Protein AF-A0A8T6L3B8-F1 (afdb_monomer_lite)

Foldseek 3Di:
DAALQDAFDLVLCPQWWAPDDPPDPPCVVLRSVLSLVLRLLSNLVSVDQEFEEQAAFFSPVLLSVLSNVLLRLLVVLLAFEEEEAADDLVLVVSLVVNQVRQVPTTSNVLPADDLRQAHRFPSGGQADEDEDAAPLRCLLCQLPLRNHHYYHYLVNLQFPPDDDPVCQVPVPVSVVVLCQSCLLSLLNPQDDDPDQHSVCPRQVSSLSSLQSLLVSLCVSDDPQAASHAEYEYEQLLVLLCCPHSSNSSVLSNRASRYRHYYYYHNFCQWFALQSNQSSVQSPPVPHGQDDNVCSVVLQVRLVSSLSRYDYDFDWFAAQVSPDTDGPVQFADEDAPVQADEPVNDDPLLNVLVVQLFVLLVVLVPPDDPPDQLPLSPSLVLLLVLLPPDDDDDDPDDPDPPDHRSSNVVSNCVQVVCCVVVVDGRDRRQLVSNLVVQQCQQQNDQPGLHLAFEEEADADLSSLVSSQLSNLVSNVVRLQVLCCVQQVDPDDDLQDDPPPPPPVPPPPDDPLQADPDDPVRRSVNQLCHRPHVLVVVLCPCVWADDNVCQLPQLLLLLLLLQLVHDLLQLLVPDDLQLQQQLQQQLCVVCVVTHNSLVSSLLLCNQVCLVPPSVSSNDDPQLSVLSNLLSCLLVVSNPDTGGGDPDRPRDSCSNVQDYLNLVQLVPQPPHLLQAQCSRSNPQGDPCSNLSSLSSLLLSLVLVVLCSADSVSVVLVSLDVVVPSPSSCSSVSSVCSLPVPRSNSVSSSVLSSQCRVCVQVLCCQQQVCNPHGSSVVSNPASHHRSLPRPFRCEDREEDACVVCSSQLSQLLGSHPNRYYYYYLNQLDSGANFQRHLHYEPQPPDSTLSSVSSRLSSRPYPNGPLSVCCHHVNSDVPRHRYYYYNDHPPDSVSVVVVVRVVSNVSSCCSRPWADPDPPPVVVPDDDDDPPPPPPPPPPDTGSHDPSDGDPDRDNSDDDSVVSVLQNVQVLVLVVVLQVVCVVQQKAWPDDGRDDDQWIWIDRPPDQDIKIWHWDADSLLSFIKIKIWGDDDDDPDDDDDLFFWDADPNDIDGTDIAMATQDTVVRHSFCQLSVVVVCVVVVHDFAADQQCCVQQVLLQCVQAPVAWDDPDSFKIWGWGDDDPDIWIKMWGDTRQKIKIKIFLFPALQLLDDRPQQHVSRDPVSVVVVQSVVQSPDPFWGWDQDPRRTIMTMGIHGYGDQDSVSSNSRNNVRNSVSPSSSSSRNVPVPD

Radius of gyration: 35.38 Å; chains: 1; bounding box: 104×87×95 Å

Structure (mmCIF, N/CA/C/O backbone):
data_AF-A0A8T6L3B8-F1
#
_entry.id   AF-A0A8T6L3B8-F1
#
loop_
_atom_site.group_PDB
_atom_site.id
_atom_site.type_symbol
_atom_site.label_atom_id
_atom_site.label_alt_id
_atom_site.label_comp_id
_atom_site.label_asym_id
_atom_site.label_entity_id
_atom_site.label_seq_id
_atom_site.pdbx_PDB_ins_code
_atom_site.Cartn_x
_atom_site.Cartn_y
_atom_site.Cartn_z
_atom_site.occupancy
_atom_site.B_iso_or_equiv
_atom_site.auth_seq_id
_atom_site.auth_comp_id
_atom_site.auth_asym_id
_atom_site.auth_atom_id
_atom_site.pdbx_PDB_model_num
ATOM 1 N N . MET A 1 1 ? -29.150 -11.661 16.845 1.00 52.75 1 MET A N 1
ATOM 2 C CA . MET A 1 1 ? -28.066 -12.660 16.735 1.00 52.75 1 MET A CA 1
ATOM 3 C C . MET A 1 1 ? -26.846 -12.114 17.454 1.00 52.75 1 MET A C 1
ATOM 5 O O . MET A 1 1 ? -26.593 -10.917 17.351 1.00 52.75 1 MET A O 1
ATOM 9 N N . THR A 1 2 ? -26.148 -12.955 18.209 1.00 70.06 2 THR A N 1
ATOM 10 C CA . THR A 1 2 ? -24.919 -12.622 18.942 1.00 70.06 2 THR A CA 1
ATOM 11 C C . THR A 1 2 ? -23.726 -13.276 18.235 1.00 70.06 2 THR A C 1
ATOM 13 O O . THR A 1 2 ? -23.803 -14.472 17.948 1.00 70.06 2 THR A O 1
ATOM 16 N N . PRO A 1 3 ? -22.659 -12.525 17.898 1.00 82.19 3 PRO A N 1
ATOM 17 C CA . PRO A 1 3 ? -21.443 -13.114 17.345 1.00 82.19 3 PRO A CA 1
ATOM 18 C C . PRO A 1 3 ? -20.674 -13.883 18.431 1.00 82.19 3 PRO A C 1
ATOM 20 O O . PRO A 1 3 ? -20.941 -13.698 19.620 1.00 82.19 3 PRO A O 1
ATOM 23 N N . PHE A 1 4 ? -19.709 -14.715 18.026 1.00 85.81 4 PHE A N 1
ATOM 24 C CA . PHE A 1 4 ? -18.836 -15.493 18.927 1.00 85.81 4 PHE A CA 1
ATOM 25 C C . PHE A 1 4 ? -19.590 -16.495 19.816 1.00 85.81 4 PHE A C 1
ATOM 27 O O . PHE A 1 4 ? -19.295 -16.650 21.000 1.00 85.81 4 PHE A O 1
ATOM 34 N N . THR A 1 5 ? -20.609 -17.153 19.259 1.00 82.12 5 THR A N 1
ATOM 35 C CA . THR A 1 5 ? -21.477 -18.080 20.008 1.00 82.12 5 THR A CA 1
ATOM 36 C C . THR A 1 5 ? -21.036 -19.534 19.934 1.00 82.12 5 THR A C 1
ATOM 38 O O . THR A 1 5 ? -21.371 -20.317 20.822 1.00 82.12 5 THR A O 1
ATOM 41 N N . SER A 1 6 ? -20.331 -19.942 18.879 1.00 84.00 6 SER A N 1
ATOM 42 C CA . SER A 1 6 ? -19.900 -21.333 18.702 1.00 84.00 6 SER A CA 1
ATOM 43 C C . SER A 1 6 ? -18.634 -21.401 17.857 1.00 84.00 6 SER A C 1
ATOM 45 O O . SER A 1 6 ? -18.584 -20.706 16.846 1.00 84.00 6 SER A O 1
ATOM 47 N N . PRO A 1 7 ? -17.650 -22.240 18.221 1.00 86.81 7 PRO A N 1
ATOM 48 C CA . PRO A 1 7 ? -16.400 -22.357 17.479 1.00 86.81 7 PRO A CA 1
ATOM 49 C C . PRO A 1 7 ? -16.621 -22.883 16.054 1.00 86.81 7 PRO A C 1
ATOM 51 O O . PRO A 1 7 ? -17.618 -23.547 15.764 1.00 86.81 7 PRO A O 1
ATOM 54 N N . ILE A 1 8 ? -15.663 -22.597 15.173 1.00 88.44 8 ILE A N 1
ATOM 55 C CA . ILE A 1 8 ? -15.706 -22.896 13.738 1.00 88.44 8 ILE A CA 1
ATOM 56 C C . ILE A 1 8 ? -14.447 -23.633 13.272 1.00 88.44 8 ILE A C 1
ATOM 58 O O . ILE A 1 8 ? -13.398 -23.586 13.929 1.00 88.44 8 ILE A O 1
ATOM 62 N N . ARG A 1 9 ? -14.539 -24.286 12.110 1.00 87.94 9 ARG A N 1
ATOM 63 C CA . ARG A 1 9 ? -13.398 -24.887 11.409 1.00 87.94 9 ARG A CA 1
ATOM 64 C C . ARG A 1 9 ? -12.907 -23.986 10.269 1.00 87.94 9 ARG A C 1
ATOM 66 O O . ARG A 1 9 ? -13.686 -23.193 9.740 1.00 87.94 9 ARG A O 1
ATOM 73 N N . PRO A 1 10 ? -11.642 -24.117 9.835 1.00 86.12 10 PRO A N 1
ATOM 74 C CA . PRO A 1 10 ? -11.130 -23.393 8.672 1.00 86.12 10 PRO A CA 1
ATOM 75 C C . PRO A 1 10 ? -11.955 -23.633 7.401 1.00 86.12 10 PRO A C 1
ATOM 77 O O . PRO A 1 10 ? -12.175 -22.697 6.642 1.00 86.12 10 PRO A O 1
ATOM 80 N N . GLU A 1 11 ? -12.444 -24.855 7.188 1.00 85.81 11 GLU A N 1
ATOM 81 C CA . GLU A 1 11 ? -13.230 -25.252 6.011 1.00 85.81 11 GLU A CA 1
ATOM 82 C C . GLU A 1 11 ? -14.611 -24.589 5.983 1.00 85.81 11 GLU A C 1
ATOM 84 O O . GLU A 1 11 ? -15.165 -24.347 4.913 1.00 85.81 11 GLU A O 1
ATOM 89 N N . ASP A 1 12 ? -15.147 -24.217 7.149 1.00 84.19 12 ASP A N 1
ATOM 90 C CA . ASP A 1 12 ? -16.439 -23.535 7.244 1.00 84.19 12 ASP A CA 1
ATOM 91 C C . ASP A 1 12 ? -16.378 -22.111 6.633 1.00 84.19 12 ASP A C 1
ATOM 93 O O . ASP A 1 12 ? -17.414 -21.504 6.358 1.00 84.19 12 ASP A O 1
ATOM 97 N N . LEU A 1 13 ? -15.169 -21.583 6.385 1.00 85.75 13 LEU A N 1
ATOM 98 C CA . LEU A 1 13 ? -14.928 -20.282 5.755 1.00 85.75 13 LEU A CA 1
ATOM 99 C C . LEU A 1 13 ? -14.888 -20.339 4.219 1.00 85.75 13 LEU A C 1
ATOM 101 O O . LEU A 1 13 ? -14.951 -19.279 3.600 1.00 85.75 13 LEU A O 1
ATOM 105 N N . ASP A 1 14 ? -14.798 -21.520 3.594 1.00 79.06 14 ASP A N 1
ATOM 106 C CA . ASP A 1 14 ? -14.551 -21.652 2.143 1.00 79.06 14 ASP A CA 1
ATOM 107 C C . ASP A 1 14 ? -15.688 -21.091 1.286 1.00 79.06 14 ASP A C 1
ATOM 109 O O . ASP A 1 14 ? -15.454 -20.522 0.221 1.00 79.06 14 ASP A O 1
ATOM 113 N N . GLU A 1 15 ? -16.927 -21.177 1.777 1.00 75.31 15 GLU A N 1
ATOM 114 C CA . GLU A 1 15 ? -18.083 -20.575 1.106 1.00 75.31 15 GLU A CA 1
ATOM 115 C C . GLU A 1 15 ? -18.062 -19.031 1.180 1.00 75.31 15 GLU A C 1
ATOM 117 O O . GLU A 1 15 ? -18.782 -18.368 0.435 1.00 75.31 15 GLU A O 1
ATOM 122 N N . VAL A 1 16 ? -17.267 -18.432 2.073 1.00 79.56 16 VAL A N 1
ATOM 123 C CA . VAL A 1 16 ? -17.382 -17.009 2.437 1.00 79.56 16 VAL A CA 1
ATOM 124 C C . VAL A 1 16 ? -16.118 -16.206 2.131 1.00 79.56 16 VAL A C 1
ATOM 126 O O . VAL A 1 16 ? -16.225 -15.050 1.726 1.00 79.56 16 VAL A O 1
ATOM 129 N N . ILE A 1 17 ? -14.924 -16.774 2.303 1.00 87.06 17 ILE A N 1
ATOM 130 C CA . ILE A 1 17 ? -13.650 -16.060 2.173 1.00 87.06 17 ILE A CA 1
ATOM 131 C C . ILE A 1 17 ? -12.685 -16.872 1.307 1.00 87.06 17 ILE A C 1
ATOM 133 O O . ILE A 1 17 ? -12.186 -17.914 1.722 1.00 87.06 17 ILE A O 1
ATOM 137 N N . ASN A 1 18 ? -12.330 -16.326 0.144 1.00 85.31 18 ASN A N 1
ATOM 138 C CA . ASN A 1 18 ? -11.286 -16.860 -0.719 1.00 85.31 18 ASN A CA 1
ATOM 139 C C . ASN A 1 18 ? -10.061 -15.928 -0.710 1.00 85.31 18 ASN A C 1
ATOM 141 O O . ASN A 1 18 ? -10.073 -14.841 -1.289 1.00 85.31 18 ASN A O 1
ATOM 145 N N . LEU A 1 19 ? -8.982 -16.361 -0.054 1.00 83.00 19 LEU A N 1
ATOM 146 C CA . LEU A 1 19 ? -7.717 -15.616 0.053 1.00 83.00 19 LEU A CA 1
ATOM 147 C C . LEU A 1 19 ? -6.705 -15.963 -1.054 1.00 83.00 19 LEU A C 1
ATOM 149 O O . LEU A 1 19 ? -5.571 -15.489 -1.020 1.00 83.00 19 LEU A O 1
ATOM 153 N N . THR A 1 20 ? -7.088 -16.790 -2.030 1.00 75.56 20 THR A N 1
ATOM 154 C CA . THR A 1 20 ? -6.204 -17.178 -3.138 1.00 75.56 20 THR A CA 1
ATOM 155 C C . THR A 1 20 ? -6.117 -16.085 -4.203 1.00 75.56 20 THR A C 1
ATOM 157 O O . THR A 1 20 ? -7.082 -15.372 -4.499 1.00 75.56 20 THR A O 1
ATOM 160 N N . VAL A 1 21 ? -4.940 -15.958 -4.816 1.00 63.62 21 VAL A N 1
ATOM 161 C CA . VAL A 1 21 ? -4.710 -15.039 -5.937 1.00 63.62 21 VAL A CA 1
ATOM 162 C C . VAL A 1 21 ? -4.936 -15.816 -7.241 1.00 63.62 21 VAL A C 1
ATOM 164 O O . VAL A 1 21 ? -4.345 -16.887 -7.411 1.00 63.62 21 VAL A O 1
ATOM 167 N N . PRO A 1 22 ? -5.783 -15.326 -8.170 1.00 47.72 22 PRO A N 1
ATOM 168 C CA . PRO A 1 22 ? -6.072 -16.051 -9.409 1.00 47.72 22 PRO A CA 1
ATOM 169 C C . PRO A 1 22 ? -4.791 -16.248 -10.228 1.00 47.72 22 PRO A C 1
ATOM 171 O O . PRO A 1 22 ? -3.932 -15.370 -10.267 1.00 47.72 22 PRO A O 1
ATOM 174 N N . GLY A 1 23 ? -4.653 -17.411 -10.866 1.00 47.00 23 GLY A N 1
ATOM 175 C CA . GLY A 1 23 ? -3.497 -17.729 -11.711 1.00 47.00 23 GLY A CA 1
ATOM 176 C C . GLY A 1 23 ? -2.201 -18.063 -10.960 1.00 47.00 23 GLY A C 1
ATOM 177 O O . GLY A 1 23 ? -1.227 -18.441 -11.600 1.00 47.00 23 GLY A O 1
ATOM 178 N N . LYS A 1 24 ? -2.171 -17.993 -9.619 1.00 53.97 24 LYS A N 1
ATOM 179 C CA . LYS A 1 24 ? -0.987 -18.330 -8.812 1.00 53.97 24 LYS A CA 1
ATOM 180 C C . LYS A 1 24 ? -1.256 -19.516 -7.884 1.00 53.97 24 LYS A C 1
ATOM 182 O O . LYS A 1 24 ? -1.679 -19.337 -6.736 1.00 53.97 24 LYS A O 1
ATOM 187 N N . LYS A 1 25 ? -0.968 -20.730 -8.374 1.00 47.72 25 LYS A N 1
ATOM 188 C CA . LYS A 1 25 ? -1.095 -21.989 -7.607 1.00 47.72 25 LYS A CA 1
ATOM 189 C C . LYS A 1 25 ? -0.296 -21.968 -6.294 1.00 47.72 25 LYS A C 1
ATOM 191 O O . LYS A 1 25 ? -0.714 -22.602 -5.331 1.00 47.72 25 LYS A O 1
ATOM 196 N N . ASP A 1 26 ? 0.780 -21.188 -6.219 1.00 51.78 26 ASP A N 1
ATOM 197 C CA . ASP A 1 26 ? 1.643 -21.095 -5.031 1.00 51.78 26 ASP A CA 1
ATOM 198 C C . ASP A 1 26 ? 1.016 -20.307 -3.869 1.00 51.78 26 ASP A C 1
ATOM 200 O O . ASP A 1 26 ? 1.425 -20.448 -2.720 1.00 51.78 26 ASP A O 1
ATOM 204 N N . THR A 1 27 ? -0.055 -19.539 -4.115 1.00 61.28 27 THR A N 1
ATOM 205 C CA . THR A 1 27 ? -0.725 -18.762 -3.050 1.00 61.28 27 THR A CA 1
ATOM 206 C C . THR A 1 27 ? -1.638 -19.586 -2.151 1.00 61.28 27 THR A C 1
ATOM 208 O O . THR A 1 27 ? -2.053 -19.108 -1.094 1.00 61.28 27 THR A O 1
ATOM 211 N N . VAL A 1 28 ? -1.928 -20.833 -2.531 1.00 65.50 28 VAL A N 1
ATOM 212 C CA . VAL A 1 28 ? -2.849 -21.716 -1.803 1.00 65.50 28 VAL A CA 1
ATOM 213 C C . VAL A 1 28 ? -2.335 -22.018 -0.392 1.00 65.50 28 VAL A C 1
ATOM 215 O O . VAL A 1 28 ? -3.120 -22.025 0.554 1.00 65.50 28 VAL A O 1
ATOM 218 N N . SER A 1 29 ? -1.021 -22.197 -0.215 1.00 67.00 29 SER A N 1
ATOM 219 C CA . SER A 1 29 ? -0.427 -22.463 1.105 1.00 67.00 29 SER A CA 1
ATOM 220 C C . SER A 1 29 ? -0.605 -21.277 2.067 1.00 67.00 29 SER A C 1
ATOM 222 O O . SER A 1 29 ? -1.089 -21.436 3.196 1.00 67.00 29 SER A O 1
ATOM 224 N N . MET A 1 30 ? -0.316 -20.058 1.596 1.00 75.19 30 MET A N 1
ATOM 225 C CA . MET A 1 30 ? -0.503 -18.832 2.377 1.00 75.19 30 MET A CA 1
ATOM 226 C C . MET A 1 30 ? -1.985 -18.591 2.694 1.00 75.19 30 MET A C 1
ATOM 228 O O . MET A 1 30 ? -2.324 -18.305 3.842 1.00 75.19 30 MET A O 1
ATOM 232 N N . ALA A 1 31 ? -2.874 -18.759 1.712 1.00 78.38 31 ALA A N 1
ATOM 233 C CA . ALA A 1 31 ? -4.317 -18.614 1.894 1.00 78.38 31 ALA A CA 1
ATOM 234 C C . ALA A 1 31 ? -4.864 -19.605 2.937 1.00 78.38 31 ALA A C 1
ATOM 236 O O . ALA A 1 31 ? -5.611 -19.215 3.835 1.00 78.38 31 ALA A O 1
ATOM 237 N N . ASN A 1 32 ? -4.431 -20.869 2.883 1.00 79.00 32 ASN A N 1
ATOM 238 C CA . ASN A 1 32 ? -4.783 -21.889 3.872 1.00 79.00 32 ASN A CA 1
ATOM 239 C C . ASN A 1 32 ? -4.299 -21.520 5.274 1.00 79.00 32 ASN A C 1
ATOM 241 O O . ASN A 1 32 ? -5.039 -21.672 6.247 1.00 79.00 32 ASN A O 1
ATOM 245 N N . THR A 1 33 ? -3.076 -21.001 5.377 1.00 79.94 33 THR A N 1
ATOM 246 C CA . THR A 1 33 ? -2.526 -20.516 6.642 1.00 79.94 33 THR A CA 1
ATOM 247 C C . THR A 1 33 ? -3.381 -19.373 7.182 1.00 79.94 33 THR A C 1
ATOM 249 O O . THR A 1 33 ? -3.900 -19.461 8.291 1.00 79.94 33 THR A O 1
ATOM 252 N N . GLN A 1 34 ? -3.634 -18.334 6.391 1.00 86.62 34 GLN A N 1
ATOM 253 C CA . GLN A 1 34 ? -4.461 -17.202 6.810 1.00 86.62 34 GLN A CA 1
ATOM 254 C C . GLN A 1 34 ? -5.869 -17.636 7.243 1.00 86.62 34 GLN A C 1
ATOM 256 O O . GLN A 1 34 ? -6.341 -17.200 8.290 1.00 86.62 34 GLN A O 1
ATOM 261 N N . ARG A 1 35 ? -6.495 -18.569 6.518 1.00 87.50 35 ARG A N 1
ATOM 262 C CA . ARG A 1 35 ? -7.808 -19.146 6.847 1.00 87.50 35 ARG A CA 1
ATOM 263 C C . ARG A 1 35 ? -7.821 -19.859 8.201 1.00 87.50 35 ARG A C 1
ATOM 265 O O . ARG A 1 35 ? -8.682 -19.573 9.030 1.00 87.50 35 ARG A O 1
ATOM 272 N N . LYS A 1 36 ? -6.821 -20.707 8.479 1.00 86.75 36 LYS A N 1
ATOM 273 C CA . LYS A 1 36 ? -6.634 -21.316 9.812 1.00 86.75 36 LYS A CA 1
ATOM 274 C C . LYS A 1 36 ? -6.481 -20.260 10.909 1.00 86.75 36 LYS A C 1
ATOM 276 O O . LYS A 1 36 ? -6.972 -20.453 12.015 1.00 86.75 36 LYS A O 1
ATOM 281 N N . GLY A 1 37 ? -5.825 -19.144 10.591 1.00 89.31 37 GLY A N 1
ATOM 282 C CA . GLY A 1 37 ? -5.649 -18.023 11.514 1.00 89.31 37 GLY A CA 1
ATOM 283 C C . GLY A 1 37 ? -6.966 -17.331 11.848 1.00 89.31 37 GLY A C 1
ATOM 284 O O . GLY A 1 37 ? -7.251 -17.116 13.019 1.00 89.31 37 GLY A O 1
ATOM 285 N N . ILE A 1 38 ? -7.807 -17.062 10.845 1.00 92.44 38 ILE A N 1
ATOM 286 C CA . ILE A 1 38 ? -9.144 -16.476 11.043 1.00 92.44 38 ILE A CA 1
ATOM 287 C C . ILE A 1 38 ? -9.996 -17.368 11.955 1.00 92.44 38 ILE A C 1
ATOM 289 O O . ILE A 1 38 ? -10.551 -16.875 12.937 1.00 92.44 38 ILE A O 1
ATOM 293 N N . ALA A 1 39 ? -10.060 -18.673 11.667 1.00 90.12 39 ALA A N 1
ATOM 294 C CA . ALA A 1 39 ? -10.824 -19.625 12.474 1.00 90.12 39 ALA A CA 1
ATOM 295 C C . ALA A 1 39 ? -10.310 -19.696 13.922 1.00 90.12 39 ALA A C 1
ATOM 297 O O . ALA A 1 39 ? -11.098 -19.662 14.864 1.00 90.12 39 ALA A O 1
ATOM 298 N N . ALA A 1 40 ? -8.989 -19.718 14.116 1.00 89.94 40 ALA A N 1
ATOM 299 C CA . ALA A 1 40 ? -8.387 -19.715 15.445 1.00 89.94 40 ALA A CA 1
ATOM 300 C C . ALA A 1 40 ? -8.703 -18.444 16.239 1.00 89.94 40 ALA A C 1
ATOM 302 O O . ALA A 1 40 ? -9.113 -18.537 17.392 1.00 89.94 40 ALA A O 1
ATOM 303 N N . LEU A 1 41 ? -8.560 -17.265 15.626 1.00 93.12 41 LEU A N 1
ATOM 304 C CA . LEU A 1 41 ? -8.890 -15.994 16.276 1.00 93.12 41 LEU A CA 1
ATOM 305 C C . LEU A 1 41 ? -10.362 -15.945 16.686 1.00 93.12 41 LEU A C 1
ATOM 307 O O . LEU A 1 41 ? -10.671 -15.520 17.795 1.00 93.12 41 LEU A O 1
ATOM 311 N N . TYR A 1 42 ? -11.264 -16.408 15.818 1.00 92.12 42 TYR A N 1
ATOM 312 C CA . TYR A 1 42 ? -12.685 -16.472 16.140 1.00 92.12 42 TYR A CA 1
ATOM 313 C C . TYR A 1 42 ? -12.954 -17.409 17.329 1.00 92.12 42 TYR A C 1
ATOM 315 O O . TYR A 1 42 ? -13.681 -17.032 18.246 1.00 92.12 42 TYR A O 1
ATOM 323 N N . ASN A 1 43 ? -12.326 -18.589 17.361 1.00 90.56 43 ASN A N 1
ATOM 324 C CA . ASN A 1 43 ? -12.491 -19.559 18.449 1.00 90.56 43 ASN A CA 1
ATOM 325 C C . ASN A 1 43 ? -11.935 -19.034 19.782 1.00 90.56 43 ASN A C 1
ATOM 327 O O . ASN A 1 43 ? -12.617 -19.121 20.799 1.00 90.56 43 ASN A O 1
ATOM 331 N N . ILE A 1 44 ? -10.761 -18.395 19.771 1.00 91.19 44 ILE A N 1
ATOM 332 C CA . ILE A 1 44 ? -10.190 -17.730 20.956 1.00 91.19 44 ILE A CA 1
ATOM 333 C C . ILE A 1 44 ? -11.158 -16.666 21.492 1.00 91.19 44 ILE A C 1
ATOM 335 O O . ILE A 1 44 ? -11.392 -16.576 22.696 1.00 91.19 44 ILE A O 1
ATOM 339 N N . LEU A 1 45 ? -11.770 -15.876 20.603 1.00 92.44 45 LEU A N 1
ATOM 340 C CA . LEU A 1 45 ? -12.747 -14.858 20.993 1.00 92.44 45 LEU A CA 1
ATOM 341 C C . LEU A 1 45 ? -14.099 -15.438 21.438 1.00 92.44 45 LEU A C 1
ATOM 343 O O . LEU A 1 45 ? -14.852 -14.729 22.108 1.00 92.44 45 LEU A O 1
ATOM 347 N N . CYS A 1 46 ? -14.414 -16.699 21.130 1.00 90.00 46 CYS A N 1
ATOM 348 C CA . CYS A 1 46 ? -15.557 -17.394 21.734 1.00 90.00 46 CYS A CA 1
ATOM 349 C C . CYS A 1 46 ? -15.295 -17.694 23.218 1.00 90.00 46 CYS A C 1
ATOM 351 O O . CYS A 1 46 ? -16.190 -17.528 24.043 1.00 90.00 46 CYS A O 1
ATOM 353 N N . GLU A 1 47 ? -14.066 -18.081 23.567 1.00 87.94 47 GLU A N 1
ATOM 354 C CA . GLU A 1 47 ? -13.684 -18.465 24.934 1.00 87.94 47 GLU A CA 1
ATOM 355 C C . GLU A 1 47 ? -13.319 -17.269 25.822 1.00 87.94 47 GLU A C 1
ATOM 357 O O . GLU A 1 47 ? -13.547 -17.292 27.032 1.00 87.94 47 GLU A O 1
ATOM 362 N N . GLY A 1 48 ? -12.762 -16.208 25.233 1.00 87.88 48 GLY A N 1
ATOM 363 C CA . GLY A 1 48 ? -12.214 -15.077 25.972 1.00 87.88 48 GLY A CA 1
ATOM 364 C C . GLY A 1 48 ? -12.476 -13.715 25.325 1.00 87.88 48 GLY A C 1
ATOM 365 O O . GLY A 1 48 ? -13.008 -13.615 24.219 1.00 87.88 48 GLY A O 1
ATOM 366 N N . PRO A 1 49 ? -12.143 -12.621 26.025 1.00 89.75 49 PRO A N 1
ATOM 367 C CA . PRO A 1 49 ? -12.323 -11.257 25.529 1.00 89.75 49 PRO A CA 1
ATOM 368 C C . PRO A 1 49 ? -11.158 -10.749 24.674 1.00 89.75 49 PRO A C 1
ATOM 370 O O . PRO A 1 49 ? -11.269 -9.672 24.094 1.00 89.75 49 PRO A O 1
ATOM 373 N N . VAL A 1 50 ? -10.043 -11.481 24.607 1.00 92.06 50 VAL A N 1
ATOM 374 C CA . VAL A 1 50 ? -8.816 -11.051 23.930 1.00 92.06 50 VAL A CA 1
ATOM 375 C C . VAL A 1 50 ? -8.308 -12.152 23.013 1.00 92.06 50 VAL A C 1
ATOM 377 O O . VAL A 1 50 ? -8.178 -13.296 23.437 1.00 92.06 50 VAL A O 1
ATOM 380 N N . ALA A 1 51 ? -7.955 -11.772 21.789 1.00 93.56 51 ALA A N 1
ATOM 381 C CA . ALA A 1 51 ? -7.120 -12.555 20.894 1.00 93.56 51 ALA A CA 1
ATOM 382 C C . ALA A 1 51 ? -5.941 -11.704 20.410 1.00 93.56 51 ALA A C 1
ATOM 384 O O . ALA A 1 51 ? -6.065 -10.492 20.217 1.00 93.56 51 ALA A O 1
ATOM 385 N N . TYR A 1 52 ? -4.794 -12.343 20.197 1.00 93.25 52 TYR A N 1
ATOM 386 C CA . TYR A 1 52 ? -3.579 -11.699 19.718 1.00 93.25 52 TYR A CA 1
ATOM 387 C C . TYR A 1 52 ? -3.088 -12.379 18.441 1.00 93.25 52 TYR A C 1
ATOM 389 O O . TYR A 1 52 ? -2.634 -13.519 18.471 1.00 93.25 52 TYR A O 1
ATOM 397 N N . LEU A 1 53 ? -3.126 -11.677 17.312 1.00 93.44 53 LEU A N 1
ATOM 398 C CA . LEU A 1 53 ? -2.525 -12.134 16.064 1.00 93.44 53 LEU A CA 1
ATOM 399 C C . LEU A 1 53 ? -1.074 -11.652 15.982 1.00 93.44 53 LEU A C 1
ATOM 401 O O . LEU A 1 53 ? -0.792 -10.507 15.614 1.00 93.44 53 LEU A O 1
ATOM 405 N N . ALA A 1 54 ? -0.160 -12.551 16.324 1.00 90.88 54 ALA A N 1
ATOM 406 C CA . ALA A 1 54 ? 1.267 -12.299 16.410 1.00 90.88 54 ALA A CA 1
ATOM 407 C C . ALA A 1 54 ? 2.070 -12.825 15.211 1.00 90.88 54 ALA A C 1
ATOM 409 O O . ALA A 1 54 ? 3.289 -12.833 15.289 1.00 90.88 54 ALA A O 1
ATOM 410 N N . ASP A 1 55 ? 1.443 -13.262 14.114 1.00 87.50 55 ASP A N 1
ATOM 411 C CA . ASP A 1 55 ? 2.144 -13.737 12.906 1.00 87.50 55 ASP A CA 1
ATOM 412 C C . ASP A 1 55 ? 3.296 -12.820 12.458 1.00 87.50 55 ASP A C 1
ATOM 414 O O . ASP A 1 55 ? 3.220 -11.589 12.583 1.00 87.50 55 ASP A O 1
ATOM 418 N N . GLU A 1 56 ? 4.314 -13.403 11.827 1.00 83.94 56 GLU A N 1
ATOM 419 C CA . GLU A 1 56 ? 5.442 -12.664 11.260 1.00 83.94 56 GLU A CA 1
ATOM 420 C C . GLU A 1 56 ? 5.042 -11.532 10.287 1.00 83.94 56 GLU A C 1
ATOM 422 O O . GLU A 1 56 ? 3.923 -11.429 9.752 1.00 83.94 56 GLU A O 1
ATOM 427 N N . VAL A 1 57 ? 5.982 -10.607 10.059 1.00 82.50 57 VAL A N 1
ATOM 428 C CA . VAL A 1 57 ? 5.794 -9.488 9.129 1.00 82.50 57 VAL A CA 1
ATOM 429 C C . VAL A 1 57 ? 5.529 -10.023 7.714 1.00 82.50 57 VAL A C 1
ATOM 431 O O . VAL A 1 57 ? 6.252 -10.866 7.195 1.00 82.50 57 VAL A O 1
ATOM 434 N N . GLY A 1 58 ? 4.475 -9.524 7.063 1.00 77.31 58 GLY A N 1
ATOM 435 C CA . GLY A 1 58 ? 4.138 -9.905 5.685 1.00 77.31 58 GLY A CA 1
ATOM 436 C C . GLY A 1 58 ? 3.231 -11.132 5.523 1.00 77.31 58 GLY A C 1
ATOM 437 O O . GLY A 1 58 ? 2.875 -11.438 4.396 1.00 77.31 58 GLY A O 1
ATOM 438 N N . MET A 1 59 ? 2.771 -11.788 6.597 1.00 80.81 59 MET A N 1
ATOM 439 C CA . MET A 1 59 ? 1.845 -12.941 6.505 1.00 80.81 59 MET A CA 1
ATOM 440 C C . MET A 1 59 ? 0.365 -12.580 6.237 1.00 80.81 59 MET A C 1
ATOM 442 O O . MET A 1 59 ? -0.524 -13.424 6.339 1.00 80.81 59 MET A O 1
ATOM 446 N N . GLY A 1 60 ? 0.058 -11.321 5.907 1.00 85.50 60 GLY A N 1
ATOM 447 C CA . GLY A 1 60 ? -1.310 -10.880 5.588 1.00 85.50 60 GLY A CA 1
ATOM 448 C C . GLY A 1 60 ? -2.250 -10.741 6.791 1.00 85.50 60 GLY A C 1
ATOM 449 O O . GLY A 1 60 ? -3.449 -10.984 6.675 1.00 85.50 60 GLY A O 1
ATOM 450 N N . LYS A 1 61 ? -1.726 -10.311 7.947 1.00 91.25 61 LYS A N 1
ATOM 451 C CA . LYS A 1 61 ? -2.509 -10.048 9.170 1.00 91.25 61 LYS A CA 1
ATOM 452 C C . LYS A 1 61 ? -3.743 -9.160 8.932 1.00 91.25 61 LYS A C 1
ATOM 454 O O . LYS A 1 61 ? -4.813 -9.459 9.447 1.00 91.25 61 LYS A O 1
ATOM 459 N N . THR A 1 62 ? -3.617 -8.117 8.107 1.00 92.69 62 THR A N 1
ATOM 460 C CA . THR A 1 62 ? -4.725 -7.221 7.727 1.00 92.69 62 THR A CA 1
ATOM 461 C C . THR A 1 62 ? -5.897 -7.984 7.100 1.00 92.69 62 THR A C 1
ATOM 463 O O . THR A 1 62 ? -7.036 -7.793 7.509 1.00 92.69 62 THR A O 1
ATOM 466 N N . TYR A 1 63 ? -5.631 -8.904 6.165 1.00 92.25 63 TYR A N 1
ATOM 467 C CA . TYR A 1 63 ? -6.676 -9.698 5.504 1.00 92.25 63 TYR A CA 1
ATOM 468 C C . TYR A 1 63 ? -7.312 -10.708 6.464 1.00 92.25 63 TYR A C 1
ATOM 470 O O . TYR A 1 63 ? -8.512 -10.949 6.384 1.00 92.25 63 TYR A O 1
ATOM 478 N N . GLN A 1 64 ? -6.545 -11.250 7.415 1.00 93.94 64 GLN A N 1
ATOM 479 C CA . GLN A 1 64 ? -7.099 -12.104 8.470 1.00 93.94 64 GLN A CA 1
ATOM 480 C C . GLN A 1 64 ? -8.054 -11.323 9.388 1.00 93.94 64 GLN A C 1
ATOM 482 O O . GLN A 1 64 ? -9.143 -11.798 9.696 1.00 93.94 64 GLN A O 1
ATOM 487 N N . ALA A 1 65 ? -7.697 -10.097 9.774 1.00 96.56 65 ALA A N 1
ATOM 488 C CA . ALA A 1 65 ? -8.568 -9.242 10.577 1.00 96.56 65 ALA A CA 1
ATOM 489 C C . ALA A 1 65 ? -9.835 -8.806 9.824 1.00 96.56 65 ALA A C 1
ATOM 491 O O . ALA A 1 65 ? -10.921 -8.804 10.402 1.00 96.56 65 ALA A O 1
ATOM 492 N N . LEU A 1 66 ? -9.722 -8.484 8.530 1.00 96.44 66 LEU A N 1
ATOM 493 C CA . LEU A 1 66 ? -10.879 -8.194 7.675 1.00 96.44 66 LEU A CA 1
ATOM 494 C C . LEU A 1 66 ? -11.764 -9.429 7.473 1.00 96.44 66 LEU A C 1
ATOM 496 O O . LEU A 1 66 ? -12.985 -9.306 7.502 1.00 96.44 66 LEU A O 1
ATOM 500 N N . GLY A 1 67 ? -11.169 -10.617 7.348 1.00 93.88 67 GLY A N 1
ATOM 501 C CA . GLY A 1 67 ? -11.895 -11.883 7.308 1.00 93.88 67 GLY A CA 1
ATOM 502 C C . GLY A 1 67 ? -12.664 -12.166 8.596 1.00 93.88 67 GLY A C 1
ATOM 503 O O . GLY A 1 67 ? -13.837 -12.528 8.543 1.00 93.88 67 GLY A O 1
ATOM 504 N N . LEU A 1 68 ? -12.052 -11.909 9.756 1.00 95.00 68 LEU A N 1
ATOM 505 C CA . LEU A 1 68 ? -12.740 -11.979 11.044 1.00 95.00 68 LEU A CA 1
ATOM 506 C C . LEU A 1 68 ? -13.884 -10.954 11.134 1.00 95.00 68 LEU A C 1
ATOM 508 O O . LEU A 1 68 ? -14.978 -11.298 11.569 1.00 95.00 68 LEU A O 1
ATOM 512 N N . ALA A 1 69 ? -13.666 -9.710 10.698 1.00 95.69 69 ALA A N 1
ATOM 513 C CA . ALA A 1 69 ? -14.707 -8.682 10.690 1.00 95.69 69 ALA A CA 1
ATOM 514 C C . ALA A 1 69 ? -15.881 -9.053 9.768 1.00 95.69 69 ALA A C 1
ATOM 516 O O . ALA A 1 69 ? -17.040 -8.912 10.156 1.00 95.69 69 ALA A O 1
ATOM 517 N N . ALA A 1 70 ? -15.590 -9.591 8.580 1.00 92.94 70 ALA A N 1
ATOM 518 C CA . ALA A 1 70 ? -16.593 -10.096 7.649 1.00 92.94 70 ALA A CA 1
ATOM 519 C C . ALA A 1 70 ? -17.417 -11.234 8.267 1.00 92.94 70 ALA A C 1
ATOM 521 O O . ALA A 1 70 ? -18.638 -11.247 8.128 1.00 92.94 70 ALA A O 1
ATOM 522 N N . LEU A 1 71 ? -16.772 -12.140 9.007 1.00 91.06 71 LEU A N 1
ATOM 523 C CA . LEU A 1 71 ? -17.447 -13.199 9.751 1.00 91.06 71 LEU A CA 1
ATOM 524 C C . LEU A 1 71 ? -18.370 -12.629 10.840 1.00 91.06 71 LEU A C 1
ATOM 526 O O . LEU A 1 71 ? -19.539 -13.003 10.912 1.00 91.06 71 LEU A O 1
ATOM 530 N N . VAL A 1 72 ? -17.895 -11.664 11.630 1.00 92.44 72 VAL A N 1
ATOM 531 C CA . VAL A 1 72 ? -18.709 -11.003 12.663 1.00 92.44 72 VAL A CA 1
ATOM 532 C C . VAL A 1 72 ? -19.928 -10.303 12.052 1.00 92.44 72 VAL A C 1
ATOM 534 O O . VAL A 1 72 ? -21.039 -10.478 12.552 1.00 92.44 72 VAL A O 1
ATOM 537 N N . TRP A 1 73 ? -19.766 -9.572 10.945 1.00 91.19 73 TRP A N 1
ATOM 538 C CA . TRP A 1 73 ? -20.890 -8.948 10.233 1.00 91.19 73 TRP A CA 1
ATOM 539 C C . TRP A 1 73 ? -21.830 -9.969 9.592 1.00 91.19 73 TRP A C 1
ATOM 541 O O . TRP A 1 73 ? -23.045 -9.763 9.576 1.00 91.19 73 TRP A O 1
ATOM 551 N N . SER A 1 74 ? -21.300 -11.104 9.135 1.00 86.94 74 SER A N 1
ATOM 552 C CA . SER A 1 74 ? -22.123 -12.202 8.632 1.00 86.94 74 SER A CA 1
ATOM 553 C C . SER A 1 74 ? -22.990 -12.830 9.720 1.00 86.94 74 SER A C 1
ATOM 555 O O . SER A 1 74 ? -24.003 -13.416 9.389 1.00 86.94 74 SER A O 1
ATOM 557 N N . GLU A 1 75 ? -22.672 -12.693 11.010 1.00 85.81 75 GLU A N 1
ATOM 558 C CA . GLU A 1 75 ? -23.529 -13.175 12.103 1.00 85.81 75 GLU A CA 1
ATOM 559 C C . GLU A 1 75 ? -24.411 -12.066 12.680 1.00 85.81 75 GLU A C 1
ATOM 561 O O . GLU A 1 75 ? -25.614 -12.254 12.880 1.00 85.81 75 GLU A O 1
ATOM 566 N N . LYS A 1 76 ? -23.827 -10.888 12.901 1.00 87.25 76 LYS A N 1
ATOM 567 C CA . LYS A 1 76 ? -24.488 -9.685 13.403 1.00 87.25 76 LYS A CA 1
ATOM 568 C C . LYS A 1 76 ? -24.272 -8.545 12.393 1.00 87.25 76 LYS A C 1
ATOM 570 O O . LYS A 1 76 ? -23.305 -7.794 12.518 1.00 87.25 76 LYS A O 1
ATOM 575 N N . PRO A 1 77 ? -25.189 -8.356 11.421 1.00 86.12 77 PRO A N 1
ATOM 576 C CA . PRO A 1 77 ? -25.031 -7.356 10.355 1.00 86.12 77 PRO A CA 1
ATOM 577 C C . PRO A 1 77 ? -24.971 -5.899 10.826 1.00 86.12 77 PRO A C 1
ATOM 579 O O . PRO A 1 77 ? -24.669 -5.015 10.041 1.00 86.12 77 PRO A O 1
ATOM 582 N N . ASN A 1 78 ? -25.296 -5.616 12.086 1.00 83.56 78 ASN A N 1
ATOM 583 C CA . ASN A 1 78 ? -25.167 -4.298 12.704 1.00 83.56 78 ASN A CA 1
ATOM 584 C C . ASN A 1 78 ? -24.032 -4.240 13.745 1.00 83.56 78 ASN A C 1
ATOM 586 O O . ASN A 1 78 ? -24.043 -3.355 14.600 1.00 83.56 78 ASN A O 1
ATOM 590 N N . ALA A 1 79 ? -23.083 -5.183 13.714 1.00 90.50 79 ALA A N 1
ATOM 591 C CA . ALA A 1 79 ? -21.966 -5.200 14.651 1.00 90.50 79 ALA A CA 1
ATOM 592 C C . ALA A 1 79 ? -21.086 -3.954 14.499 1.00 90.50 79 ALA A C 1
ATOM 594 O O . ALA A 1 79 ? -20.722 -3.552 13.387 1.00 90.50 79 ALA A O 1
ATOM 595 N N . ARG A 1 80 ? -20.727 -3.357 15.636 1.00 91.94 80 ARG A N 1
ATOM 596 C CA . ARG A 1 80 ? -19.895 -2.152 15.714 1.00 91.94 80 ARG A CA 1
ATOM 597 C C . ARG A 1 80 ? -18.436 -2.571 15.866 1.00 91.94 80 ARG A C 1
ATOM 599 O O . ARG A 1 80 ? -18.022 -2.984 16.949 1.00 91.94 80 ARG A O 1
ATOM 606 N N . ILE A 1 81 ? -17.679 -2.470 14.773 1.00 96.12 81 ILE A N 1
ATOM 607 C CA . ILE A 1 81 ? -16.261 -2.846 14.712 1.00 96.12 81 ILE A CA 1
ATOM 608 C C . ILE A 1 81 ? -15.412 -1.595 14.496 1.00 96.12 81 ILE A C 1
ATOM 610 O O . ILE A 1 81 ? -15.642 -0.869 13.533 1.00 96.12 81 ILE A O 1
ATOM 614 N N . LEU A 1 82 ? -14.435 -1.352 15.370 1.00 96.69 82 LEU A N 1
ATOM 615 C CA . LEU A 1 82 ? -13.490 -0.238 15.247 1.00 96.69 82 LEU A CA 1
ATOM 616 C C . LEU A 1 82 ? -12.101 -0.741 14.854 1.00 96.69 82 LEU A C 1
ATOM 618 O O . LEU A 1 82 ? -11.577 -1.656 15.483 1.00 96.69 82 LEU A O 1
ATOM 622 N N . PHE A 1 83 ? -11.483 -0.084 13.872 1.00 97.75 83 PHE A N 1
ATOM 623 C CA . PHE A 1 83 ? -10.102 -0.337 13.466 1.00 97.75 83 PHE A CA 1
ATOM 624 C C . PHE A 1 83 ? -9.197 0.810 13.920 1.00 97.75 83 PHE A C 1
ATOM 626 O O . PHE A 1 83 ? -9.436 1.975 13.593 1.00 97.75 83 PHE A O 1
ATOM 633 N N . ILE A 1 84 ? -8.135 0.486 14.655 1.00 96.56 84 ILE A N 1
ATOM 634 C CA . ILE A 1 84 ? -7.119 1.435 15.113 1.00 96.56 84 ILE A CA 1
ATOM 635 C C . ILE A 1 84 ? -5.795 1.066 14.453 1.00 96.56 84 ILE A C 1
ATOM 637 O O . ILE A 1 84 ? -5.233 0.008 14.708 1.00 96.56 84 ILE A O 1
ATOM 641 N N . SER A 1 85 ? -5.295 1.963 13.613 1.00 94.31 85 SER A N 1
ATOM 642 C CA . SER A 1 85 ? -3.973 1.871 12.977 1.00 94.31 85 SER A CA 1
ATOM 643 C C . SER A 1 85 ? -2.975 2.783 13.700 1.00 94.31 85 SER A C 1
ATOM 645 O O . SER A 1 85 ? -3.399 3.734 14.350 1.00 94.31 85 SER A O 1
ATOM 647 N N . PRO A 1 86 ? -1.651 2.596 13.618 1.00 88.12 86 PRO A N 1
ATOM 648 C CA . PRO A 1 86 ? -0.722 3.453 14.362 1.00 88.12 86 PRO A CA 1
ATOM 649 C C . PRO A 1 86 ? -0.607 4.872 13.773 1.00 88.12 86 PRO A C 1
ATOM 651 O O . PRO A 1 86 ? -0.461 5.843 14.516 1.00 88.12 86 PRO A O 1
ATOM 654 N N . ARG A 1 87 ? -0.662 5.012 12.439 1.00 85.56 87 ARG A N 1
ATOM 655 C CA . ARG A 1 87 ? -0.333 6.242 11.691 1.00 85.56 87 ARG A CA 1
ATOM 656 C C . ARG A 1 87 ? -1.162 6.386 10.4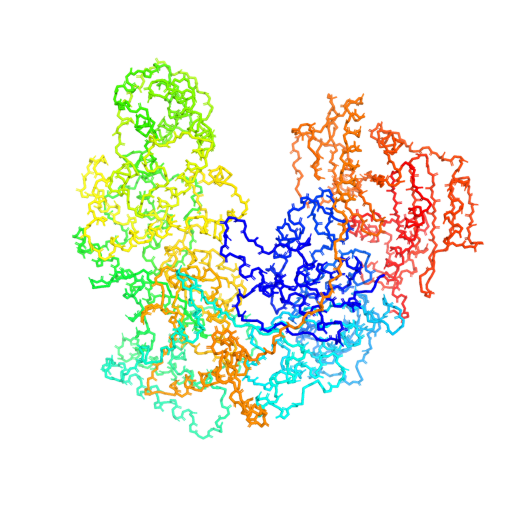11 1.00 85.56 87 ARG A C 1
ATOM 658 O O . ARG A 1 87 ? -1.836 5.453 9.988 1.00 85.56 87 ARG A O 1
ATOM 665 N N . GLN A 1 88 ? -1.089 7.563 9.784 1.00 84.06 88 GLN A N 1
ATOM 666 C CA . GLN A 1 88 ? -1.884 7.922 8.601 1.00 84.06 88 GLN A CA 1
ATOM 667 C C . GLN A 1 88 ? -1.672 7.003 7.401 1.00 84.06 88 GLN A C 1
ATOM 669 O O . GLN A 1 88 ? -2.641 6.554 6.803 1.00 84.06 88 GLN A O 1
ATOM 674 N N . ASN A 1 89 ? -0.416 6.717 7.069 1.00 78.75 89 ASN A N 1
ATOM 675 C CA . ASN A 1 89 ? -0.047 5.853 5.950 1.00 78.75 89 ASN A CA 1
ATOM 676 C C . ASN A 1 89 ? -0.674 4.456 6.078 1.00 78.75 89 ASN A C 1
ATOM 678 O O . ASN A 1 89 ? -1.214 3.926 5.111 1.00 78.75 89 ASN A O 1
ATOM 682 N N . LEU A 1 90 ? -0.641 3.869 7.280 1.00 85.31 90 LEU A N 1
ATOM 683 C CA . LEU A 1 90 ? -1.284 2.584 7.537 1.00 85.31 90 LEU A CA 1
ATOM 684 C C . LEU A 1 90 ? -2.809 2.712 7.537 1.00 85.31 90 LEU A C 1
ATOM 686 O O . LEU A 1 90 ? -3.464 1.855 6.960 1.00 85.31 90 LEU A O 1
ATOM 690 N N . GLN A 1 91 ? -3.380 3.783 8.088 1.00 89.62 91 GLN A N 1
ATOM 691 C CA . GLN A 1 91 ? -4.826 4.022 8.027 1.00 89.62 91 GLN A CA 1
ATOM 692 C C . GLN A 1 91 ? -5.352 4.068 6.583 1.00 89.62 91 GLN A C 1
ATOM 694 O O . GLN A 1 91 ? -6.367 3.449 6.279 1.00 89.62 91 GLN A O 1
ATOM 699 N N . GLU A 1 92 ? -4.664 4.789 5.695 1.00 86.06 92 GLU A N 1
ATOM 700 C CA . GLU A 1 92 ? -5.001 4.866 4.268 1.00 86.06 92 GLU A CA 1
ATOM 701 C C . GLU A 1 92 ? -4.901 3.487 3.614 1.00 86.06 92 GLU A C 1
ATOM 703 O O . GLU A 1 92 ? -5.845 3.044 2.960 1.00 86.06 92 GLU A O 1
ATOM 708 N N . LYS A 1 93 ? -3.813 2.759 3.894 1.00 85.00 93 LYS A N 1
ATOM 709 C CA . LYS A 1 93 ? -3.637 1.387 3.417 1.00 85.00 93 LYS A CA 1
ATOM 710 C C . LYS A 1 93 ? -4.766 0.459 3.880 1.00 85.00 93 LYS A C 1
ATOM 712 O O . LYS A 1 93 ? -5.272 -0.313 3.078 1.00 85.00 93 LYS A O 1
ATOM 717 N N . TRP A 1 94 ? -5.184 0.540 5.142 1.00 92.44 94 TRP A N 1
ATOM 718 C CA . TRP A 1 94 ? -6.279 -0.269 5.685 1.00 92.44 94 TRP A CA 1
ATOM 719 C C . TRP A 1 94 ? -7.604 -0.015 4.959 1.00 92.44 94 TRP A C 1
ATOM 721 O O . TRP A 1 94 ? -8.338 -0.964 4.697 1.00 92.44 94 TRP A O 1
ATOM 731 N N . VAL A 1 95 ? -7.903 1.235 4.594 1.00 89.50 95 VAL A N 1
ATOM 732 C CA . VAL A 1 95 ? -9.110 1.579 3.822 1.00 89.50 95 VAL A CA 1
ATOM 733 C C . VAL A 1 95 ? -9.032 1.031 2.392 1.00 89.50 95 VAL A C 1
ATOM 735 O O . VAL A 1 95 ? -10.030 0.528 1.871 1.00 89.50 95 VAL A O 1
ATOM 738 N N . ASP A 1 96 ? -7.863 1.090 1.758 1.00 84.19 96 ASP A N 1
ATOM 739 C CA . ASP A 1 96 ? -7.656 0.511 0.426 1.00 84.19 96 ASP A CA 1
ATOM 740 C C . ASP A 1 96 ? -7.745 -1.023 0.456 1.00 84.19 96 ASP A C 1
ATOM 742 O O . ASP A 1 96 ? -8.435 -1.623 -0.372 1.00 84.19 96 ASP A O 1
ATOM 746 N N . ASP A 1 97 ? -7.110 -1.660 1.442 1.00 88.94 97 ASP A N 1
ATOM 747 C CA . ASP A 1 97 ? -7.162 -3.107 1.658 1.00 88.94 97 ASP A CA 1
ATOM 748 C C . ASP A 1 97 ? -8.586 -3.567 2.001 1.00 88.94 97 ASP A C 1
ATOM 750 O O . ASP A 1 97 ? -9.015 -4.602 1.501 1.00 88.94 97 ASP A O 1
ATOM 754 N N . TYR A 1 98 ? -9.357 -2.775 2.755 1.00 92.94 98 TYR A N 1
ATOM 755 C CA . TYR A 1 98 ? -10.782 -3.015 3.006 1.00 92.94 98 TYR A CA 1
ATOM 756 C C . TYR A 1 98 ? -11.566 -3.104 1.694 1.00 92.94 98 TYR A C 1
ATOM 758 O O . TYR A 1 98 ? -12.252 -4.094 1.436 1.00 92.94 98 TYR A O 1
ATOM 766 N N . LYS A 1 99 ? -11.435 -2.093 0.825 1.00 86.31 99 LYS A N 1
ATOM 767 C CA . LYS A 1 99 ? -12.136 -2.062 -0.469 1.00 86.31 99 LYS A CA 1
ATOM 768 C C . LYS A 1 99 ? -11.742 -3.251 -1.347 1.00 86.31 99 LYS A C 1
ATOM 770 O O . LYS A 1 99 ? -12.613 -3.891 -1.930 1.00 86.31 99 LYS A O 1
ATOM 775 N N . ARG A 1 100 ? -10.444 -3.566 -1.415 1.00 83.38 100 ARG A N 1
ATOM 776 C CA . ARG A 1 100 ? -9.916 -4.693 -2.203 1.00 83.38 100 ARG A CA 1
ATOM 777 C C . ARG A 1 100 ? -10.403 -6.041 -1.681 1.00 83.38 100 ARG A C 1
ATOM 779 O O . ARG A 1 100 ? -10.856 -6.859 -2.477 1.00 83.38 100 ARG A O 1
ATOM 786 N N . PHE A 1 101 ? -10.368 -6.241 -0.365 1.00 88.62 101 PHE A N 1
ATOM 787 C CA . PHE A 1 101 ? -10.802 -7.475 0.282 1.00 88.62 101 PHE A CA 1
ATOM 788 C C . PHE A 1 101 ? -12.265 -7.796 -0.044 1.00 88.62 101 PHE A C 1
ATOM 790 O O . PHE A 1 101 ? -12.575 -8.902 -0.484 1.00 88.62 101 PHE A O 1
ATOM 797 N N . PHE A 1 102 ? -13.172 -6.828 0.104 1.00 87.56 102 PHE A N 1
ATOM 798 C CA . PHE A 1 102 ? -14.587 -7.065 -0.202 1.00 87.56 102 PHE A CA 1
ATOM 799 C C . PHE A 1 102 ? -14.873 -7.176 -1.703 1.00 87.56 102 PHE A C 1
ATOM 801 O O . PHE A 1 102 ? -15.804 -7.878 -2.077 1.00 87.56 102 PHE A O 1
ATOM 808 N N . ALA A 1 103 ? -14.056 -6.561 -2.563 1.00 79.75 103 ALA A N 1
ATOM 809 C CA . ALA A 1 103 ? -14.192 -6.702 -4.011 1.00 79.75 103 ALA A CA 1
ATOM 810 C C . ALA A 1 103 ? -13.696 -8.061 -4.541 1.00 79.75 103 ALA A C 1
ATOM 812 O O . ALA A 1 103 ? -14.225 -8.559 -5.532 1.00 79.75 103 ALA A O 1
ATOM 813 N N . SER A 1 104 ? -12.656 -8.640 -3.924 1.00 78.50 104 SER A N 1
ATOM 814 C CA . SER A 1 104 ? -11.910 -9.769 -4.508 1.00 78.50 104 SER A CA 1
ATOM 815 C C . SER A 1 104 ? -11.833 -11.028 -3.647 1.00 78.50 104 SER A C 1
ATOM 817 O O . SER A 1 104 ? -11.498 -12.078 -4.185 1.00 78.50 104 SER A O 1
ATOM 819 N N . ASN A 1 105 ? -12.107 -10.966 -2.343 1.00 85.06 105 ASN A N 1
ATOM 820 C CA . ASN A 1 105 ? -11.897 -12.094 -1.426 1.00 85.06 105 ASN A CA 1
ATOM 821 C C . ASN A 1 105 ? -13.184 -12.577 -0.757 1.00 85.06 105 ASN A C 1
ATOM 823 O O . ASN A 1 105 ? -13.350 -13.778 -0.555 1.00 85.06 105 ASN A O 1
ATOM 827 N N . TYR A 1 106 ? -14.108 -11.676 -0.433 1.00 87.06 106 TYR A N 1
ATOM 828 C CA . TYR A 1 106 ? -15.390 -12.057 0.156 1.00 87.06 106 TYR A CA 1
ATOM 829 C C . TYR A 1 106 ? -16.349 -12.621 -0.908 1.00 87.06 106 TYR A C 1
ATOM 831 O O . TYR A 1 106 ? -16.642 -11.946 -1.891 1.00 87.06 106 TYR A O 1
ATOM 839 N N . ARG A 1 107 ? -16.812 -13.868 -0.726 1.00 79.25 107 ARG A N 1
ATOM 840 C CA . ARG A 1 107 ? -17.717 -14.630 -1.621 1.00 79.25 107 ARG A CA 1
ATOM 841 C C . ARG A 1 107 ? -17.353 -14.557 -3.110 1.00 79.25 107 ARG A C 1
ATOM 843 O O . ARG A 1 107 ? -18.214 -14.613 -3.988 1.00 79.25 107 ARG A O 1
ATOM 850 N N . ARG A 1 108 ? -16.054 -14.471 -3.403 1.00 69.62 108 ARG A N 1
ATOM 851 C CA . ARG A 1 108 ? -15.517 -14.256 -4.750 1.00 69.62 108 ARG A CA 1
ATOM 852 C C . ARG A 1 108 ? -16.061 -15.244 -5.785 1.00 69.62 108 ARG A C 1
ATOM 854 O O . ARG A 1 108 ? -16.523 -14.827 -6.847 1.00 69.62 108 ARG A O 1
ATOM 861 N N . ASP A 1 109 ? -16.019 -16.534 -5.464 1.00 69.12 109 ASP A N 1
ATOM 862 C CA . ASP A 1 109 ? -16.348 -17.614 -6.404 1.00 69.12 109 ASP A CA 1
ATOM 863 C C . ASP A 1 109 ? -17.845 -17.684 -6.721 1.00 69.12 109 ASP A C 1
ATOM 865 O O . ASP A 1 109 ? -18.246 -18.233 -7.744 1.00 69.12 109 ASP A O 1
ATOM 869 N N . GLN A 1 110 ? -18.675 -17.077 -5.873 1.00 70.94 110 GLN A N 1
ATOM 870 C CA . GLN A 1 110 ? -20.128 -17.132 -5.987 1.00 70.94 110 GLN A CA 1
ATOM 871 C C . GLN A 1 110 ? -20.704 -16.014 -6.858 1.00 70.94 110 GLN A C 1
ATOM 873 O O . GLN A 1 110 ? -21.855 -16.099 -7.265 1.00 70.94 110 GLN A O 1
ATOM 878 N N . LYS A 1 111 ? -19.920 -14.969 -7.156 1.00 70.19 111 LYS A N 1
ATOM 879 C CA . LYS A 1 111 ? -20.306 -13.827 -8.007 1.00 70.19 111 LYS A CA 1
ATOM 880 C C . LYS A 1 111 ? -21.572 -13.055 -7.576 1.00 70.19 111 LYS A C 1
ATOM 882 O O . LYS A 1 111 ? -21.988 -12.168 -8.314 1.00 70.19 111 LYS A O 1
ATOM 887 N N . VAL A 1 112 ? -22.106 -13.288 -6.374 1.00 71.62 112 VAL A N 1
ATOM 888 C CA . VAL A 1 112 ? -23.256 -12.570 -5.785 1.00 71.62 112 VAL A CA 1
ATOM 889 C C . VAL A 1 112 ? -22.970 -12.139 -4.341 1.00 71.62 112 VAL A C 1
ATOM 891 O O . VAL A 1 112 ? -22.197 -12.793 -3.639 1.00 71.62 112 VAL A O 1
ATOM 894 N N . GLY A 1 113 ? -23.567 -11.019 -3.915 1.00 82.94 113 GLY A N 1
ATOM 895 C CA . GLY A 1 113 ? -23.511 -10.532 -2.527 1.00 82.94 113 GLY A CA 1
ATOM 896 C C . GLY A 1 113 ? -24.541 -11.200 -1.607 1.00 82.94 113 GLY A C 1
ATOM 897 O O . GLY A 1 113 ? -25.113 -12.230 -1.954 1.00 82.94 113 GLY A O 1
ATOM 898 N N . ASP A 1 114 ? -24.772 -10.635 -0.419 1.00 83.75 114 ASP A N 1
ATOM 899 C CA . ASP A 1 114 ? -25.616 -11.256 0.616 1.00 83.75 114 ASP A CA 1
ATOM 900 C C . ASP A 1 114 ? -26.479 -10.300 1.455 1.00 83.75 114 ASP A C 1
ATOM 902 O O . ASP A 1 114 ? -27.152 -10.750 2.379 1.00 83.75 114 ASP A O 1
ATOM 906 N N . ASP A 1 115 ? -26.429 -8.995 1.177 1.00 83.75 115 ASP A N 1
ATOM 907 C CA . ASP A 1 115 ? -27.121 -7.909 1.887 1.00 83.75 115 ASP A CA 1
ATOM 908 C C . ASP A 1 115 ? -26.887 -7.883 3.422 1.00 83.75 115 ASP A C 1
ATOM 910 O O . ASP A 1 115 ? -27.535 -7.144 4.175 1.00 83.75 115 ASP A O 1
ATOM 914 N N . ARG A 1 116 ? -25.872 -8.617 3.903 1.00 83.12 116 ARG A N 1
ATOM 915 C CA . ARG A 1 116 ? -25.398 -8.614 5.299 1.00 83.12 116 ARG A CA 1
ATOM 916 C C . ARG A 1 116 ? -24.033 -7.956 5.409 1.00 83.12 116 ARG A C 1
ATOM 918 O O . ARG A 1 116 ? -23.852 -7.063 6.236 1.00 83.12 116 ARG A O 1
ATOM 925 N N . VAL A 1 117 ? -23.117 -8.374 4.542 1.00 87.75 117 VAL A N 1
ATOM 926 C CA . VAL A 1 117 ? -21.735 -7.905 4.450 1.00 87.75 117 VAL A CA 1
ATOM 927 C C . VAL A 1 117 ? -21.514 -7.156 3.139 1.00 87.75 117 VAL A C 1
ATOM 929 O O . VAL A 1 117 ? -20.941 -6.065 3.155 1.00 87.75 117 VAL A O 1
ATOM 932 N N . THR A 1 118 ? -22.009 -7.699 2.020 1.00 88.00 118 THR A N 1
ATOM 933 C CA . THR A 1 118 ? -21.902 -7.079 0.687 1.00 88.00 118 THR A CA 1
ATOM 934 C C . THR A 1 118 ? -23.252 -7.010 -0.012 1.00 88.00 118 THR A C 1
ATOM 936 O O . THR A 1 118 ? -24.071 -7.909 0.140 1.00 88.00 118 THR A O 1
ATOM 939 N N . SER A 1 119 ? -23.489 -5.961 -0.796 1.00 85.75 119 SER A N 1
ATOM 940 C CA . SER A 1 119 ? -24.739 -5.794 -1.537 1.00 85.75 119 SER A CA 1
ATOM 941 C C . SER A 1 119 ? -24.910 -6.877 -2.608 1.00 85.75 119 SER A C 1
ATOM 943 O O . SER A 1 119 ? -23.982 -7.154 -3.367 1.00 85.75 119 SER A O 1
ATOM 945 N N . VAL A 1 120 ? -26.091 -7.484 -2.699 1.00 86.56 120 VAL A N 1
ATOM 946 C CA . VAL A 1 120 ? -26.441 -8.491 -3.716 1.00 86.56 120 VAL A CA 1
ATOM 947 C C . VAL A 1 120 ? -26.198 -7.984 -5.144 1.00 86.56 120 VAL A C 1
ATOM 949 O O . VAL A 1 120 ? -25.570 -8.692 -5.930 1.00 86.56 120 VAL A O 1
ATOM 952 N N . LEU A 1 121 ? -26.626 -6.760 -5.476 1.00 82.38 121 LEU A N 1
ATOM 953 C CA . LEU A 1 121 ? -26.553 -6.223 -6.844 1.00 82.38 121 LEU A CA 1
ATOM 954 C C . LEU A 1 121 ? -25.141 -5.831 -7.285 1.00 82.38 121 LEU A C 1
ATOM 956 O O . LEU A 1 121 ? -24.737 -6.127 -8.407 1.00 82.38 121 LEU A O 1
ATOM 960 N N . PHE A 1 122 ? -24.391 -5.152 -6.413 1.00 81.00 122 PHE A N 1
ATOM 961 C CA . PHE A 1 122 ? -23.122 -4.511 -6.787 1.00 81.00 122 PHE A CA 1
ATOM 962 C C . PHE A 1 122 ? -21.902 -5.099 -6.075 1.00 81.00 122 PHE A C 1
ATOM 964 O O . PHE A 1 122 ? -20.785 -4.654 -6.337 1.00 81.00 122 PHE A O 1
ATOM 971 N N . ARG A 1 123 ? -22.094 -6.071 -5.171 1.00 80.19 123 ARG A N 1
ATOM 972 C CA . ARG A 1 123 ? -21.039 -6.727 -4.373 1.00 80.19 123 ARG A CA 1
ATOM 973 C C . ARG A 1 123 ? -20.162 -5.746 -3.599 1.00 80.19 123 ARG A C 1
ATOM 975 O O . ARG A 1 123 ? -18.981 -5.982 -3.367 1.00 80.19 123 ARG A O 1
ATOM 982 N N . GLN A 1 124 ? -20.744 -4.620 -3.198 1.00 81.12 124 GLN A N 1
ATOM 983 C CA . GLN A 1 124 ? -20.033 -3.595 -2.446 1.00 81.12 124 GLN A CA 1
ATOM 984 C C . GLN A 1 124 ? -20.241 -3.779 -0.947 1.00 81.12 124 GLN A C 1
ATOM 986 O O . GLN A 1 124 ? -21.332 -4.179 -0.542 1.00 81.12 124 GLN A O 1
ATOM 991 N N . PRO A 1 125 ? -19.242 -3.461 -0.111 1.00 87.19 125 PRO A N 1
ATOM 992 C CA . PRO A 1 125 ? -19.383 -3.570 1.333 1.00 87.19 125 PRO A CA 1
ATOM 993 C C . PRO A 1 125 ? -20.511 -2.668 1.846 1.00 87.19 125 PRO A C 1
ATOM 995 O O . PRO A 1 125 ? -20.582 -1.484 1.516 1.00 87.19 125 PRO A O 1
ATOM 998 N N . ILE A 1 126 ? -21.382 -3.236 2.679 1.00 86.38 126 ILE A N 1
ATOM 999 C CA . ILE A 1 126 ? -22.507 -2.518 3.295 1.00 86.38 126 ILE A CA 1
ATOM 1000 C C . ILE A 1 126 ? -22.007 -1.607 4.415 1.00 86.38 126 ILE A C 1
ATOM 1002 O O . ILE A 1 126 ? -22.503 -0.493 4.587 1.00 86.38 126 ILE A O 1
ATOM 1006 N N . HIS A 1 127 ? -21.006 -2.070 5.166 1.00 89.19 127 HIS A N 1
ATOM 1007 C CA . HIS A 1 127 ? -20.302 -1.235 6.127 1.00 89.19 127 HIS A CA 1
ATOM 1008 C C . HIS A 1 127 ? -19.360 -0.300 5.370 1.00 89.19 127 HIS A C 1
ATOM 1010 O O . HIS A 1 127 ? -18.360 -0.717 4.797 1.00 89.19 127 HIS A O 1
ATOM 1016 N N . ARG A 1 128 ? -19.674 0.991 5.331 1.00 86.19 128 ARG A N 1
ATOM 1017 C CA . ARG A 1 128 ? -18.845 1.952 4.602 1.00 86.19 128 ARG A CA 1
ATOM 1018 C C . ARG A 1 128 ? -17.580 2.233 5.400 1.00 86.19 128 ARG A C 1
ATOM 1020 O O . ARG A 1 128 ? -17.659 2.665 6.549 1.00 86.19 128 ARG A O 1
ATOM 1027 N N . ALA A 1 129 ? -16.422 1.985 4.797 1.00 90.25 129 ALA A N 1
ATOM 1028 C CA . ALA A 1 129 ? -15.142 2.353 5.388 1.00 90.25 129 ALA A CA 1
ATOM 1029 C C . ALA A 1 129 ? -15.024 3.879 5.456 1.00 90.25 129 ALA A C 1
ATOM 1031 O O . ALA A 1 129 ? -14.950 4.541 4.419 1.00 90.25 129 ALA A O 1
ATOM 1032 N N . GLU A 1 130 ? -14.986 4.427 6.670 1.00 88.50 130 GLU A N 1
ATOM 1033 C CA . GLU A 1 130 ? -14.820 5.863 6.895 1.00 88.50 130 GLU A CA 1
ATOM 1034 C C . GLU A 1 130 ? -13.539 6.142 7.675 1.00 88.50 130 GLU A C 1
ATOM 1036 O O . GLU A 1 130 ? -13.256 5.550 8.721 1.00 88.50 130 GLU A O 1
ATOM 1041 N N . ARG A 1 131 ? -12.745 7.062 7.129 1.00 92.12 131 ARG A N 1
ATOM 1042 C CA . ARG A 1 131 ? -11.468 7.480 7.693 1.00 92.12 131 ARG A CA 1
ATOM 1043 C C . ARG A 1 131 ? -11.675 8.719 8.551 1.00 92.12 131 ARG A C 1
ATOM 1045 O O . ARG A 1 131 ? -12.093 9.751 8.034 1.00 92.12 131 ARG A O 1
ATOM 1052 N N . PHE A 1 132 ? -11.271 8.652 9.814 1.00 90.75 132 PHE A N 1
ATOM 1053 C CA . PHE A 1 132 ? -11.305 9.800 10.715 1.00 90.75 132 PHE A CA 1
ATOM 1054 C C . PHE A 1 132 ? -9.888 10.246 11.065 1.00 90.75 132 PHE A C 1
ATOM 1056 O O . PHE A 1 132 ? -9.048 9.446 11.483 1.00 90.75 132 PHE A O 1
ATOM 1063 N N . ASP A 1 133 ? -9.605 11.536 10.899 1.00 82.94 133 ASP A N 1
ATOM 1064 C CA . ASP A 1 133 ? -8.275 12.089 11.175 1.00 82.94 133 ASP A CA 1
ATOM 1065 C C . ASP A 1 133 ? -8.020 12.237 12.683 1.00 82.94 133 ASP A C 1
ATOM 1067 O O . ASP A 1 133 ? -6.893 12.103 13.165 1.00 82.94 133 ASP A O 1
ATOM 1071 N N . ASN A 1 134 ? -9.073 12.490 13.460 1.00 85.06 134 ASN A N 1
ATOM 1072 C CA . ASN A 1 134 ? -9.003 12.675 14.906 1.00 85.06 134 ASN A CA 1
ATOM 1073 C C . ASN A 1 134 ? -10.317 12.272 15.595 1.00 85.06 134 ASN A C 1
ATOM 1075 O O . ASN A 1 134 ? -11.352 12.144 14.940 1.00 85.06 134 ASN A O 1
ATOM 1079 N N . LEU A 1 135 ? -10.293 12.124 16.929 1.00 89.12 135 LEU A N 1
ATOM 1080 C CA . LEU A 1 135 ? -11.491 11.742 17.689 1.00 89.12 135 LEU A CA 1
ATOM 1081 C C . LEU A 1 135 ? -12.657 12.705 17.464 1.00 89.12 135 LEU A C 1
ATOM 1083 O O . LEU A 1 135 ? -13.777 12.252 17.281 1.00 89.12 135 LEU A O 1
ATOM 1087 N N . ARG A 1 136 ? -12.399 14.016 17.392 1.00 84.00 136 ARG A N 1
ATOM 1088 C CA . ARG A 1 136 ? -13.450 15.036 17.231 1.00 84.00 136 ARG A CA 1
ATOM 1089 C C . ARG A 1 136 ? -14.253 14.848 15.945 1.00 84.00 136 ARG A C 1
ATOM 1091 O O . ARG A 1 136 ? -15.470 14.956 15.985 1.00 84.00 136 ARG A O 1
ATOM 1098 N N . SER A 1 137 ? -13.585 14.508 14.841 1.00 82.62 137 SER A N 1
ATOM 1099 C CA . SER A 1 137 ? -14.253 14.214 13.564 1.00 82.62 137 SER A CA 1
ATOM 1100 C C . SER A 1 137 ? -15.108 12.945 13.590 1.00 82.62 137 SER A C 1
ATOM 1102 O O . SER A 1 137 ? -16.051 12.837 12.819 1.00 82.62 137 SER A O 1
ATOM 1104 N N . TRP A 1 138 ? -14.794 11.996 14.476 1.00 87.50 138 TRP A N 1
ATOM 1105 C CA . TRP A 1 138 ? -15.531 10.741 14.609 1.00 87.50 138 TRP A CA 1
ATOM 1106 C C . TRP A 1 138 ? -16.771 10.871 15.507 1.00 87.50 138 TRP A C 1
ATOM 1108 O O . TRP A 1 138 ? -17.769 10.191 15.272 1.00 87.50 138 TRP A O 1
ATOM 1118 N N . LEU A 1 139 ? -16.749 11.773 16.498 1.00 81.88 139 LEU A N 1
ATOM 1119 C CA . LEU A 1 139 ? -17.804 11.906 17.514 1.00 81.88 139 LEU A CA 1
ATOM 1120 C C . LEU A 1 139 ? -19.218 12.114 16.955 1.00 81.88 139 LEU A C 1
ATOM 1122 O O . LEU A 1 139 ? -20.172 11.620 17.553 1.00 81.88 139 LEU A O 1
ATOM 1126 N N . SER A 1 140 ? -19.361 12.810 15.826 1.00 67.69 140 SER A N 1
ATOM 1127 C CA . SER A 1 140 ? -20.658 13.050 15.174 1.00 67.69 140 SER A CA 1
ATOM 1128 C C . SER A 1 140 ? -21.279 11.793 14.559 1.00 67.69 140 SER A C 1
ATOM 1130 O O . SER A 1 140 ? -22.464 11.785 14.247 1.00 67.69 140 SER A O 1
ATOM 1132 N N . THR A 1 141 ? -20.492 10.730 14.379 1.00 74.12 141 THR A N 1
ATOM 1133 C CA . THR A 1 141 ? -20.959 9.455 13.812 1.00 74.12 141 THR A CA 1
ATOM 1134 C C . THR A 1 141 ? -21.390 8.452 14.880 1.00 74.12 141 THR A C 1
ATOM 1136 O O . THR A 1 141 ? -22.049 7.462 14.565 1.00 74.12 141 THR A O 1
ATOM 1139 N N . ILE A 1 142 ? -21.051 8.699 16.150 1.00 77.50 142 ILE A N 1
ATOM 1140 C CA . ILE A 1 142 ? -21.477 7.865 17.277 1.00 77.50 142 ILE A CA 1
ATOM 1141 C C . ILE A 1 142 ? -22.995 7.991 17.420 1.00 77.50 142 ILE A C 1
ATOM 1143 O O . ILE A 1 142 ? -23.512 9.099 17.531 1.00 77.50 142 ILE A O 1
ATOM 1147 N N . GLY A 1 143 ? -23.693 6.855 17.384 1.00 63.41 143 GLY A N 1
ATOM 1148 C CA . GLY A 1 143 ? -25.157 6.812 17.400 1.00 63.41 143 GLY A CA 1
ATOM 1149 C C . GLY A 1 143 ? -25.829 6.978 16.029 1.00 63.41 143 GLY A C 1
ATOM 1150 O O . GLY A 1 143 ? -27.046 6.885 15.969 1.00 63.41 143 GLY A O 1
ATOM 1151 N N . SER A 1 144 ? -25.077 7.172 14.933 1.00 63.59 144 SER A N 1
ATOM 1152 C CA . SER A 1 144 ? -25.588 7.251 13.545 1.00 63.59 144 SER A CA 1
ATOM 1153 C C . SER A 1 144 ? -26.155 5.904 13.041 1.00 63.59 144 SER A C 1
ATOM 1155 O O . SER A 1 144 ? -25.648 4.856 13.452 1.00 63.59 144 SER A O 1
ATOM 1157 N N . PRO A 1 145 ? -27.171 5.877 12.139 1.00 53.44 145 PRO A N 1
ATOM 1158 C CA . PRO A 1 145 ? -27.788 4.619 11.682 1.00 53.44 145 PRO A CA 1
ATOM 1159 C C . PRO A 1 145 ? -26.930 3.956 10.621 1.00 53.44 145 PRO A C 1
ATOM 1161 O O . PRO A 1 145 ? -27.102 2.779 10.300 1.00 53.44 145 PRO A O 1
ATOM 1164 N N . GLY A 1 146 ? -26.042 4.750 10.017 1.00 64.56 146 GLY A N 1
ATOM 1165 C CA . GLY A 1 146 ? -25.154 4.303 8.975 1.00 64.56 146 GLY A CA 1
ATOM 1166 C C . GLY A 1 146 ? -24.320 3.144 9.491 1.00 64.56 146 GLY A C 1
ATOM 1167 O O . GLY A 1 146 ? -23.660 3.238 10.526 1.00 64.56 146 GLY A O 1
ATOM 1168 N N . ARG A 1 147 ? -24.308 2.049 8.731 1.00 79.19 147 ARG A N 1
ATOM 1169 C CA . ARG A 1 147 ? -23.337 0.980 8.937 1.00 79.19 147 ARG A CA 1
ATOM 1170 C C . ARG A 1 147 ? -21.978 1.507 8.493 1.00 79.19 147 ARG A C 1
ATOM 1172 O O . ARG A 1 147 ? -21.662 1.525 7.307 1.00 79.19 147 ARG A O 1
ATOM 1179 N N . ILE A 1 148 ? -21.213 2.009 9.453 1.00 85.06 148 ILE A N 1
ATOM 1180 C CA . ILE A 1 148 ? -19.879 2.571 9.244 1.00 85.06 148 ILE A CA 1
ATOM 1181 C C . ILE A 1 148 ? -18.854 1.590 9.816 1.00 85.06 148 ILE A C 1
ATOM 1183 O O . ILE A 1 148 ? -19.051 1.029 10.894 1.00 85.06 148 ILE A O 1
ATOM 1187 N N . ALA A 1 149 ? -17.760 1.386 9.088 1.00 92.81 149 ALA A N 1
ATOM 1188 C CA . ALA A 1 149 ? -16.537 0.776 9.592 1.00 92.81 149 ALA A CA 1
ATOM 1189 C C . ALA A 1 149 ? -15.529 1.907 9.876 1.00 92.81 149 ALA A C 1
ATOM 1191 O O . ALA A 1 149 ? -14.867 2.373 8.944 1.00 92.81 149 ALA A O 1
ATOM 1192 N N . PRO A 1 150 ? -15.453 2.419 11.121 1.00 94.50 150 PRO A N 1
ATOM 1193 C CA . PRO A 1 150 ? -14.571 3.527 11.457 1.00 94.50 150 PRO A CA 1
ATOM 1194 C C . PRO A 1 150 ? -13.104 3.089 11.503 1.00 94.50 150 PRO A C 1
ATOM 1196 O O . PRO A 1 150 ? -12.742 2.123 12.180 1.00 94.50 150 PRO A O 1
ATOM 1199 N N . PHE A 1 151 ? -12.252 3.865 10.836 1.00 96.25 151 PHE A N 1
ATOM 1200 C CA . PHE A 1 151 ? -10.798 3.755 10.908 1.00 96.25 151 PHE A CA 1
ATOM 1201 C C . PHE A 1 151 ? -10.237 4.957 11.661 1.00 96.25 151 PHE A C 1
ATOM 1203 O O . PHE A 1 151 ? -10.313 6.088 11.177 1.00 96.25 151 PHE A O 1
ATOM 1210 N N . LEU A 1 152 ? -9.622 4.715 12.817 1.00 95.06 152 LEU A N 1
ATOM 1211 C CA . LEU A 1 152 ? -8.898 5.703 13.620 1.00 95.06 152 LEU A CA 1
ATOM 1212 C C . LEU A 1 152 ? -7.387 5.448 13.586 1.00 95.06 152 LEU A C 1
ATOM 1214 O O . LEU A 1 152 ? -6.910 4.389 13.162 1.00 95.06 152 LEU A O 1
ATOM 1218 N N . ARG A 1 153 ? -6.625 6.440 14.054 1.00 92.81 153 ARG A N 1
ATOM 1219 C CA . ARG A 1 153 ? -5.188 6.303 14.304 1.00 92.81 153 ARG A CA 1
ATOM 1220 C C . ARG A 1 153 ? -4.924 6.288 15.805 1.00 92.81 153 ARG A C 1
ATOM 1222 O O . ARG A 1 153 ? -5.593 6.997 16.550 1.00 92.81 153 ARG A O 1
ATOM 1229 N N . HIS A 1 154 ? -3.883 5.599 16.255 1.00 92.62 154 HIS A N 1
ATOM 1230 C CA . HIS A 1 154 ? -3.362 5.710 17.620 1.00 92.62 154 HIS A CA 1
ATOM 1231 C C . HIS A 1 154 ? -3.040 7.172 17.963 1.00 92.62 154 HIS A C 1
ATOM 1233 O O . HIS A 1 154 ? -3.405 7.676 19.024 1.00 92.62 154 HIS A O 1
ATOM 1239 N N . THR A 1 155 ? -2.488 7.918 17.001 1.00 89.62 155 THR A N 1
ATOM 1240 C CA . THR A 1 155 ? -2.227 9.357 17.147 1.00 89.62 155 THR A CA 1
ATOM 1241 C C . THR A 1 155 ? -3.491 10.204 17.324 1.00 89.62 155 THR A C 1
ATOM 1243 O O . THR A 1 155 ? -3.394 11.318 17.838 1.00 89.62 155 THR A O 1
ATOM 1246 N N . SER A 1 156 ? -4.682 9.706 16.966 1.00 90.88 156 SER A N 1
ATOM 1247 C CA . SER A 1 156 ? -5.953 10.406 17.206 1.00 90.88 156 SER A CA 1
ATOM 1248 C C . SER A 1 156 ? -6.246 10.591 18.703 1.00 90.88 156 SER A C 1
ATOM 1250 O O . SER A 1 156 ? -6.969 11.520 19.060 1.00 90.88 156 SER A O 1
ATOM 1252 N N . PHE A 1 157 ? -5.648 9.765 19.571 1.00 92.56 157 PHE A N 1
ATOM 1253 C CA . PHE A 1 157 ? -5.797 9.817 21.031 1.00 92.56 157 PHE A CA 1
ATOM 1254 C C . PHE A 1 157 ? -4.739 10.695 21.721 1.00 92.56 157 PHE A C 1
ATOM 1256 O O . PHE A 1 157 ? -4.801 10.892 22.930 1.00 92.56 157 PHE A O 1
ATOM 1263 N N . MET A 1 158 ? -3.764 11.248 20.988 1.00 87.62 158 MET A N 1
ATOM 1264 C CA . MET A 1 158 ? -2.617 11.932 21.599 1.00 87.62 158 MET A CA 1
ATOM 1265 C C . MET A 1 158 ? -3.012 13.237 22.307 1.00 87.62 158 MET A C 1
ATOM 1267 O O . MET A 1 158 ? -2.698 13.435 23.481 1.00 87.62 158 MET A O 1
ATOM 1271 N N . ARG A 1 159 ? -3.696 14.143 21.596 1.00 83.69 159 ARG A N 1
ATOM 1272 C CA . ARG A 1 159 ? -4.173 15.432 22.132 1.00 83.69 159 ARG A CA 1
ATOM 1273 C C . ARG A 1 159 ? -5.521 15.838 21.517 1.00 83.69 159 ARG A C 1
ATOM 1275 O O . ARG A 1 159 ? -5.557 16.756 20.696 1.00 83.69 159 ARG A O 1
ATOM 1282 N N . PRO A 1 160 ? -6.637 15.179 21.885 1.00 84.62 160 PRO A N 1
ATOM 1283 C CA . PRO A 1 160 ? -7.981 15.630 21.503 1.00 84.62 160 PRO A CA 1
ATOM 1284 C C . PRO A 1 160 ? -8.254 17.105 21.846 1.00 84.62 160 PRO A C 1
ATOM 1286 O O . PRO A 1 160 ? -8.936 17.809 21.099 1.00 84.62 160 PRO A O 1
ATOM 1289 N N . VAL A 1 161 ? -7.668 17.579 22.948 1.00 87.69 161 VAL A N 1
ATOM 1290 C CA . VAL A 1 161 ? -7.652 18.968 23.401 1.00 87.69 161 VAL A CA 1
ATOM 1291 C C . VAL A 1 161 ? -6.245 19.542 23.230 1.00 87.69 161 VAL A C 1
ATOM 1293 O O . VAL A 1 161 ? -5.298 19.111 23.893 1.00 87.69 161 VAL A O 1
ATOM 1296 N N . PHE A 1 162 ? -6.121 20.542 22.354 1.00 86.19 162 PHE A N 1
ATOM 1297 C CA . PHE A 1 162 ? -4.880 21.285 22.133 1.00 86.19 162 PHE A CA 1
ATOM 1298 C C . PHE A 1 162 ? -4.831 22.566 22.979 1.00 86.19 162 PHE A C 1
ATOM 1300 O O . PHE A 1 162 ? -5.827 23.295 23.082 1.00 86.19 162 PHE A O 1
ATOM 1307 N N . ILE A 1 163 ? -3.655 22.831 23.551 1.00 84.62 163 ILE A N 1
ATOM 1308 C CA . ILE A 1 163 ? -3.354 23.991 24.396 1.00 84.62 163 ILE A CA 1
ATOM 1309 C C . ILE A 1 163 ? -2.196 24.748 23.744 1.00 84.62 163 ILE A C 1
ATOM 1311 O O . ILE A 1 163 ? -1.121 24.183 23.543 1.00 84.62 163 ILE A O 1
ATOM 1315 N N . GLY A 1 164 ? -2.438 26.000 23.367 1.00 81.12 164 GLY A N 1
ATOM 1316 C CA . GLY A 1 164 ? -1.432 26.922 22.850 1.00 81.12 164 GLY A CA 1
ATOM 1317 C C . GLY A 1 164 ? -0.778 27.745 23.959 1.00 81.12 164 GLY A C 1
ATOM 1318 O O . GLY A 1 164 ? -1.245 27.762 25.092 1.00 81.12 164 GLY A O 1
ATOM 1319 N N . SER A 1 165 ? 0.284 28.482 23.626 1.00 78.56 165 SER A N 1
ATOM 1320 C CA . SER A 1 165 ? 1.014 29.320 24.592 1.00 78.56 165 SER A CA 1
ATOM 1321 C C . SER A 1 165 ? 0.129 30.376 25.266 1.00 78.56 165 SER A C 1
ATOM 1323 O O . SER A 1 165 ? 0.220 30.555 26.472 1.00 78.56 165 SER A O 1
ATOM 1325 N N . ARG A 1 166 ? -0.785 31.005 24.514 1.00 75.31 166 ARG A N 1
ATOM 1326 C CA . ARG A 1 166 ? -1.738 32.002 25.043 1.00 75.31 166 ARG A CA 1
ATOM 1327 C C . ARG A 1 166 ? -2.788 31.409 25.983 1.00 75.31 166 ARG A C 1
ATOM 1329 O O . ARG A 1 166 ? -3.336 32.124 26.808 1.00 75.31 166 ARG A O 1
ATOM 1336 N N . ASP A 1 167 ? -3.087 30.113 25.864 1.00 79.38 167 ASP A N 1
ATOM 1337 C CA . ASP A 1 167 ? -4.067 29.468 26.742 1.00 79.38 167 ASP A CA 1
ATOM 1338 C C . ASP A 1 167 ? -3.538 29.329 28.174 1.00 79.38 167 ASP A C 1
ATOM 1340 O O . ASP A 1 167 ? -4.328 29.189 29.096 1.00 79.38 167 ASP A O 1
ATOM 1344 N N . VAL A 1 168 ? -2.214 29.347 28.358 1.00 79.38 168 VAL A N 1
ATOM 1345 C CA . VAL A 1 168 ? -1.549 29.132 29.650 1.00 79.38 168 VAL A CA 1
ATOM 1346 C C . VAL A 1 168 ? -1.739 30.326 30.598 1.00 79.38 168 VAL A C 1
ATOM 1348 O O . VAL A 1 168 ? -1.675 30.162 31.814 1.00 79.38 168 VAL A O 1
ATOM 1351 N N . GLU A 1 169 ? -2.033 31.505 30.051 1.00 81.06 169 GLU A N 1
ATOM 1352 C CA . GLU A 1 169 ? -2.222 32.754 30.798 1.00 81.06 169 GLU A CA 1
ATOM 1353 C C . GLU A 1 169 ? -3.613 32.851 31.455 1.00 81.06 169 GLU A C 1
ATOM 1355 O O . GLU A 1 169 ? -3.754 33.491 32.494 1.00 81.06 169 GLU A O 1
ATOM 1360 N N . ASP A 1 170 ? -4.632 32.178 30.899 1.00 87.25 170 ASP A N 1
ATOM 1361 C CA . ASP A 1 170 ? -6.012 32.210 31.400 1.00 87.25 170 ASP A CA 1
ATOM 1362 C C . ASP A 1 170 ? -6.691 30.827 31.331 1.00 87.25 170 ASP A C 1
ATOM 1364 O O . ASP A 1 170 ? -7.300 30.421 30.333 1.00 87.25 170 ASP A O 1
ATOM 1368 N N . MET A 1 171 ? -6.632 30.107 32.456 1.00 86.81 171 MET A N 1
ATOM 1369 C CA . MET A 1 171 ? -7.254 28.786 32.620 1.00 86.81 171 MET A CA 1
ATOM 1370 C C . MET A 1 171 ? -8.784 28.805 32.564 1.00 86.81 171 MET A C 1
ATOM 1372 O O . MET A 1 171 ? -9.388 27.782 32.228 1.00 86.81 171 MET A O 1
ATOM 1376 N N . GLU A 1 172 ? -9.428 29.927 32.891 1.00 86.69 172 GLU A N 1
ATOM 1377 C CA . GLU A 1 172 ? -10.887 30.028 32.856 1.00 86.69 172 GLU A CA 1
ATOM 1378 C C . GLU A 1 172 ? -11.372 30.150 31.412 1.00 86.69 172 GLU A C 1
ATOM 1380 O O . GLU A 1 172 ? -12.285 29.430 30.993 1.00 86.69 172 GLU A O 1
ATOM 1385 N N . SER A 1 173 ? -10.708 30.994 30.622 1.00 86.31 173 SER A N 1
ATOM 1386 C CA . SER A 1 173 ? -10.964 31.110 29.185 1.00 86.31 173 SER A CA 1
ATOM 1387 C C . SER A 1 173 ? -10.640 29.812 28.444 1.00 86.31 173 SER A C 1
ATOM 1389 O O . SER A 1 173 ? -11.443 29.370 27.615 1.00 86.31 173 SER A O 1
ATOM 1391 N N . LEU A 1 174 ? -9.537 29.134 28.792 1.00 87.00 174 LEU A N 1
ATOM 1392 C CA . LEU A 1 174 ? -9.223 27.800 28.272 1.00 87.00 174 LEU A CA 1
ATOM 1393 C C . LEU A 1 174 ? -10.352 26.804 28.574 1.00 87.00 174 LEU A C 1
ATOM 1395 O O . LEU A 1 174 ? -10.825 26.120 27.666 1.00 87.00 174 LEU A O 1
ATOM 1399 N N . TRP A 1 175 ? -10.824 26.728 29.823 1.00 89.56 175 TRP A N 1
ATOM 1400 C CA . TRP A 1 175 ? -11.913 25.821 30.193 1.00 89.56 175 TRP A CA 1
ATOM 1401 C C . TRP A 1 175 ? -13.201 26.115 29.415 1.00 89.56 175 TRP A C 1
ATOM 1403 O O . TRP A 1 175 ? -13.794 25.192 28.851 1.00 89.56 175 TRP A O 1
ATOM 1413 N N . LYS A 1 176 ? -13.607 27.388 29.309 1.00 85.31 176 LYS A N 1
ATOM 1414 C CA . LYS A 1 176 ? -14.777 27.797 28.512 1.00 85.31 176 LYS A CA 1
ATOM 1415 C C . LYS A 1 176 ? -14.640 27.368 27.051 1.00 85.31 176 LYS A C 1
ATOM 1417 O O . LYS A 1 176 ? -15.574 26.790 26.495 1.00 85.31 176 LYS A O 1
ATOM 1422 N N . ARG A 1 177 ? -13.466 27.578 26.447 1.00 86.94 177 ARG A N 1
ATOM 1423 C CA . ARG A 1 177 ? -13.162 27.172 25.066 1.00 86.94 177 ARG A CA 1
ATOM 1424 C C . ARG A 1 177 ? -13.241 25.656 24.883 1.00 86.94 177 ARG A C 1
ATOM 1426 O O . ARG A 1 177 ? -13.805 25.192 23.892 1.00 86.94 177 ARG A O 1
ATOM 1433 N N . VAL A 1 178 ? -12.681 24.885 25.815 1.00 86.00 178 VAL A N 1
ATOM 1434 C CA . VAL A 1 178 ? -12.676 23.414 25.762 1.00 86.00 178 VAL A CA 1
ATOM 1435 C C . VAL A 1 178 ? -14.076 22.850 25.959 1.00 86.00 178 VAL A C 1
ATOM 1437 O O . VAL A 1 178 ? -14.471 21.979 25.190 1.00 86.00 178 VAL A O 1
ATOM 1440 N N . ARG A 1 179 ? -14.851 23.380 26.910 1.00 84.88 179 ARG A N 1
ATOM 1441 C CA . ARG A 1 179 ? -16.254 22.995 27.103 1.00 84.88 179 ARG A CA 1
ATOM 1442 C C . ARG A 1 179 ? -17.089 23.310 25.863 1.00 84.88 179 ARG A C 1
ATOM 1444 O O . ARG A 1 179 ? -17.779 22.433 25.366 1.00 84.88 179 ARG A O 1
ATOM 1451 N N . ALA A 1 180 ? -16.961 24.513 25.301 1.00 74.31 180 ALA A N 1
ATOM 1452 C CA . ALA A 1 180 ? -17.660 24.877 24.068 1.00 74.31 180 ALA A CA 1
ATOM 1453 C C . ALA A 1 180 ? -17.280 23.957 22.894 1.00 74.31 180 ALA A C 1
ATOM 1455 O O . ALA A 1 180 ? -18.139 23.538 22.124 1.00 74.31 180 ALA A O 1
ATOM 1456 N N . MET A 1 181 ? -15.997 23.604 22.768 1.00 82.69 181 MET A N 1
ATOM 1457 C CA . MET A 1 181 ? -15.521 22.655 21.760 1.00 82.69 181 MET A CA 1
ATOM 1458 C C . MET A 1 181 ? -16.089 21.247 21.969 1.00 82.69 181 MET A C 1
ATOM 1460 O O . MET A 1 181 ? -16.546 20.643 21.001 1.00 82.69 181 MET A O 1
ATOM 1464 N N . ALA A 1 182 ? -16.090 20.741 23.203 1.00 75.25 182 ALA A N 1
ATOM 1465 C CA . ALA A 1 182 ? -16.649 19.435 23.538 1.00 75.25 182 ALA A CA 1
ATOM 1466 C C . ALA A 1 182 ? -18.154 19.386 23.232 1.00 75.25 182 ALA A C 1
ATOM 1468 O O . ALA A 1 182 ? -18.600 18.468 22.544 1.00 75.25 182 ALA A O 1
ATOM 1469 N N . ASN A 1 183 ? -18.900 20.427 23.611 1.00 70.50 183 ASN A N 1
ATOM 1470 C CA . ASN A 1 183 ? -20.325 20.558 23.309 1.00 70.50 183 ASN A CA 1
ATOM 1471 C C . ASN A 1 183 ? -20.592 20.581 21.796 1.00 70.50 183 ASN A C 1
ATOM 1473 O O . ASN A 1 183 ? -21.462 19.851 21.329 1.00 70.50 183 ASN A O 1
ATOM 1477 N N . ARG A 1 184 ? -19.804 21.324 20.999 1.00 65.88 184 ARG A N 1
ATOM 1478 C CA . ARG A 1 184 ? -19.919 21.298 19.523 1.00 65.88 184 ARG A CA 1
ATOM 1479 C C . ARG A 1 184 ? -19.688 19.910 18.924 1.00 65.88 184 ARG A C 1
ATOM 1481 O O . ARG A 1 184 ? -20.231 19.607 17.870 1.00 65.88 184 ARG A O 1
ATOM 1488 N N . CYS A 1 185 ? -18.894 19.071 19.586 1.00 64.12 185 CYS A N 1
ATOM 1489 C CA . CYS A 1 185 ? -18.653 17.694 19.162 1.00 64.12 185 CYS A CA 1
ATOM 1490 C C . CYS A 1 185 ? -19.637 16.685 19.791 1.00 64.12 185 CYS A C 1
ATOM 1492 O O . CYS A 1 185 ? -19.440 15.481 19.650 1.00 64.12 185 CYS A O 1
ATOM 1494 N N . GLY A 1 186 ? -20.668 17.141 20.511 1.00 67.00 186 GLY A N 1
ATOM 1495 C CA . GLY A 1 186 ? -21.669 16.277 21.138 1.00 67.00 186 GLY A CA 1
ATOM 1496 C C . GLY A 1 186 ? -21.221 15.598 22.438 1.00 67.00 186 GLY A C 1
ATOM 1497 O O . GLY A 1 186 ? -21.715 14.510 22.739 1.00 67.00 186 GLY A O 1
ATOM 1498 N N . LEU A 1 187 ? -20.274 16.198 23.175 1.00 73.44 187 LEU A N 1
ATOM 1499 C CA . LEU A 1 187 ? -19.800 15.774 24.502 1.00 73.44 187 LEU A CA 1
ATOM 1500 C C . LEU A 1 187 ? -20.247 16.761 25.593 1.00 73.44 187 LEU A C 1
ATOM 1502 O O . LEU A 1 187 ? -19.455 17.567 26.080 1.00 73.44 187 LEU A O 1
ATOM 1506 N N . PHE A 1 188 ? -21.515 16.676 25.983 1.00 68.00 188 PHE A N 1
ATOM 1507 C CA . PHE A 1 188 ? -22.165 17.614 26.912 1.00 68.00 188 PHE A CA 1
ATOM 1508 C C . PHE A 1 188 ? -21.766 17.401 28.385 1.00 68.00 188 PHE A C 1
ATOM 1510 O O . PHE A 1 188 ? -21.620 18.345 29.159 1.00 68.00 188 PHE A O 1
ATOM 1517 N N . ASN A 1 189 ? -21.436 16.160 28.754 1.00 69.94 189 ASN A N 1
ATOM 1518 C CA . ASN A 1 189 ? -21.100 15.760 30.125 1.00 69.94 189 ASN A CA 1
ATOM 1519 C C . ASN A 1 189 ? -19.625 15.985 30.523 1.00 69.94 189 ASN A C 1
ATOM 1521 O O . ASN A 1 189 ? -19.105 15.334 31.435 1.00 69.94 189 ASN A O 1
ATOM 1525 N N . LEU A 1 190 ? -18.920 16.907 29.855 1.00 82.00 190 LEU A N 1
ATOM 1526 C CA . LEU A 1 190 ? -17.528 17.220 30.178 1.00 82.00 190 LEU A CA 1
ATOM 1527 C C . LEU A 1 190 ? -17.425 17.933 31.540 1.00 82.00 190 LEU A C 1
ATOM 1529 O O . LEU A 1 190 ? -17.778 19.105 31.685 1.00 82.00 190 LEU A O 1
ATOM 1533 N N . LYS A 1 191 ? -16.868 17.248 32.544 1.00 86.94 191 LYS A N 1
ATOM 1534 C CA . LYS A 1 191 ? -16.663 17.801 33.893 1.00 86.94 191 LYS A CA 1
ATOM 1535 C C . LYS A 1 191 ? -15.335 18.550 34.004 1.00 86.94 191 LYS A C 1
ATOM 1537 O O . LYS A 1 191 ? -14.297 18.064 33.554 1.00 86.94 191 LYS A O 1
ATOM 1542 N N . ARG A 1 192 ? -15.350 19.715 34.667 1.00 90.06 192 ARG A N 1
ATOM 1543 C CA . ARG A 1 192 ? -14.128 20.488 34.948 1.00 90.06 192 ARG A CA 1
ATOM 1544 C C . ARG A 1 192 ? -13.223 19.721 35.923 1.00 90.06 192 ARG A C 1
ATOM 1546 O O . ARG A 1 192 ? -13.689 19.357 37.005 1.00 90.06 192 ARG A O 1
ATOM 1553 N N . PRO A 1 193 ? -11.930 19.523 35.612 1.00 90.94 193 PRO A N 1
ATOM 1554 C CA . PRO A 1 193 ? -10.989 18.925 36.557 1.00 90.94 193 PRO A CA 1
ATOM 1555 C C . PRO A 1 193 ? -10.805 19.788 37.821 1.00 90.94 193 PRO A C 1
ATOM 1557 O O . PRO A 1 193 ? -10.608 20.997 37.718 1.00 90.94 193 PRO A O 1
ATOM 1560 N N . ARG A 1 194 ? -10.802 19.169 39.014 1.00 82.06 194 ARG A N 1
ATOM 1561 C CA . ARG A 1 194 ? -10.762 19.857 40.330 1.00 82.06 194 ARG A CA 1
ATOM 1562 C C . ARG A 1 194 ? -9.478 20.659 40.629 1.00 82.06 194 ARG A C 1
ATOM 1564 O O . ARG A 1 194 ? -9.471 21.438 41.569 1.00 82.06 194 ARG A O 1
ATOM 1571 N N . SER A 1 195 ? -8.398 20.478 39.867 1.00 84.50 195 SER A N 1
ATOM 1572 C CA . SER A 1 195 ? -7.092 21.131 40.102 1.00 84.50 195 SER A CA 1
ATOM 1573 C C . SER A 1 195 ? -6.368 21.469 38.794 1.00 84.50 195 SER A C 1
ATOM 1575 O O . SER A 1 195 ? -5.222 21.074 38.574 1.00 84.50 195 SER A O 1
ATOM 1577 N N . LEU A 1 196 ? -7.083 22.125 37.881 1.00 87.19 196 LEU A N 1
ATOM 1578 C CA . LEU A 1 196 ? -6.554 22.554 36.587 1.00 87.19 196 LEU A CA 1
ATOM 1579 C C . LEU A 1 196 ? -5.520 23.680 36.770 1.00 87.19 196 LEU A C 1
ATOM 1581 O O . LEU A 1 196 ? -5.850 24.720 37.333 1.00 87.19 196 LEU A O 1
ATOM 1585 N N . SER A 1 197 ? -4.293 23.474 36.292 1.00 88.12 197 SER A N 1
ATOM 1586 C CA . SER A 1 197 ? -3.214 24.472 36.297 1.00 88.12 197 SER A CA 1
ATOM 1587 C C . SER A 1 197 ? -2.445 24.452 34.969 1.00 88.12 197 SER A C 1
ATOM 1589 O O . SER A 1 197 ? -2.497 23.431 34.276 1.00 88.12 197 SER A O 1
ATOM 1591 N N . PRO A 1 198 ? -1.698 25.521 34.629 1.00 85.56 198 PRO A N 1
ATOM 1592 C CA . PRO A 1 198 ? -0.783 25.574 33.484 1.00 85.56 198 PRO A CA 1
ATOM 1593 C C . PRO A 1 198 ? 0.006 24.282 33.230 1.00 85.56 198 PRO A C 1
ATOM 1595 O O . PRO A 1 198 ? -0.031 23.733 32.130 1.00 85.56 198 PRO A O 1
ATOM 1598 N N . ASP A 1 199 ? 0.627 23.740 34.279 1.00 85.94 199 ASP A N 1
ATOM 1599 C CA . ASP A 1 199 ? 1.547 22.601 34.176 1.00 85.94 199 ASP A CA 1
ATOM 1600 C C . ASP A 1 199 ? 0.849 21.258 33.918 1.00 85.94 199 ASP A C 1
ATOM 1602 O O . ASP A 1 199 ? 1.462 20.315 33.421 1.00 85.94 199 ASP A O 1
ATOM 1606 N N . ASN A 1 200 ? -0.441 21.138 34.255 1.00 89.25 200 ASN A N 1
ATOM 1607 C CA . ASN A 1 200 ? -1.183 19.875 34.158 1.00 89.25 200 ASN A CA 1
ATOM 1608 C C . ASN A 1 200 ? -2.395 19.928 33.218 1.00 89.25 200 ASN A C 1
ATOM 1610 O O . ASN A 1 200 ? -3.057 18.902 33.021 1.00 89.25 200 ASN A O 1
ATOM 1614 N N . ALA A 1 201 ? -2.684 21.093 32.630 1.00 88.81 201 ALA A N 1
ATOM 1615 C CA . ALA A 1 201 ? -3.883 21.315 31.836 1.00 88.81 201 ALA A CA 1
ATOM 1616 C C . ALA A 1 201 ? -3.980 20.347 30.654 1.00 88.81 201 ALA A C 1
ATOM 1618 O O . ALA A 1 201 ? -5.044 19.768 30.433 1.00 88.81 201 ALA A O 1
ATOM 1619 N N . SER A 1 202 ? -2.866 20.101 29.949 1.00 88.81 202 SER A N 1
ATOM 1620 C CA . SER A 1 202 ? -2.831 19.163 28.815 1.00 88.81 202 SER A CA 1
ATOM 1621 C C . SER A 1 202 ? -3.294 17.780 29.250 1.00 88.81 202 SER A C 1
ATOM 1623 O O . SER A 1 202 ? -4.231 17.229 28.679 1.00 88.81 202 SER A O 1
ATOM 1625 N N . TRP A 1 203 ? -2.690 17.239 30.302 1.00 89.62 203 TRP A N 1
ATOM 1626 C CA . TRP A 1 203 ? -3.021 15.912 30.799 1.00 89.62 203 TRP A CA 1
ATOM 1627 C C . TRP A 1 203 ? -4.481 15.819 31.269 1.00 89.62 203 TRP A C 1
ATOM 1629 O O . TRP A 1 203 ? -5.243 14.974 30.797 1.00 89.62 203 TRP A O 1
ATOM 1639 N N . LYS A 1 204 ? -4.907 16.726 32.159 1.00 92.12 204 LYS A N 1
ATOM 1640 C CA . LYS A 1 204 ? -6.228 16.651 32.804 1.00 92.12 204 LYS A CA 1
ATOM 1641 C C . LYS A 1 204 ? -7.390 16.900 31.850 1.00 92.12 204 LYS A C 1
ATOM 1643 O O . LYS A 1 204 ? -8.412 16.230 31.971 1.00 92.12 204 LYS A O 1
ATOM 1648 N N . LEU A 1 205 ? -7.259 17.841 30.915 1.00 92.81 205 LEU A N 1
ATOM 1649 C CA . LEU A 1 205 ? -8.330 18.136 29.958 1.00 92.81 205 LEU A CA 1
ATOM 1650 C C . LEU A 1 205 ? -8.504 17.005 28.943 1.00 92.81 205 LEU A C 1
ATOM 1652 O O . LEU A 1 205 ? -9.634 16.675 28.595 1.00 92.81 205 LEU A O 1
ATOM 1656 N N . ASN A 1 206 ? -7.409 16.378 28.507 1.00 93.50 206 ASN A N 1
ATOM 1657 C CA . ASN A 1 206 ? -7.481 15.234 27.600 1.00 93.50 206 ASN A CA 1
ATOM 1658 C C . ASN A 1 206 ? -8.090 13.994 28.280 1.00 93.50 206 ASN A C 1
ATOM 1660 O O . ASN A 1 206 ? -8.891 13.302 27.658 1.00 93.50 206 ASN A O 1
ATOM 1664 N N . LEU A 1 207 ? -7.803 13.754 29.565 1.00 92.69 207 LEU A N 1
ATOM 1665 C CA . LEU A 1 207 ? -8.490 12.711 30.336 1.00 92.69 207 LEU A CA 1
ATOM 1666 C C . LEU A 1 207 ? -9.973 13.017 30.561 1.00 92.69 207 LEU A C 1
ATOM 1668 O O . LEU A 1 207 ? -10.806 12.136 30.380 1.00 92.69 207 LEU A O 1
ATOM 1672 N N . ALA A 1 208 ? -10.323 14.263 30.897 1.00 92.81 208 ALA A N 1
ATOM 1673 C CA . ALA A 1 208 ? -11.724 14.660 31.029 1.00 92.81 208 ALA A CA 1
ATOM 1674 C C . ALA A 1 208 ? -12.494 14.450 29.713 1.00 92.81 208 ALA A C 1
ATOM 1676 O O . ALA A 1 208 ? -13.623 13.962 29.734 1.00 92.81 208 ALA A O 1
ATOM 1677 N N . PHE A 1 209 ? -11.865 14.759 28.572 1.00 93.62 209 PHE A N 1
ATOM 1678 C CA . PHE A 1 209 ? -12.417 14.482 27.246 1.00 93.62 209 PHE A CA 1
ATOM 1679 C C . PHE A 1 209 ? -12.641 12.981 27.025 1.00 93.62 209 PHE A C 1
ATOM 1681 O O . PHE A 1 209 ? -13.706 12.594 26.552 1.00 93.62 209 PHE A O 1
ATOM 1688 N N . ALA A 1 210 ? -11.672 12.136 27.395 1.00 93.81 210 ALA A N 1
ATOM 1689 C CA . ALA A 1 210 ? -11.794 10.682 27.297 1.00 93.81 210 ALA A CA 1
ATOM 1690 C C . ALA A 1 210 ? -12.971 10.150 28.130 1.00 93.81 210 ALA A C 1
ATOM 1692 O O . ALA A 1 210 ? -13.795 9.403 27.610 1.00 93.81 210 ALA A O 1
ATOM 1693 N N . SER A 1 211 ? -13.115 10.606 29.379 1.00 93.25 211 SER A N 1
ATOM 1694 C CA . SER A 1 211 ? -14.243 10.226 30.238 1.00 93.25 211 SER A CA 1
ATOM 1695 C C . SER A 1 211 ? -15.593 10.687 29.681 1.00 93.25 211 SER A C 1
ATOM 1697 O O . SER A 1 211 ? -16.574 9.953 29.763 1.00 93.25 211 SER A O 1
ATOM 1699 N N . ALA A 1 212 ? -15.664 11.884 29.090 1.00 89.81 212 ALA A N 1
ATOM 1700 C CA . ALA A 1 212 ? -16.888 12.360 28.446 1.00 89.81 212 ALA A CA 1
ATOM 1701 C C . ALA A 1 212 ? -17.239 11.530 27.199 1.00 89.81 212 ALA A C 1
ATOM 1703 O O . ALA A 1 212 ? -18.409 11.224 26.976 1.00 89.81 212 ALA A O 1
ATOM 1704 N N . LEU A 1 213 ? -16.236 11.138 26.405 1.00 92.31 213 LEU A N 1
ATOM 1705 C CA . LEU A 1 213 ? -16.415 10.236 25.265 1.00 92.31 213 LEU A CA 1
ATOM 1706 C C . LEU A 1 213 ? -16.914 8.860 25.711 1.00 92.31 213 LEU A C 1
ATOM 1708 O O . LEU A 1 213 ? -17.866 8.346 25.135 1.00 92.31 213 LEU A O 1
ATOM 1712 N N . ASN A 1 214 ? -16.327 8.295 26.763 1.00 93.12 214 ASN A N 1
ATOM 1713 C CA . ASN A 1 214 ? -16.776 7.030 27.331 1.00 93.12 214 ASN A CA 1
ATOM 1714 C C . ASN A 1 214 ? -18.252 7.084 27.757 1.00 93.12 214 ASN A C 1
ATOM 1716 O O . ASN A 1 214 ? -19.034 6.218 27.372 1.00 93.12 214 ASN A O 1
ATOM 1720 N N . ALA A 1 215 ? -18.652 8.153 28.453 1.00 88.50 215 ALA A N 1
ATOM 1721 C CA . ALA A 1 215 ? -20.043 8.367 28.844 1.00 88.50 215 ALA A CA 1
ATOM 1722 C C . ALA A 1 215 ? -20.987 8.470 27.632 1.00 88.50 215 ALA A C 1
ATOM 1724 O O . ALA A 1 215 ? -22.080 7.910 27.666 1.00 88.50 215 ALA A O 1
ATOM 1725 N N . LYS A 1 216 ? -20.556 9.128 26.544 1.00 84.94 216 LYS A N 1
ATOM 1726 C CA . LYS A 1 216 ? -21.314 9.179 25.282 1.00 84.94 216 LYS A CA 1
ATOM 1727 C C . LYS A 1 216 ? -21.468 7.793 24.648 1.00 84.94 216 LYS A C 1
ATOM 1729 O O . LYS A 1 216 ? -22.527 7.482 24.125 1.00 84.94 216 LYS A O 1
ATOM 1734 N N . LEU A 1 217 ? -20.430 6.957 24.665 1.00 88.88 217 LEU A N 1
ATOM 1735 C CA . LEU A 1 217 ? -20.526 5.588 24.139 1.00 88.88 217 LEU A CA 1
ATOM 1736 C C . LEU A 1 217 ? -21.510 4.749 24.963 1.00 88.88 217 LEU A C 1
ATOM 1738 O O . LEU A 1 217 ? -22.344 4.054 24.386 1.00 88.88 217 LEU A O 1
ATOM 1742 N N . ALA A 1 218 ? -21.457 4.880 26.290 1.00 86.94 218 ALA A N 1
ATOM 1743 C CA . ALA A 1 218 ? -22.348 4.178 27.208 1.00 86.94 218 ALA A CA 1
ATOM 1744 C C . ALA A 1 218 ? -23.826 4.576 27.037 1.00 86.94 218 ALA A C 1
ATOM 1746 O O . ALA A 1 218 ? -24.705 3.740 27.216 1.00 86.94 218 ALA A O 1
ATOM 1747 N N . SER A 1 219 ? -24.124 5.831 26.671 1.00 80.56 219 SER A N 1
ATOM 1748 C CA . SER A 1 219 ? -25.509 6.280 26.451 1.00 80.56 219 SER A CA 1
ATOM 1749 C C . SER A 1 219 ? -26.149 5.723 25.172 1.00 80.56 219 SER A C 1
ATOM 1751 O O . SER A 1 219 ? -27.363 5.796 25.014 1.00 80.56 219 SER A O 1
ATOM 1753 N N . GLU A 1 220 ? -25.359 5.163 24.250 1.00 78.62 220 GLU A N 1
ATOM 1754 C CA . GLU A 1 220 ? -25.841 4.613 22.970 1.00 78.62 220 GLU A CA 1
ATOM 1755 C C . GLU A 1 220 ? -26.189 3.115 23.027 1.00 78.62 220 GLU A C 1
ATOM 1757 O O . GLU A 1 220 ? -26.522 2.496 22.001 1.00 78.62 220 GLU A O 1
ATOM 1762 N N . THR A 1 221 ? -26.066 2.500 24.201 1.00 77.19 221 THR A N 1
ATOM 1763 C CA . THR A 1 221 ? -26.364 1.087 24.446 1.00 77.19 221 THR A CA 1
ATOM 1764 C C . THR A 1 221 ? -27.311 0.909 25.625 1.00 77.19 221 THR A C 1
ATOM 1766 O O . THR A 1 221 ? -27.628 1.840 26.362 1.00 77.19 221 THR A O 1
ATOM 1769 N N . LEU A 1 222 ? -27.838 -0.310 25.766 1.00 73.69 222 LEU A N 1
ATOM 1770 C CA . LEU A 1 222 ? -28.551 -0.694 26.980 1.00 73.69 222 LEU A CA 1
ATOM 1771 C C . LEU A 1 222 ? -27.580 -0.696 28.174 1.00 73.69 222 LEU A C 1
ATOM 1773 O O . LEU A 1 222 ? -26.384 -0.931 27.967 1.00 73.69 222 LEU A O 1
ATOM 1777 N N . PRO A 1 223 ? -28.081 -0.493 29.409 1.00 72.38 223 PRO A N 1
ATOM 1778 C CA . PRO A 1 223 ? -27.269 -0.636 30.614 1.00 72.38 223 PRO A CA 1
ATOM 1779 C C . PRO A 1 223 ? -26.476 -1.951 30.596 1.00 72.38 223 PRO A C 1
ATOM 1781 O O . PRO A 1 223 ? -27.001 -2.987 30.185 1.00 72.38 223 PRO A O 1
ATOM 1784 N N . ASP A 1 224 ? -25.207 -1.882 31.000 1.00 74.25 224 ASP A N 1
ATOM 1785 C CA . ASP A 1 224 ? -24.260 -3.006 31.065 1.00 74.25 224 ASP A CA 1
ATOM 1786 C C . ASP A 1 224 ? -23.884 -3.662 29.719 1.00 74.25 224 ASP A C 1
ATOM 1788 O O . ASP A 1 224 ? -23.259 -4.725 29.700 1.00 74.25 224 ASP A O 1
ATOM 1792 N N . GLN A 1 225 ? -24.202 -3.033 28.578 1.00 84.00 225 GLN A N 1
ATOM 1793 C CA . GLN A 1 225 ? -23.732 -3.483 27.264 1.00 84.00 225 GLN A CA 1
ATOM 1794 C C . GLN A 1 225 ? -22.633 -2.574 26.696 1.00 84.00 225 GLN A C 1
ATOM 1796 O O . GLN A 1 225 ? -22.846 -1.365 26.572 1.00 84.00 225 GLN A O 1
ATOM 1801 N N . PRO A 1 226 ? -21.482 -3.138 26.277 1.00 89.81 226 PRO A N 1
ATOM 1802 C CA . PRO A 1 226 ? -20.423 -2.362 25.644 1.00 89.81 226 PRO A CA 1
ATOM 1803 C C . PRO A 1 226 ? -20.874 -1.812 24.287 1.00 89.81 226 PRO A C 1
ATOM 1805 O O . PRO A 1 226 ? -21.603 -2.472 23.542 1.00 89.81 226 PRO A O 1
ATOM 1808 N N . TYR A 1 227 ? -20.390 -0.620 23.931 1.00 91.69 227 TYR A N 1
ATOM 1809 C CA . TYR A 1 227 ? -20.671 -0.020 22.628 1.00 91.69 227 TYR A CA 1
ATOM 1810 C C . TYR A 1 227 ? -20.107 -0.825 21.450 1.00 91.69 227 TYR A C 1
ATOM 1812 O O . TYR A 1 227 ? -20.790 -0.959 20.435 1.00 91.69 227 TYR A O 1
ATOM 1820 N N . PHE A 1 228 ? -18.878 -1.338 21.560 1.00 94.00 228 PHE A N 1
ATOM 1821 C CA . PHE A 1 228 ? -18.192 -2.069 20.494 1.00 94.00 228 PHE A CA 1
ATOM 1822 C C . PHE A 1 228 ? -18.286 -3.581 20.667 1.00 94.00 228 PHE A C 1
ATOM 1824 O O . PHE A 1 228 ? -17.961 -4.125 21.725 1.00 94.00 228 PHE A O 1
ATOM 1831 N N . ASP A 1 229 ? -18.627 -4.265 19.576 1.00 94.38 229 ASP A N 1
ATOM 1832 C CA . ASP A 1 229 ? -18.577 -5.726 19.494 1.00 94.38 229 ASP A CA 1
ATOM 1833 C C . ASP A 1 229 ? -17.135 -6.225 19.336 1.00 94.38 229 ASP A C 1
ATOM 1835 O O . ASP A 1 229 ? -16.762 -7.242 19.916 1.00 94.38 229 ASP A O 1
ATOM 1839 N N . LEU A 1 230 ? -16.316 -5.495 18.572 1.00 96.50 230 LEU A N 1
ATOM 1840 C CA . LEU A 1 230 ? -14.914 -5.823 18.323 1.00 96.50 230 LEU A CA 1
ATOM 1841 C C . LEU A 1 230 ? -14.089 -4.545 18.130 1.00 96.50 230 LEU A C 1
ATOM 1843 O O . LEU A 1 230 ? -14.454 -3.676 17.338 1.00 96.50 230 LEU A O 1
ATOM 1847 N N . VAL A 1 231 ? -12.942 -4.452 18.801 1.00 97.50 231 VAL A N 1
ATOM 1848 C CA . VAL A 1 231 ? -11.908 -3.455 18.490 1.00 97.50 231 VAL A CA 1
ATOM 1849 C C . VAL A 1 231 ? -10.668 -4.168 17.975 1.00 97.50 231 VAL A C 1
ATOM 1851 O O . VAL A 1 231 ? -10.123 -5.048 18.639 1.00 97.50 231 VAL A O 1
ATOM 1854 N N . VAL A 1 232 ? -10.226 -3.774 16.784 1.00 98.00 232 VAL A N 1
ATOM 1855 C CA . VAL A 1 232 ? -9.014 -4.266 16.132 1.00 98.00 232 VAL A CA 1
ATOM 1856 C C . VAL A 1 232 ? -7.925 -3.212 16.279 1.00 98.00 232 VAL A C 1
ATOM 1858 O O . VAL A 1 232 ? -8.087 -2.085 15.809 1.00 98.00 232 VAL A O 1
ATOM 1861 N N . VAL A 1 233 ? -6.813 -3.572 16.915 1.00 96.62 233 VAL A N 1
ATOM 1862 C CA . VAL A 1 233 ? -5.651 -2.692 17.084 1.00 96.62 233 VAL A CA 1
ATOM 1863 C C . VAL A 1 233 ? -4.472 -3.252 16.303 1.00 96.62 233 VAL A C 1
ATOM 1865 O O . VAL A 1 233 ? -3.902 -4.278 16.678 1.00 96.62 233 VAL A O 1
ATOM 1868 N N . ASP A 1 234 ? -4.099 -2.555 15.235 1.00 95.19 234 ASP A N 1
ATOM 1869 C CA . ASP A 1 234 ? -2.902 -2.841 14.451 1.00 95.19 234 ASP A CA 1
ATOM 1870 C C . ASP A 1 234 ? -1.660 -2.188 15.066 1.00 95.19 234 ASP A C 1
ATOM 1872 O O . ASP A 1 234 ? -1.732 -1.107 15.655 1.00 95.19 234 ASP A O 1
ATOM 1876 N N . GLU A 1 235 ? -0.516 -2.852 14.916 1.00 91.81 235 GLU A N 1
ATOM 1877 C CA . GLU A 1 235 ? 0.748 -2.513 15.579 1.00 91.81 235 GLU A CA 1
ATOM 1878 C C . GLU A 1 235 ? 0.553 -2.253 17.091 1.00 91.81 235 GLU A C 1
ATOM 1880 O O . GLU A 1 235 ? 0.974 -1.233 17.652 1.00 91.81 235 GLU A O 1
ATOM 1885 N N . ALA A 1 236 ? -0.101 -3.206 17.768 1.00 93.50 236 ALA A N 1
ATOM 1886 C CA . ALA A 1 236 ? -0.491 -3.133 19.178 1.00 93.50 236 ALA A CA 1
ATOM 1887 C C . ALA A 1 236 ? 0.677 -2.871 20.150 1.00 93.50 236 ALA A C 1
ATOM 1889 O O . ALA A 1 236 ? 0.454 -2.405 21.266 1.00 93.50 236 ALA A O 1
ATOM 1890 N N . GLN A 1 237 ? 1.932 -3.058 19.730 1.00 90.19 237 GLN A N 1
ATOM 1891 C CA . GLN A 1 237 ? 3.109 -2.641 20.496 1.00 90.19 237 GLN A CA 1
ATOM 1892 C C . GLN A 1 237 ? 3.185 -1.122 20.740 1.00 90.19 237 GLN A C 1
ATOM 1894 O O . GLN A 1 237 ? 3.971 -0.670 21.577 1.00 90.19 237 GLN A O 1
ATOM 1899 N N . CYS A 1 238 ? 2.386 -0.299 20.049 1.00 90.19 238 CYS A N 1
ATOM 1900 C CA . CYS A 1 238 ? 2.213 1.117 20.397 1.00 90.19 238 CYS A CA 1
ATOM 1901 C C . CYS A 1 238 ? 1.597 1.318 21.801 1.00 90.19 238 CYS A C 1
ATOM 1903 O O . CYS A 1 238 ? 1.801 2.364 22.428 1.00 90.19 238 CYS A O 1
ATOM 1905 N N . LEU A 1 239 ? 0.918 0.297 22.335 1.00 91.38 239 LEU A N 1
ATOM 1906 C CA . LEU A 1 239 ? 0.257 0.314 23.640 1.00 91.38 239 LEU A CA 1
ATOM 1907 C C . LEU A 1 239 ? 1.177 -0.058 24.819 1.00 91.38 239 LEU A C 1
ATOM 1909 O O . LEU A 1 239 ? 0.786 0.148 25.965 1.00 91.38 239 LEU A O 1
ATOM 1913 N N . ARG A 1 240 ? 2.415 -0.511 24.557 1.00 88.31 240 ARG A N 1
ATOM 1914 C CA . ARG A 1 240 ? 3.371 -1.037 25.563 1.00 88.31 240 ARG A CA 1
ATOM 1915 C C . ARG A 1 240 ? 3.704 -0.102 26.729 1.00 88.31 240 ARG A C 1
ATOM 1917 O O . ARG A 1 240 ? 4.140 -0.560 27.778 1.00 88.31 240 ARG A O 1
ATOM 1924 N N . ASN A 1 241 ? 3.530 1.205 26.529 1.00 89.06 241 ASN A N 1
ATOM 1925 C CA . ASN A 1 241 ? 3.782 2.239 27.531 1.00 89.06 241 ASN A CA 1
ATOM 1926 C C . ASN A 1 241 ? 2.440 2.753 28.083 1.00 89.06 241 ASN A C 1
ATOM 1928 O O . ASN A 1 241 ? 1.944 3.767 27.576 1.00 89.06 241 ASN A O 1
ATOM 1932 N N . PRO A 1 242 ? 1.819 2.081 29.068 1.00 86.00 242 PRO A N 1
ATOM 1933 C CA . PRO A 1 242 ? 0.476 2.421 29.539 1.00 86.00 242 PRO A CA 1
ATOM 1934 C C . PRO A 1 242 ? 0.403 3.816 30.173 1.00 86.00 242 PRO A C 1
ATOM 1936 O O . PRO A 1 242 ? -0.642 4.454 30.096 1.00 86.00 242 PRO A O 1
ATOM 1939 N N . ASP A 1 243 ? 1.511 4.324 30.720 1.00 86.00 243 ASP A N 1
ATOM 1940 C CA . ASP A 1 243 ? 1.559 5.594 31.459 1.00 86.00 243 ASP A CA 1
ATOM 1941 C C . ASP A 1 243 ? 1.650 6.839 30.570 1.00 86.00 243 ASP A C 1
ATOM 1943 O O . ASP A 1 243 ? 1.568 7.966 31.057 1.00 86.00 243 ASP A O 1
ATOM 1947 N N . ASN A 1 244 ? 1.813 6.682 29.253 1.00 90.38 244 ASN A N 1
ATOM 1948 C CA . ASN A 1 244 ? 1.826 7.842 28.367 1.00 90.38 244 ASN A CA 1
ATOM 1949 C C . ASN A 1 244 ? 0.409 8.426 28.187 1.00 90.38 244 ASN A C 1
ATOM 1951 O O . ASN A 1 244 ? -0.606 7.751 28.379 1.00 90.38 244 ASN A O 1
ATOM 1955 N N . GLN A 1 245 ? 0.332 9.705 27.807 1.00 89.06 245 GLN A N 1
ATOM 1956 C CA . GLN A 1 245 ? -0.947 10.411 27.687 1.00 89.06 245 GLN A CA 1
ATOM 1957 C C . GLN A 1 245 ? -1.871 9.760 26.647 1.00 89.06 245 GLN A C 1
ATOM 1959 O O . GLN A 1 245 ? -3.049 9.560 26.922 1.00 89.06 245 GLN A O 1
ATOM 1964 N N . THR A 1 246 ? -1.338 9.393 25.479 1.00 92.62 246 THR A N 1
ATOM 1965 C CA . THR A 1 246 ? -2.108 8.795 24.377 1.00 92.62 246 THR A CA 1
ATOM 1966 C C . THR A 1 246 ? -2.815 7.504 24.798 1.00 92.62 246 THR A C 1
ATOM 1968 O O . THR A 1 246 ? -4.009 7.348 24.557 1.00 92.62 246 THR A O 1
ATOM 1971 N N . ASN A 1 247 ? -2.098 6.596 25.464 1.00 93.19 247 ASN A N 1
ATOM 1972 C CA . ASN A 1 247 ? -2.617 5.305 25.911 1.00 93.19 247 ASN A CA 1
ATOM 1973 C C . ASN A 1 247 ? -3.587 5.467 27.082 1.00 93.19 247 ASN A C 1
ATOM 1975 O O . ASN A 1 247 ? -4.570 4.737 27.153 1.00 93.19 247 ASN A O 1
ATOM 1979 N N . ASN A 1 248 ? -3.381 6.457 27.954 1.00 93.00 248 ASN A N 1
ATOM 1980 C CA . ASN A 1 248 ? -4.353 6.781 28.996 1.00 93.00 248 ASN A CA 1
ATOM 1981 C C . ASN A 1 248 ? -5.656 7.362 28.436 1.00 93.00 248 ASN A C 1
ATOM 1983 O O . ASN A 1 248 ? -6.730 7.013 28.916 1.00 93.00 248 ASN A O 1
ATOM 1987 N N . VAL A 1 249 ? -5.580 8.213 27.410 1.00 94.44 249 VAL A N 1
ATOM 1988 C CA . VAL A 1 249 ? -6.766 8.736 26.715 1.00 94.44 249 VAL A CA 1
ATOM 1989 C C . VAL A 1 249 ? -7.506 7.613 25.988 1.00 94.44 249 VAL A C 1
ATOM 1991 O O . VAL A 1 249 ? -8.728 7.549 26.080 1.00 94.44 249 VAL A O 1
ATOM 1994 N N . LEU A 1 250 ? -6.794 6.712 25.301 1.00 94.81 250 LEU A N 1
ATOM 1995 C CA . LEU A 1 250 ? -7.397 5.548 24.638 1.00 94.81 250 LEU A CA 1
ATOM 1996 C C . LEU A 1 250 ? -8.092 4.636 25.651 1.00 94.81 250 LEU A C 1
ATOM 1998 O O . LEU A 1 250 ? -9.267 4.317 25.477 1.00 94.81 250 LEU A O 1
ATOM 2002 N N . TYR A 1 251 ? -7.391 4.271 26.726 1.00 93.75 251 TYR A N 1
ATOM 2003 C CA . TYR A 1 251 ? -7.951 3.472 27.811 1.00 93.75 251 TYR A CA 1
ATOM 2004 C C . TYR A 1 251 ? -9.198 4.135 28.402 1.00 93.75 251 TYR A C 1
ATOM 2006 O O . TYR A 1 251 ? -10.267 3.537 28.387 1.00 93.75 251 TYR A O 1
ATOM 2014 N N . GLY A 1 252 ? -9.098 5.395 28.837 1.00 93.06 252 GLY A N 1
ATOM 2015 C CA . GLY A 1 252 ? -10.215 6.109 29.455 1.00 93.06 252 GLY A CA 1
ATOM 2016 C C . GLY A 1 252 ? -11.403 6.331 28.516 1.00 93.06 252 GLY A C 1
ATOM 2017 O O . GLY A 1 252 ? -12.527 6.448 28.988 1.00 93.06 252 GLY A O 1
ATOM 2018 N N . ALA A 1 253 ? -11.185 6.369 27.197 1.00 93.81 253 ALA A N 1
ATOM 2019 C CA . ALA A 1 253 ? -12.263 6.471 26.218 1.00 93.81 253 ALA A CA 1
ATOM 2020 C C . ALA A 1 253 ? -13.035 5.152 26.060 1.00 93.81 253 ALA A C 1
ATOM 2022 O O . ALA A 1 253 ? -14.246 5.182 25.853 1.00 93.81 253 ALA A O 1
ATOM 2023 N N . PHE A 1 254 ? -12.363 4.001 26.169 1.00 94.00 254 PHE A N 1
ATOM 2024 C CA . PHE A 1 254 ? -12.931 2.690 25.822 1.00 94.00 254 PHE A CA 1
ATOM 2025 C C . PHE A 1 254 ? -13.086 1.713 26.993 1.00 94.00 254 PHE A C 1
ATOM 2027 O O . PHE A 1 254 ? -13.592 0.609 26.794 1.00 94.00 254 PHE A O 1
ATOM 2034 N N . GLU A 1 255 ? -12.696 2.101 28.205 1.00 92.00 255 GLU A N 1
ATOM 2035 C CA . GLU A 1 255 ? -12.889 1.318 29.428 1.00 92.00 255 GLU A CA 1
ATOM 2036 C C . GLU A 1 255 ? -14.358 0.880 29.573 1.00 92.00 255 GLU A C 1
ATOM 2038 O O . GLU A 1 255 ? -15.272 1.703 29.536 1.00 92.00 255 GLU A O 1
ATOM 2043 N N . GLY A 1 256 ? -14.597 -0.433 29.656 1.00 90.00 256 GLY A N 1
ATOM 2044 C CA . GLY A 1 256 ? -15.943 -1.018 29.738 1.00 90.00 256 GLY A CA 1
ATOM 2045 C C . GLY A 1 256 ? -16.792 -0.949 28.457 1.00 90.00 256 GLY A C 1
ATOM 2046 O O . GLY A 1 256 ? -17.888 -1.496 28.434 1.00 90.00 256 GLY A O 1
ATOM 2047 N N . GLN A 1 257 ? -16.307 -0.328 27.375 1.00 93.19 257 GLN A N 1
ATOM 2048 C CA . GLN A 1 257 ? -17.076 -0.107 26.137 1.00 93.19 257 GLN A CA 1
ATOM 2049 C C . GLN A 1 257 ? -16.751 -1.093 25.012 1.00 93.19 257 GLN A C 1
ATOM 2051 O O . GLN A 1 257 ? -17.257 -0.942 23.900 1.00 93.19 257 GLN A O 1
ATOM 2056 N N . VAL A 1 258 ? -15.916 -2.101 25.271 1.00 94.25 258 VAL A N 1
ATOM 2057 C CA . VAL A 1 258 ? -15.454 -3.061 24.261 1.00 94.25 258 VAL A CA 1
ATOM 2058 C C . VAL A 1 258 ? -15.704 -4.486 24.729 1.00 94.25 258 VAL A C 1
ATOM 2060 O O . VAL A 1 258 ? -15.196 -4.890 25.771 1.00 94.25 258 VAL A O 1
ATOM 2063 N N . SER A 1 259 ? -16.455 -5.255 23.936 1.00 93.12 259 SER A N 1
ATOM 2064 C CA . SER A 1 259 ? -16.730 -6.667 24.220 1.00 93.12 259 SER A CA 1
ATOM 2065 C C . SER A 1 259 ? -15.514 -7.556 23.955 1.00 93.12 259 SER A C 1
ATOM 2067 O O . SER A 1 259 ? -15.117 -8.336 24.821 1.00 93.12 259 SER A O 1
ATOM 2069 N N . LYS A 1 260 ? -14.914 -7.431 22.763 1.00 94.88 260 LYS A N 1
ATOM 2070 C CA . LYS A 1 260 ? -13.794 -8.257 22.300 1.00 94.88 260 LYS A CA 1
ATOM 2071 C C . LYS A 1 260 ? -12.667 -7.392 21.731 1.00 94.88 260 LYS A C 1
ATOM 2073 O O . LYS A 1 260 ? -12.921 -6.440 20.992 1.00 94.88 260 LYS A O 1
ATOM 2078 N N . TRP A 1 261 ? -11.424 -7.754 22.035 1.00 95.81 261 TRP A N 1
ATOM 2079 C CA . TRP A 1 261 ? -10.214 -7.110 21.523 1.00 95.81 261 TRP A CA 1
ATOM 2080 C C . TRP A 1 261 ? -9.428 -8.065 20.632 1.00 95.81 261 TRP A C 1
ATOM 2082 O O . TRP A 1 261 ? -9.083 -9.171 21.047 1.00 95.81 261 TRP A O 1
ATOM 2092 N N . LEU A 1 262 ? -9.090 -7.602 19.431 1.00 97.12 262 LEU A N 1
ATOM 2093 C CA . LEU A 1 262 ? -8.087 -8.224 18.579 1.00 97.12 262 LEU A CA 1
ATOM 2094 C C . LEU A 1 262 ? -6.846 -7.329 18.550 1.00 97.12 262 LEU A C 1
ATOM 2096 O O . LEU A 1 262 ? -6.852 -6.265 17.929 1.00 97.12 262 LEU A O 1
ATOM 2100 N N . PHE A 1 263 ? -5.772 -7.779 19.190 1.00 96.19 263 PHE A N 1
ATOM 2101 C CA . PHE A 1 263 ? -4.461 -7.146 19.079 1.00 96.19 263 PHE A CA 1
ATOM 2102 C C . PHE A 1 263 ? -3.676 -7.774 17.939 1.00 96.19 263 PHE A C 1
ATOM 2104 O O . PHE A 1 263 ? -3.665 -8.992 17.778 1.00 96.19 263 PHE A O 1
ATOM 2111 N N . MET A 1 264 ? -3.001 -6.952 17.147 1.00 95.38 264 MET A N 1
ATOM 2112 C CA . MET A 1 264 ? -2.181 -7.416 16.038 1.00 95.38 264 MET A CA 1
ATOM 2113 C C . MET A 1 264 ? -0.813 -6.755 16.115 1.00 95.38 264 MET A C 1
ATOM 2115 O O . MET A 1 264 ? -0.702 -5.533 16.149 1.00 95.38 264 MET A O 1
ATOM 2119 N N . SER A 1 265 ? 0.243 -7.560 16.135 1.00 91.62 265 SER A N 1
ATOM 2120 C CA . SER A 1 265 ? 1.617 -7.067 16.039 1.00 91.62 265 SER A CA 1
ATOM 2121 C C . SER A 1 265 ? 2.534 -8.191 15.600 1.00 91.62 265 SER A C 1
ATOM 2123 O O . SER A 1 265 ? 2.485 -9.276 16.161 1.00 91.62 265 SER A O 1
ATOM 2125 N N . ALA A 1 266 ? 3.418 -7.931 14.639 1.00 86.25 266 ALA A N 1
ATOM 2126 C CA . ALA A 1 266 ? 4.470 -8.896 14.320 1.00 86.25 266 ALA A CA 1
ATOM 2127 C C . ALA A 1 266 ? 5.538 -9.004 15.423 1.00 86.25 266 ALA A C 1
ATOM 2129 O O . ALA A 1 266 ? 6.281 -9.983 15.465 1.00 86.25 266 ALA A O 1
ATOM 2130 N N . THR A 1 267 ? 5.637 -7.975 16.269 1.00 87.81 267 THR A N 1
ATOM 2131 C CA . THR A 1 267 ? 6.697 -7.788 17.264 1.00 87.81 267 THR A CA 1
ATOM 2132 C C . THR A 1 267 ? 6.071 -7.424 18.618 1.00 87.81 267 THR A C 1
ATOM 2134 O O . THR A 1 267 ? 6.221 -6.284 19.068 1.00 87.81 267 THR A O 1
ATOM 2137 N N . PRO A 1 268 ? 5.329 -8.345 19.264 1.00 87.62 268 PRO A N 1
ATOM 2138 C CA . PRO A 1 268 ? 4.669 -8.072 20.543 1.00 87.62 268 PRO A CA 1
ATOM 2139 C C . PRO A 1 268 ? 5.676 -7.750 21.660 1.00 87.62 268 PRO A C 1
ATOM 2141 O O . PRO A 1 268 ? 5.448 -6.834 22.444 1.00 87.62 268 PRO A O 1
ATOM 2144 N N . ALA A 1 269 ? 6.827 -8.431 21.677 1.00 87.50 269 ALA A N 1
ATOM 2145 C CA . ALA A 1 269 ? 7.973 -8.148 22.545 1.00 87.50 269 ALA A CA 1
ATOM 2146 C C . ALA A 1 269 ? 8.901 -7.082 21.922 1.00 87.50 269 ALA A C 1
ATOM 2148 O O . ALA A 1 269 ? 10.077 -7.333 21.664 1.00 87.50 269 ALA A O 1
ATOM 2149 N N . HIS A 1 270 ? 8.356 -5.908 21.591 1.00 84.50 270 HIS A N 1
ATOM 2150 C CA . HIS A 1 270 ? 9.032 -4.905 20.758 1.00 84.50 270 HIS A CA 1
ATOM 2151 C C . HIS A 1 270 ? 10.365 -4.414 21.347 1.00 84.50 270 HIS A C 1
ATOM 2153 O O . HIS A 1 270 ? 11.368 -4.373 20.636 1.00 84.50 270 HIS A O 1
ATOM 2159 N N . GLY A 1 271 ? 10.374 -4.015 22.619 1.00 79.81 271 GLY A N 1
ATOM 2160 C CA . GLY A 1 271 ? 11.566 -3.682 23.401 1.00 79.81 271 GLY A CA 1
ATOM 2161 C C . GLY A 1 271 ? 12.087 -4.845 24.249 1.00 79.81 271 GLY A C 1
ATOM 2162 O O . GLY A 1 271 ? 13.247 -4.813 24.659 1.00 79.81 271 GLY A O 1
ATOM 2163 N N . GLY A 1 272 ? 11.245 -5.852 24.489 1.00 84.62 272 GLY A N 1
ATOM 2164 C CA . GLY A 1 272 ? 11.549 -7.080 25.219 1.00 84.62 272 GLY A CA 1
ATOM 2165 C C . GLY A 1 272 ? 10.272 -7.782 25.711 1.00 84.62 272 GLY A C 1
ATOM 2166 O O . GLY A 1 272 ? 9.171 -7.262 25.506 1.00 84.62 272 GLY A O 1
ATOM 2167 N N . PRO A 1 273 ? 10.391 -8.945 26.377 1.00 86.75 273 PRO A N 1
ATOM 2168 C CA . PRO A 1 273 ? 9.248 -9.736 26.853 1.00 86.75 273 PRO A CA 1
ATOM 2169 C C . PRO A 1 273 ? 8.277 -8.967 27.767 1.00 86.75 273 PRO A C 1
ATOM 2171 O O . PRO A 1 273 ? 7.065 -9.154 27.684 1.00 86.75 273 PRO A O 1
ATOM 2174 N N . ALA A 1 274 ? 8.780 -8.034 28.582 1.00 88.31 274 ALA A N 1
ATOM 2175 C CA . ALA A 1 274 ? 7.976 -7.251 29.526 1.00 88.31 274 ALA A CA 1
ATOM 2176 C C . ALA A 1 274 ? 6.895 -6.353 28.876 1.00 88.31 274 ALA A C 1
ATOM 2178 O O . ALA A 1 274 ? 5.950 -5.961 29.557 1.00 88.31 274 ALA A O 1
ATOM 2179 N N . ASP A 1 275 ? 6.976 -6.062 27.572 1.00 89.06 275 ASP A N 1
ATOM 2180 C CA . ASP A 1 275 ? 5.977 -5.251 26.849 1.00 89.06 275 ASP A CA 1
ATOM 2181 C C . ASP A 1 275 ? 4.602 -5.940 26.720 1.00 89.06 275 ASP A C 1
ATOM 2183 O O . ASP A 1 275 ? 3.560 -5.297 26.545 1.00 89.06 275 ASP A O 1
ATOM 2187 N N . ILE A 1 276 ? 4.589 -7.272 26.764 1.00 89.50 276 ILE A N 1
ATOM 2188 C CA . ILE A 1 276 ? 3.379 -8.076 26.581 1.00 89.50 276 ILE A CA 1
ATOM 2189 C C . ILE A 1 276 ? 2.439 -7.955 27.794 1.00 89.50 276 ILE A C 1
ATOM 2191 O O . ILE A 1 276 ? 1.279 -7.572 27.594 1.00 89.50 276 ILE A O 1
ATOM 2195 N N . PRO A 1 277 ? 2.881 -8.217 29.045 1.00 89.75 277 PRO A N 1
ATOM 2196 C CA . PRO A 1 277 ? 2.016 -8.066 30.213 1.00 89.75 277 PRO A CA 1
ATOM 2197 C C . PRO A 1 277 ? 1.562 -6.616 30.429 1.00 89.75 277 PRO A C 1
ATOM 2199 O O . PRO A 1 277 ? 0.420 -6.411 30.835 1.00 89.75 277 PRO A O 1
ATOM 2202 N N . THR A 1 278 ? 2.375 -5.597 30.108 1.00 88.00 278 THR A N 1
ATOM 2203 C CA . THR A 1 278 ? 1.950 -4.186 30.248 1.00 88.00 278 THR A CA 1
ATOM 2204 C C . THR A 1 278 ? 0.757 -3.849 29.358 1.00 88.00 278 THR A C 1
ATOM 2206 O O . THR A 1 278 ? -0.140 -3.114 29.773 1.00 88.00 278 THR A O 1
ATOM 2209 N N . THR A 1 279 ? 0.713 -4.419 28.152 1.00 86.62 279 THR A N 1
ATOM 2210 C CA . THR A 1 279 ? -0.397 -4.228 27.215 1.00 86.62 279 THR A CA 1
ATOM 2211 C C . THR A 1 279 ? -1.623 -5.044 27.637 1.00 86.62 279 THR A C 1
ATOM 2213 O O . THR A 1 279 ? -2.718 -4.495 27.767 1.00 86.62 279 THR A O 1
ATOM 2216 N N . LEU A 1 280 ? -1.449 -6.344 27.891 1.00 88.31 280 LEU A N 1
ATOM 2217 C CA . LEU A 1 280 ? -2.564 -7.272 28.127 1.00 88.31 280 LEU A CA 1
ATOM 2218 C C . LEU A 1 280 ? -3.207 -7.138 29.507 1.00 88.31 280 LEU A C 1
ATOM 2220 O O . LEU A 1 280 ? -4.394 -7.400 29.651 1.00 88.31 280 LEU A O 1
ATOM 2224 N N . ASN A 1 281 ? -2.474 -6.695 30.527 1.00 89.19 281 ASN A N 1
ATOM 2225 C CA . ASN A 1 281 ? -3.082 -6.459 31.840 1.00 89.19 281 ASN A CA 1
ATOM 2226 C C . ASN A 1 281 ? -3.844 -5.127 31.888 1.00 89.19 281 ASN A C 1
ATOM 2228 O O . ASN A 1 281 ? -4.688 -4.924 32.759 1.00 89.19 281 ASN A O 1
ATOM 2232 N N . ARG A 1 282 ? -3.572 -4.206 30.949 1.00 87.69 282 ARG A N 1
ATOM 2233 C CA . ARG A 1 282 ? -4.300 -2.935 30.831 1.00 87.69 282 ARG A CA 1
ATOM 2234 C C . ARG A 1 282 ? -5.590 -3.103 30.031 1.00 87.69 282 ARG A C 1
ATOM 2236 O O . ARG A 1 282 ? -6.631 -2.624 30.464 1.00 87.69 282 ARG A O 1
ATOM 2243 N N . TYR A 1 283 ? -5.546 -3.800 28.898 1.00 86.69 283 TYR A N 1
ATOM 2244 C CA . TYR A 1 283 ? -6.714 -4.062 28.051 1.00 86.69 283 TYR A CA 1
ATOM 2245 C C . TYR A 1 283 ? -7.064 -5.552 28.125 1.00 86.69 283 TYR A C 1
ATOM 2247 O O . TYR A 1 283 ? -6.224 -6.358 27.733 1.00 86.69 283 TYR A O 1
ATOM 2255 N N . PRO A 1 284 ? -8.256 -5.950 28.614 1.00 78.50 284 PRO A N 1
ATOM 2256 C CA . PRO A 1 284 ? -9.549 -5.260 28.540 1.00 78.50 284 PRO A CA 1
ATOM 2257 C C . PRO A 1 284 ? -10.072 -4.719 29.890 1.00 78.50 284 PRO A C 1
ATOM 2259 O O . PRO A 1 284 ? -11.282 -4.646 30.078 1.00 78.50 284 PRO A O 1
ATOM 2262 N N . ALA A 1 285 ? -9.188 -4.364 30.831 1.00 77.94 285 ALA A N 1
ATOM 2263 C CA . ALA A 1 285 ? -9.533 -3.977 32.209 1.00 77.94 285 ALA A CA 1
ATOM 2264 C C . ALA A 1 285 ? -10.160 -5.106 33.064 1.00 77.94 285 ALA A C 1
ATOM 2266 O O . ALA A 1 285 ? -11.017 -4.860 33.907 1.00 77.94 285 ALA A O 1
ATOM 2267 N N . GLN A 1 286 ? -9.715 -6.353 32.867 1.00 74.44 286 GLN A N 1
ATOM 2268 C CA . GLN A 1 286 ? -10.199 -7.532 33.610 1.00 74.44 286 GLN A CA 1
ATOM 2269 C C . GLN A 1 286 ? -9.199 -8.086 34.642 1.00 74.44 286 GLN A C 1
ATOM 2271 O O . GLN A 1 286 ? -9.368 -9.195 35.142 1.00 74.44 286 GLN A O 1
ATOM 2276 N N . GLY A 1 287 ? -8.161 -7.320 34.978 1.00 76.50 287 GLY A N 1
ATOM 2277 C CA . GLY A 1 287 ? -7.113 -7.739 35.909 1.00 76.50 287 GLY A CA 1
ATOM 2278 C C . GLY A 1 287 ? -5.911 -8.385 35.216 1.00 76.50 287 GLY A C 1
ATOM 2279 O O . GLY A 1 287 ? -5.593 -8.071 34.070 1.00 76.50 287 GLY A O 1
ATOM 2280 N N . GLU A 1 288 ? -5.203 -9.250 35.942 1.00 84.19 288 GLU A N 1
ATOM 2281 C CA . GLU A 1 288 ? -3.948 -9.854 35.487 1.00 84.19 288 GLU A CA 1
ATOM 2282 C C . GLU A 1 288 ? -4.203 -11.016 34.511 1.00 84.19 288 GLU A C 1
ATOM 2284 O O . GLU A 1 288 ? -4.582 -12.118 34.908 1.00 84.19 288 GLU A O 1
ATOM 2289 N N . ILE A 1 289 ? -3.975 -10.773 33.216 1.00 86.38 289 ILE A N 1
ATOM 2290 C CA . ILE A 1 289 ? -4.014 -11.807 32.174 1.00 86.38 289 ILE A CA 1
ATOM 2291 C C . ILE A 1 289 ? -2.692 -12.575 32.148 1.00 86.38 289 ILE A C 1
ATOM 2293 O O . ILE A 1 289 ? -2.700 -13.805 32.096 1.00 86.38 289 ILE A O 1
ATOM 2297 N N . VAL A 1 290 ? -1.562 -11.862 32.192 1.00 88.12 290 VAL A N 1
ATOM 2298 C CA . VAL A 1 290 ? -0.200 -12.421 32.188 1.00 88.12 290 VAL A CA 1
ATOM 2299 C C . VAL A 1 290 ? 0.572 -11.832 33.359 1.00 88.12 290 VAL A C 1
ATOM 2301 O O . VAL A 1 290 ? 0.731 -10.616 33.442 1.00 88.12 290 VAL A O 1
ATOM 2304 N N . ALA A 1 291 ? 1.077 -12.676 34.256 1.00 90.06 291 ALA A N 1
ATOM 2305 C CA . ALA A 1 291 ? 1.797 -12.193 35.424 1.00 90.06 291 ALA A CA 1
ATOM 2306 C C . ALA A 1 291 ? 3.130 -11.523 35.016 1.00 90.06 291 ALA A C 1
ATOM 2308 O O . ALA A 1 291 ? 3.888 -12.121 34.248 1.00 90.06 291 ALA A O 1
ATOM 2309 N N . PRO A 1 292 ? 3.452 -10.304 35.502 1.00 89.56 292 PRO A N 1
ATOM 2310 C CA . PRO A 1 292 ? 4.632 -9.557 35.048 1.00 89.56 292 PRO A CA 1
ATOM 2311 C C . PRO A 1 292 ? 5.974 -10.275 35.246 1.00 89.56 292 PRO A C 1
ATOM 2313 O O . PRO A 1 292 ? 6.872 -10.109 34.428 1.00 89.56 292 PRO A O 1
ATOM 2316 N N . HIS A 1 293 ? 6.099 -11.094 36.296 1.00 89.81 293 HIS A N 1
ATOM 2317 C CA . HIS A 1 293 ? 7.320 -11.854 36.598 1.00 89.81 293 HIS A CA 1
ATOM 2318 C C . HIS A 1 293 ? 7.632 -12.943 35.557 1.00 89.81 293 HIS A C 1
ATOM 2320 O O . HIS A 1 293 ? 8.771 -13.386 35.465 1.00 89.81 293 HIS A O 1
ATOM 2326 N N . LEU A 1 294 ? 6.655 -13.349 34.735 1.00 88.38 294 LEU A N 1
ATOM 2327 C CA . LEU A 1 294 ? 6.883 -14.303 33.646 1.00 88.38 294 LEU A CA 1
ATOM 2328 C C . LEU A 1 294 ? 7.791 -13.735 32.547 1.00 88.38 294 LEU A C 1
ATOM 2330 O O . LEU A 1 294 ? 8.298 -14.492 31.732 1.00 88.38 294 LEU A O 1
ATOM 2334 N N . ALA A 1 295 ? 8.043 -12.422 32.519 1.00 85.75 295 ALA A N 1
ATOM 2335 C CA . ALA A 1 295 ? 9.024 -11.843 31.602 1.00 85.75 295 ALA A CA 1
ATOM 2336 C C . ALA A 1 295 ? 10.449 -12.395 31.819 1.00 85.75 295 ALA A C 1
ATOM 2338 O O . ALA A 1 295 ? 11.240 -12.382 30.876 1.00 85.75 295 ALA A O 1
ATOM 2339 N N . ASP A 1 296 ? 10.746 -12.901 33.022 1.00 86.44 296 ASP A N 1
ATOM 2340 C CA . ASP A 1 296 ? 12.019 -13.541 33.370 1.00 86.44 296 ASP A CA 1
ATOM 2341 C C . ASP A 1 296 ? 11.999 -15.074 33.142 1.00 86.44 296 ASP A C 1
ATOM 2343 O O . ASP A 1 296 ? 13.053 -15.708 33.119 1.00 86.44 296 ASP A O 1
ATOM 2347 N N . ASP A 1 297 ? 10.815 -15.668 32.925 1.00 86.94 297 ASP A N 1
ATOM 2348 C CA . ASP A 1 297 ? 10.581 -17.098 32.658 1.00 86.94 297 ASP A CA 1
ATOM 2349 C C . ASP A 1 297 ? 9.862 -17.273 31.307 1.00 86.94 297 ASP A C 1
ATOM 2351 O O . ASP A 1 297 ? 8.641 -17.452 31.217 1.00 86.94 297 ASP A O 1
ATOM 2355 N N . LEU A 1 298 ? 10.644 -17.183 30.223 1.00 83.50 298 LEU A N 1
ATOM 2356 C CA . LEU A 1 298 ? 10.133 -17.301 28.853 1.00 83.50 298 LEU A CA 1
ATOM 2357 C C . LEU A 1 298 ? 9.348 -18.606 28.614 1.00 83.50 298 LEU A C 1
ATOM 2359 O O . LEU A 1 298 ? 8.321 -18.533 27.929 1.00 83.50 298 LEU A O 1
ATOM 2363 N N . PRO A 1 299 ? 9.762 -19.771 29.162 1.00 83.62 299 PRO A N 1
ATOM 2364 C CA . PRO A 1 299 ? 8.980 -20.992 29.060 1.00 83.62 299 PRO A CA 1
ATOM 2365 C C . PRO A 1 299 ? 7.535 -20.898 29.542 1.00 83.62 299 PRO A C 1
ATOM 2367 O O . PRO A 1 299 ? 6.596 -21.178 28.788 1.00 83.62 299 PRO A O 1
ATOM 2370 N N . GLU A 1 300 ? 7.345 -20.480 30.790 1.00 84.56 300 GLU A N 1
ATOM 2371 C CA . GLU A 1 300 ? 6.008 -20.393 31.375 1.00 84.56 300 GLU A CA 1
ATOM 2372 C C . GLU A 1 300 ? 5.200 -19.254 30.734 1.00 84.56 300 GLU A C 1
ATOM 2374 O O . GLU A 1 300 ? 3.990 -19.376 30.507 1.00 84.56 300 GLU A O 1
ATOM 2379 N N . MET A 1 301 ? 5.875 -18.172 30.331 1.00 86.50 301 MET A N 1
ATOM 2380 C CA . MET A 1 301 ? 5.260 -17.106 29.547 1.00 86.50 301 MET A CA 1
ATOM 2381 C C . MET A 1 301 ? 4.683 -17.631 28.228 1.00 86.50 301 MET A C 1
ATOM 2383 O O . MET A 1 301 ? 3.518 -17.367 27.926 1.00 86.50 301 MET A O 1
ATOM 2387 N N . GLN A 1 302 ? 5.450 -18.406 27.456 1.00 84.31 302 GLN A N 1
ATOM 2388 C CA . GLN A 1 302 ? 4.999 -18.960 26.177 1.00 84.31 302 GLN A CA 1
ATOM 2389 C C . GLN A 1 302 ? 3.762 -19.850 26.368 1.00 84.31 302 GLN A C 1
ATOM 2391 O O . GLN A 1 302 ? 2.757 -19.666 25.675 1.00 84.31 302 GLN A O 1
ATOM 2396 N N . LYS A 1 303 ? 3.772 -20.730 27.378 1.00 83.56 303 LYS A N 1
ATOM 2397 C CA . LYS A 1 303 ? 2.625 -21.580 27.749 1.00 83.56 303 LYS A CA 1
ATOM 2398 C C . LYS A 1 303 ? 1.373 -20.767 28.086 1.00 83.56 303 LYS A C 1
ATOM 2400 O O . LYS A 1 303 ? 0.258 -21.147 27.722 1.00 83.56 303 LYS A O 1
ATOM 2405 N N . LYS A 1 304 ? 1.532 -19.627 28.764 1.00 86.81 304 LYS A N 1
ATOM 2406 C CA . LYS A 1 304 ? 0.418 -18.722 29.072 1.00 86.81 304 LYS A CA 1
ATOM 2407 C C . LYS A 1 304 ? -0.124 -18.032 27.817 1.00 86.81 304 LYS A C 1
ATOM 2409 O O . LYS A 1 304 ? -1.344 -17.945 27.666 1.00 86.81 304 LYS A O 1
ATOM 2414 N N . LEU A 1 305 ? 0.758 -17.575 26.925 1.00 87.88 305 LEU A N 1
ATOM 2415 C CA . LEU A 1 305 ? 0.394 -16.870 25.690 1.00 87.88 305 LEU A CA 1
ATOM 2416 C C . LEU A 1 305 ? -0.336 -17.768 24.683 1.00 87.88 305 LEU A C 1
ATOM 2418 O O . LEU A 1 305 ? -1.246 -17.292 24.006 1.00 87.88 305 LEU A O 1
ATOM 2422 N N . GLN A 1 306 ? -0.019 -19.067 24.633 1.00 82.94 306 GLN A N 1
ATOM 2423 C CA . GLN A 1 306 ? -0.665 -20.046 23.741 1.00 82.94 306 GLN A CA 1
ATOM 2424 C C . GLN A 1 306 ? -2.202 -20.070 23.825 1.00 82.94 306 GLN A C 1
ATOM 2426 O O . GLN A 1 306 ? -2.858 -20.469 22.868 1.00 82.94 306 GLN A O 1
ATOM 2431 N N . LYS A 1 307 ? -2.797 -19.631 24.941 1.00 83.25 307 LYS A N 1
ATOM 2432 C CA . LYS A 1 307 ? -4.256 -19.640 25.142 1.00 83.25 307 LYS A CA 1
ATOM 2433 C C . LYS A 1 307 ? -5.006 -18.574 24.342 1.00 83.25 307 LYS A C 1
ATOM 2435 O O . LYS A 1 307 ? -6.201 -18.715 24.126 1.00 83.25 307 LYS A O 1
ATOM 2440 N N . PHE A 1 308 ? -4.336 -17.493 23.952 1.00 87.56 308 PHE A N 1
ATOM 2441 C CA . PHE A 1 308 ? -4.986 -16.364 23.277 1.00 87.56 308 PHE A CA 1
ATOM 2442 C C . PHE A 1 308 ? -4.144 -15.742 22.158 1.00 87.56 308 PHE A C 1
ATOM 2444 O O . PHE A 1 308 ? -4.590 -14.787 21.523 1.00 87.56 308 PHE A O 1
ATOM 2451 N N . MET A 1 309 ? -2.939 -16.255 21.896 1.00 89.06 309 MET A N 1
ATOM 2452 C CA . MET A 1 309 ? -2.040 -15.766 20.854 1.00 89.06 309 MET A CA 1
ATOM 2453 C C . MET A 1 309 ? -1.912 -16.764 19.701 1.00 89.06 309 MET A C 1
ATOM 2455 O O . MET A 1 309 ? -1.624 -17.938 19.906 1.00 89.06 309 MET A O 1
ATOM 2459 N N . VAL A 1 310 ? -2.052 -16.260 18.476 1.00 88.19 310 VAL A N 1
ATOM 2460 C CA . VAL A 1 310 ? -1.744 -16.970 17.231 1.00 88.19 310 VAL A CA 1
ATOM 2461 C C . VAL A 1 310 ? -0.427 -16.420 16.689 1.00 88.19 310 VAL A C 1
ATOM 2463 O O . VAL A 1 310 ? -0.391 -15.295 16.189 1.00 88.19 310 VAL A O 1
ATOM 2466 N N . ARG A 1 311 ? 0.654 -17.198 16.786 1.00 85.94 311 ARG A N 1
ATOM 2467 C CA . ARG A 1 311 ? 1.967 -16.897 16.195 1.00 85.94 311 ARG A CA 1
ATOM 2468 C C . ARG A 1 311 ? 2.354 -18.030 15.261 1.00 85.94 311 ARG A C 1
ATOM 2470 O O . ARG A 1 311 ? 2.391 -19.184 15.672 1.00 85.94 311 ARG A O 1
ATOM 2477 N N . ARG A 1 312 ? 2.650 -17.686 14.013 1.00 81.69 312 ARG A N 1
ATOM 2478 C CA . ARG A 1 312 ? 3.213 -18.605 13.026 1.00 81.69 312 ARG A CA 1
ATOM 2479 C C . ARG A 1 312 ? 4.431 -17.972 12.391 1.00 81.69 312 ARG A C 1
ATOM 2481 O O . ARG A 1 312 ? 4.427 -16.766 12.119 1.00 81.69 312 ARG A O 1
ATOM 2488 N N . SER A 1 313 ? 5.422 -18.813 12.151 1.00 76.44 313 SER A N 1
ATOM 2489 C CA . SER A 1 313 ? 6.644 -18.441 11.458 1.00 76.44 313 SER A CA 1
ATOM 2490 C C . SER A 1 313 ? 6.495 -18.687 9.965 1.00 76.44 313 SER A C 1
ATOM 2492 O O . SER A 1 313 ? 5.720 -19.545 9.524 1.00 76.44 313 SER A O 1
ATOM 2494 N N . ARG A 1 314 ? 7.207 -17.898 9.169 1.00 78.00 314 ARG A N 1
ATOM 2495 C CA . ARG A 1 314 ? 7.220 -18.073 7.721 1.00 78.00 314 ARG A CA 1
ATOM 2496 C C . ARG A 1 314 ? 8.144 -19.232 7.366 1.00 78.00 314 ARG A C 1
ATOM 2498 O O . ARG A 1 314 ? 9.251 -19.323 7.887 1.00 78.00 314 ARG A O 1
ATOM 2505 N N . ARG A 1 315 ? 7.698 -20.080 6.444 1.00 76.75 315 ARG A N 1
ATOM 2506 C CA . ARG A 1 315 ? 8.514 -21.147 5.867 1.00 76.75 315 ARG A CA 1
ATOM 2507 C C . ARG A 1 315 ? 8.417 -21.073 4.356 1.00 76.75 315 ARG A C 1
ATOM 2509 O O . ARG A 1 315 ? 7.315 -20.933 3.821 1.00 76.75 315 ARG A O 1
ATOM 2516 N N . TYR A 1 316 ? 9.561 -21.135 3.691 1.00 75.62 316 TYR A N 1
ATOM 2517 C CA . TYR A 1 316 ? 9.624 -21.221 2.237 1.00 75.62 316 TYR A CA 1
ATOM 2518 C C . TYR A 1 316 ? 9.778 -22.678 1.818 1.00 75.62 316 TYR A C 1
ATOM 2520 O O . TYR A 1 316 ? 10.391 -23.470 2.528 1.00 75.62 316 TYR A O 1
ATOM 2528 N N . LEU A 1 317 ? 9.198 -23.040 0.679 1.00 71.19 317 LEU A N 1
ATOM 2529 C CA . LEU A 1 317 ? 9.349 -24.372 0.102 1.00 71.19 317 LEU A CA 1
ATOM 2530 C C . LEU A 1 317 ? 10.402 -24.310 -1.000 1.00 71.19 317 LEU A C 1
ATOM 2532 O O . LEU A 1 317 ? 10.367 -23.407 -1.830 1.00 71.19 317 LEU A O 1
ATOM 2536 N N . THR A 1 318 ? 11.310 -25.282 -1.028 1.00 73.19 318 THR A N 1
ATOM 2537 C CA . THR A 1 318 ? 12.278 -25.428 -2.126 1.00 73.19 318 THR A CA 1
ATOM 2538 C C . THR A 1 318 ? 11.598 -25.931 -3.408 1.00 73.19 318 THR A C 1
ATOM 2540 O O . THR A 1 318 ? 10.457 -26.398 -3.364 1.00 73.19 318 THR A O 1
ATOM 2543 N N . ASN A 1 319 ? 12.296 -25.882 -4.551 1.00 60.81 319 ASN A N 1
ATOM 2544 C CA . ASN A 1 319 ? 11.783 -26.228 -5.893 1.00 60.81 319 ASN A CA 1
ATOM 2545 C C . ASN A 1 319 ? 11.034 -27.575 -5.973 1.00 60.81 319 ASN A C 1
ATOM 2547 O O . ASN A 1 319 ? 10.030 -27.716 -6.669 1.00 60.81 319 ASN A O 1
ATOM 2551 N N . ASN A 1 320 ? 11.442 -28.560 -5.167 1.00 60.12 320 ASN A N 1
ATOM 2552 C CA . ASN A 1 320 ? 10.802 -29.879 -5.131 1.00 60.12 320 ASN A CA 1
ATOM 2553 C C . ASN A 1 320 ? 9.632 -29.983 -4.135 1.00 60.12 320 ASN A C 1
ATOM 2555 O O . ASN A 1 320 ? 9.030 -31.050 -4.012 1.00 60.12 320 ASN A O 1
ATOM 2559 N N . ARG A 1 321 ? 9.321 -28.913 -3.389 1.00 59.53 321 ARG A N 1
ATOM 2560 C CA . ARG A 1 321 ? 8.397 -28.885 -2.237 1.00 59.53 321 ARG A CA 1
ATOM 2561 C C . ARG A 1 321 ? 8.673 -29.986 -1.203 1.00 59.53 321 ARG A C 1
ATOM 2563 O O . ARG A 1 321 ? 7.759 -30.424 -0.508 1.00 59.53 321 ARG A O 1
ATOM 2570 N N . GLN A 1 322 ? 9.918 -30.459 -1.136 1.00 60.06 322 GLN A N 1
ATOM 2571 C CA . GLN A 1 322 ? 10.339 -31.538 -0.239 1.00 60.06 322 GLN A CA 1
ATOM 2572 C C . GLN A 1 322 ? 10.962 -31.016 1.056 1.00 60.06 322 GLN A C 1
ATOM 2574 O O . GLN A 1 322 ? 10.868 -31.696 2.074 1.00 60.06 322 GLN A O 1
ATOM 2579 N N . GLU A 1 323 ? 11.554 -29.819 1.030 1.00 71.50 323 GLU A N 1
ATOM 2580 C CA . GLU A 1 323 ? 12.223 -29.214 2.183 1.00 71.50 323 GLU A CA 1
ATOM 2581 C C . GLU A 1 323 ? 11.624 -27.837 2.491 1.00 71.50 323 GLU A C 1
ATOM 2583 O O . GLU A 1 323 ? 11.390 -27.027 1.589 1.00 71.50 323 GLU A O 1
ATOM 2588 N N . GLU A 1 324 ? 11.357 -27.598 3.776 1.00 73.88 324 GLU A N 1
ATOM 2589 C CA . GLU A 1 324 ? 10.969 -26.294 4.313 1.00 73.88 324 GLU A CA 1
ATOM 2590 C C . GLU A 1 324 ? 12.233 -25.554 4.763 1.00 73.88 324 GLU A C 1
ATOM 2592 O O . GLU A 1 324 ? 13.043 -26.108 5.506 1.00 73.88 324 GLU A O 1
ATOM 2597 N N . VAL A 1 325 ? 12.391 -24.309 4.317 1.00 77.25 325 VAL A N 1
ATOM 2598 C CA . VAL A 1 325 ? 13.469 -23.410 4.736 1.00 77.25 325 VAL A CA 1
ATOM 2599 C C . VAL A 1 325 ? 12.908 -22.408 5.740 1.00 77.25 325 VAL A C 1
ATOM 2601 O O . VAL A 1 325 ? 11.964 -21.665 5.445 1.00 77.25 325 VAL A O 1
ATOM 2604 N N . GLU A 1 326 ? 13.493 -22.392 6.932 1.00 78.81 326 GLU A N 1
ATOM 2605 C CA . GLU A 1 326 ? 13.148 -21.489 8.024 1.00 78.81 326 GLU A CA 1
ATOM 2606 C C . GLU A 1 326 ? 13.938 -20.178 7.962 1.00 78.81 326 GLU A C 1
ATOM 2608 O O . GLU A 1 326 ? 15.006 -20.077 7.353 1.00 78.81 326 GLU A O 1
ATOM 2613 N N . LYS A 1 327 ? 13.417 -19.164 8.659 1.00 81.25 327 LYS A N 1
ATOM 2614 C CA . LYS A 1 327 ? 13.988 -17.814 8.757 1.00 81.25 327 LYS A CA 1
ATOM 2615 C C . LYS A 1 327 ? 15.483 -17.800 9.089 1.00 81.25 327 LYS A C 1
ATOM 2617 O O . LYS A 1 327 ? 16.230 -17.033 8.488 1.00 81.25 327 LYS A O 1
ATOM 2622 N N . GLU A 1 328 ? 15.928 -18.646 10.014 1.00 78.31 328 GLU A N 1
ATOM 2623 C CA . GLU A 1 328 ? 17.333 -18.706 10.445 1.00 78.31 328 GLU A CA 1
ATOM 2624 C C . GLU A 1 328 ? 18.279 -19.266 9.373 1.00 78.31 328 GLU A C 1
ATOM 2626 O O . GLU A 1 328 ? 19.482 -19.020 9.435 1.00 78.31 328 GLU A O 1
ATOM 2631 N N . GLN A 1 329 ? 17.753 -20.002 8.390 1.00 80.12 329 GLN A N 1
ATOM 2632 C CA . GLN A 1 329 ? 18.557 -20.657 7.358 1.00 80.12 329 GLN A CA 1
ATOM 2633 C C . GLN A 1 329 ? 18.867 -19.734 6.175 1.00 80.12 329 GLN A C 1
ATOM 2635 O O . GLN A 1 329 ? 19.936 -19.866 5.590 1.00 80.12 329 GLN A O 1
ATOM 2640 N N . TYR A 1 330 ? 17.959 -18.809 5.833 1.00 86.25 330 TYR A N 1
ATOM 2641 C CA . TYR A 1 330 ? 18.145 -17.880 4.707 1.00 86.25 330 TYR A CA 1
ATOM 2642 C C . TYR A 1 330 ? 18.470 -16.442 5.132 1.00 86.25 330 TYR A C 1
ATOM 2644 O O . TYR A 1 330 ? 18.858 -15.630 4.295 1.00 86.25 330 TYR A O 1
ATOM 2652 N N . ARG A 1 331 ? 18.251 -16.054 6.397 1.00 87.81 331 ARG A N 1
ATOM 2653 C CA . ARG A 1 331 ? 18.516 -14.682 6.855 1.00 87.81 331 ARG A CA 1
ATOM 2654 C C . ARG A 1 331 ? 19.906 -14.582 7.475 1.00 87.81 331 ARG A C 1
ATOM 2656 O O . ARG A 1 331 ? 20.126 -14.979 8.619 1.00 87.81 331 ARG A O 1
ATOM 2663 N N . GLN A 1 332 ? 20.824 -13.952 6.752 1.00 88.19 332 GLN A N 1
ATOM 2664 C CA . GLN A 1 332 ? 22.204 -13.783 7.185 1.00 88.19 332 GLN A CA 1
ATOM 2665 C C . GLN A 1 332 ? 22.416 -12.420 7.856 1.00 88.19 332 GLN A C 1
ATOM 2667 O O . GLN A 1 332 ? 22.267 -11.363 7.243 1.00 88.19 332 GLN A O 1
ATOM 2672 N N . HIS A 1 333 ? 22.792 -12.443 9.135 1.00 86.81 333 HIS A N 1
ATOM 2673 C CA . HIS A 1 333 ? 23.128 -11.244 9.904 1.00 86.81 333 HIS A CA 1
ATOM 2674 C C . HIS A 1 333 ? 24.640 -10.970 9.871 1.00 86.81 333 HIS A C 1
ATOM 2676 O O . HIS A 1 333 ? 25.400 -11.498 10.687 1.00 86.81 333 HIS A O 1
ATOM 2682 N N . ASP A 1 334 ? 25.068 -10.088 8.968 1.00 84.81 334 ASP A N 1
ATOM 2683 C CA . ASP A 1 334 ? 26.477 -9.789 8.705 1.00 84.81 334 ASP A CA 1
ATOM 2684 C C . ASP A 1 334 ? 26.979 -8.606 9.535 1.00 84.81 334 ASP A C 1
ATOM 2686 O O . ASP A 1 334 ? 26.846 -7.433 9.171 1.00 84.81 334 ASP A O 1
ATOM 2690 N N . LYS A 1 335 ? 27.601 -8.921 10.675 1.00 82.12 335 LYS A N 1
ATOM 2691 C CA . LYS A 1 335 ? 28.269 -7.917 11.519 1.00 82.12 335 LYS A CA 1
ATOM 2692 C C . LYS A 1 335 ? 29.676 -7.604 11.022 1.00 82.12 335 LYS A C 1
ATOM 2694 O O . LYS A 1 335 ? 30.080 -6.454 11.047 1.00 82.12 335 LYS A O 1
ATOM 2699 N N . GLU A 1 336 ? 30.411 -8.616 10.568 1.00 84.50 336 GLU A N 1
ATOM 2700 C CA . GLU A 1 336 ? 31.847 -8.501 10.283 1.00 84.50 336 GLU A CA 1
ATOM 2701 C C . GLU A 1 336 ? 32.157 -7.924 8.900 1.00 84.50 336 GLU A C 1
ATOM 2703 O O . GLU A 1 336 ? 33.114 -7.165 8.762 1.00 84.50 336 GLU A O 1
ATOM 2708 N N . ALA A 1 337 ? 31.363 -8.269 7.880 1.00 85.50 337 ALA A N 1
ATOM 2709 C CA . ALA A 1 337 ? 31.609 -7.848 6.498 1.00 85.50 337 ALA A CA 1
ATOM 2710 C C . ALA A 1 337 ? 31.448 -6.330 6.308 1.00 85.50 337 ALA A C 1
ATOM 2712 O O . ALA A 1 337 ? 32.211 -5.711 5.576 1.00 85.50 337 ALA A O 1
ATOM 2713 N N . TRP A 1 338 ? 30.494 -5.733 7.027 1.00 89.00 338 TRP A N 1
ATOM 2714 C CA . TRP A 1 338 ? 30.187 -4.300 6.980 1.00 89.00 338 TRP A CA 1
ATOM 2715 C C . TRP A 1 338 ? 30.954 -3.481 8.032 1.00 89.00 338 TRP A C 1
ATOM 2717 O O . TRP A 1 338 ? 30.752 -2.271 8.158 1.00 89.00 338 TRP A O 1
ATOM 2727 N N . ALA A 1 339 ? 31.809 -4.127 8.829 1.00 87.81 339 ALA A N 1
ATOM 2728 C CA . ALA A 1 339 ? 32.563 -3.465 9.880 1.00 87.81 339 ALA A CA 1
ATOM 2729 C C . ALA A 1 339 ? 33.792 -2.744 9.312 1.00 87.81 339 ALA A C 1
ATOM 2731 O O . ALA A 1 339 ? 34.593 -3.328 8.582 1.00 87.81 339 ALA A O 1
ATOM 2732 N N . VAL A 1 340 ? 33.992 -1.489 9.708 1.00 87.06 340 VAL A N 1
ATOM 2733 C CA . VAL A 1 340 ? 35.185 -0.719 9.348 1.00 87.06 340 VAL A CA 1
ATOM 2734 C C . VAL A 1 340 ? 36.284 -1.008 10.364 1.00 87.06 340 VAL A C 1
ATOM 2736 O O . VAL A 1 340 ? 36.168 -0.642 11.540 1.00 87.06 340 VAL A O 1
ATOM 2739 N N . LYS A 1 341 ? 37.341 -1.688 9.910 1.00 85.75 341 LYS A N 1
ATOM 2740 C CA . LYS A 1 341 ? 38.506 -2.061 10.724 1.00 85.75 341 LYS A CA 1
ATOM 2741 C C . LYS A 1 341 ? 39.620 -1.036 10.542 1.00 85.75 341 LYS A C 1
ATOM 2743 O O . LYS A 1 341 ? 39.796 -0.486 9.460 1.00 85.75 341 LYS A O 1
ATOM 2748 N N . ASP A 1 342 ? 40.425 -0.836 11.581 1.00 78.81 342 ASP A N 1
ATOM 2749 C CA . ASP A 1 342 ? 41.500 0.169 11.588 1.00 78.81 342 ASP A CA 1
ATOM 2750 C C . ASP A 1 342 ? 42.518 -0.019 10.460 1.00 78.81 342 ASP A C 1
ATOM 2752 O O . ASP A 1 342 ? 42.987 0.955 9.878 1.00 78.81 342 ASP A O 1
ATOM 2756 N N . LYS A 1 343 ? 42.810 -1.275 10.108 1.00 78.00 343 LYS A N 1
ATOM 2757 C CA . LYS A 1 343 ? 43.719 -1.629 9.009 1.00 78.00 343 LYS A CA 1
ATOM 2758 C C . LYS A 1 343 ? 43.226 -1.190 7.623 1.00 78.00 343 LYS A C 1
ATOM 2760 O O . LYS A 1 343 ? 44.041 -1.052 6.720 1.00 78.00 343 LYS A O 1
ATOM 2765 N N . ASP A 1 344 ? 41.919 -0.984 7.470 1.00 76.56 344 ASP A N 1
ATOM 2766 C CA . ASP A 1 344 ? 41.276 -0.651 6.197 1.00 76.56 344 ASP A CA 1
ATOM 2767 C C . ASP A 1 344 ? 41.055 0.875 6.071 1.00 76.56 344 ASP A C 1
ATOM 2769 O O . ASP A 1 344 ? 40.594 1.368 5.042 1.00 76.56 344 ASP A O 1
ATOM 2773 N N . MET A 1 345 ? 41.401 1.653 7.110 1.00 80.38 345 MET A N 1
ATOM 2774 C CA . MET A 1 345 ? 41.264 3.110 7.128 1.00 80.38 345 MET A CA 1
ATOM 2775 C C . MET A 1 345 ? 42.495 3.816 6.548 1.00 80.38 345 MET A C 1
ATOM 2777 O O . MET A 1 345 ? 43.641 3.487 6.850 1.00 80.38 345 MET A O 1
ATOM 2781 N N . LYS A 1 346 ? 42.262 4.880 5.769 1.00 82.81 346 LYS A N 1
ATOM 2782 C CA . LYS A 1 346 ? 43.331 5.795 5.339 1.00 82.81 346 LYS A CA 1
ATOM 2783 C C . LYS A 1 346 ? 43.936 6.511 6.561 1.00 82.81 346 LYS A C 1
ATOM 2785 O O . LYS A 1 346 ? 43.194 6.820 7.492 1.00 82.81 346 LYS A O 1
ATOM 2790 N N . PRO A 1 347 ? 45.227 6.899 6.548 1.00 83.62 347 PRO A N 1
ATOM 2791 C CA . PRO A 1 347 ? 45.868 7.553 7.697 1.00 83.62 347 PRO A CA 1
ATOM 2792 C C . PRO A 1 347 ? 45.110 8.777 8.238 1.00 83.62 347 PRO A C 1
ATOM 2794 O O . PRO A 1 347 ? 44.994 8.961 9.449 1.00 83.62 347 PRO A O 1
ATOM 2797 N N . LEU A 1 348 ? 44.540 9.592 7.343 1.00 81.69 348 LEU A N 1
ATOM 2798 C CA . LEU A 1 348 ? 43.750 10.765 7.723 1.00 81.69 348 LEU A CA 1
ATOM 2799 C C . LEU A 1 348 ? 42.412 10.390 8.380 1.00 81.69 348 LEU A C 1
ATOM 2801 O O . LEU A 1 348 ? 41.994 11.036 9.337 1.00 81.69 348 LEU A O 1
ATOM 2805 N N . SER A 1 349 ? 41.771 9.321 7.902 1.00 79.44 349 SER A N 1
ATOM 2806 C CA . SER A 1 349 ? 40.556 8.745 8.487 1.00 79.44 349 SER A CA 1
ATOM 2807 C C . SER A 1 349 ? 40.825 8.216 9.896 1.00 79.44 349 SER A C 1
ATOM 2809 O O . SER A 1 349 ? 40.044 8.480 10.806 1.00 79.44 349 SER A O 1
ATOM 2811 N N . THR A 1 350 ? 41.965 7.554 10.106 1.00 82.00 350 THR A N 1
ATOM 2812 C CA . THR A 1 350 ? 42.403 7.078 11.426 1.00 82.00 350 THR A CA 1
ATOM 2813 C C . THR A 1 350 ? 42.666 8.237 12.390 1.00 82.00 350 THR A C 1
ATOM 2815 O O . THR A 1 350 ? 42.274 8.177 13.555 1.00 82.00 350 THR A O 1
ATOM 2818 N N . LEU A 1 351 ? 43.275 9.330 11.918 1.00 81.25 351 LEU A N 1
ATOM 2819 C CA . LEU A 1 351 ? 43.469 10.533 12.730 1.00 81.25 351 LEU A CA 1
ATOM 2820 C C . LEU A 1 351 ? 42.132 11.192 13.102 1.00 81.25 351 LEU A C 1
ATOM 2822 O O . LEU A 1 351 ? 41.913 11.515 14.269 1.00 81.25 351 LEU A O 1
ATOM 2826 N N . ALA A 1 352 ? 41.231 11.362 12.131 1.00 77.62 352 ALA A N 1
ATOM 2827 C CA . ALA A 1 352 ? 39.894 11.905 12.363 1.00 77.62 352 ALA A CA 1
ATOM 2828 C C . ALA A 1 352 ? 39.121 11.055 13.385 1.00 77.62 352 ALA A C 1
ATOM 2830 O O . ALA A 1 352 ? 38.554 11.590 14.336 1.00 77.62 352 ALA A O 1
ATOM 2831 N N . MET A 1 353 ? 39.186 9.727 13.243 1.00 79.25 353 MET A N 1
ATOM 2832 C CA . MET A 1 353 ? 38.627 8.759 14.187 1.00 79.25 353 MET A CA 1
ATOM 2833 C C . MET A 1 353 ? 39.161 8.976 15.605 1.00 79.25 353 MET A C 1
ATOM 2835 O O . MET A 1 353 ? 38.380 9.135 16.542 1.00 79.25 353 MET A O 1
ATOM 2839 N N . ALA A 1 354 ? 40.485 9.030 15.763 1.00 79.50 354 ALA A N 1
ATOM 2840 C CA . ALA A 1 354 ? 41.128 9.199 17.061 1.00 79.50 354 ALA A CA 1
ATOM 2841 C C . ALA A 1 354 ? 40.743 10.526 17.739 1.00 79.50 354 ALA A C 1
ATOM 2843 O O . ALA A 1 354 ? 40.491 10.552 18.944 1.00 79.50 354 ALA A O 1
ATOM 2844 N N . LEU A 1 355 ? 40.651 11.619 16.974 1.00 79.06 355 LEU A N 1
ATOM 2845 C CA . LEU A 1 355 ? 40.247 12.933 17.485 1.00 79.06 355 LEU A CA 1
ATOM 2846 C C . LEU A 1 355 ? 38.783 12.949 17.940 1.00 79.06 355 LEU A C 1
ATOM 2848 O O . LEU A 1 355 ? 38.486 13.454 19.025 1.00 79.06 355 LEU A O 1
ATOM 2852 N N . VAL A 1 356 ? 37.885 12.357 17.147 1.00 76.94 356 VAL A N 1
ATOM 2853 C CA . VAL A 1 356 ? 36.460 12.228 17.482 1.00 76.94 356 VAL A CA 1
ATOM 2854 C C . VAL A 1 356 ? 36.270 11.377 18.741 1.00 76.94 356 VAL A C 1
ATOM 2856 O O . VAL A 1 356 ? 35.569 11.802 19.657 1.00 76.94 356 VAL A O 1
ATOM 2859 N N . GLN A 1 357 ? 36.931 10.217 18.829 1.00 74.94 357 GLN A N 1
ATOM 2860 C CA . GLN A 1 357 ? 36.845 9.326 19.994 1.00 74.94 357 GLN A CA 1
ATOM 2861 C C . GLN A 1 357 ? 37.415 9.972 21.262 1.00 74.94 357 GLN A C 1
ATOM 2863 O O . GLN A 1 357 ? 36.800 9.881 22.324 1.00 74.94 357 GLN A O 1
ATOM 2868 N N . LYS A 1 358 ? 38.560 10.663 21.163 1.00 78.81 358 LYS A N 1
ATOM 2869 C CA . LYS A 1 358 ? 39.161 11.368 22.303 1.00 78.81 358 LYS A CA 1
ATOM 2870 C C . LYS A 1 358 ? 38.224 12.446 22.845 1.00 78.81 358 LYS A C 1
ATOM 2872 O O . LYS A 1 358 ? 37.948 12.467 24.039 1.00 78.81 358 LYS A O 1
ATOM 2877 N N . GLY A 1 359 ? 37.687 13.298 21.973 1.00 73.00 359 GLY A N 1
ATOM 2878 C CA . GLY A 1 359 ? 36.762 14.340 22.412 1.00 73.00 359 GLY A CA 1
ATOM 2879 C C . GLY A 1 359 ? 35.434 13.793 22.933 1.00 73.00 359 GLY A C 1
ATOM 2880 O O . GLY A 1 359 ? 34.871 14.358 23.865 1.00 73.00 359 GLY A O 1
ATOM 2881 N N . LEU A 1 360 ? 34.952 12.662 22.403 1.00 71.25 360 LEU A N 1
ATOM 2882 C CA . LEU A 1 360 ? 33.791 11.970 22.962 1.00 71.25 360 LEU A CA 1
ATOM 2883 C C . LEU A 1 360 ? 34.060 11.475 24.389 1.00 71.25 360 LEU A C 1
ATOM 2885 O O . LEU A 1 360 ? 33.215 11.655 25.263 1.00 71.25 360 LEU A O 1
ATOM 2889 N N . ALA A 1 361 ? 35.230 10.880 24.636 1.00 72.25 361 ALA A N 1
ATOM 2890 C CA . ALA A 1 361 ? 35.625 10.439 25.971 1.00 72.25 361 ALA A CA 1
ATOM 2891 C C . ALA A 1 361 ? 35.675 11.612 26.968 1.00 72.25 361 ALA A C 1
ATOM 2893 O O . ALA A 1 361 ? 35.181 11.476 28.088 1.00 72.25 361 ALA A O 1
ATOM 2894 N N . ASP A 1 362 ? 36.173 12.776 26.540 1.00 71.25 362 ASP A N 1
ATOM 2895 C CA . ASP A 1 362 ? 36.210 13.998 27.354 1.00 71.25 362 ASP A CA 1
ATOM 2896 C C . ASP A 1 362 ? 34.795 14.544 27.646 1.00 71.25 362 ASP A C 1
ATOM 2898 O O . ASP A 1 362 ? 34.500 14.936 28.774 1.00 71.25 362 ASP A O 1
ATOM 2902 N N . VAL A 1 363 ? 33.876 14.512 26.668 1.00 68.62 363 VAL A N 1
ATOM 2903 C CA . VAL A 1 363 ? 32.456 14.899 26.850 1.00 68.62 363 VAL A CA 1
ATOM 2904 C C . VAL A 1 363 ? 31.725 13.966 27.827 1.00 68.62 363 VAL A C 1
ATOM 2906 O O . VAL A 1 363 ? 30.771 14.380 28.495 1.00 68.62 363 VAL A O 1
ATOM 2909 N N . LEU A 1 364 ? 32.161 12.708 27.910 1.00 67.25 364 LEU A N 1
ATOM 2910 C CA . LEU A 1 364 ? 31.578 11.681 28.771 1.00 67.25 364 LEU A CA 1
ATOM 2911 C C . LEU A 1 364 ? 32.170 11.655 30.190 1.00 67.25 364 LEU A C 1
ATOM 2913 O O . LEU A 1 364 ? 31.519 11.139 31.103 1.00 67.25 364 LEU A O 1
ATOM 2917 N N . GLN A 1 365 ? 33.359 12.224 30.417 1.00 63.03 365 GLN A N 1
ATOM 2918 C CA . GLN A 1 365 ? 33.969 12.282 31.748 1.00 63.03 365 GLN A CA 1
ATOM 2919 C C . GLN A 1 365 ? 33.126 13.125 32.726 1.00 63.03 365 GLN A C 1
ATOM 2921 O O . GLN A 1 365 ? 32.875 14.309 32.517 1.00 63.03 365 GLN A O 1
ATOM 2926 N N . GLY A 1 366 ? 32.699 12.508 33.836 1.00 54.28 366 GLY A N 1
ATOM 2927 C CA . GLY A 1 366 ? 32.031 13.190 34.956 1.00 54.28 366 GLY A CA 1
ATOM 2928 C C . GLY A 1 366 ? 30.499 13.236 34.907 1.00 54.28 366 GLY A C 1
ATOM 2929 O O . GLY A 1 366 ? 29.886 13.830 35.794 1.00 54.28 366 GLY A O 1
ATOM 2930 N N . ARG A 1 367 ? 29.849 12.598 33.924 1.00 53.94 367 ARG A N 1
ATOM 2931 C CA . ARG A 1 367 ? 28.380 12.526 33.835 1.00 53.94 367 ARG A CA 1
ATOM 2932 C C . ARG A 1 367 ? 27.900 11.079 33.986 1.00 53.94 367 ARG A C 1
ATOM 2934 O O . ARG A 1 367 ? 28.400 10.182 33.320 1.00 53.94 367 ARG A O 1
ATOM 2941 N N . ASN A 1 368 ? 26.937 10.838 34.884 1.00 46.72 368 ASN A N 1
ATOM 2942 C CA . ASN A 1 368 ? 26.371 9.502 35.111 1.00 46.72 368 ASN A CA 1
ATOM 2943 C C . ASN A 1 368 ? 25.837 8.932 33.784 1.00 46.72 368 ASN A C 1
ATOM 2945 O O . ASN A 1 368 ? 25.041 9.600 33.128 1.00 46.72 368 ASN A O 1
ATOM 2949 N N . ASN A 1 369 ? 26.239 7.705 33.432 1.00 47.25 369 ASN A N 1
ATOM 2950 C CA . ASN A 1 369 ? 26.034 6.990 32.154 1.00 47.25 369 ASN A CA 1
ATOM 2951 C C . ASN A 1 369 ? 24.565 6.784 31.680 1.00 47.25 369 ASN A C 1
ATOM 2953 O O . ASN A 1 369 ? 24.292 5.903 30.868 1.00 47.25 369 ASN A O 1
ATOM 2957 N N . ARG A 1 370 ? 23.587 7.576 32.134 1.00 43.22 370 ARG A N 1
ATOM 2958 C CA . ARG A 1 370 ? 22.185 7.570 31.673 1.00 43.22 370 ARG A CA 1
ATOM 2959 C C . ARG A 1 370 ? 21.984 8.326 30.355 1.00 43.22 370 ARG A C 1
ATOM 2961 O O . ARG A 1 370 ? 20.967 8.992 30.170 1.00 43.22 370 ARG A O 1
ATOM 2968 N N . TYR A 1 371 ? 22.921 8.229 29.420 1.00 51.25 371 TYR A N 1
ATOM 2969 C CA . TYR A 1 371 ? 22.649 8.672 28.058 1.00 51.25 371 TYR A CA 1
ATOM 2970 C C . TYR A 1 371 ? 21.844 7.598 27.339 1.00 51.25 371 TYR A C 1
ATOM 2972 O O . TYR A 1 371 ? 22.172 6.412 27.386 1.00 51.25 371 TYR A O 1
ATOM 2980 N N . ARG A 1 372 ? 20.765 8.008 26.668 1.00 47.94 372 ARG A N 1
ATOM 2981 C CA . ARG A 1 372 ? 20.040 7.111 25.766 1.00 47.94 372 ARG A CA 1
ATOM 2982 C C . ARG A 1 372 ? 21.034 6.644 24.703 1.00 47.94 372 ARG A C 1
ATOM 2984 O O . ARG A 1 372 ? 21.696 7.465 24.083 1.00 47.94 372 ARG A O 1
ATOM 2991 N N . ILE A 1 373 ? 21.136 5.332 24.509 1.00 46.59 373 ILE A N 1
ATOM 2992 C CA . ILE A 1 373 ? 22.218 4.629 23.791 1.00 46.59 373 ILE A CA 1
ATOM 2993 C C . ILE A 1 373 ? 22.547 5.190 22.385 1.00 46.59 373 ILE A C 1
ATOM 2995 O O . ILE A 1 373 ? 23.654 4.994 21.909 1.00 46.59 373 ILE A O 1
ATOM 2999 N N . GLY A 1 374 ? 21.654 5.935 21.731 1.00 47.09 374 GLY A N 1
ATOM 3000 C CA . GLY A 1 374 ? 21.871 6.546 20.411 1.00 47.09 374 GLY A CA 1
ATOM 3001 C C . GLY A 1 374 ? 22.084 8.064 20.399 1.00 47.09 374 GLY A C 1
ATOM 3002 O O . GLY A 1 374 ? 22.187 8.629 19.316 1.00 47.09 374 GLY A O 1
ATOM 3003 N N . PHE A 1 375 ? 22.201 8.719 21.560 1.00 49.75 375 PHE A N 1
ATOM 3004 C CA . PHE A 1 375 ? 22.655 10.117 21.663 1.00 49.75 375 PHE A CA 1
ATOM 3005 C C . PHE A 1 375 ? 24.185 10.266 21.526 1.00 49.75 375 PHE A C 1
ATOM 3007 O O . PHE A 1 375 ? 24.671 11.386 21.455 1.00 49.75 375 PHE A O 1
ATOM 3014 N N . LEU A 1 376 ? 24.945 9.162 21.484 1.00 51.94 376 LEU A N 1
ATOM 3015 C CA . LEU A 1 376 ? 26.416 9.136 21.396 1.00 51.94 376 LEU A CA 1
ATOM 3016 C C . LEU A 1 376 ? 26.892 8.545 20.061 1.00 51.94 376 LEU A C 1
ATOM 3018 O O . LEU A 1 376 ? 27.672 7.595 20.023 1.00 51.94 376 LEU A O 1
ATOM 3022 N N . SER A 1 377 ? 26.357 9.058 18.956 1.00 57.28 377 SER A N 1
ATOM 3023 C CA . SER A 1 377 ? 26.711 8.631 17.598 1.00 57.28 377 SER A CA 1
ATOM 3024 C C . SER A 1 377 ? 27.665 9.639 16.967 1.00 57.28 377 SER A C 1
ATOM 3026 O O . SER A 1 377 ? 27.292 10.342 16.037 1.00 57.28 377 SER A O 1
ATOM 3028 N N . SER A 1 378 ? 28.895 9.738 17.471 1.00 61.66 378 SER A N 1
ATOM 3029 C CA . SER A 1 378 ? 29.805 10.839 17.120 1.00 61.66 378 SER A CA 1
ATOM 3030 C C . SER A 1 378 ? 30.097 10.994 15.632 1.00 61.66 378 SER A C 1
ATOM 3032 O O . SER A 1 378 ? 30.350 12.111 15.196 1.00 61.66 378 SER A O 1
ATOM 3034 N N . PHE A 1 379 ? 29.966 9.930 14.835 1.00 64.06 379 PHE A N 1
ATOM 3035 C CA . PHE A 1 379 ? 30.043 10.017 13.374 1.00 64.06 379 PHE A CA 1
ATOM 3036 C C . PHE A 1 379 ? 28.756 10.541 12.728 1.00 64.06 379 PHE A C 1
ATOM 3038 O O . PHE A 1 379 ? 28.819 11.429 11.886 1.00 64.06 379 PHE A O 1
ATOM 3045 N N . GLU A 1 380 ? 27.574 10.112 13.177 1.00 64.75 380 GLU A N 1
ATOM 3046 C CA . GLU A 1 380 ? 26.331 10.749 12.719 1.00 64.75 380 GLU A CA 1
ATOM 3047 C C . GLU A 1 380 ? 26.231 12.215 13.205 1.00 64.75 380 GLU A C 1
ATOM 3049 O O . GLU A 1 380 ? 25.722 13.071 12.483 1.00 64.75 380 GLU A O 1
ATOM 3054 N N . SER A 1 381 ? 26.751 12.534 14.403 1.00 64.19 381 SER A N 1
ATOM 3055 C CA . SER A 1 381 ? 26.917 13.906 14.924 1.00 64.19 381 SER A CA 1
ATOM 3056 C C . SER A 1 381 ? 27.901 14.720 14.102 1.00 64.19 381 SER A C 1
ATOM 3058 O O . SER A 1 381 ? 27.621 15.885 13.829 1.00 64.19 381 SER A O 1
ATOM 3060 N N . LEU A 1 382 ? 28.999 14.112 13.652 1.00 63.84 382 LEU A N 1
ATOM 3061 C CA . LEU A 1 382 ? 29.953 14.739 12.743 1.00 63.84 382 LEU A CA 1
ATOM 3062 C C . LEU A 1 382 ? 29.305 15.214 11.467 1.00 63.84 382 LEU A C 1
ATOM 3064 O O . LEU A 1 382 ? 29.465 16.372 11.092 1.00 63.84 382 LEU A O 1
ATOM 3068 N N . GLN A 1 383 ? 28.494 14.366 10.867 1.00 60.09 383 GLN A N 1
ATOM 3069 C C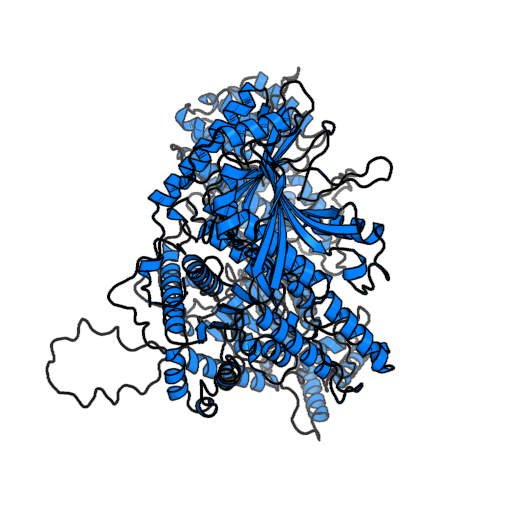A . GLN A 1 383 ? 27.786 14.726 9.662 1.00 60.09 383 GLN A CA 1
ATOM 3070 C C . GLN A 1 383 ? 26.820 15.902 9.851 1.00 60.09 383 GLN A C 1
ATOM 3072 O O . GLN A 1 383 ? 26.844 16.847 9.065 1.00 60.09 383 GLN A O 1
ATOM 3077 N N . THR A 1 384 ? 25.998 15.868 10.906 1.00 60.31 384 THR A N 1
ATOM 3078 C CA . THR A 1 384 ? 25.073 16.970 11.225 1.00 60.31 384 THR A CA 1
ATOM 3079 C C . THR A 1 384 ? 25.817 18.287 11.457 1.00 60.31 384 THR A C 1
ATOM 3081 O O . THR A 1 384 ? 25.301 19.356 11.146 1.00 60.31 384 THR A O 1
ATOM 3084 N N . SER A 1 385 ? 27.024 18.217 12.012 1.00 59.12 385 SER A N 1
ATOM 3085 C CA . SER A 1 385 ? 27.828 19.387 12.334 1.00 59.12 385 SER A CA 1
ATOM 3086 C C . SER A 1 385 ? 28.612 19.955 11.147 1.00 59.12 385 SER A C 1
ATOM 3088 O O . SER A 1 385 ? 28.822 21.164 11.123 1.00 59.12 385 SER A O 1
ATOM 3090 N N . ILE A 1 386 ? 29.023 19.128 10.177 1.00 57.47 386 ILE A N 1
ATOM 3091 C CA . ILE A 1 386 ? 29.705 19.573 8.946 1.00 57.47 386 ILE A CA 1
ATOM 3092 C C . ILE A 1 386 ? 28.742 20.331 8.018 1.00 57.47 386 ILE A C 1
ATOM 3094 O O . ILE A 1 386 ? 29.132 21.313 7.408 1.00 57.47 386 ILE A O 1
ATOM 3098 N N . GLN A 1 387 ? 27.473 19.923 7.930 1.00 55.06 387 GLN A N 1
ATOM 3099 C CA . GLN A 1 387 ? 26.497 20.535 7.012 1.00 55.06 387 GLN A CA 1
ATOM 3100 C C . GLN A 1 387 ? 25.876 21.862 7.505 1.00 55.06 387 GLN A C 1
ATOM 3102 O O . GLN A 1 387 ? 24.964 22.378 6.867 1.00 55.06 387 GLN A O 1
ATOM 3107 N N . ARG A 1 388 ? 26.317 22.435 8.637 1.00 49.88 388 ARG A N 1
ATOM 3108 C CA . ARG A 1 388 ? 25.785 23.713 9.153 1.00 49.88 388 ARG A CA 1
ATOM 3109 C C . ARG A 1 388 ? 26.410 24.930 8.448 1.00 49.88 388 ARG A C 1
ATOM 3111 O O . ARG A 1 388 ? 27.116 25.698 9.088 1.00 49.88 388 ARG A O 1
ATOM 3118 N N . GLU A 1 389 ? 26.078 25.131 7.177 1.00 40.09 389 GLU A N 1
ATOM 3119 C CA . GLU A 1 389 ? 26.176 26.419 6.470 1.00 40.09 389 GLU A CA 1
ATOM 3120 C C . GLU A 1 389 ? 24.913 26.589 5.606 1.00 40.09 389 GLU A C 1
ATOM 3122 O O . GLU A 1 389 ? 24.864 26.126 4.475 1.00 40.09 389 GLU A O 1
ATOM 3127 N N . ASP A 1 390 ? 23.883 27.216 6.193 1.00 42.94 390 ASP A N 1
ATOM 3128 C CA . ASP A 1 390 ? 22.577 27.559 5.602 1.00 42.94 390 ASP A CA 1
ATOM 3129 C C . ASP A 1 390 ? 21.710 26.409 5.027 1.00 42.94 390 ASP A C 1
ATOM 3131 O O . ASP A 1 390 ? 22.190 25.383 4.575 1.00 42.94 390 ASP A O 1
ATOM 3135 N N . TRP A 1 391 ? 20.385 26.619 5.053 1.00 28.31 391 TRP A N 1
ATOM 3136 C CA . TRP A 1 391 ? 19.272 25.755 4.592 1.00 28.31 391 TRP A CA 1
ATOM 3137 C C . TRP A 1 391 ? 18.453 24.999 5.671 1.00 28.31 391 TRP A C 1
ATOM 3139 O O . TRP A 1 391 ? 18.866 24.034 6.303 1.00 28.31 391 TRP A O 1
ATOM 3149 N N . HIS A 1 392 ? 17.235 25.529 5.852 1.00 30.39 392 HIS A N 1
ATOM 3150 C CA . HIS A 1 392 ? 16.015 25.059 6.527 1.00 30.39 392 HIS A CA 1
ATOM 3151 C C . HIS A 1 392 ? 16.085 24.317 7.877 1.00 30.39 392 HIS A C 1
ATOM 3153 O O . HIS A 1 392 ? 16.252 23.106 7.985 1.00 30.39 392 HIS A O 1
ATOM 3159 N N . ARG A 1 393 ? 15.713 25.072 8.923 1.00 29.06 393 ARG A N 1
ATOM 3160 C CA . ARG A 1 393 ? 15.041 24.557 10.125 1.00 29.06 393 ARG A CA 1
ATOM 3161 C C . ARG A 1 393 ? 13.776 23.795 9.718 1.00 29.06 393 ARG A C 1
ATOM 3163 O O . ARG A 1 393 ? 12.781 24.425 9.365 1.00 29.06 393 ARG A O 1
ATOM 3170 N N . ASP A 1 394 ? 13.795 22.472 9.824 1.00 27.73 394 ASP A N 1
ATOM 3171 C CA . ASP A 1 394 ? 12.572 21.680 9.732 1.00 27.73 394 ASP A CA 1
ATOM 3172 C C . ASP A 1 394 ? 11.758 21.849 11.030 1.00 27.73 394 ASP A C 1
ATOM 3174 O O . ASP A 1 394 ? 12.221 21.588 12.146 1.00 27.73 394 ASP A O 1
ATOM 3178 N N . HIS A 1 395 ? 10.551 22.393 10.895 1.00 29.98 395 HIS A N 1
ATOM 3179 C CA . HIS A 1 395 ? 9.659 22.740 11.997 1.00 29.98 395 HIS A CA 1
ATOM 3180 C C . HIS A 1 395 ? 8.848 21.520 12.461 1.00 29.98 395 HIS A C 1
ATOM 3182 O O . HIS A 1 395 ? 7.626 21.507 12.317 1.00 29.98 395 HIS A O 1
ATOM 3188 N N . THR A 1 396 ? 9.485 20.521 13.079 1.00 31.23 396 THR A N 1
ATOM 3189 C CA . THR A 1 396 ? 8.735 19.456 13.785 1.00 31.23 396 THR A CA 1
ATOM 3190 C C . THR A 1 396 ? 9.148 19.165 15.221 1.00 31.23 396 THR A C 1
ATOM 3192 O O . THR A 1 396 ? 8.393 18.474 15.892 1.00 31.23 396 THR A O 1
ATOM 3195 N N . ASP A 1 397 ? 10.203 19.777 15.765 1.00 29.56 397 ASP A N 1
ATOM 3196 C CA . ASP A 1 397 ? 10.474 19.713 17.207 1.00 29.56 397 ASP A CA 1
ATOM 3197 C C . ASP A 1 397 ? 10.652 21.111 17.805 1.00 29.56 397 ASP A C 1
ATOM 3199 O O . ASP A 1 397 ? 11.696 21.756 17.717 1.00 29.56 397 ASP A O 1
ATOM 3203 N N . ARG A 1 398 ? 9.589 21.603 18.452 1.00 28.84 398 ARG A N 1
ATOM 3204 C CA . ARG A 1 398 ? 9.700 22.687 19.433 1.00 28.84 398 ARG A CA 1
ATOM 3205 C C . ARG A 1 398 ? 10.186 22.085 20.748 1.00 28.84 398 ARG A C 1
ATOM 3207 O O . ARG A 1 398 ? 9.384 21.891 21.651 1.00 28.84 398 ARG A O 1
ATOM 3214 N N . ASN A 1 399 ? 11.479 21.796 20.823 1.00 29.67 399 ASN A N 1
ATOM 3215 C CA . ASN A 1 399 ? 12.263 21.824 22.054 1.00 29.67 399 ASN A CA 1
ATOM 3216 C C . ASN A 1 399 ? 13.727 22.062 21.674 1.00 29.67 399 ASN A C 1
ATOM 3218 O O . ASN A 1 399 ? 14.328 21.306 20.922 1.00 29.67 399 ASN A O 1
ATOM 3222 N N . VAL A 1 400 ? 14.289 23.157 22.178 1.00 32.28 400 VAL A N 1
ATOM 3223 C CA . VAL A 1 400 ? 15.646 23.641 21.871 1.00 32.28 400 VAL A CA 1
ATOM 3224 C C . VAL A 1 400 ? 16.730 22.857 22.650 1.00 32.28 400 VAL A C 1
ATOM 3226 O O . VAL A 1 400 ? 17.909 23.176 22.548 1.00 32.28 400 VAL A O 1
ATOM 3229 N N . ASP A 1 401 ? 16.363 21.778 23.354 1.00 33.69 401 ASP A N 1
ATOM 3230 C CA . ASP A 1 401 ? 17.243 21.048 24.288 1.00 33.69 401 ASP A CA 1
ATOM 3231 C C . ASP A 1 401 ? 17.780 19.680 23.798 1.00 33.69 401 ASP A C 1
ATOM 3233 O O . ASP A 1 401 ? 18.508 19.019 24.535 1.00 33.69 401 ASP A O 1
ATOM 3237 N N . ASP A 1 402 ? 17.516 19.250 22.557 1.00 43.28 402 ASP A N 1
ATOM 3238 C CA . ASP A 1 402 ? 17.842 17.887 22.073 1.00 43.28 402 ASP A CA 1
ATOM 3239 C C . ASP A 1 402 ? 19.081 17.782 21.147 1.00 43.28 402 ASP A C 1
ATOM 3241 O O . ASP A 1 402 ? 19.151 16.921 20.269 1.00 43.28 402 ASP A O 1
ATOM 3245 N N . ASN A 1 403 ? 20.112 18.620 21.314 1.00 53.91 403 ASN A N 1
ATOM 3246 C CA . ASN A 1 403 ? 21.385 18.365 20.617 1.00 53.91 403 ASN A CA 1
ATOM 3247 C C . ASN A 1 403 ? 22.171 17.246 21.321 1.00 53.91 403 ASN A C 1
ATOM 3249 O O . ASN A 1 403 ? 22.311 17.245 22.546 1.00 53.91 403 ASN A O 1
ATOM 3253 N N . ALA A 1 404 ? 22.733 16.313 20.542 1.00 58.88 404 ALA A N 1
ATOM 3254 C CA . ALA A 1 404 ? 23.637 15.293 21.067 1.00 58.88 404 ALA A CA 1
ATOM 3255 C C . ALA A 1 404 ? 24.782 15.952 21.868 1.00 58.88 404 ALA A C 1
ATOM 3257 O O . ALA A 1 404 ? 25.301 16.983 21.426 1.00 58.88 404 ALA A O 1
ATOM 3258 N N . PRO A 1 405 ? 25.198 15.397 23.027 1.00 59.31 405 PRO A N 1
ATOM 3259 C CA . PRO A 1 405 ? 26.196 16.028 23.895 1.00 59.31 405 PRO A CA 1
ATOM 3260 C C . PRO A 1 405 ? 27.521 16.329 23.183 1.00 59.31 405 PRO A C 1
ATOM 3262 O O . PRO A 1 405 ? 28.240 17.247 23.571 1.00 59.31 405 PRO A O 1
ATOM 3265 N N . ASP A 1 406 ? 27.834 15.555 22.142 1.00 63.03 406 ASP A N 1
ATOM 3266 C CA . ASP A 1 406 ? 29.042 15.652 21.331 1.00 63.03 406 ASP A CA 1
ATOM 3267 C C . ASP A 1 406 ? 28.923 16.631 20.147 1.00 63.03 406 ASP A C 1
ATOM 3269 O O . ASP A 1 406 ? 29.944 17.116 19.663 1.00 63.03 406 ASP A O 1
ATOM 3273 N N . ALA A 1 407 ? 27.712 17.005 19.714 1.00 67.44 407 ALA A N 1
ATOM 3274 C CA . ALA A 1 407 ? 27.485 17.779 18.488 1.00 67.44 407 ALA A CA 1
ATOM 3275 C C . ALA A 1 407 ? 28.268 19.104 18.449 1.00 67.44 407 ALA A C 1
ATOM 3277 O O . ALA A 1 407 ? 28.861 19.452 17.426 1.00 67.44 407 ALA A O 1
ATOM 3278 N N . GLY A 1 408 ? 28.318 19.826 19.575 1.00 68.44 408 GLY A N 1
ATOM 3279 C CA . GLY A 1 408 ? 29.033 21.102 19.680 1.00 68.44 408 GLY A CA 1
ATOM 3280 C C . GLY A 1 408 ? 30.559 20.970 19.631 1.00 68.44 408 GLY A C 1
ATOM 3281 O O . GLY A 1 408 ? 31.222 21.821 19.042 1.00 68.44 408 GLY A O 1
ATOM 3282 N N . PHE A 1 409 ? 31.127 19.911 20.221 1.00 76.00 409 PHE A N 1
ATOM 3283 C CA . PHE A 1 409 ? 32.561 19.614 20.098 1.00 76.00 409 PHE A CA 1
ATOM 3284 C C . PHE A 1 409 ? 32.904 19.258 18.654 1.00 76.00 409 PHE A C 1
ATOM 3286 O O . PHE A 1 409 ? 33.841 19.809 18.082 1.00 76.00 409 PHE A O 1
ATOM 3293 N N . ILE A 1 410 ? 32.103 18.376 18.066 1.00 74.81 410 ILE A N 1
ATOM 3294 C CA . ILE A 1 410 ? 32.346 17.855 16.734 1.00 74.81 410 ILE A CA 1
ATOM 3295 C C . ILE A 1 410 ? 32.246 18.956 15.665 1.00 74.81 410 ILE A C 1
ATOM 3297 O O . ILE A 1 410 ? 33.047 18.972 14.736 1.00 74.81 410 ILE A O 1
ATOM 3301 N N . HIS A 1 411 ? 31.320 19.907 15.821 1.00 74.94 411 HIS A N 1
ATOM 3302 C CA . HIS A 1 411 ? 31.233 21.077 14.943 1.00 74.94 411 HIS A CA 1
ATOM 3303 C C . HIS A 1 411 ? 32.507 21.915 14.974 1.00 74.94 411 HIS A C 1
ATOM 3305 O O . HIS A 1 411 ? 33.088 22.160 13.925 1.00 74.94 411 HIS A O 1
ATOM 3311 N N . ARG A 1 412 ? 33.007 22.255 16.168 1.00 78.69 412 ARG A N 1
ATOM 3312 C CA . ARG A 1 412 ? 34.280 22.979 16.292 1.00 78.69 412 ARG A CA 1
ATOM 3313 C C . ARG A 1 412 ? 35.438 22.204 15.668 1.00 78.69 412 ARG A C 1
ATOM 3315 O O . ARG A 1 412 ? 36.207 22.786 14.920 1.00 78.69 412 ARG A O 1
ATOM 3322 N N . LEU A 1 413 ? 35.526 20.896 15.920 1.00 81.50 413 LEU A N 1
ATOM 3323 C CA . LEU A 1 413 ? 36.574 20.047 15.348 1.00 81.50 413 LEU A CA 1
ATOM 3324 C C . LEU A 1 413 ? 36.554 20.064 13.813 1.00 81.50 413 LEU A C 1
ATOM 3326 O O . LEU A 1 413 ? 37.610 20.188 13.196 1.00 81.50 413 LEU A O 1
ATOM 3330 N N . ALA A 1 414 ? 35.373 19.934 13.206 1.00 77.62 414 ALA A N 1
ATOM 3331 C CA . ALA A 1 414 ? 35.214 19.967 11.758 1.00 77.62 414 ALA A CA 1
ATOM 3332 C C . ALA A 1 414 ? 35.610 21.332 11.175 1.00 77.62 414 ALA A C 1
ATOM 3334 O O . ALA A 1 414 ? 36.442 21.380 10.270 1.00 77.62 414 ALA A O 1
ATOM 3335 N N . THR A 1 415 ? 35.091 22.427 11.743 1.00 78.88 415 THR A N 1
ATOM 3336 C CA . THR A 1 415 ? 35.404 23.796 11.307 1.00 78.88 415 THR A CA 1
ATOM 3337 C C . THR A 1 415 ? 36.890 24.121 11.464 1.00 78.88 415 THR A C 1
ATOM 3339 O O . THR A 1 415 ? 37.496 24.672 10.546 1.00 78.88 415 THR A O 1
ATOM 3342 N N . ASP A 1 416 ? 37.509 23.754 12.589 1.00 82.69 416 ASP A N 1
ATOM 3343 C CA . ASP A 1 416 ? 38.939 23.974 12.837 1.00 82.69 416 ASP A CA 1
ATOM 3344 C C . ASP A 1 416 ? 39.799 23.191 11.839 1.00 82.69 416 ASP A C 1
ATOM 3346 O O . ASP A 1 416 ? 40.788 23.708 11.309 1.00 82.69 416 ASP A O 1
ATOM 3350 N N . PHE A 1 417 ? 39.418 21.940 11.562 1.00 81.50 417 PHE A N 1
ATOM 3351 C CA . PHE A 1 417 ? 40.112 21.087 10.607 1.00 81.50 417 PHE A CA 1
ATOM 3352 C C . PHE A 1 417 ? 40.026 21.657 9.188 1.00 81.50 417 PHE A C 1
ATOM 3354 O O . PHE A 1 417 ? 41.055 21.839 8.540 1.00 81.50 417 PHE A O 1
ATOM 3361 N N . GLU A 1 418 ? 38.830 22.014 8.727 1.00 80.31 418 GLU A N 1
ATOM 3362 C CA . GLU A 1 418 ? 38.619 22.586 7.397 1.00 80.31 418 GLU A CA 1
ATOM 3363 C C . GLU A 1 418 ? 39.305 23.946 7.240 1.00 80.31 418 GLU A C 1
ATOM 3365 O O . GLU A 1 418 ? 40.005 24.192 6.255 1.00 80.31 418 GLU A O 1
ATOM 3370 N N . THR A 1 419 ? 39.223 24.801 8.261 1.00 85.25 419 THR A N 1
ATOM 3371 C CA . THR A 1 419 ? 39.913 26.097 8.275 1.00 85.25 419 THR A CA 1
ATOM 3372 C C . THR A 1 419 ? 41.421 25.924 8.103 1.00 85.25 419 THR A C 1
ATOM 3374 O O . THR A 1 419 ? 42.042 26.692 7.356 1.00 85.25 419 THR A O 1
ATOM 3377 N N . LYS A 1 420 ? 42.005 24.916 8.767 1.00 85.94 420 LYS A N 1
ATOM 3378 C CA . LYS A 1 420 ? 43.451 24.669 8.804 1.00 85.94 420 LYS A CA 1
ATOM 3379 C C . LYS A 1 420 ? 43.979 23.911 7.587 1.00 85.94 420 LYS A C 1
ATOM 3381 O O . LYS A 1 420 ? 45.045 24.262 7.088 1.00 85.94 420 LYS A O 1
ATOM 3386 N N . PHE A 1 421 ? 43.269 22.884 7.127 1.00 80.38 421 PHE A N 1
ATOM 3387 C CA . PHE A 1 421 ? 43.729 21.979 6.068 1.00 80.38 421 PHE A CA 1
ATOM 3388 C C . PHE A 1 421 ? 43.082 22.246 4.705 1.00 80.38 421 PHE A C 1
ATOM 3390 O O . PHE A 1 421 ? 43.522 21.664 3.717 1.00 80.38 421 PHE A O 1
ATOM 3397 N N . LYS A 1 422 ? 42.075 23.129 4.634 1.00 79.31 422 LYS A N 1
ATOM 3398 C CA . LYS A 1 422 ? 41.310 23.452 3.412 1.00 79.31 422 LYS A CA 1
ATOM 3399 C C . LYS A 1 422 ? 40.658 22.233 2.754 1.00 79.31 422 LYS A C 1
ATOM 3401 O O . LYS A 1 422 ? 40.387 22.237 1.559 1.00 79.31 422 LYS A O 1
ATOM 3406 N N . VAL A 1 423 ? 40.413 21.194 3.548 1.00 74.69 423 VAL A N 1
ATOM 3407 C CA . VAL A 1 423 ? 39.694 19.980 3.167 1.00 74.69 423 VAL A CA 1
ATOM 3408 C C . VAL A 1 423 ? 38.731 19.602 4.294 1.00 74.69 423 VAL A C 1
ATOM 3410 O O . VAL A 1 423 ? 39.082 19.786 5.465 1.00 74.69 423 VAL A O 1
ATOM 3413 N N . PRO A 1 424 ? 37.539 19.070 3.976 1.00 71.62 424 PRO A N 1
ATOM 3414 C CA . PRO A 1 424 ? 36.575 18.664 4.990 1.00 71.62 424 PRO A CA 1
ATOM 3415 C C . PRO A 1 424 ? 37.106 17.478 5.803 1.00 71.62 424 PRO A C 1
ATOM 3417 O O . PRO A 1 424 ? 37.899 16.666 5.312 1.00 71.62 424 PRO A O 1
ATOM 3420 N N . LEU A 1 425 ? 36.661 17.359 7.058 1.00 76.38 425 LEU A N 1
ATOM 3421 C CA . LEU A 1 425 ? 37.035 16.226 7.904 1.00 76.38 425 LEU A CA 1
ATOM 3422 C C . LEU A 1 425 ? 36.482 14.917 7.295 1.00 76.38 425 LEU A C 1
ATOM 3424 O O . LEU A 1 425 ? 35.267 14.821 7.110 1.00 76.38 425 LEU A O 1
ATOM 3428 N N . PRO A 1 426 ? 37.323 13.902 7.004 1.00 75.00 426 PRO A N 1
ATOM 3429 C CA . PRO A 1 426 ? 36.861 12.663 6.377 1.00 75.00 426 PRO A CA 1
ATOM 3430 C C . PRO A 1 426 ? 35.818 11.925 7.219 1.00 75.00 426 PRO A C 1
ATOM 3432 O O . PRO A 1 426 ? 35.994 11.765 8.432 1.00 75.00 426 PRO A O 1
ATOM 3435 N N . HIS A 1 427 ? 34.776 11.394 6.574 1.00 79.50 427 HIS A N 1
ATOM 3436 C CA . HIS A 1 427 ? 33.733 10.636 7.254 1.00 79.50 427 HIS A CA 1
ATOM 3437 C C . HIS A 1 427 ? 33.915 9.132 7.032 1.00 79.50 427 HIS A C 1
ATOM 3439 O O . HIS A 1 427 ? 33.194 8.490 6.270 1.00 79.50 427 HIS A O 1
ATOM 3445 N N . VAL A 1 428 ? 34.779 8.539 7.855 1.00 82.38 428 VAL A N 1
ATOM 3446 C CA . VAL A 1 428 ? 35.169 7.118 7.824 1.00 82.38 428 VAL A CA 1
ATOM 3447 C C . VAL A 1 428 ? 34.019 6.145 7.523 1.00 82.38 428 VAL A C 1
ATOM 3449 O O . VAL A 1 428 ? 34.135 5.308 6.634 1.00 82.38 428 VAL A O 1
ATOM 3452 N N . LYS A 1 429 ? 32.903 6.243 8.258 1.00 85.44 429 LYS A N 1
ATOM 3453 C CA . LYS A 1 429 ? 31.793 5.286 8.144 1.00 85.44 429 LYS A CA 1
ATOM 3454 C C . LYS A 1 429 ? 30.933 5.479 6.880 1.00 85.44 429 LYS A C 1
ATOM 3456 O O . LYS A 1 429 ? 30.657 4.490 6.208 1.00 85.44 429 LYS A O 1
ATOM 3461 N N . VAL A 1 430 ? 30.519 6.709 6.549 1.00 86.56 430 VAL A N 1
ATOM 3462 C CA . VAL A 1 430 ? 29.817 7.051 5.291 1.00 86.56 430 VAL A CA 1
ATOM 3463 C C . VAL A 1 430 ? 30.651 6.637 4.083 1.00 86.56 430 VAL A C 1
ATOM 3465 O O . VAL A 1 430 ? 30.129 5.927 3.228 1.00 86.56 430 VAL A O 1
ATOM 3468 N N . ASP A 1 431 ? 31.934 7.013 4.057 1.00 86.56 431 ASP A N 1
ATOM 3469 C CA . ASP A 1 431 ? 32.844 6.709 2.948 1.00 86.56 431 ASP A CA 1
ATOM 3470 C C . ASP A 1 431 ? 32.962 5.194 2.738 1.00 86.56 431 ASP A C 1
ATOM 3472 O O . ASP A 1 431 ? 32.659 4.690 1.659 1.00 86.56 431 ASP A O 1
ATOM 3476 N N . ALA A 1 432 ? 33.289 4.448 3.800 1.00 88.62 432 ALA A N 1
ATOM 3477 C CA . ALA A 1 432 ? 33.423 2.995 3.728 1.00 88.62 432 ALA A CA 1
ATOM 3478 C C . ALA A 1 432 ? 32.113 2.296 3.333 1.00 88.62 432 ALA A C 1
ATOM 3480 O O . ALA A 1 432 ? 32.130 1.349 2.552 1.00 88.62 432 ALA A O 1
ATOM 3481 N N . THR A 1 433 ? 30.970 2.769 3.842 1.00 91.56 433 THR A N 1
ATOM 3482 C CA . THR A 1 433 ? 29.659 2.206 3.484 1.00 91.56 433 THR A CA 1
ATOM 3483 C C . THR A 1 433 ? 29.370 2.417 1.998 1.00 91.56 433 THR A C 1
ATOM 3485 O O . THR A 1 433 ? 28.949 1.485 1.318 1.00 91.56 433 THR A O 1
ATOM 3488 N N . ALA A 1 434 ? 29.603 3.623 1.473 1.00 93.19 434 ALA A N 1
ATOM 3489 C CA . ALA A 1 434 ? 29.368 3.915 0.064 1.00 93.19 434 ALA A CA 1
ATOM 3490 C C . ALA A 1 434 ? 30.316 3.127 -0.855 1.00 93.19 434 ALA A C 1
ATOM 3492 O O . ALA A 1 434 ? 29.866 2.588 -1.865 1.00 93.19 434 ALA A O 1
ATOM 3493 N N . ASP A 1 435 ? 31.592 3.009 -0.479 1.00 91.31 435 ASP A N 1
ATOM 3494 C CA . ASP A 1 435 ? 32.605 2.284 -1.252 1.00 91.31 435 ASP A CA 1
ATOM 3495 C C . ASP A 1 435 ? 32.346 0.762 -1.279 1.00 91.31 435 ASP A C 1
ATOM 3497 O O . ASP A 1 435 ? 32.647 0.115 -2.279 1.00 91.31 435 ASP A O 1
ATOM 3501 N N . GLN A 1 436 ? 31.734 0.187 -0.235 1.00 92.69 436 GLN A N 1
ATOM 3502 C CA . GLN A 1 436 ? 31.311 -1.224 -0.223 1.00 92.69 436 GLN A CA 1
ATOM 3503 C C . GLN A 1 436 ? 30.034 -1.476 -1.045 1.00 92.69 436 GLN A C 1
ATOM 3505 O O . GLN A 1 436 ? 29.891 -2.529 -1.662 1.00 92.69 436 GLN A O 1
ATOM 3510 N N . ILE A 1 437 ? 29.093 -0.526 -1.064 1.00 95.88 437 ILE A N 1
ATOM 3511 C CA . ILE A 1 437 ? 27.804 -0.676 -1.764 1.00 95.88 437 ILE A CA 1
ATOM 3512 C C . ILE A 1 437 ? 27.938 -0.428 -3.263 1.00 95.88 437 ILE A C 1
ATOM 3514 O O . ILE A 1 437 ? 27.315 -1.132 -4.056 1.00 95.88 437 ILE A O 1
ATOM 3518 N N . ALA A 1 438 ? 28.709 0.586 -3.659 1.00 95.62 438 ALA A N 1
ATOM 3519 C CA . ALA A 1 438 ? 28.724 1.067 -5.035 1.00 95.62 438 ALA A CA 1
ATOM 3520 C C . ALA A 1 438 ? 29.063 -0.018 -6.078 1.00 95.62 438 ALA A C 1
ATOM 3522 O O . ALA A 1 438 ? 28.300 -0.119 -7.039 1.00 95.62 438 ALA A O 1
ATOM 3523 N N . PRO A 1 439 ? 30.091 -0.875 -5.897 1.00 95.38 439 PRO A N 1
ATOM 3524 C CA . PRO A 1 439 ? 30.388 -1.941 -6.858 1.00 95.38 439 PRO A CA 1
ATOM 3525 C C . PRO A 1 439 ? 29.240 -2.949 -6.992 1.00 95.38 439 PRO A C 1
ATOM 3527 O O . PRO A 1 439 ? 28.891 -3.358 -8.092 1.00 95.38 439 PRO A O 1
ATOM 3530 N N . LEU A 1 440 ? 28.587 -3.297 -5.879 1.00 95.12 440 LEU A N 1
ATOM 3531 C CA . LEU A 1 440 ? 27.480 -4.257 -5.856 1.00 95.12 440 LEU A CA 1
ATOM 3532 C C . LEU A 1 440 ? 26.184 -3.680 -6.452 1.00 95.12 440 LEU A C 1
ATOM 3534 O O . LEU A 1 440 ? 25.385 -4.408 -7.038 1.00 95.12 440 LEU A O 1
ATOM 3538 N N . ALA A 1 441 ? 25.945 -2.377 -6.290 1.00 95.62 441 ALA A N 1
ATOM 3539 C CA . ALA A 1 441 ? 24.738 -1.712 -6.780 1.00 95.62 441 ALA A CA 1
ATOM 3540 C C . ALA A 1 441 ? 24.860 -1.268 -8.247 1.00 95.62 441 ALA A C 1
ATOM 3542 O O . ALA A 1 441 ? 23.936 -1.475 -9.037 1.00 95.62 441 ALA A O 1
ATOM 3543 N N . PHE A 1 442 ? 25.992 -0.661 -8.610 1.00 94.25 442 PHE A N 1
ATOM 3544 C CA . PHE A 1 442 ? 26.196 0.036 -9.887 1.00 94.25 442 PHE A CA 1
ATOM 3545 C C . PHE A 1 442 ? 27.223 -0.632 -10.806 1.00 94.25 442 PHE A C 1
ATOM 3547 O O . PHE A 1 442 ? 27.355 -0.213 -11.950 1.00 94.25 442 PHE A O 1
ATOM 3554 N N . GLY A 1 443 ? 27.929 -1.652 -10.316 1.00 91.94 443 GLY A N 1
ATOM 3555 C CA . GLY A 1 443 ? 28.979 -2.341 -11.055 1.00 91.94 443 GLY A CA 1
ATOM 3556 C C . GLY A 1 443 ? 30.347 -1.671 -10.921 1.00 91.94 443 GLY A C 1
ATOM 3557 O O . GLY A 1 443 ? 30.487 -0.529 -10.476 1.00 91.94 443 GLY A O 1
ATOM 3558 N N . SER A 1 444 ? 31.376 -2.417 -11.300 1.00 89.12 444 SER A N 1
ATOM 3559 C CA . SER A 1 444 ? 32.764 -1.974 -11.433 1.00 89.12 444 SER A CA 1
ATOM 3560 C C . SER A 1 444 ? 33.410 -2.680 -12.633 1.00 89.12 444 SER A C 1
ATOM 3562 O O . SER A 1 444 ? 32.711 -3.263 -13.461 1.00 89.12 444 SER A O 1
ATOM 3564 N N . ASP A 1 445 ? 34.737 -2.616 -12.757 1.00 83.06 445 ASP A N 1
ATOM 3565 C CA . ASP A 1 445 ? 35.463 -3.385 -13.778 1.00 83.06 445 ASP A CA 1
ATOM 3566 C C . ASP A 1 445 ? 35.354 -4.904 -13.541 1.00 83.06 445 ASP A C 1
ATOM 3568 O O . ASP A 1 445 ? 35.294 -5.675 -14.498 1.00 83.06 445 ASP A O 1
ATOM 3572 N N . ASP A 1 446 ? 35.259 -5.321 -12.274 1.00 84.62 446 ASP A N 1
ATOM 3573 C CA . ASP A 1 446 ? 35.262 -6.731 -11.865 1.00 84.62 446 ASP A CA 1
ATOM 3574 C C . ASP A 1 446 ? 33.874 -7.242 -11.425 1.00 84.62 446 ASP A C 1
ATOM 3576 O O . ASP A 1 446 ? 33.624 -8.447 -11.435 1.00 84.62 446 ASP A O 1
ATOM 3580 N N . GLU A 1 447 ? 32.952 -6.343 -11.065 1.00 89.12 447 GLU A N 1
ATOM 3581 C CA . GLU A 1 447 ? 31.621 -6.670 -10.534 1.00 89.12 447 GLU A CA 1
ATOM 3582 C C . GLU A 1 447 ? 30.518 -6.200 -11.498 1.00 89.12 447 GLU A C 1
ATOM 3584 O O . GLU A 1 447 ? 30.499 -5.047 -11.922 1.00 89.12 447 GLU A O 1
ATOM 3589 N N . VAL A 1 448 ? 29.547 -7.066 -11.816 1.00 90.69 448 VAL A N 1
ATOM 3590 C CA . VAL A 1 448 ? 28.402 -6.725 -12.696 1.00 90.69 448 VAL A CA 1
ATOM 3591 C C . VAL A 1 448 ? 27.480 -5.676 -12.072 1.00 90.69 448 VAL A C 1
ATOM 3593 O O . VAL A 1 448 ? 26.897 -4.856 -12.773 1.00 90.69 448 VAL A O 1
ATOM 3596 N N . GLY A 1 449 ? 27.344 -5.686 -10.747 1.00 92.00 449 GLY A N 1
ATOM 3597 C CA . GLY A 1 449 ? 26.417 -4.818 -10.035 1.00 92.00 449 GLY A CA 1
ATOM 3598 C C . GLY A 1 449 ? 24.955 -5.268 -10.141 1.00 92.00 449 GLY A C 1
ATOM 3599 O O . GLY A 1 449 ? 24.648 -6.449 -10.304 1.00 92.00 449 GLY A O 1
ATOM 3600 N N . GLY A 1 450 ? 24.023 -4.317 -10.023 1.00 91.94 450 GLY A N 1
ATOM 3601 C CA . GLY A 1 450 ? 22.583 -4.563 -10.163 1.00 91.94 450 GLY A CA 1
ATOM 3602 C C . GLY A 1 450 ? 21.871 -5.059 -8.902 1.00 91.94 450 GLY A C 1
ATOM 3603 O O . GLY A 1 450 ? 20.679 -5.378 -8.964 1.00 91.94 450 GLY A O 1
ATOM 3604 N N . ARG A 1 451 ? 22.553 -5.107 -7.750 1.00 93.75 451 ARG A N 1
ATOM 3605 C CA . ARG A 1 451 ? 21.906 -5.399 -6.463 1.00 93.75 451 ARG A CA 1
ATOM 3606 C C . ARG A 1 451 ? 21.134 -4.186 -5.954 1.00 93.75 451 ARG A C 1
ATOM 3608 O O . ARG A 1 451 ? 21.541 -3.040 -6.162 1.00 93.75 451 ARG A O 1
ATOM 3615 N N . LYS A 1 452 ? 20.028 -4.440 -5.253 1.00 96.31 452 LYS A N 1
ATOM 3616 C CA . LYS A 1 452 ? 19.242 -3.388 -4.605 1.00 96.31 452 LYS A CA 1
ATOM 3617 C C . LYS A 1 452 ? 19.489 -3.342 -3.108 1.00 96.31 452 LYS A C 1
ATOM 3619 O O . LYS A 1 452 ? 19.495 -4.378 -2.456 1.00 96.31 452 LYS A O 1
ATOM 3624 N N . PHE A 1 453 ? 19.625 -2.131 -2.574 1.00 97.12 453 PHE A N 1
ATOM 3625 C CA . PHE A 1 453 ? 19.903 -1.882 -1.163 1.00 97.12 453 PHE A CA 1
ATOM 3626 C C . PHE A 1 453 ? 18.837 -0.991 -0.534 1.00 97.12 453 PHE A C 1
ATOM 3628 O O . PHE A 1 453 ? 18.529 0.094 -1.037 1.00 97.12 453 PHE A O 1
ATOM 3635 N N . LEU A 1 454 ? 18.325 -1.427 0.615 1.00 96.69 454 LEU A N 1
ATOM 3636 C CA . LEU A 1 454 ? 17.507 -0.610 1.503 1.00 96.69 454 LEU A CA 1
ATOM 3637 C C . LEU A 1 454 ? 18.319 -0.240 2.748 1.00 96.69 454 LEU A C 1
ATOM 3639 O O . LEU A 1 454 ? 18.619 -1.094 3.581 1.00 96.69 454 LEU A O 1
ATOM 3643 N N . ILE A 1 455 ? 18.675 1.036 2.879 1.00 95.69 455 ILE A N 1
ATOM 3644 C CA . ILE A 1 455 ? 19.552 1.538 3.940 1.00 95.69 455 ILE A CA 1
ATOM 3645 C C . ILE A 1 455 ? 18.743 2.375 4.923 1.00 95.69 455 ILE A C 1
ATOM 3647 O O . ILE A 1 455 ? 18.235 3.441 4.578 1.00 95.69 455 ILE A O 1
ATOM 3651 N N . PHE A 1 456 ? 18.681 1.926 6.174 1.00 92.75 456 PHE A N 1
ATOM 3652 C CA . PHE A 1 456 ? 18.050 2.671 7.255 1.00 92.75 456 PHE A CA 1
ATOM 3653 C C . PHE A 1 456 ? 19.072 3.490 8.044 1.00 92.75 456 PHE A C 1
ATOM 3655 O O . PHE A 1 456 ? 19.993 2.948 8.664 1.00 92.75 456 PHE A O 1
ATOM 3662 N N . THR A 1 457 ? 18.861 4.800 8.077 1.00 87.06 457 THR A N 1
ATOM 3663 C CA . THR A 1 457 ? 19.621 5.769 8.873 1.00 87.06 457 THR A CA 1
ATOM 3664 C C . THR A 1 457 ? 18.730 6.345 9.979 1.00 87.06 457 THR A C 1
ATOM 3666 O O . THR A 1 457 ? 17.512 6.156 9.989 1.00 87.06 457 THR A O 1
ATOM 3669 N N . ARG A 1 458 ? 19.320 7.041 10.957 1.00 77.56 458 ARG A N 1
ATOM 3670 C CA . ARG A 1 458 ? 18.545 7.771 11.977 1.00 77.56 458 ARG A CA 1
ATOM 3671 C C . ARG A 1 458 ? 18.366 9.252 11.649 1.00 77.56 458 ARG A C 1
ATOM 3673 O O . ARG A 1 458 ? 17.374 9.838 12.069 1.00 77.56 458 ARG A O 1
ATOM 3680 N N . ARG A 1 459 ? 19.309 9.859 10.921 1.00 75.25 459 ARG A N 1
ATOM 3681 C CA . ARG A 1 459 ? 19.354 11.308 10.678 1.00 75.25 459 ARG A CA 1
ATOM 3682 C C . ARG A 1 459 ? 19.101 11.649 9.218 1.00 75.25 459 ARG A C 1
ATOM 3684 O O . ARG A 1 459 ? 19.631 10.992 8.324 1.00 75.25 459 ARG A O 1
ATOM 3691 N N . VAL A 1 460 ? 18.360 12.734 9.004 1.00 76.56 460 VAL A N 1
ATOM 3692 C CA . VAL A 1 460 ? 18.094 13.330 7.684 1.00 76.56 460 VAL A CA 1
ATOM 3693 C C . VAL A 1 460 ? 19.399 13.699 6.975 1.00 76.56 460 VAL A C 1
ATOM 3695 O O . VAL A 1 460 ? 19.609 13.264 5.849 1.00 76.56 460 VAL A O 1
ATOM 3698 N N . SER A 1 461 ? 20.337 14.346 7.677 1.00 71.19 461 SER A N 1
ATOM 3699 C CA . SER A 1 461 ? 21.673 14.667 7.144 1.00 71.19 461 SER A CA 1
ATOM 3700 C C . SER A 1 461 ? 22.410 13.428 6.617 1.00 71.19 461 SER A C 1
ATOM 3702 O O . SER A 1 461 ? 23.083 13.477 5.590 1.00 71.19 461 SER A O 1
ATOM 3704 N N . THR A 1 462 ? 22.246 12.282 7.297 1.00 81.00 462 THR A N 1
ATOM 3705 C CA . THR A 1 462 ? 22.829 10.994 6.888 1.00 81.00 462 THR A CA 1
ATOM 3706 C C . THR A 1 462 ? 22.219 10.417 5.634 1.00 81.00 462 THR A C 1
ATOM 3708 O O . THR A 1 462 ? 22.946 9.850 4.819 1.00 81.00 462 THR A O 1
ATOM 3711 N N . VAL A 1 463 ? 20.915 10.608 5.450 1.00 85.75 463 VAL A N 1
ATOM 3712 C CA . VAL A 1 463 ? 20.258 10.259 4.193 1.00 85.75 463 VAL A CA 1
ATOM 3713 C C . VAL A 1 463 ? 20.877 11.037 3.035 1.00 85.75 463 VAL A C 1
ATOM 3715 O O . VAL A 1 463 ? 21.224 10.435 2.023 1.00 85.75 463 VAL A O 1
ATOM 3718 N N . GLU A 1 464 ? 21.063 12.345 3.199 1.00 82.06 464 GLU A N 1
ATOM 3719 C CA . GLU A 1 464 ? 21.562 13.220 2.138 1.00 82.06 464 GLU A CA 1
ATOM 3720 C C . GLU A 1 464 ? 22.998 12.894 1.727 1.00 82.06 464 GLU A C 1
ATOM 3722 O O . GLU A 1 464 ? 23.228 12.660 0.544 1.00 82.06 464 GLU A O 1
ATOM 3727 N N . ALA A 1 465 ? 23.958 12.786 2.656 1.00 82.38 465 ALA A N 1
ATOM 3728 C CA . ALA A 1 465 ? 25.334 12.537 2.205 1.00 82.38 465 ALA A CA 1
ATOM 3729 C C . ALA A 1 465 ? 25.549 11.120 1.662 1.00 82.38 465 ALA A C 1
ATOM 3731 O O . ALA A 1 465 ? 26.329 10.963 0.729 1.00 82.38 465 ALA A O 1
ATOM 3732 N N . LEU A 1 466 ? 24.866 10.092 2.191 1.00 89.44 466 LEU A N 1
ATOM 3733 C CA . LEU A 1 466 ? 24.932 8.760 1.576 1.00 89.44 466 LEU A CA 1
ATOM 3734 C C . LEU A 1 466 ? 24.307 8.778 0.180 1.00 89.44 466 LEU A C 1
ATOM 3736 O O . LEU A 1 466 ? 24.887 8.204 -0.737 1.00 89.44 466 LEU A O 1
ATOM 3740 N N . ARG A 1 467 ? 23.163 9.456 0.003 1.00 91.00 467 ARG A N 1
ATOM 3741 C CA . ARG A 1 467 ? 22.534 9.634 -1.311 1.00 91.00 467 ARG A CA 1
ATOM 3742 C C . ARG A 1 467 ? 23.501 10.295 -2.290 1.00 91.00 467 ARG A C 1
ATOM 3744 O O . ARG A 1 467 ? 23.730 9.749 -3.364 1.00 91.00 467 ARG A O 1
ATOM 3751 N N . ASP A 1 468 ? 24.072 11.433 -1.909 1.00 85.88 468 ASP A N 1
ATOM 3752 C CA . ASP A 1 468 ? 24.922 12.243 -2.784 1.00 85.88 468 ASP A CA 1
ATOM 3753 C C . ASP A 1 468 ? 26.242 11.527 -3.106 1.00 85.88 468 ASP A C 1
ATOM 3755 O O . ASP A 1 468 ? 26.675 11.507 -4.259 1.00 85.88 468 ASP A O 1
ATOM 3759 N N . LEU A 1 469 ? 26.855 10.869 -2.116 1.00 88.88 469 LEU A N 1
ATOM 3760 C CA . LEU A 1 469 ? 28.084 10.103 -2.316 1.00 88.88 469 LEU A CA 1
ATOM 3761 C C . LEU A 1 469 ? 27.850 8.870 -3.199 1.00 88.88 469 LEU A C 1
ATOM 3763 O O . LEU A 1 469 ? 28.644 8.605 -4.099 1.00 88.88 469 LEU A O 1
ATOM 3767 N N . LEU A 1 470 ? 26.755 8.133 -2.996 1.00 93.62 470 LEU A N 1
ATOM 3768 C CA . LEU A 1 470 ? 26.407 6.994 -3.848 1.00 93.62 470 LEU A CA 1
ATOM 3769 C C . LEU A 1 470 ? 26.029 7.433 -5.268 1.00 93.62 470 LEU A C 1
ATOM 3771 O O . LEU A 1 470 ? 26.396 6.751 -6.221 1.00 93.62 470 LEU A O 1
ATOM 3775 N N . ALA A 1 471 ? 25.360 8.577 -5.437 1.00 90.31 471 ALA A N 1
ATOM 3776 C CA . ALA A 1 471 ? 25.093 9.151 -6.756 1.00 90.31 471 ALA A CA 1
ATOM 3777 C C . ALA A 1 471 ? 26.398 9.543 -7.476 1.00 90.31 471 ALA A C 1
ATOM 3779 O O . ALA A 1 471 ? 26.563 9.259 -8.664 1.00 90.31 471 ALA A O 1
ATOM 3780 N N . LEU A 1 472 ? 27.370 10.110 -6.749 1.00 88.94 472 LEU A N 1
ATOM 3781 C CA . LEU A 1 472 ? 28.723 10.353 -7.258 1.00 88.94 472 LEU A CA 1
ATOM 3782 C C . LEU A 1 472 ? 29.407 9.046 -7.693 1.00 88.94 472 LEU A C 1
ATOM 3784 O O . LEU A 1 472 ? 29.977 9.002 -8.781 1.00 88.94 472 LEU A O 1
ATOM 3788 N N . ARG A 1 473 ? 29.330 7.979 -6.888 1.00 91.88 473 ARG A N 1
ATOM 3789 C CA . ARG A 1 473 ? 29.911 6.669 -7.231 1.00 91.88 473 ARG A CA 1
ATOM 3790 C C . ARG A 1 473 ? 29.240 6.024 -8.444 1.00 91.88 473 ARG A C 1
ATOM 3792 O O . ARG A 1 473 ? 29.937 5.490 -9.298 1.00 91.88 473 ARG A O 1
ATOM 3799 N N . HIS A 1 474 ? 27.917 6.125 -8.559 1.00 92.31 474 HIS A N 1
ATOM 3800 C CA . HIS A 1 474 ? 27.186 5.688 -9.749 1.00 92.31 474 HIS A CA 1
ATOM 3801 C C . HIS A 1 474 ? 27.688 6.408 -11.003 1.00 92.31 474 HIS A C 1
ATOM 3803 O O . HIS A 1 474 ? 28.011 5.766 -11.996 1.00 92.31 474 HIS A O 1
ATOM 3809 N N . ARG A 1 475 ? 27.825 7.738 -10.953 1.00 89.75 475 ARG A N 1
ATOM 3810 C CA . ARG A 1 475 ? 28.350 8.507 -12.087 1.00 89.75 475 ARG A CA 1
ATOM 3811 C C . ARG A 1 475 ? 29.769 8.082 -12.469 1.00 89.75 475 ARG A C 1
ATOM 3813 O O . ARG A 1 475 ? 30.042 7.922 -13.651 1.00 89.75 475 ARG A O 1
ATOM 3820 N N . GLN A 1 476 ? 30.642 7.848 -11.489 1.00 89.44 476 GLN A N 1
ATOM 3821 C CA . GLN A 1 476 ? 31.991 7.329 -11.744 1.00 89.44 476 GLN A CA 1
ATOM 3822 C C . GLN A 1 476 ? 31.957 5.954 -12.432 1.00 89.44 476 GLN A C 1
ATOM 3824 O O . GLN A 1 476 ? 32.743 5.713 -13.346 1.00 89.44 476 GLN A O 1
ATOM 3829 N N . ALA A 1 477 ? 31.029 5.074 -12.043 1.00 90.88 477 ALA A N 1
ATOM 3830 C CA . ALA A 1 477 ? 30.835 3.780 -12.696 1.00 90.88 477 ALA A CA 1
ATOM 3831 C C . ALA A 1 477 ? 30.338 3.929 -14.148 1.00 90.88 477 ALA A C 1
ATOM 3833 O O . ALA A 1 477 ? 30.847 3.249 -15.039 1.00 90.88 477 ALA A O 1
ATOM 3834 N N . VAL A 1 478 ? 29.409 4.859 -14.406 1.00 91.38 478 VAL A N 1
ATOM 3835 C CA . VAL A 1 478 ? 28.935 5.182 -15.764 1.00 91.38 478 VAL A CA 1
ATOM 3836 C C . VAL A 1 478 ? 30.074 5.727 -16.627 1.00 91.38 478 VAL A C 1
ATOM 3838 O O . VAL A 1 478 ? 30.308 5.221 -17.719 1.00 91.38 478 VAL A O 1
ATOM 3841 N N . GLU A 1 479 ? 30.835 6.711 -16.142 1.00 90.50 479 GLU A N 1
ATOM 3842 C CA . GLU A 1 479 ? 31.985 7.271 -16.868 1.00 90.50 479 GLU A CA 1
ATOM 3843 C C . GLU A 1 479 ? 33.041 6.198 -17.172 1.00 90.50 479 GLU A C 1
ATOM 3845 O O . GLU A 1 479 ? 33.561 6.138 -18.288 1.00 90.50 479 GLU A O 1
ATOM 3850 N N . ALA A 1 480 ? 33.314 5.296 -16.222 1.00 89.44 480 ALA A N 1
ATOM 3851 C CA . ALA A 1 480 ? 34.199 4.156 -16.442 1.00 89.44 480 ALA A CA 1
ATOM 3852 C C . ALA A 1 480 ? 33.657 3.210 -17.530 1.00 89.44 480 ALA A C 1
ATOM 3854 O O . ALA A 1 480 ? 34.404 2.833 -18.434 1.00 89.44 480 ALA A O 1
ATOM 3855 N N . ARG A 1 481 ? 32.353 2.888 -17.512 1.00 91.25 481 ARG A N 1
ATOM 3856 C CA . ARG A 1 481 ? 31.709 2.092 -18.572 1.00 91.25 481 ARG A CA 1
ATOM 3857 C C . ARG A 1 481 ? 31.865 2.745 -19.940 1.00 91.25 481 ARG A C 1
ATOM 3859 O O . ARG A 1 481 ? 32.261 2.068 -20.887 1.00 91.25 481 ARG A O 1
ATOM 3866 N N . LEU A 1 482 ? 31.610 4.048 -20.047 1.00 92.44 482 LEU A N 1
ATOM 3867 C CA . LEU A 1 482 ? 31.713 4.776 -21.312 1.00 92.44 482 LEU A CA 1
ATOM 3868 C C . LEU A 1 482 ? 33.153 4.839 -21.838 1.00 92.44 482 LEU A C 1
ATOM 3870 O O . LEU A 1 482 ? 33.378 4.657 -23.036 1.00 92.44 482 LEU A O 1
ATOM 3874 N N . ARG A 1 483 ? 34.139 5.021 -20.949 1.00 90.75 483 ARG A N 1
ATOM 3875 C CA . ARG A 1 483 ? 35.569 4.924 -21.287 1.00 90.75 483 ARG A CA 1
ATOM 3876 C C . ARG A 1 483 ? 35.907 3.562 -21.885 1.00 90.75 483 ARG A C 1
ATOM 3878 O O . ARG A 1 483 ? 36.556 3.506 -22.925 1.00 90.75 483 ARG A O 1
ATOM 3885 N N . ARG A 1 484 ? 35.438 2.474 -21.266 1.00 88.38 484 ARG A N 1
ATOM 3886 C CA . ARG A 1 484 ? 35.718 1.101 -21.716 1.00 88.38 484 ARG A CA 1
ATOM 3887 C C . ARG A 1 484 ? 34.995 0.732 -23.013 1.00 88.38 484 ARG A C 1
ATOM 3889 O O . ARG A 1 484 ? 35.623 0.205 -23.924 1.00 88.38 484 ARG A O 1
ATOM 3896 N N . CYS A 1 485 ? 33.692 0.997 -23.099 1.00 90.62 48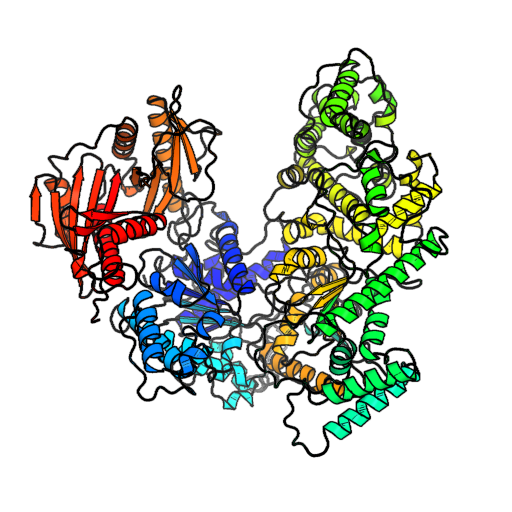5 CYS A N 1
ATOM 3897 C CA . CYS A 1 485 ? 32.846 0.519 -24.198 1.00 90.62 485 CYS A CA 1
ATOM 3898 C C . CYS A 1 485 ? 32.893 1.423 -25.434 1.00 90.62 485 CYS A C 1
ATOM 3900 O O . CYS A 1 485 ? 32.801 0.939 -26.562 1.00 90.62 485 CYS A O 1
ATOM 3902 N N . TRP A 1 486 ? 33.035 2.733 -25.228 1.00 91.88 486 TRP A N 1
ATOM 3903 C CA . TRP A 1 486 ? 32.875 3.740 -26.280 1.00 91.88 486 TRP A CA 1
ATOM 3904 C C . TRP A 1 486 ? 34.114 4.619 -26.476 1.00 91.88 486 TRP A C 1
ATOM 3906 O O . TRP A 1 486 ? 34.089 5.520 -27.310 1.00 91.88 486 TRP A O 1
ATOM 3916 N N . ASN A 1 487 ? 35.205 4.346 -25.747 1.00 89.81 487 ASN A N 1
ATOM 3917 C CA . ASN A 1 487 ? 36.467 5.088 -25.818 1.00 89.81 487 ASN A CA 1
ATOM 3918 C C . ASN A 1 487 ? 36.284 6.604 -25.596 1.00 89.81 487 ASN A C 1
ATOM 3920 O O . ASN A 1 487 ? 36.863 7.423 -26.309 1.00 89.81 487 ASN A O 1
ATOM 3924 N N . VAL A 1 488 ? 35.439 6.973 -24.625 1.00 87.69 488 VAL A N 1
ATOM 3925 C CA . VAL A 1 488 ? 35.151 8.369 -24.253 1.00 87.69 488 VAL A CA 1
ATOM 3926 C C . VAL A 1 488 ? 36.043 8.769 -23.074 1.00 87.69 488 VAL A C 1
ATOM 3928 O O . VAL A 1 488 ? 35.710 8.408 -21.950 1.00 87.69 488 VAL A O 1
ATOM 3931 N N . PRO A 1 489 ? 37.173 9.477 -23.277 1.00 75.62 489 PRO A N 1
ATOM 3932 C CA . PRO A 1 489 ? 38.110 9.785 -22.199 1.00 75.62 489 PRO A CA 1
ATOM 3933 C C . PRO A 1 489 ? 37.512 10.717 -21.143 1.00 75.62 489 PRO A C 1
ATOM 3935 O O . PRO A 1 489 ? 37.610 10.392 -19.970 1.00 75.62 489 PRO A O 1
ATOM 3938 N N . ASP A 1 490 ? 36.828 11.799 -21.516 1.00 80.56 490 ASP A N 1
ATOM 3939 C CA . ASP A 1 490 ? 36.126 12.681 -20.576 1.00 80.56 490 ASP A CA 1
ATOM 3940 C C . ASP A 1 490 ? 34.723 12.990 -21.109 1.00 80.56 490 ASP A C 1
ATOM 3942 O O . ASP A 1 490 ? 34.565 13.416 -22.255 1.00 80.56 490 ASP A O 1
ATOM 3946 N N . LEU A 1 491 ? 33.695 12.722 -20.296 1.00 85.56 491 LEU A N 1
ATOM 3947 C CA . LEU A 1 491 ? 32.306 13.002 -20.652 1.00 85.56 491 LEU A CA 1
ATOM 3948 C C . LEU A 1 491 ? 31.982 14.466 -20.343 1.00 85.56 491 LEU A C 1
ATOM 3950 O O . LEU A 1 491 ? 32.036 14.888 -19.188 1.00 85.56 491 LEU A O 1
ATOM 3954 N N . ASP A 1 492 ? 31.594 15.218 -21.370 1.00 85.50 492 ASP A N 1
ATOM 3955 C CA . ASP A 1 492 ? 31.064 16.567 -21.195 1.00 85.50 492 ASP A CA 1
ATOM 3956 C C . ASP A 1 492 ? 29.582 16.516 -20.807 1.00 85.50 492 ASP A C 1
ATOM 3958 O O . ASP A 1 492 ? 28.695 16.283 -21.632 1.00 85.50 492 ASP A O 1
ATOM 3962 N N . TRP A 1 493 ? 29.314 16.733 -19.522 1.00 83.94 493 TRP A N 1
ATOM 3963 C CA . TRP A 1 493 ? 27.959 16.758 -18.981 1.00 83.94 493 TRP A CA 1
ATOM 3964 C C . TRP A 1 493 ? 27.154 17.997 -19.396 1.00 83.94 493 TRP A C 1
ATOM 3966 O O . TRP A 1 493 ? 25.925 17.918 -19.415 1.00 83.94 493 TRP A O 1
ATOM 3976 N N . ASN A 1 494 ? 27.812 19.099 -19.778 1.00 80.44 494 ASN A N 1
ATOM 3977 C CA . ASN A 1 494 ? 27.140 20.311 -20.265 1.00 80.44 494 ASN A CA 1
ATOM 3978 C C . ASN A 1 494 ? 26.662 20.165 -21.716 1.00 80.44 494 ASN A C 1
ATOM 3980 O O . ASN A 1 494 ? 25.810 20.926 -22.174 1.00 80.44 494 ASN A O 1
ATOM 3984 N N . GLY A 1 495 ? 27.146 19.130 -22.399 1.00 74.00 495 GLY A N 1
ATOM 3985 C CA . GLY A 1 495 ? 26.714 18.730 -23.724 1.00 74.00 495 GLY A CA 1
ATOM 3986 C C . GLY A 1 495 ? 27.761 19.029 -24.796 1.00 74.00 495 GLY A C 1
ATOM 3987 O O . GLY A 1 495 ? 28.464 20.030 -24.719 1.00 74.00 495 GLY A O 1
ATOM 3988 N N . PRO A 1 496 ? 27.870 18.168 -25.820 1.00 66.38 496 PRO A N 1
ATOM 3989 C CA . PRO A 1 496 ? 28.834 18.357 -26.896 1.00 66.38 496 PRO A CA 1
ATOM 3990 C C . PRO A 1 496 ? 28.503 19.594 -27.743 1.00 66.38 496 PRO A C 1
ATOM 3992 O O . PRO A 1 496 ? 27.334 19.859 -28.027 1.00 66.38 496 PRO A O 1
ATOM 3995 N N . SER A 1 497 ? 29.541 20.297 -28.212 1.00 53.66 497 SER A N 1
ATOM 3996 C CA . SER A 1 497 ? 29.462 21.525 -29.031 1.00 53.66 497 SER A CA 1
ATOM 3997 C C . SER A 1 497 ? 28.678 21.392 -30.341 1.00 53.66 497 SER A C 1
ATOM 3999 O O . SER A 1 497 ? 28.358 22.396 -30.969 1.00 53.66 497 SER A O 1
ATOM 4001 N N . ASP A 1 498 ? 28.400 20.158 -30.759 1.00 55.75 498 ASP A N 1
ATOM 4002 C CA . ASP A 1 498 ? 27.934 19.813 -32.102 1.00 55.75 498 ASP A CA 1
ATOM 4003 C C . ASP A 1 498 ? 26.409 19.597 -32.163 1.00 55.75 498 ASP A C 1
ATOM 4005 O O . ASP A 1 498 ? 25.865 19.313 -33.229 1.00 55.75 498 ASP A O 1
ATOM 4009 N N . ILE A 1 499 ? 25.703 19.688 -31.028 1.00 57.38 499 ILE A N 1
ATOM 4010 C CA . ILE A 1 499 ? 24.237 19.626 -31.000 1.00 57.38 499 ILE A CA 1
ATOM 4011 C C . ILE A 1 499 ? 23.725 21.030 -31.316 1.00 57.38 499 ILE A C 1
ATOM 4013 O O . ILE A 1 499 ? 23.642 21.869 -30.420 1.00 57.38 499 ILE A O 1
ATOM 4017 N N . GLU A 1 500 ? 23.409 21.282 -32.590 1.00 48.31 500 GLU A N 1
ATOM 4018 C CA . GLU A 1 500 ? 22.741 22.517 -33.009 1.00 48.31 500 GLU A CA 1
ATOM 4019 C C . GLU A 1 500 ? 21.517 22.765 -32.113 1.00 48.31 500 GLU A C 1
ATOM 4021 O O . GLU A 1 500 ? 20.682 21.876 -31.919 1.00 48.31 500 GLU A O 1
ATOM 4026 N N . GLU A 1 501 ? 21.419 23.969 -31.541 1.00 47.91 501 GLU A N 1
ATOM 4027 C CA . GLU A 1 501 ? 20.210 24.444 -30.871 1.00 47.91 501 GLU A CA 1
ATOM 4028 C C . GLU A 1 501 ? 19.100 24.562 -31.919 1.00 47.91 501 GLU A C 1
ATOM 4030 O O . GLU A 1 501 ? 18.851 25.615 -32.504 1.00 47.91 501 GLU A O 1
ATOM 4035 N N . THR A 1 502 ? 18.433 23.451 -32.212 1.00 45.38 502 THR A N 1
ATOM 4036 C CA . THR A 1 502 ? 17.214 23.479 -33.007 1.00 45.38 502 THR A CA 1
ATOM 4037 C C . THR A 1 502 ? 16.167 24.222 -32.184 1.00 45.38 502 THR A C 1
ATOM 4039 O O . THR A 1 502 ? 15.676 23.696 -31.187 1.00 45.38 502 THR A O 1
ATOM 4042 N N . ASN A 1 503 ? 15.833 25.445 -32.605 1.00 39.78 503 ASN A N 1
ATOM 4043 C CA . ASN A 1 503 ? 14.842 26.345 -31.993 1.00 39.78 503 ASN A CA 1
ATOM 4044 C C . ASN A 1 503 ? 13.404 25.784 -31.934 1.00 39.78 503 ASN A C 1
ATOM 4046 O O . ASN A 1 503 ? 12.483 26.487 -31.527 1.00 39.78 503 ASN A O 1
ATOM 4050 N N . GLU A 1 504 ? 13.186 24.527 -32.309 1.00 44.41 504 GLU A N 1
ATOM 4051 C CA . GLU A 1 504 ? 11.925 23.820 -32.104 1.00 44.41 504 GLU A CA 1
ATOM 4052 C C . GLU A 1 504 ? 11.888 23.217 -30.694 1.00 44.41 504 GLU A C 1
ATOM 4054 O O . GLU A 1 504 ? 11.839 22.002 -30.498 1.00 44.41 504 GLU A O 1
ATOM 4059 N N . ALA A 1 505 ? 11.920 24.081 -29.678 1.00 41.78 505 ALA A N 1
ATOM 4060 C CA . ALA A 1 505 ? 11.371 23.707 -28.387 1.00 41.78 505 ALA A CA 1
ATOM 4061 C C . ALA A 1 505 ? 9.859 23.563 -28.589 1.00 41.78 505 ALA A C 1
ATOM 4063 O O . ALA A 1 505 ? 9.133 24.548 -28.687 1.00 41.78 505 ALA A O 1
ATOM 4064 N N . ASP A 1 506 ? 9.387 22.329 -28.741 1.00 43.91 506 ASP A N 1
ATOM 4065 C CA . ASP A 1 506 ? 7.962 22.059 -28.664 1.00 43.91 506 ASP A CA 1
ATOM 4066 C C . ASP A 1 506 ? 7.478 22.481 -27.266 1.00 43.91 506 ASP A C 1
ATOM 4068 O O . ASP A 1 506 ? 7.890 21.903 -26.257 1.00 43.91 506 ASP A O 1
ATOM 4072 N N . ASP A 1 507 ? 6.626 23.508 -27.202 1.00 41.22 507 ASP A N 1
ATOM 4073 C CA . ASP A 1 507 ? 5.993 24.011 -25.973 1.00 41.22 507 ASP A CA 1
ATOM 4074 C C . ASP A 1 507 ? 5.041 22.985 -25.328 1.00 41.22 507 ASP A C 1
ATOM 4076 O O . ASP A 1 507 ? 4.445 23.244 -24.277 1.00 41.22 507 ASP A O 1
ATOM 4080 N N . GLY A 1 508 ? 4.900 21.798 -25.929 1.00 46.25 508 GLY A N 1
ATOM 4081 C CA . GLY A 1 508 ? 4.257 20.650 -25.314 1.00 46.25 508 GLY A CA 1
ATOM 4082 C C . GLY A 1 508 ? 4.801 20.379 -23.907 1.00 46.25 508 GLY A C 1
ATOM 4083 O O . GLY A 1 508 ? 6.008 20.338 -23.653 1.00 46.25 508 GLY A O 1
ATOM 4084 N N . ALA A 1 509 ? 3.890 20.191 -22.954 1.00 45.97 509 ALA A N 1
ATOM 4085 C CA . ALA A 1 509 ? 4.245 19.728 -21.623 1.00 45.97 509 ALA A CA 1
ATOM 4086 C C . ALA A 1 509 ? 4.806 18.301 -21.737 1.00 45.97 509 ALA A C 1
ATOM 4088 O O . ALA A 1 509 ? 4.025 17.365 -21.854 1.00 45.97 509 ALA A O 1
ATOM 4089 N N . ASP A 1 510 ? 6.135 18.131 -21.739 1.00 56.34 510 ASP A N 1
ATOM 4090 C CA . ASP A 1 510 ? 6.780 16.822 -21.576 1.00 56.34 510 ASP A CA 1
ATOM 4091 C C . ASP A 1 510 ? 6.565 16.372 -20.120 1.00 56.34 510 ASP A C 1
ATOM 4093 O O . ASP A 1 510 ? 7.220 16.902 -19.218 1.00 56.34 510 ASP A O 1
ATOM 4097 N N . PRO A 1 511 ? 5.648 15.423 -19.853 1.00 55.00 511 PRO A N 1
ATOM 4098 C CA . PRO A 1 511 ? 5.333 15.006 -18.491 1.00 55.00 511 PRO A CA 1
ATOM 4099 C C . PRO A 1 511 ? 6.485 14.224 -17.834 1.00 55.00 511 PRO A C 1
ATOM 4101 O O . PRO A 1 511 ? 6.406 13.909 -16.647 1.00 55.00 511 PRO A O 1
ATOM 4104 N N . GLU A 1 512 ? 7.540 13.888 -18.589 1.00 61.19 512 GLU A N 1
ATOM 4105 C CA . GLU A 1 512 ? 8.709 13.136 -18.126 1.00 61.19 512 GLU A CA 1
ATOM 4106 C C . GLU A 1 512 ? 9.860 14.023 -17.642 1.00 61.19 512 GLU A C 1
ATOM 4108 O O . GLU A 1 512 ? 10.825 13.508 -17.070 1.00 61.19 512 GLU A O 1
ATOM 4113 N N . ALA A 1 513 ? 9.806 15.327 -17.925 1.00 55.94 513 ALA A N 1
ATOM 4114 C CA . ALA A 1 513 ? 10.851 16.280 -17.584 1.00 55.94 513 ALA A CA 1
ATOM 4115 C C . ALA A 1 513 ? 10.391 17.155 -16.403 1.00 55.94 513 ALA A C 1
ATOM 4117 O O . ALA A 1 513 ? 9.512 17.997 -16.554 1.00 55.94 513 ALA A O 1
ATOM 4118 N N . SER A 1 514 ? 10.957 16.937 -15.209 1.00 54.81 514 SER A N 1
ATOM 4119 C CA . SER A 1 514 ? 10.625 17.730 -14.013 1.00 54.81 514 SER A CA 1
ATOM 4120 C C . SER A 1 514 ? 11.528 18.960 -13.875 1.00 54.81 514 SER A C 1
ATOM 4122 O O . SER A 1 514 ? 12.751 18.805 -13.894 1.00 54.81 514 SER A O 1
ATOM 4124 N N . ASP A 1 515 ? 10.950 20.128 -13.588 1.00 44.78 515 ASP A N 1
ATOM 4125 C CA . ASP A 1 515 ? 11.664 21.372 -13.244 1.00 44.78 515 ASP A CA 1
ATOM 4126 C C . ASP A 1 515 ? 12.173 21.361 -11.785 1.00 44.78 515 ASP A C 1
ATOM 4128 O O . ASP A 1 515 ? 11.789 22.193 -10.965 1.00 44.78 515 ASP A O 1
ATOM 4132 N N . SER A 1 516 ? 12.993 20.375 -11.403 1.00 48.91 516 SER A N 1
ATOM 4133 C CA . SER A 1 516 ? 13.543 20.306 -10.041 1.00 48.91 516 SER A CA 1
ATOM 4134 C C . SER A 1 516 ? 15.014 20.716 -10.000 1.00 48.91 516 SER A C 1
ATOM 4136 O O . SER A 1 516 ? 15.876 20.005 -10.523 1.00 48.91 516 SER A O 1
ATOM 4138 N N . GLU A 1 517 ? 15.306 21.809 -9.302 1.00 42.25 517 GLU A N 1
ATOM 4139 C CA . GLU A 1 517 ? 16.655 22.288 -9.002 1.00 42.25 517 GLU A CA 1
ATOM 4140 C C . GLU A 1 517 ? 17.353 21.353 -7.995 1.00 42.25 517 GLU A C 1
ATOM 4142 O O . GLU A 1 517 ? 17.248 21.511 -6.781 1.00 42.25 517 GLU A O 1
ATOM 4147 N N . SER A 1 518 ? 18.087 20.346 -8.475 1.00 46.81 518 SER A N 1
ATOM 4148 C CA . SER A 1 518 ? 19.215 19.811 -7.704 1.00 46.81 518 SER A CA 1
ATOM 4149 C C . SER A 1 518 ? 20.501 20.153 -8.445 1.00 46.81 518 SER A C 1
ATOM 4151 O O . SER A 1 518 ? 20.924 19.420 -9.339 1.00 46.81 518 SER A O 1
ATOM 4153 N N . GLU A 1 519 ? 21.124 21.272 -8.072 1.00 46.16 519 GLU A N 1
ATOM 4154 C CA . GLU A 1 519 ? 22.330 21.841 -8.702 1.00 46.16 519 GLU A CA 1
ATOM 4155 C C . GLU A 1 519 ? 23.542 20.881 -8.770 1.00 46.16 519 GLU A C 1
ATOM 4157 O O . GLU A 1 519 ? 24.531 21.193 -9.426 1.00 46.16 519 GLU A O 1
ATOM 4162 N N . LYS A 1 520 ? 23.489 19.699 -8.133 1.00 55.47 520 LYS A N 1
ATOM 4163 C CA . LYS A 1 520 ? 24.642 18.796 -7.953 1.00 55.47 520 LYS A CA 1
ATOM 4164 C C . LYS A 1 520 ? 24.618 17.488 -8.765 1.00 55.47 520 LYS A C 1
ATOM 4166 O O . LYS A 1 520 ? 25.632 16.790 -8.771 1.00 55.47 520 LYS A O 1
ATOM 4171 N N . ASP A 1 521 ? 23.517 17.130 -9.436 1.00 69.81 521 ASP A N 1
ATOM 4172 C CA . ASP A 1 521 ? 23.434 15.901 -10.253 1.00 69.81 521 ASP A CA 1
ATOM 4173 C C . ASP A 1 521 ? 23.475 16.217 -11.757 1.00 69.81 521 ASP A C 1
ATOM 4175 O O . ASP A 1 521 ? 22.471 16.584 -12.368 1.00 69.81 521 ASP A O 1
ATOM 4179 N N . LEU A 1 522 ? 24.659 16.049 -12.349 1.00 77.50 522 LEU A N 1
ATOM 4180 C CA . LEU A 1 522 ? 24.939 16.340 -13.757 1.00 77.50 522 LEU A CA 1
ATOM 4181 C C . LEU A 1 522 ? 24.156 15.449 -14.738 1.00 77.50 522 LEU A C 1
ATOM 4183 O O . LEU A 1 522 ? 23.728 15.927 -15.788 1.00 77.50 522 LEU A O 1
ATOM 4187 N N . LEU A 1 523 ? 23.915 14.175 -14.401 1.00 79.75 523 LEU A N 1
ATOM 4188 C CA . LEU A 1 523 ? 23.117 13.280 -15.250 1.00 79.75 523 LEU A CA 1
ATOM 4189 C C . LEU A 1 523 ? 21.658 13.730 -15.271 1.00 79.75 523 LEU A C 1
ATOM 4191 O O . LEU A 1 523 ? 21.011 13.740 -16.322 1.00 79.75 523 LEU A O 1
ATOM 4195 N N . ARG A 1 524 ? 21.151 14.153 -14.112 1.00 75.56 524 ARG A N 1
ATOM 4196 C CA . ARG A 1 524 ? 19.803 14.706 -13.998 1.00 75.56 524 ARG A CA 1
ATOM 4197 C C . ARG A 1 524 ? 19.660 16.021 -14.758 1.00 75.56 524 ARG A C 1
ATOM 4199 O O . ARG A 1 524 ? 18.658 16.207 -15.433 1.00 75.56 524 ARG A O 1
ATOM 4206 N N . GLN A 1 525 ? 20.659 16.898 -14.706 1.00 77.31 525 GLN A N 1
ATOM 4207 C CA . GLN A 1 525 ? 20.664 18.145 -15.481 1.00 77.31 525 GLN A CA 1
ATOM 4208 C C . GLN A 1 525 ? 20.669 17.877 -16.989 1.00 77.31 525 GLN A C 1
ATOM 4210 O O . GLN A 1 525 ? 19.869 18.457 -17.718 1.00 77.31 525 GLN A O 1
ATOM 4215 N N . ALA A 1 526 ? 21.496 16.940 -17.457 1.00 82.62 526 ALA A N 1
ATOM 4216 C CA . ALA A 1 526 ? 21.541 16.577 -18.870 1.00 82.62 526 ALA A CA 1
ATOM 4217 C C . ALA A 1 526 ? 20.209 15.980 -19.375 1.00 82.62 526 ALA A C 1
ATOM 4219 O O . ALA A 1 526 ? 19.845 16.188 -20.534 1.00 82.62 526 ALA A O 1
ATOM 4220 N N . THR A 1 527 ? 19.479 15.257 -18.517 1.00 79.31 527 THR A N 1
ATOM 4221 C CA . THR A 1 527 ? 18.183 14.618 -18.828 1.00 79.31 527 THR A CA 1
ATOM 4222 C C . THR A 1 527 ? 16.953 15.484 -18.521 1.00 79.31 527 THR A C 1
ATOM 4224 O O . THR A 1 527 ? 15.847 15.124 -18.934 1.00 79.31 527 THR A O 1
ATOM 4227 N N . ALA A 1 528 ? 17.122 16.616 -17.830 1.00 77.31 528 ALA A N 1
ATOM 4228 C CA . ALA A 1 528 ? 16.063 17.583 -17.544 1.00 77.31 528 ALA A CA 1
ATOM 4229 C C . ALA A 1 528 ? 15.615 18.331 -18.810 1.00 77.31 528 ALA A C 1
ATOM 4231 O O . ALA A 1 528 ? 16.298 18.312 -19.836 1.00 77.31 528 ALA A O 1
ATOM 4232 N N . LYS A 1 529 ? 14.458 19.005 -18.743 1.00 78.12 529 LYS A N 1
ATOM 4233 C CA . LYS A 1 529 ? 13.896 19.749 -19.880 1.00 78.12 529 LYS A CA 1
ATOM 4234 C C . LYS A 1 529 ? 14.926 20.757 -20.403 1.00 78.12 529 LYS A C 1
ATOM 4236 O O . LYS A 1 529 ? 15.438 21.569 -19.640 1.00 78.12 529 LYS A O 1
ATOM 4241 N N . GLY A 1 530 ? 15.241 20.691 -21.697 1.00 74.50 530 GLY A N 1
ATOM 4242 C CA . GLY A 1 530 ? 16.239 21.566 -22.326 1.00 74.50 530 GLY A CA 1
ATOM 4243 C C . GLY A 1 530 ? 17.696 21.103 -22.188 1.00 74.50 530 GLY A C 1
ATOM 4244 O O . GLY A 1 530 ? 18.565 21.677 -22.840 1.00 74.50 530 GLY A O 1
ATOM 4245 N N . GLY A 1 531 ? 17.977 20.046 -21.420 1.00 82.81 531 GLY A N 1
ATOM 4246 C CA . GLY A 1 531 ? 19.284 19.391 -21.390 1.00 82.81 531 GLY A CA 1
ATOM 4247 C C . GLY A 1 531 ? 19.602 18.644 -22.694 1.00 82.81 531 GLY A C 1
ATOM 4248 O O . GLY A 1 531 ? 18.715 18.295 -23.478 1.00 82.81 531 GLY A O 1
ATOM 4249 N N . TRP A 1 532 ? 20.882 18.377 -22.960 1.00 86.56 532 TRP A N 1
ATOM 4250 C CA . TRP A 1 532 ? 21.295 17.762 -24.228 1.00 86.56 532 TRP A CA 1
ATOM 4251 C C . TRP A 1 532 ? 20.873 16.287 -24.364 1.00 86.56 532 TRP A C 1
ATOM 4253 O O . TRP A 1 532 ? 20.518 15.862 -25.464 1.00 86.56 532 TRP A O 1
ATOM 4263 N N . LEU A 1 533 ? 20.837 15.514 -23.266 1.00 86.75 533 LEU A N 1
ATOM 4264 C CA . LEU A 1 533 ? 20.299 14.146 -23.284 1.00 86.75 533 LEU A CA 1
ATOM 4265 C C . LEU A 1 533 ? 18.781 14.151 -23.430 1.00 86.75 533 LEU A C 1
ATOM 4267 O O . LEU A 1 533 ? 18.242 13.264 -24.085 1.00 86.75 533 LEU A O 1
ATOM 4271 N N . HIS A 1 534 ? 18.088 15.147 -22.867 1.00 85.31 534 HIS A N 1
ATOM 4272 C CA . HIS A 1 534 ? 16.659 15.344 -23.122 1.00 85.31 534 HIS A CA 1
ATOM 4273 C C . HIS A 1 534 ? 16.400 15.561 -24.614 1.00 85.31 534 HIS A C 1
ATOM 4275 O O . HIS A 1 534 ? 15.597 14.829 -25.192 1.00 85.31 534 HIS A O 1
ATOM 4281 N N . ARG A 1 535 ? 17.150 16.464 -25.262 1.00 84.31 535 ARG A N 1
ATOM 4282 C CA . ARG A 1 535 ? 17.078 16.679 -26.718 1.00 84.31 535 ARG A CA 1
ATOM 4283 C C . ARG A 1 535 ? 17.378 15.403 -27.506 1.00 84.31 535 ARG A C 1
ATOM 4285 O O . ARG A 1 535 ? 16.607 15.044 -28.392 1.00 84.31 535 ARG A O 1
ATOM 4292 N N . TYR A 1 536 ? 18.436 14.670 -27.152 1.00 87.56 536 TYR A N 1
ATOM 4293 C CA . TYR A 1 536 ? 18.750 13.399 -27.813 1.00 87.56 536 TYR A CA 1
ATOM 4294 C C . TYR A 1 536 ? 17.637 12.356 -27.634 1.00 87.56 536 TYR A C 1
ATOM 4296 O O . TYR A 1 536 ? 17.245 11.697 -28.595 1.00 87.56 536 TYR A O 1
ATOM 4304 N N . ARG A 1 537 ? 17.056 12.243 -26.434 1.00 87.44 537 ARG A N 1
ATOM 4305 C CA . ARG A 1 537 ? 15.916 11.356 -26.161 1.00 87.44 537 ARG A CA 1
ATOM 4306 C C . ARG A 1 537 ? 14.730 11.659 -27.076 1.00 87.44 537 ARG A C 1
ATOM 4308 O O . ARG A 1 537 ? 14.055 10.724 -27.509 1.00 87.44 537 ARG A O 1
ATOM 4315 N N . GLN A 1 538 ? 14.494 12.934 -27.398 1.00 82.19 538 GLN A N 1
ATOM 4316 C CA . GLN A 1 538 ? 13.423 13.320 -28.318 1.00 82.19 538 GLN A CA 1
ATOM 4317 C C . GLN A 1 538 ? 13.651 12.811 -29.744 1.00 82.19 538 GLN A C 1
ATOM 4319 O O . GLN A 1 538 ? 12.668 12.593 -30.436 1.00 82.19 538 GLN A O 1
ATOM 4324 N N . THR A 1 539 ? 14.878 12.500 -30.178 1.00 83.69 539 THR A N 1
ATOM 4325 C CA . THR A 1 539 ? 15.139 11.970 -31.539 1.00 83.69 539 THR A CA 1
ATOM 4326 C C . THR A 1 539 ? 14.478 10.612 -31.818 1.00 83.69 539 THR A C 1
ATOM 4328 O O . THR A 1 539 ? 14.262 10.247 -32.974 1.00 83.69 539 THR A O 1
ATOM 4331 N N . PHE A 1 540 ? 14.125 9.865 -30.767 1.00 84.75 540 PHE A N 1
ATOM 4332 C CA . PHE A 1 540 ? 13.351 8.623 -30.860 1.00 84.75 540 PHE A CA 1
ATOM 4333 C C . PHE A 1 540 ? 11.836 8.864 -30.938 1.00 84.75 540 PHE A C 1
ATOM 4335 O O . PHE A 1 540 ? 11.076 7.920 -31.137 1.00 84.75 540 PHE A O 1
ATOM 4342 N N . ARG A 1 541 ? 11.396 10.110 -30.736 1.00 74.56 541 ARG A N 1
ATOM 4343 C CA . ARG A 1 541 ? 9.993 10.536 -30.703 1.00 74.56 541 ARG A CA 1
ATOM 4344 C C . ARG A 1 541 ? 9.642 11.532 -31.797 1.00 74.56 541 ARG A C 1
ATOM 4346 O O . ARG A 1 541 ? 8.499 11.539 -32.222 1.00 74.56 541 ARG A O 1
ATOM 4353 N N . THR A 1 542 ? 10.557 12.389 -32.226 1.00 67.94 542 THR A N 1
ATOM 4354 C CA . THR A 1 542 ? 10.348 13.424 -33.252 1.00 67.94 542 THR A CA 1
ATOM 4355 C C . THR A 1 542 ? 10.791 12.926 -34.624 1.00 67.94 542 THR A C 1
ATOM 4357 O O . THR A 1 542 ? 11.519 11.943 -34.688 1.00 67.94 542 THR A O 1
ATOM 4360 N N . SER A 1 543 ? 10.389 13.579 -35.730 1.00 63.59 543 SER A N 1
ATOM 4361 C CA . SER A 1 543 ? 10.832 13.182 -37.089 1.00 63.59 543 SER A CA 1
ATOM 4362 C C . SER A 1 543 ? 12.310 13.057 -37.130 1.00 63.59 543 SER A C 1
ATOM 4364 O O . SER A 1 543 ? 13.034 13.998 -36.820 1.00 63.59 543 SER A O 1
ATOM 4366 N N . GLY A 1 544 ? 12.733 11.954 -37.707 1.00 68.19 544 GLY A N 1
ATOM 4367 C CA . GLY A 1 544 ? 14.078 11.852 -38.175 1.00 68.19 544 GLY A CA 1
ATOM 4368 C C . GLY A 1 544 ? 14.518 10.421 -38.200 1.00 68.19 544 GLY A C 1
ATOM 4369 O O . GLY A 1 544 ? 13.740 9.468 -38.325 1.00 68.19 544 GLY A O 1
ATOM 4370 N N . ARG A 1 545 ? 15.828 10.320 -38.092 1.00 73.81 545 ARG A N 1
ATOM 4371 C CA . ARG A 1 545 ? 16.597 9.141 -38.408 1.00 73.81 545 ARG A CA 1
ATOM 4372 C C . ARG A 1 545 ? 16.367 7.972 -37.427 1.00 73.81 545 ARG A C 1
ATOM 4374 O O . ARG A 1 545 ? 16.464 6.827 -37.865 1.00 73.81 545 ARG A O 1
ATOM 4381 N N . ASN A 1 546 ? 15.979 8.248 -36.174 1.00 85.44 546 ASN A N 1
ATOM 4382 C CA . ASN A 1 546 ? 15.837 7.249 -35.099 1.00 85.44 546 ASN A CA 1
ATOM 4383 C C . ASN A 1 546 ? 14.378 6.954 -34.679 1.00 85.44 546 ASN A C 1
ATOM 4385 O O . ASN A 1 546 ? 14.148 6.146 -33.781 1.00 85.44 546 ASN A O 1
ATOM 4389 N N . THR A 1 547 ? 13.385 7.549 -35.349 1.00 84.38 547 THR A N 1
ATOM 4390 C CA . THR A 1 547 ? 11.941 7.393 -35.046 1.00 84.38 547 THR A CA 1
ATOM 4391 C C . THR A 1 547 ? 11.453 5.951 -34.961 1.00 84.38 547 THR A C 1
ATOM 4393 O O . THR A 1 547 ? 10.643 5.618 -34.104 1.00 84.38 547 THR A O 1
ATOM 4396 N N . LEU A 1 548 ? 11.934 5.087 -35.855 1.00 88.12 548 LEU A N 1
ATOM 4397 C CA . LEU A 1 548 ? 11.486 3.696 -35.948 1.00 88.12 548 LEU A CA 1
ATOM 4398 C C . LEU A 1 548 ? 12.232 2.760 -34.988 1.00 88.12 548 LEU A C 1
ATOM 4400 O O . LEU A 1 548 ? 11.886 1.587 -34.883 1.00 88.12 548 LEU A O 1
ATOM 4404 N N . PHE A 1 549 ? 13.252 3.248 -34.277 1.00 90.88 549 PHE A N 1
ATOM 4405 C CA . PHE A 1 549 ? 14.170 2.395 -33.523 1.00 90.88 549 PHE A CA 1
ATOM 4406 C C . PHE A 1 549 ? 13.463 1.546 -32.455 1.00 90.88 549 PHE A C 1
ATOM 4408 O O . PHE A 1 549 ? 13.734 0.354 -32.347 1.00 90.88 549 PHE A O 1
ATOM 4415 N N . PHE A 1 550 ? 12.528 2.128 -31.696 1.00 90.88 550 PHE A N 1
ATOM 4416 C CA . PHE A 1 550 ? 11.771 1.423 -30.650 1.00 90.88 550 PHE A CA 1
ATOM 4417 C C . PHE A 1 550 ? 10.411 0.865 -31.122 1.00 90.88 550 PHE A C 1
ATOM 4419 O O . PHE A 1 550 ? 9.644 0.358 -30.294 1.00 90.88 550 PHE A O 1
ATOM 4426 N N . GLU A 1 551 ? 10.098 0.933 -32.421 1.00 89.12 551 GLU A N 1
ATOM 4427 C CA . GLU A 1 551 ? 8.892 0.317 -32.994 1.00 89.12 551 GLU A CA 1
ATOM 4428 C C . GLU A 1 551 ? 9.013 -1.214 -33.058 1.00 89.12 551 GLU A C 1
ATOM 4430 O O . GLU A 1 551 ? 10.108 -1.765 -33.176 1.00 89.12 551 GLU A O 1
ATOM 4435 N N . ASP A 1 552 ? 7.888 -1.936 -33.000 1.00 88.31 552 ASP A N 1
ATOM 4436 C CA . ASP A 1 552 ? 7.900 -3.416 -33.004 1.00 88.31 552 ASP A CA 1
ATOM 4437 C C . ASP A 1 552 ? 8.253 -4.025 -34.373 1.00 88.31 552 ASP A C 1
ATOM 4439 O O . ASP A 1 552 ? 8.419 -5.236 -34.483 1.00 88.31 552 ASP A O 1
ATOM 4443 N N . GLY A 1 553 ? 8.339 -3.206 -35.429 1.00 88.81 553 GLY A N 1
ATOM 4444 C CA . GLY A 1 553 ? 8.487 -3.694 -36.804 1.00 88.81 553 GLY A CA 1
ATOM 4445 C C . GLY A 1 553 ? 7.265 -4.500 -37.260 1.00 88.81 553 GLY A C 1
ATOM 4446 O O . GLY A 1 553 ? 7.395 -5.580 -37.835 1.00 88.81 553 GLY A O 1
ATOM 4447 N N . TRP A 1 554 ? 6.064 -3.986 -36.967 1.00 90.31 554 TRP A N 1
ATOM 4448 C CA . TRP A 1 554 ? 4.773 -4.662 -37.151 1.00 90.31 554 TRP A CA 1
ATOM 4449 C C . TRP A 1 554 ? 4.592 -5.328 -38.524 1.00 90.31 554 TRP A C 1
ATOM 4451 O O . TRP A 1 554 ? 4.136 -6.468 -38.601 1.00 90.31 554 TRP A O 1
ATOM 4461 N N . LEU A 1 555 ? 4.972 -4.636 -39.603 1.00 93.31 555 LEU A N 1
ATOM 4462 C CA . LEU A 1 555 ? 4.825 -5.113 -40.984 1.00 93.31 555 LEU A CA 1
ATOM 4463 C C . LEU A 1 555 ? 5.740 -6.309 -41.281 1.00 93.31 555 LEU A C 1
ATOM 4465 O O . LEU A 1 555 ? 5.287 -7.310 -41.839 1.00 93.31 555 LEU A O 1
ATOM 4469 N N . GLU A 1 556 ? 7.001 -6.255 -40.843 1.00 91.94 556 GLU A N 1
ATOM 4470 C CA . GLU A 1 556 ? 7.938 -7.377 -40.964 1.00 91.94 556 GLU A CA 1
ATOM 4471 C C . GLU A 1 556 ? 7.421 -8.601 -40.194 1.00 91.94 556 GLU A C 1
ATOM 4473 O O . GLU A 1 556 ? 7.487 -9.734 -40.680 1.00 91.94 556 GLU A O 1
ATOM 4478 N N . ARG A 1 557 ? 6.868 -8.381 -38.993 1.00 92.44 557 ARG A N 1
ATOM 4479 C CA . ARG A 1 557 ? 6.321 -9.449 -38.144 1.00 92.44 557 ARG A CA 1
ATOM 4480 C C . ARG A 1 557 ? 5.095 -10.119 -38.765 1.00 92.44 557 ARG A C 1
ATOM 4482 O O . ARG A 1 557 ? 5.035 -11.348 -38.739 1.00 92.44 557 ARG A O 1
ATOM 4489 N N . LEU A 1 558 ? 4.183 -9.359 -39.378 1.00 93.12 558 LEU A N 1
ATOM 4490 C CA . LEU A 1 558 ? 3.060 -9.914 -40.150 1.00 93.12 558 LEU A CA 1
ATOM 4491 C C . LEU A 1 558 ? 3.553 -10.777 -41.319 1.00 93.12 558 LEU A C 1
ATOM 4493 O O . LEU A 1 558 ? 3.110 -11.914 -41.475 1.00 93.12 558 LEU A O 1
ATOM 4497 N N . CYS A 1 559 ? 4.526 -10.281 -42.091 1.00 93.56 559 CYS A N 1
ATOM 4498 C CA . CYS A 1 559 ? 5.109 -11.031 -43.206 1.00 93.56 559 CYS A CA 1
ATOM 4499 C C . CYS A 1 559 ? 5.748 -12.347 -42.735 1.00 93.56 559 CYS A C 1
ATOM 4501 O O . CYS A 1 559 ? 5.567 -13.390 -43.359 1.00 93.56 559 CYS A O 1
ATOM 4503 N N . ARG A 1 560 ? 6.452 -12.337 -41.594 1.00 91.50 560 ARG A N 1
ATOM 4504 C CA . ARG A 1 560 ? 7.001 -13.557 -40.976 1.00 91.50 560 ARG A CA 1
ATOM 4505 C C . ARG A 1 560 ? 5.920 -14.513 -40.484 1.00 91.50 560 ARG A C 1
ATOM 4507 O O . ARG A 1 560 ? 6.100 -15.723 -40.603 1.00 91.50 560 ARG A O 1
ATOM 4514 N N . ALA A 1 561 ? 4.816 -13.995 -39.947 1.00 90.94 561 ALA A N 1
ATOM 4515 C CA . ALA A 1 561 ? 3.697 -14.818 -39.500 1.00 90.94 561 ALA A CA 1
ATOM 4516 C C . ALA A 1 561 ? 3.118 -15.649 -40.659 1.00 90.94 561 ALA A C 1
ATOM 4518 O O . ALA A 1 561 ? 2.910 -16.847 -40.486 1.00 90.94 561 ALA A O 1
ATOM 4519 N N . GLY A 1 562 ? 2.935 -15.045 -41.841 1.00 90.56 562 GLY A N 1
ATOM 4520 C CA . GLY A 1 562 ? 2.432 -15.734 -43.038 1.00 90.56 562 GLY A CA 1
ATOM 4521 C C . GLY A 1 562 ? 3.503 -16.294 -43.984 1.00 90.56 562 GLY A C 1
ATOM 4522 O O . GLY A 1 562 ? 3.170 -16.849 -45.028 1.00 90.56 562 GLY A O 1
ATOM 4523 N N . GLY A 1 563 ? 4.791 -16.189 -43.636 1.00 92.12 563 GLY A N 1
ATOM 4524 C CA . GLY A 1 563 ? 5.897 -16.764 -44.414 1.00 92.12 563 GLY A CA 1
ATOM 4525 C C . GLY A 1 563 ? 6.190 -16.060 -45.747 1.00 92.12 563 GLY A C 1
ATOM 4526 O O . GLY A 1 563 ? 6.713 -16.688 -46.670 1.00 92.12 563 GLY A O 1
ATOM 4527 N N . VAL A 1 564 ? 5.869 -14.769 -45.862 1.00 94.19 564 VAL A N 1
ATOM 4528 C CA . VAL A 1 564 ? 6.045 -13.955 -47.076 1.00 94.19 564 VAL A CA 1
ATOM 4529 C C . VAL A 1 564 ? 7.276 -13.050 -46.954 1.00 94.19 564 VAL A C 1
ATOM 4531 O O . VAL A 1 564 ? 7.663 -12.620 -45.869 1.00 94.19 564 VAL A O 1
ATOM 4534 N N . ASN A 1 565 ? 7.929 -12.753 -48.082 1.00 93.94 565 ASN A N 1
ATOM 4535 C CA . ASN A 1 565 ? 9.034 -11.795 -48.110 1.00 93.94 565 ASN A CA 1
ATOM 4536 C C . ASN A 1 565 ? 8.505 -10.350 -47.941 1.00 93.94 565 ASN A C 1
ATOM 4538 O O . ASN A 1 565 ? 7.636 -9.959 -48.722 1.00 93.94 565 ASN A O 1
ATOM 4542 N N . PRO A 1 566 ? 9.048 -9.536 -47.012 1.00 93.56 566 PRO A N 1
ATOM 4543 C CA . PRO A 1 566 ? 8.502 -8.206 -46.727 1.00 93.56 566 PRO A CA 1
ATOM 4544 C C . PRO A 1 566 ? 8.479 -7.247 -47.924 1.00 93.56 566 PRO A C 1
ATOM 4546 O O . PRO A 1 566 ? 7.497 -6.536 -48.114 1.00 93.56 566 PRO A O 1
ATOM 4549 N N . ARG A 1 567 ? 9.506 -7.263 -48.788 1.00 92.38 567 ARG A N 1
ATOM 4550 C CA . ARG A 1 567 ? 9.542 -6.409 -49.990 1.00 92.38 567 ARG A CA 1
ATOM 4551 C C . ARG A 1 567 ? 8.467 -6.799 -50.999 1.00 92.38 567 ARG A C 1
ATOM 4553 O O . ARG A 1 567 ? 7.800 -5.929 -51.542 1.00 92.38 567 ARG A O 1
ATOM 4560 N N . LYS A 1 568 ? 8.243 -8.103 -51.183 1.00 92.50 568 LYS A N 1
ATOM 4561 C CA . LYS A 1 568 ? 7.161 -8.600 -52.048 1.00 92.50 568 LYS A CA 1
ATOM 4562 C C . LYS A 1 568 ? 5.776 -8.251 -51.506 1.00 92.50 568 LYS A C 1
ATOM 4564 O O . LYS A 1 568 ? 4.893 -7.939 -52.292 1.00 92.50 568 LYS A O 1
ATOM 4569 N N . ALA A 1 569 ? 5.589 -8.299 -50.187 1.00 92.62 569 ALA A N 1
ATOM 4570 C CA . ALA A 1 569 ? 4.336 -7.885 -49.560 1.00 92.62 569 ALA A CA 1
ATOM 4571 C C . ALA A 1 569 ? 4.087 -6.375 -49.745 1.00 92.62 569 ALA A C 1
ATOM 4573 O O . ALA A 1 569 ? 2.979 -5.975 -50.085 1.00 92.62 569 ALA A O 1
ATOM 4574 N N . ALA A 1 570 ? 5.126 -5.541 -49.616 1.00 93.75 570 ALA A N 1
ATOM 4575 C CA . ALA A 1 570 ? 5.025 -4.097 -49.843 1.00 93.75 570 ALA A CA 1
ATOM 4576 C C . ALA A 1 570 ? 4.597 -3.738 -51.280 1.00 93.75 570 ALA A C 1
ATOM 4578 O O . ALA A 1 570 ? 3.791 -2.830 -51.468 1.00 93.75 570 ALA A O 1
ATOM 4579 N N . GLU A 1 571 ? 5.109 -4.460 -52.283 1.00 92.75 571 GLU A N 1
ATOM 4580 C CA . GLU A 1 571 ? 4.748 -4.291 -53.702 1.00 92.75 571 GLU A CA 1
ATOM 4581 C C . GLU A 1 571 ? 3.302 -4.710 -54.018 1.00 92.75 571 GLU A C 1
ATOM 4583 O O . GLU A 1 571 ? 2.735 -4.255 -55.006 1.00 92.75 571 GLU A O 1
ATOM 4588 N N . GLN A 1 572 ? 2.707 -5.582 -53.199 1.00 93.31 572 GLN A N 1
ATOM 4589 C CA . GLN A 1 572 ? 1.346 -6.098 -53.386 1.00 93.31 572 GLN A CA 1
ATOM 4590 C C . GLN A 1 572 ? 0.284 -5.310 -52.609 1.00 93.31 572 GLN A C 1
ATOM 4592 O O . GLN A 1 572 ? -0.908 -5.564 -52.782 1.00 93.31 572 GLN A O 1
ATOM 4597 N N . LEU A 1 573 ? 0.692 -4.359 -51.763 1.00 93.25 573 LEU A N 1
ATOM 4598 C CA . LEU A 1 573 ? -0.243 -3.470 -51.081 1.00 93.25 573 LEU A CA 1
ATOM 4599 C C . LEU A 1 573 ? -0.957 -2.544 -52.087 1.00 93.25 573 LEU A C 1
ATOM 4601 O O . LEU A 1 573 ? -0.289 -1.957 -52.941 1.00 93.25 573 LEU A O 1
ATOM 4605 N N . PRO A 1 574 ? -2.281 -2.338 -51.952 1.00 92.81 574 PRO A N 1
ATOM 4606 C CA . PRO A 1 574 ? -3.026 -1.369 -52.753 1.00 92.81 574 PRO A CA 1
ATOM 4607 C C . PRO A 1 574 ? -2.413 0.040 -52.717 1.00 92.81 574 PRO A C 1
ATOM 4609 O O . PRO A 1 574 ? -2.073 0.546 -51.646 1.00 92.81 574 PRO A O 1
ATOM 4612 N N . GLU A 1 575 ? -2.341 0.706 -53.874 1.00 91.19 575 GLU A N 1
ATOM 4613 C CA . GLU A 1 575 ? -1.851 2.093 -53.985 1.00 91.19 575 GLU A CA 1
ATOM 4614 C C . GLU A 1 575 ? -2.637 3.066 -53.095 1.00 91.19 575 GLU A C 1
ATOM 4616 O O . GLU A 1 575 ? -2.054 3.971 -52.498 1.00 91.19 575 GLU A O 1
ATOM 4621 N N . GLU A 1 576 ? -3.946 2.842 -52.949 1.00 90.50 576 GLU A N 1
ATOM 4622 C CA . GLU A 1 576 ? -4.815 3.650 -52.088 1.00 90.50 576 GLU A CA 1
ATOM 4623 C C . GLU A 1 576 ? -4.365 3.611 -50.621 1.00 90.50 576 GLU A C 1
ATOM 4625 O O . GLU A 1 576 ? -4.202 4.663 -50.011 1.00 90.50 576 GLU A O 1
ATOM 4630 N N . LEU A 1 577 ? -4.002 2.444 -50.073 1.00 91.75 577 LEU A N 1
ATOM 4631 C CA . LEU A 1 577 ? -3.500 2.354 -48.692 1.00 91.75 577 LEU A CA 1
ATOM 4632 C C . LEU A 1 577 ? -2.181 3.119 -48.494 1.00 91.75 577 LEU A C 1
ATOM 4634 O O . LEU A 1 577 ? -1.944 3.683 -47.422 1.00 91.75 577 LEU A O 1
ATOM 4638 N N . TRP A 1 578 ? -1.318 3.178 -49.515 1.00 92.56 578 TRP A N 1
ATOM 4639 C CA . TRP A 1 578 ? -0.087 3.973 -49.455 1.00 92.56 578 TRP A CA 1
ATOM 4640 C C . TRP A 1 578 ? -0.377 5.472 -49.378 1.00 92.56 578 TRP A C 1
ATOM 4642 O O . TRP A 1 578 ? 0.248 6.161 -48.564 1.00 92.56 578 TRP A O 1
ATOM 4652 N N . LYS A 1 579 ? -1.336 5.951 -50.174 1.00 91.38 579 LYS A N 1
ATOM 4653 C CA . LYS A 1 579 ? -1.805 7.342 -50.180 1.00 91.38 579 LYS A CA 1
ATOM 4654 C C . LYS A 1 579 ? -2.488 7.713 -48.865 1.00 91.38 579 LYS A C 1
ATOM 4656 O O . LYS A 1 579 ? -2.113 8.699 -48.238 1.00 91.38 579 LYS A O 1
ATOM 4661 N N . GLU A 1 580 ? -3.413 6.883 -48.388 1.00 92.00 580 GLU A N 1
ATOM 4662 C CA . GLU A 1 580 ? -4.100 7.085 -47.109 1.00 92.00 580 GLU A CA 1
ATOM 4663 C C . GLU A 1 580 ? -3.122 7.124 -45.932 1.00 92.00 580 GLU A C 1
ATOM 4665 O O . GLU A 1 580 ? -3.207 8.014 -45.084 1.00 92.00 580 GLU A O 1
ATOM 4670 N N . SER A 1 581 ? -2.141 6.210 -45.900 1.00 91.38 581 SER A N 1
ATOM 4671 C CA . SER A 1 581 ? -1.119 6.204 -44.846 1.00 91.38 581 SER A CA 1
ATOM 4672 C C . SER A 1 581 ? -0.360 7.528 -44.777 1.00 91.38 581 SER A C 1
ATOM 4674 O O . SER A 1 581 ? 0.031 7.954 -43.687 1.00 91.38 581 SER A O 1
ATOM 4676 N N . TRP A 1 582 ? -0.152 8.184 -45.927 1.00 88.69 582 TRP A N 1
ATOM 4677 C CA . TRP A 1 582 ? 0.531 9.465 -45.989 1.00 88.69 582 TRP A CA 1
ATOM 4678 C C . TRP A 1 582 ? -0.343 10.588 -45.448 1.00 88.69 582 TRP A C 1
ATOM 4680 O O . TRP A 1 582 ? 0.109 11.324 -44.568 1.00 88.69 582 TRP A O 1
ATOM 4690 N N . THR A 1 583 ? -1.602 10.657 -45.872 1.00 88.44 583 THR A N 1
ATOM 4691 C CA . THR A 1 583 ? -2.563 11.631 -45.345 1.00 88.44 583 THR A CA 1
ATOM 4692 C C . THR A 1 583 ? -2.765 11.479 -43.839 1.00 88.44 583 THR A C 1
ATOM 4694 O O . THR A 1 583 ? -2.712 12.473 -43.109 1.00 88.44 583 THR A O 1
ATOM 4697 N N . HIS A 1 584 ? -2.941 10.243 -43.349 1.00 88.88 584 HIS A N 1
ATOM 4698 C CA . HIS A 1 584 ? -3.092 9.957 -41.919 1.00 88.88 584 HIS A CA 1
ATOM 4699 C C . HIS A 1 584 ? -1.889 10.456 -41.136 1.00 88.88 584 HIS A C 1
ATOM 4701 O O . HIS A 1 584 ? -2.037 11.208 -40.176 1.00 88.88 584 HIS A O 1
ATOM 4707 N N . ALA A 1 585 ? -0.687 10.068 -41.563 1.00 85.31 585 ALA A N 1
ATOM 4708 C CA . ALA A 1 585 ? 0.536 10.435 -40.873 1.00 85.31 585 ALA A CA 1
ATOM 4709 C C . ALA A 1 585 ? 0.764 11.950 -40.867 1.00 85.31 585 ALA A C 1
ATOM 4711 O O . ALA A 1 585 ? 1.150 12.482 -39.831 1.00 85.31 585 ALA A O 1
ATOM 4712 N N . HIS A 1 586 ? 0.481 12.649 -41.970 1.00 83.19 586 HIS A N 1
ATOM 4713 C CA . HIS A 1 586 ? 0.627 14.103 -42.061 1.00 83.19 586 HIS A CA 1
ATOM 4714 C C . HIS A 1 586 ? -0.358 14.852 -41.146 1.00 83.19 586 HIS A C 1
ATOM 4716 O O . HIS A 1 586 ? 0.011 15.825 -40.483 1.00 83.19 586 HIS A O 1
ATOM 4722 N N . LYS A 1 587 ? -1.605 14.365 -41.062 1.00 82.56 587 LYS A N 1
ATOM 4723 C CA . LYS A 1 587 ? -2.648 14.899 -40.175 1.00 82.56 587 LYS A CA 1
ATOM 4724 C C . LYS A 1 587 ? -2.338 14.614 -38.704 1.00 82.56 587 LYS A C 1
ATOM 4726 O O . LYS A 1 587 ? -2.364 15.529 -37.885 1.00 82.56 587 LYS A O 1
ATOM 4731 N N . ALA A 1 588 ? -2.031 13.360 -38.373 1.00 72.75 588 ALA A N 1
ATOM 4732 C CA . ALA A 1 588 ? -1.761 12.904 -37.010 1.00 72.75 588 ALA A CA 1
ATOM 4733 C C . ALA A 1 588 ? -0.504 13.552 -36.420 1.00 72.75 588 ALA A C 1
ATOM 4735 O O . ALA A 1 588 ? -0.439 13.805 -35.220 1.00 72.75 588 ALA A O 1
ATOM 4736 N N . SER A 1 589 ? 0.482 13.860 -37.262 1.00 65.00 589 SER A N 1
ATOM 4737 C CA . SER A 1 589 ? 1.713 14.508 -36.830 1.00 65.00 589 SER A CA 1
ATOM 4738 C C . SER A 1 589 ? 1.621 16.039 -36.770 1.00 65.00 589 SER A C 1
ATOM 4740 O O . SER A 1 589 ? 2.589 16.681 -36.362 1.00 65.00 589 SER A O 1
ATOM 4742 N N . GLY A 1 590 ? 0.489 16.644 -37.160 1.00 60.25 590 GLY A N 1
ATOM 4743 C CA . GLY A 1 590 ? 0.271 18.095 -37.119 1.00 60.25 590 GLY A CA 1
ATOM 4744 C C . GLY A 1 590 ? 1.261 18.895 -37.973 1.00 60.25 590 GLY A C 1
ATOM 4745 O O . GLY A 1 590 ? 1.639 20.002 -37.595 1.00 60.25 590 GLY A O 1
ATOM 4746 N N . GLY A 1 591 ? 1.761 18.312 -39.069 1.00 54.38 591 GLY A N 1
ATOM 4747 C CA . GLY A 1 591 ? 2.851 18.888 -39.868 1.00 54.38 591 GLY A CA 1
ATOM 4748 C C . GLY A 1 591 ? 4.239 18.813 -39.210 1.00 54.38 591 GLY A C 1
ATOM 4749 O O . GLY A 1 591 ? 5.216 19.266 -39.800 1.00 54.38 591 GLY A O 1
ATOM 4750 N N . ARG A 1 592 ? 4.350 18.221 -38.014 1.00 51.44 592 ARG A N 1
ATOM 4751 C CA . ARG A 1 592 ? 5.609 17.915 -37.320 1.00 51.44 592 ARG A CA 1
ATOM 4752 C C . ARG A 1 592 ? 5.953 16.433 -37.452 1.00 51.44 592 ARG A C 1
ATOM 4754 O O . ARG A 1 592 ? 5.311 15.656 -38.147 1.00 51.44 592 ARG A O 1
ATOM 4761 N N . GLY A 1 593 ? 7.041 16.035 -36.822 1.00 54.88 593 GLY A N 1
ATOM 4762 C CA . GLY A 1 593 ? 7.908 14.998 -37.331 1.00 54.88 593 GLY A CA 1
ATOM 4763 C C . GLY A 1 593 ? 7.544 13.505 -37.282 1.00 54.88 593 GLY A C 1
ATOM 4764 O O . GLY A 1 593 ? 8.230 12.680 -37.877 1.00 54.88 593 GLY A O 1
ATOM 4765 N N . GLN A 1 594 ? 6.491 13.056 -36.619 1.00 58.53 594 GLN A N 1
ATOM 4766 C CA . GLN A 1 594 ? 6.279 11.603 -36.419 1.00 58.53 594 GLN A CA 1
ATOM 4767 C C . GLN A 1 594 ? 5.798 10.819 -37.655 1.00 58.53 594 GLN A C 1
ATOM 4769 O O . GLN A 1 594 ? 5.279 9.711 -37.563 1.00 58.53 594 GLN A O 1
ATOM 4774 N N . TYR A 1 595 ? 5.995 11.387 -38.834 1.00 75.12 595 TYR A N 1
ATOM 4775 C CA . TYR A 1 595 ? 5.480 10.919 -40.099 1.00 75.12 595 TYR A CA 1
ATOM 4776 C C . TYR A 1 595 ? 5.740 9.415 -40.349 1.00 75.12 595 TYR A C 1
ATOM 4778 O O . TYR A 1 595 ? 4.812 8.657 -40.606 1.00 75.12 595 TYR A O 1
ATOM 4786 N N . ARG A 1 596 ? 6.978 8.927 -40.176 1.00 83.69 596 ARG A N 1
ATOM 4787 C CA . ARG A 1 596 ? 7.329 7.520 -40.476 1.00 83.69 596 ARG A CA 1
ATOM 4788 C C . ARG A 1 596 ? 6.696 6.486 -39.535 1.00 83.69 596 ARG A C 1
ATOM 4790 O O . ARG A 1 596 ? 6.261 5.442 -40.015 1.00 83.69 596 ARG A O 1
ATOM 4797 N N . SER A 1 597 ? 6.643 6.743 -38.226 1.00 85.88 597 SER A N 1
ATOM 4798 C CA . SER A 1 597 ? 6.052 5.801 -37.260 1.00 85.88 597 SER A CA 1
ATOM 4799 C C . SER A 1 597 ? 4.532 5.732 -37.415 1.00 85.88 597 SER A C 1
ATOM 4801 O O . SER A 1 597 ? 3.977 4.635 -37.457 1.00 85.88 597 SER A O 1
ATOM 4803 N N . HIS A 1 598 ? 3.871 6.881 -37.605 1.00 87.50 598 HIS A N 1
ATOM 4804 C CA . HIS A 1 598 ? 2.428 6.952 -37.867 1.00 87.50 598 HIS A CA 1
ATOM 4805 C C . HIS A 1 598 ? 2.035 6.210 -39.143 1.00 87.50 598 HIS A C 1
ATOM 4807 O O . HIS A 1 598 ? 1.072 5.445 -39.125 1.00 87.50 598 HIS A O 1
ATOM 4813 N N . ARG A 1 599 ? 2.813 6.353 -40.226 1.00 89.94 599 ARG A N 1
ATOM 4814 C CA . ARG A 1 599 ? 2.608 5.563 -41.450 1.00 89.94 599 ARG A CA 1
ATOM 4815 C C . ARG A 1 599 ? 2.712 4.067 -41.204 1.00 89.94 599 ARG A C 1
ATOM 4817 O O . ARG A 1 599 ? 1.855 3.313 -41.650 1.00 89.94 599 ARG A O 1
ATOM 4824 N N . LEU A 1 600 ? 3.782 3.638 -40.532 1.00 90.69 600 LEU A N 1
ATOM 4825 C CA . LEU A 1 600 ? 4.051 2.225 -40.285 1.00 90.69 600 LEU A CA 1
ATOM 4826 C C . LEU A 1 600 ? 2.921 1.587 -39.463 1.00 90.69 600 LEU A C 1
ATOM 4828 O O . LEU A 1 600 ? 2.484 0.484 -39.782 1.00 90.69 600 LEU A O 1
ATOM 4832 N N . ARG A 1 601 ? 2.410 2.295 -38.447 1.00 91.00 601 ARG A N 1
ATOM 4833 C CA . ARG A 1 601 ? 1.270 1.856 -37.627 1.00 91.00 601 ARG A CA 1
ATOM 4834 C C . ARG A 1 601 ? -0.038 1.824 -38.426 1.00 91.00 601 ARG A C 1
ATOM 4836 O O . ARG A 1 601 ? -0.751 0.828 -38.347 1.00 91.00 601 ARG A O 1
ATOM 4843 N N . TYR A 1 602 ? -0.315 2.848 -39.241 1.00 93.12 602 TYR A N 1
ATOM 4844 C CA . TYR A 1 602 ? -1.498 2.883 -40.114 1.00 93.12 602 TYR A CA 1
ATOM 4845 C C . TYR A 1 602 ? -1.509 1.710 -41.100 1.00 93.12 602 TYR A C 1
ATOM 4847 O O . TYR A 1 602 ? -2.478 0.958 -41.164 1.00 93.12 602 TYR A O 1
ATOM 4855 N N . LEU A 1 603 ? -0.399 1.499 -41.818 1.00 94.06 603 LEU A N 1
ATOM 4856 C CA . LEU A 1 603 ? -0.256 0.394 -42.770 1.00 94.06 603 LEU A CA 1
ATOM 4857 C C . LEU A 1 603 ? -0.396 -0.972 -42.089 1.00 94.06 603 LEU A C 1
ATOM 4859 O O . LEU A 1 603 ? -0.961 -1.889 -42.677 1.00 94.06 603 LEU A O 1
ATOM 4863 N N . ALA A 1 604 ? 0.079 -1.119 -40.849 1.00 93.12 604 ALA A N 1
ATOM 4864 C CA . ALA A 1 604 ? -0.075 -2.357 -40.091 1.00 93.12 604 ALA A CA 1
ATOM 4865 C C . ALA A 1 604 ? -1.546 -2.643 -39.741 1.00 93.12 604 ALA A C 1
ATOM 4867 O O . ALA A 1 604 ? -2.003 -3.771 -39.922 1.00 93.12 604 ALA A O 1
ATOM 4868 N N . VAL A 1 605 ? -2.289 -1.630 -39.278 1.00 93.75 605 VAL A N 1
ATOM 4869 C CA . VAL A 1 605 ? -3.710 -1.738 -38.900 1.00 93.75 605 VAL A CA 1
ATOM 4870 C C . VAL A 1 605 ? -4.601 -1.950 -40.123 1.00 93.75 605 VAL A C 1
ATOM 4872 O O . VAL A 1 605 ? -5.384 -2.896 -40.164 1.00 93.75 605 VAL A O 1
ATOM 4875 N N . HIS A 1 606 ? -4.486 -1.096 -41.138 1.00 94.50 606 HIS A N 1
ATOM 4876 C CA . HIS A 1 606 ? -5.349 -1.166 -42.316 1.00 94.50 606 HIS A CA 1
ATOM 4877 C C . HIS A 1 606 ? -4.943 -2.298 -43.264 1.00 94.50 606 HIS A C 1
ATOM 4879 O O . HIS A 1 606 ? -5.810 -2.933 -43.858 1.00 94.50 606 HIS A O 1
ATOM 4885 N N . GLY A 1 607 ? -3.655 -2.651 -43.328 1.00 93.19 607 GLY A N 1
ATOM 4886 C CA . GLY A 1 607 ? -3.187 -3.799 -44.102 1.00 93.19 607 GLY A CA 1
ATOM 4887 C C . GLY A 1 607 ? -3.793 -5.120 -43.620 1.00 93.19 607 GLY A C 1
ATOM 4888 O O . GLY A 1 607 ? -4.323 -5.879 -44.427 1.00 93.19 607 GLY A O 1
ATOM 4889 N N . ILE A 1 608 ? -3.778 -5.398 -42.309 1.00 93.81 608 ILE A N 1
ATOM 4890 C CA . ILE A 1 608 ? -4.355 -6.647 -41.772 1.00 93.81 608 ILE A CA 1
ATOM 4891 C C . ILE A 1 608 ? -5.895 -6.666 -41.818 1.00 93.81 608 ILE A C 1
ATOM 4893 O O . ILE A 1 608 ? -6.507 -7.738 -41.840 1.00 93.81 608 ILE A O 1
ATOM 4897 N N . ARG A 1 609 ? -6.537 -5.489 -41.821 1.00 92.50 609 ARG A N 1
ATOM 4898 C CA . ARG A 1 609 ? -7.998 -5.343 -41.936 1.00 92.50 609 ARG A CA 1
ATOM 4899 C C . ARG A 1 609 ? -8.484 -5.559 -43.367 1.00 92.50 609 ARG A C 1
ATOM 4901 O O . ARG A 1 609 ? -9.457 -6.281 -43.557 1.00 92.50 609 ARG A O 1
ATOM 4908 N N . CYS A 1 610 ? -7.821 -4.944 -44.342 1.00 90.69 610 CYS A N 1
ATOM 4909 C CA . CYS A 1 610 ? -8.306 -4.880 -45.719 1.00 90.69 610 CYS A CA 1
ATOM 4910 C C . CYS A 1 610 ? -7.734 -5.978 -46.621 1.00 90.69 610 CYS A C 1
ATOM 4912 O O . CYS A 1 610 ? -8.427 -6.416 -47.534 1.00 90.69 610 CYS A O 1
ATOM 4914 N N . CYS A 1 611 ? -6.490 -6.404 -46.388 1.00 93.69 611 CYS A N 1
ATOM 4915 C CA . CYS A 1 611 ? -5.779 -7.323 -47.279 1.00 93.69 611 CYS A CA 1
ATOM 4916 C C . CYS A 1 611 ? -4.829 -8.276 -46.516 1.00 93.69 611 CYS A C 1
ATOM 4918 O O . CYS A 1 611 ? -3.611 -8.259 -46.736 1.00 93.69 611 CYS A O 1
ATOM 4920 N N . PRO A 1 612 ? -5.339 -9.115 -45.588 1.00 93.19 612 PRO A N 1
ATOM 4921 C CA . PRO A 1 612 ? -4.521 -10.069 -44.826 1.00 93.19 612 PRO A CA 1
ATOM 4922 C C . PRO A 1 612 ? -3.740 -11.061 -45.711 1.00 93.19 612 PRO A C 1
ATOM 4924 O O . PRO A 1 612 ? -2.650 -11.507 -45.339 1.00 93.19 612 PRO A O 1
ATOM 4927 N N . GLU A 1 613 ? -4.250 -11.371 -46.902 1.00 93.81 613 GLU A N 1
ATOM 4928 C CA . GLU A 1 613 ? -3.630 -12.265 -47.880 1.00 93.81 613 GLU A CA 1
ATOM 4929 C C . GLU A 1 613 ? -2.285 -11.754 -48.415 1.00 93.81 613 GLU A C 1
ATOM 4931 O O . GLU A 1 613 ? -1.414 -12.573 -48.711 1.00 93.81 613 GLU A O 1
ATOM 4936 N N . VAL A 1 614 ? -2.067 -10.431 -48.456 1.00 94.06 614 VAL A N 1
ATOM 4937 C CA . VAL A 1 614 ? -0.777 -9.816 -48.838 1.00 94.06 614 VAL A CA 1
ATOM 4938 C C . VAL A 1 614 ? 0.344 -10.259 -47.893 1.00 94.06 614 VAL A C 1
ATOM 4940 O O . VAL A 1 614 ? 1.494 -10.432 -48.299 1.00 94.06 614 VAL A O 1
ATOM 4943 N N . PHE A 1 615 ? 0.003 -10.509 -46.628 1.00 94.31 615 PHE A N 1
ATOM 4944 C CA . PHE A 1 615 ? 0.933 -10.997 -45.613 1.00 94.31 615 PHE A CA 1
ATOM 4945 C C . PHE A 1 615 ? 1.021 -12.528 -45.563 1.00 94.31 615 PHE A C 1
ATOM 4947 O O . PHE A 1 615 ? 1.766 -13.055 -44.742 1.00 94.31 615 PHE A O 1
ATOM 4954 N N . GLY A 1 616 ? 0.281 -13.252 -46.413 1.00 92.00 616 GLY A N 1
ATOM 4955 C CA . GLY A 1 616 ? 0.189 -14.716 -46.390 1.00 92.00 616 GLY A CA 1
ATOM 4956 C C . GLY A 1 616 ? -0.697 -15.264 -45.268 1.00 92.00 616 GLY A C 1
ATOM 4957 O O . GLY A 1 616 ? -0.551 -16.423 -44.878 1.00 92.00 616 GLY A O 1
ATOM 4958 N N . LEU A 1 617 ? -1.597 -14.442 -44.719 1.00 91.81 617 LEU A N 1
ATOM 4959 C CA . LEU A 1 617 ? -2.486 -14.815 -43.621 1.00 91.81 617 LEU A CA 1
ATOM 4960 C C . LEU A 1 617 ? -3.902 -15.092 -44.139 1.00 91.81 617 LEU A C 1
ATOM 4962 O O . LEU A 1 617 ? -4.423 -14.379 -44.990 1.00 91.81 617 LEU A O 1
ATOM 4966 N N . ASN A 1 618 ? -4.539 -16.134 -43.602 1.00 89.69 618 ASN A N 1
ATOM 4967 C CA . ASN A 1 618 ? -5.971 -16.372 -43.779 1.00 89.69 618 ASN A CA 1
ATOM 4968 C C . ASN A 1 618 ? -6.760 -15.723 -42.631 1.00 89.69 618 ASN A C 1
ATOM 4970 O O . ASN A 1 618 ? -6.178 -15.296 -41.637 1.00 89.69 618 ASN A O 1
ATOM 4974 N N . GLU A 1 619 ? -8.087 -15.696 -42.731 1.00 87.94 619 GLU A N 1
ATOM 4975 C CA . GLU A 1 619 ? -8.940 -15.031 -41.738 1.00 87.94 619 GLU A CA 1
ATOM 4976 C C . GLU A 1 619 ? -8.747 -15.566 -40.306 1.00 87.94 619 GLU A C 1
ATOM 4978 O O . GLU A 1 619 ? -8.717 -14.793 -39.350 1.00 87.94 619 GLU A O 1
ATOM 4983 N N . ALA A 1 620 ? -8.538 -16.877 -40.150 1.00 85.31 620 ALA A N 1
ATOM 4984 C CA . ALA A 1 620 ? -8.315 -17.496 -38.843 1.00 85.31 620 ALA A CA 1
ATOM 4985 C C . ALA A 1 620 ? -7.008 -17.018 -38.187 1.00 85.31 620 ALA A C 1
ATOM 4987 O O . ALA A 1 620 ? -6.997 -16.697 -37.001 1.00 85.31 620 ALA A O 1
ATOM 4988 N N . ASN A 1 621 ? -5.925 -16.920 -38.962 1.00 86.75 621 ASN A N 1
ATOM 4989 C CA . ASN A 1 621 ? -4.620 -16.490 -38.463 1.00 86.75 621 ASN A CA 1
ATOM 4990 C C . ASN A 1 621 ? -4.484 -14.963 -38.413 1.00 86.75 621 ASN A C 1
ATOM 4992 O O . ASN A 1 621 ? -3.676 -14.460 -37.641 1.00 86.75 621 ASN A O 1
ATOM 4996 N N . ALA A 1 622 ? -5.257 -14.218 -39.206 1.00 90.38 622 ALA A N 1
ATOM 4997 C CA . ALA A 1 622 ? -5.282 -12.757 -39.195 1.00 90.38 622 ALA A CA 1
ATOM 4998 C C . ALA A 1 622 ? -6.089 -12.195 -38.015 1.00 90.38 622 ALA A C 1
ATOM 5000 O O . ALA A 1 622 ? -5.731 -11.145 -37.483 1.00 90.38 622 ALA A O 1
ATOM 5001 N N . LYS A 1 623 ? -7.144 -12.897 -37.575 1.00 90.88 623 LYS A N 1
ATOM 5002 C CA . LYS A 1 623 ? -8.046 -12.448 -36.503 1.00 90.88 623 LYS A CA 1
ATOM 5003 C C . LYS A 1 623 ? -7.313 -12.025 -35.212 1.00 90.88 623 LYS A C 1
ATOM 5005 O O . LYS A 1 623 ? -7.548 -10.898 -34.780 1.00 90.88 623 LYS A O 1
ATOM 5010 N N . PRO A 1 624 ? -6.393 -12.817 -34.616 1.00 90.69 624 PRO A N 1
ATOM 5011 C CA . PRO A 1 624 ? -5.701 -12.408 -33.388 1.00 90.69 624 PRO A CA 1
ATOM 5012 C C . PRO A 1 624 ? -4.846 -11.145 -33.559 1.00 90.69 624 PRO A C 1
ATOM 5014 O O . PRO A 1 624 ? -4.790 -10.314 -32.654 1.00 90.69 624 PRO A O 1
ATOM 5017 N N . TRP A 1 625 ? -4.205 -10.979 -34.724 1.00 91.75 625 TRP A N 1
ATOM 5018 C CA . TRP A 1 625 ? -3.439 -9.773 -35.057 1.00 91.75 625 TRP A CA 1
ATOM 5019 C C . TRP A 1 625 ? -4.343 -8.559 -35.214 1.00 91.75 625 TRP A C 1
ATOM 5021 O O . TRP A 1 625 ? -4.038 -7.505 -34.665 1.00 91.75 625 TRP A O 1
ATOM 5031 N N . ARG A 1 626 ? -5.462 -8.718 -35.930 1.00 92.19 626 ARG A N 1
ATOM 5032 C CA . ARG A 1 626 ? -6.443 -7.654 -36.147 1.00 92.19 626 ARG A CA 1
ATOM 5033 C C . ARG A 1 626 ? -6.990 -7.142 -34.817 1.00 92.19 626 ARG A C 1
ATOM 5035 O O . ARG A 1 626 ? -6.878 -5.954 -34.546 1.00 92.19 626 ARG A O 1
ATOM 5042 N N . GLU A 1 627 ? -7.478 -8.039 -33.960 1.00 91.06 627 GLU A N 1
ATOM 5043 C CA . GLU A 1 627 ? -8.015 -7.665 -32.646 1.00 91.06 627 GLU A CA 1
ATOM 5044 C C . GLU A 1 627 ? -6.953 -6.991 -31.762 1.00 91.06 627 GLU A C 1
ATOM 5046 O O . GLU A 1 627 ? -7.225 -5.969 -31.136 1.00 91.06 627 GLU A O 1
ATOM 5051 N N . ALA A 1 628 ? -5.727 -7.528 -31.716 1.00 89.81 628 ALA A N 1
ATOM 5052 C CA . ALA A 1 628 ? -4.653 -6.936 -30.922 1.00 89.81 628 ALA A CA 1
ATOM 5053 C C . ALA A 1 628 ? -4.231 -5.555 -31.446 1.00 89.81 628 ALA A C 1
ATOM 5055 O O . ALA A 1 628 ? -4.013 -4.649 -30.649 1.00 89.81 628 ALA A O 1
ATOM 5056 N N . TYR A 1 629 ? -4.136 -5.363 -32.764 1.00 90.75 629 TYR A N 1
ATOM 5057 C CA . TYR A 1 629 ? -3.765 -4.075 -33.361 1.00 90.75 629 TYR A CA 1
ATOM 5058 C C . TYR A 1 629 ? -4.868 -3.032 -33.185 1.00 90.75 629 TYR A C 1
ATOM 5060 O O . TYR A 1 629 ? -4.564 -1.891 -32.860 1.00 90.75 629 TYR A O 1
ATOM 5068 N N . GLU A 1 630 ? -6.140 -3.414 -33.304 1.00 88.88 630 GLU A N 1
ATOM 5069 C CA . GLU A 1 630 ? -7.269 -2.525 -32.999 1.00 88.88 630 GLU A CA 1
ATOM 5070 C C . GLU A 1 630 ? -7.238 -2.022 -31.546 1.00 88.88 630 GLU A C 1
ATOM 5072 O O . GLU A 1 630 ? -7.675 -0.908 -31.262 1.00 88.88 630 GLU A O 1
ATOM 5077 N N . ILE A 1 631 ? -6.676 -2.809 -30.623 1.00 87.19 631 ILE A N 1
ATOM 5078 C CA . ILE A 1 631 ? -6.492 -2.425 -29.218 1.00 87.19 631 ILE A CA 1
ATOM 5079 C C . ILE A 1 631 ? -5.227 -1.587 -29.022 1.00 87.19 631 ILE A C 1
ATOM 5081 O O . ILE A 1 631 ? -5.279 -0.546 -28.370 1.00 87.19 631 ILE A O 1
ATOM 5085 N N . CYS A 1 632 ? -4.094 -2.064 -29.543 1.00 85.81 632 CYS A N 1
ATOM 5086 C CA . CYS A 1 632 ? -2.763 -1.510 -29.301 1.00 85.81 632 CYS A CA 1
ATOM 5087 C C . CYS A 1 632 ? -2.399 -0.325 -30.196 1.00 85.81 632 CYS A C 1
ATOM 5089 O O . CYS A 1 632 ? -1.383 0.295 -29.920 1.00 85.81 632 CYS A O 1
ATOM 5091 N N . LEU A 1 633 ? -3.140 -0.086 -31.279 1.00 86.94 633 LEU A N 1
ATOM 5092 C CA . LEU A 1 633 ? -2.924 0.972 -32.272 1.00 86.94 633 LEU A CA 1
ATOM 5093 C C . LEU A 1 633 ? -4.241 1.702 -32.580 1.00 86.94 633 LEU A C 1
ATOM 5095 O O . LEU A 1 633 ? -4.472 2.151 -33.702 1.00 86.94 633 LEU A O 1
ATOM 5099 N N . ARG A 1 634 ? -5.143 1.803 -31.597 1.00 84.12 634 ARG A N 1
ATOM 5100 C CA . ARG A 1 634 ? -6.525 2.285 -31.787 1.00 84.12 634 ARG A CA 1
ATOM 5101 C C . ARG A 1 634 ? -6.609 3.683 -32.412 1.00 84.12 634 ARG A C 1
ATOM 5103 O O . ARG A 1 634 ? -7.555 3.985 -33.132 1.00 84.12 634 ARG A O 1
ATOM 5110 N N . HIS A 1 635 ? -5.613 4.532 -32.148 1.00 82.69 635 HIS A N 1
ATOM 5111 C CA . HIS A 1 635 ? -5.517 5.893 -32.685 1.00 82.69 635 HIS A CA 1
ATOM 5112 C C . HIS A 1 635 ? -5.234 5.923 -34.200 1.00 82.69 635 HIS A C 1
ATOM 5114 O O . HIS A 1 635 ? -5.291 6.980 -34.823 1.00 82.69 635 HIS A O 1
ATOM 5120 N N . HIS A 1 636 ? -4.962 4.760 -34.795 1.00 86.44 636 HIS A N 1
ATOM 5121 C CA . HIS A 1 636 ? -4.708 4.552 -36.218 1.00 86.44 636 HIS A CA 1
ATOM 5122 C C . HIS A 1 636 ? -5.846 3.803 -36.922 1.00 86.44 636 HIS A C 1
ATOM 5124 O O . HIS A 1 636 ? -5.618 3.260 -37.995 1.00 86.44 636 HIS A O 1
ATOM 5130 N N . LEU A 1 637 ? -7.040 3.728 -36.317 1.00 86.31 637 LEU A N 1
ATOM 5131 C CA . LEU A 1 637 ? -8.221 3.103 -36.931 1.00 86.31 637 LEU A CA 1
ATOM 5132 C C . LEU A 1 637 ? -9.029 4.044 -37.826 1.00 86.31 637 LEU A C 1
ATOM 5134 O O . LEU A 1 637 ? -9.862 3.564 -38.599 1.00 86.31 637 LEU A O 1
ATOM 5138 N N . GLU A 1 638 ? -8.840 5.356 -37.663 1.00 85.88 638 GLU A N 1
ATOM 5139 C CA . GLU A 1 638 ? -9.517 6.372 -38.466 1.00 85.88 638 GLU A CA 1
ATOM 5140 C C . GLU A 1 638 ? -9.060 6.272 -39.919 1.00 85.88 638 GLU A C 1
ATOM 5142 O O . GLU A 1 638 ? -7.877 6.422 -40.204 1.00 85.88 638 GLU A O 1
ATOM 5147 N N . GLU A 1 639 ? -10.003 6.063 -40.835 1.00 83.44 639 GLU A N 1
ATOM 5148 C CA . GLU A 1 639 ? -9.722 6.106 -42.268 1.00 83.44 639 GLU A CA 1
ATOM 5149 C C . GLU A 1 639 ? -9.310 7.524 -42.680 1.00 83.44 639 GLU A C 1
ATOM 5151 O O . GLU A 1 639 ? -9.942 8.519 -42.305 1.00 83.44 639 GLU A O 1
ATOM 5156 N N . ALA A 1 640 ? -8.239 7.616 -43.463 1.00 85.94 640 ALA A N 1
ATOM 5157 C CA . ALA A 1 640 ? -7.783 8.868 -44.044 1.00 85.94 640 ALA A CA 1
ATOM 5158 C C . ALA A 1 640 ? -8.207 8.960 -45.511 1.00 85.94 640 ALA A C 1
ATOM 5160 O O . ALA A 1 640 ? -8.342 7.956 -46.197 1.00 85.94 640 ALA A O 1
ATOM 5161 N N . THR A 1 641 ? -8.406 10.177 -46.013 1.00 87.00 641 THR A N 1
ATOM 5162 C CA . THR A 1 641 ? -8.649 10.380 -47.445 1.00 87.00 641 THR A CA 1
ATOM 5163 C C . THR A 1 641 ? -7.349 10.165 -48.229 1.00 87.00 641 THR A C 1
ATOM 5165 O O . THR A 1 641 ? -6.318 10.694 -47.802 1.00 87.00 641 THR A O 1
ATOM 5168 N N . PRO A 1 642 ? -7.358 9.448 -49.365 1.00 84.19 642 PRO A N 1
ATOM 5169 C CA . PRO A 1 642 ? -6.163 9.266 -50.186 1.00 84.19 642 PRO A CA 1
ATOM 5170 C C . PRO A 1 642 ? -5.601 10.609 -50.672 1.00 84.19 642 PRO A C 1
ATOM 5172 O O . PRO A 1 642 ? -6.363 11.499 -51.044 1.00 84.19 642 PRO A O 1
ATOM 5175 N N . ASP A 1 643 ? -4.276 10.752 -50.640 1.00 84.00 643 ASP A N 1
ATOM 5176 C CA . ASP A 1 643 ? -3.550 11.860 -51.271 1.00 84.00 643 ASP A CA 1
ATOM 5177 C C . ASP A 1 643 ? -3.509 11.705 -52.807 1.00 84.00 643 ASP A C 1
ATOM 5179 O O . ASP A 1 643 ? -3.645 10.596 -53.334 1.00 84.00 643 ASP A O 1
ATOM 5183 N N . ASP A 1 644 ? -3.288 12.806 -53.526 1.00 80.94 644 ASP A N 1
ATOM 5184 C CA . ASP A 1 644 ? -3.210 12.808 -54.994 1.00 80.94 644 ASP A CA 1
ATOM 5185 C C . ASP A 1 644 ? -1.926 12.112 -55.499 1.00 80.94 644 ASP A C 1
ATOM 5187 O O . ASP A 1 644 ? -1.941 11.446 -56.540 1.00 80.94 644 ASP A O 1
ATOM 5191 N N . ASP A 1 645 ? -0.832 12.197 -54.732 1.00 83.69 645 ASP A N 1
ATOM 5192 C CA . ASP A 1 645 ? 0.474 11.623 -55.069 1.00 83.69 645 ASP A CA 1
ATOM 5193 C C . ASP A 1 645 ? 0.724 10.259 -54.397 1.00 83.69 645 ASP A C 1
ATOM 5195 O O . ASP A 1 645 ? 0.433 10.031 -53.220 1.00 83.69 645 ASP A O 1
ATOM 5199 N N . LEU A 1 646 ? 1.336 9.326 -55.139 1.00 80.19 646 LEU A N 1
ATOM 5200 C CA . LEU A 1 646 ? 1.741 8.025 -54.601 1.00 80.19 646 LEU A CA 1
ATOM 5201 C C . LEU A 1 646 ? 3.057 8.146 -53.819 1.00 80.19 646 LEU A C 1
ATOM 5203 O O . LEU A 1 646 ? 4.148 8.153 -54.389 1.00 80.19 646 LEU A O 1
ATOM 5207 N N . HIS A 1 647 ? 2.965 8.142 -52.492 1.00 84.00 647 HIS A N 1
ATOM 5208 C CA . HIS A 1 647 ? 4.133 8.197 -51.608 1.00 84.00 647 HIS A CA 1
ATOM 5209 C C . HIS A 1 647 ? 4.685 6.812 -51.248 1.00 84.00 647 HIS A C 1
ATOM 5211 O O . HIS A 1 647 ? 4.694 6.421 -50.082 1.00 84.00 647 HIS A O 1
ATOM 5217 N N . PHE A 1 648 ? 5.131 6.029 -52.224 1.00 89.50 648 PHE A N 1
ATOM 5218 C CA . PHE A 1 648 ? 5.582 4.649 -51.993 1.00 89.50 648 PHE A CA 1
ATOM 5219 C C . PHE A 1 648 ? 6.850 4.567 -51.108 1.00 89.50 648 PHE A C 1
ATOM 5221 O O . PHE A 1 648 ? 7.844 5.229 -51.396 1.00 89.50 648 PHE A O 1
ATOM 5228 N N . ALA A 1 649 ? 6.823 3.759 -50.034 1.00 88.31 649 ALA A N 1
ATOM 5229 C CA . ALA A 1 649 ? 7.936 3.607 -49.075 1.00 88.31 649 ALA A CA 1
ATOM 5230 C C . ALA A 1 649 ? 8.129 2.137 -48.624 1.00 88.31 649 ALA A C 1
ATOM 5232 O O . ALA A 1 649 ? 7.871 1.790 -47.464 1.00 88.31 649 ALA A O 1
ATOM 5233 N N . PRO A 1 650 ? 8.546 1.235 -49.534 1.00 89.38 650 PRO A N 1
ATOM 5234 C CA . PRO A 1 650 ? 8.632 -0.206 -49.281 1.00 89.38 650 PRO A CA 1
ATOM 5235 C C . PRO A 1 650 ? 9.674 -0.582 -48.222 1.00 89.38 650 PRO A C 1
ATOM 5237 O O . PRO A 1 650 ? 9.621 -1.672 -47.664 1.00 89.38 650 PRO A O 1
ATOM 5240 N N . GLU A 1 651 ? 10.625 0.300 -47.923 1.00 87.19 651 GLU A N 1
ATOM 5241 C CA . GLU A 1 651 ? 11.623 0.112 -46.871 1.00 87.19 651 GLU A CA 1
ATOM 5242 C C . GLU A 1 651 ? 11.034 0.055 -45.458 1.00 87.19 651 GLU A C 1
ATOM 5244 O O . GLU A 1 651 ? 11.679 -0.473 -44.562 1.00 87.19 651 GLU A O 1
ATOM 5249 N N . LEU A 1 652 ? 9.798 0.519 -45.235 1.00 88.81 652 LEU A N 1
ATOM 5250 C CA . LEU A 1 652 ? 9.126 0.380 -43.933 1.00 88.81 652 LEU A CA 1
ATOM 5251 C C . LEU A 1 652 ? 8.839 -1.085 -43.554 1.00 88.81 652 LEU A C 1
ATOM 5253 O O . LEU A 1 652 ? 8.615 -1.379 -42.381 1.00 88.81 652 LEU A O 1
ATOM 5257 N N . PHE A 1 653 ? 8.833 -1.998 -44.531 1.00 91.75 653 PHE A N 1
ATOM 5258 C CA . PHE A 1 653 ? 8.555 -3.422 -44.328 1.00 91.75 653 PHE A CA 1
ATOM 5259 C C . PHE A 1 653 ? 9.764 -4.229 -43.851 1.00 91.75 653 PHE A C 1
ATOM 5261 O O . PHE A 1 653 ? 9.582 -5.296 -43.267 1.00 91.75 653 PHE A O 1
ATOM 5268 N N . ASP A 1 654 ? 10.982 -3.764 -44.122 1.00 87.81 654 ASP A N 1
ATOM 5269 C CA . ASP A 1 654 ? 12.222 -4.454 -43.754 1.00 87.81 654 ASP A CA 1
ATOM 5270 C C . ASP A 1 654 ? 13.205 -3.569 -42.976 1.00 87.81 654 ASP A C 1
ATOM 5272 O O . ASP A 1 654 ? 14.354 -3.964 -42.764 1.00 87.81 654 ASP A O 1
ATOM 5276 N N . TRP A 1 655 ? 12.753 -2.397 -42.515 1.00 86.44 655 TRP A N 1
ATOM 5277 C CA . TRP A 1 655 ? 13.554 -1.519 -41.674 1.00 86.44 655 TRP A CA 1
ATOM 5278 C C . TRP A 1 655 ? 13.889 -2.203 -40.338 1.00 86.44 655 TRP A C 1
ATOM 5280 O O . TRP A 1 655 ? 12.972 -2.536 -39.581 1.00 86.44 655 TRP A O 1
ATOM 5290 N N . PRO A 1 656 ? 15.176 -2.368 -39.988 1.00 84.88 656 PRO A N 1
ATOM 5291 C CA . PRO A 1 656 ? 15.560 -2.991 -38.731 1.00 84.88 656 PRO A CA 1
ATOM 5292 C C . PRO A 1 656 ? 15.232 -2.068 -37.553 1.00 84.88 656 PRO A C 1
ATOM 5294 O O . PRO A 1 656 ? 15.739 -0.950 -37.432 1.00 84.88 656 PRO A O 1
ATOM 5297 N N . THR A 1 657 ? 14.380 -2.557 -36.661 1.00 91.88 657 THR A N 1
ATOM 5298 C CA . THR A 1 657 ? 14.095 -1.949 -35.356 1.00 91.88 657 THR A CA 1
ATOM 5299 C C . THR A 1 657 ? 14.874 -2.673 -34.260 1.00 91.88 657 THR A C 1
ATOM 5301 O O . THR A 1 657 ? 15.363 -3.788 -34.458 1.00 91.88 657 THR A O 1
ATOM 5304 N N . LEU A 1 658 ? 14.973 -2.081 -33.067 1.00 94.19 658 LEU A N 1
ATOM 5305 C CA . LEU A 1 658 ? 15.590 -2.752 -31.924 1.00 94.19 658 LEU A CA 1
ATOM 5306 C C . LEU A 1 658 ? 14.923 -4.108 -31.665 1.00 94.19 658 LEU A C 1
ATOM 5308 O O . LEU A 1 658 ? 15.622 -5.099 -31.500 1.00 94.19 658 LEU A O 1
ATOM 5312 N N . TRP A 1 659 ? 13.588 -4.165 -31.669 1.00 94.00 659 TRP A N 1
ATOM 5313 C CA . TRP A 1 659 ? 12.838 -5.367 -31.292 1.00 94.00 659 TRP A CA 1
ATOM 5314 C C . TRP A 1 659 ? 12.840 -6.459 -32.364 1.00 94.00 659 TRP A C 1
ATOM 5316 O O . TRP A 1 659 ? 12.864 -7.640 -32.025 1.00 94.00 659 TRP A O 1
ATOM 5326 N N . THR A 1 660 ? 12.883 -6.093 -33.648 1.00 90.75 660 THR A N 1
ATOM 5327 C CA . THR A 1 660 ? 13.036 -7.070 -34.743 1.00 90.75 660 THR A CA 1
ATOM 5328 C C . THR A 1 660 ? 14.421 -7.712 -34.734 1.00 90.75 660 THR A C 1
ATOM 5330 O O . THR A 1 660 ? 14.531 -8.920 -34.956 1.00 90.75 660 THR A O 1
ATOM 5333 N N . CYS A 1 661 ? 15.471 -6.947 -34.421 1.00 93.12 661 CYS A N 1
ATOM 5334 C CA . CYS A 1 661 ? 16.812 -7.490 -34.210 1.00 93.12 661 CYS A CA 1
ATOM 5335 C C . CYS A 1 661 ? 16.915 -8.274 -32.889 1.00 93.12 661 CYS A C 1
ATOM 5337 O O . CYS A 1 661 ? 17.512 -9.347 -32.867 1.00 93.12 661 CYS A O 1
ATOM 5339 N N . TRP A 1 662 ? 16.269 -7.803 -31.818 1.00 94.38 662 TRP A N 1
ATOM 5340 C CA . TRP A 1 662 ? 16.193 -8.491 -30.524 1.00 94.38 662 TRP A CA 1
ATOM 5341 C C . TRP A 1 662 ? 15.572 -9.884 -30.653 1.00 94.38 662 TRP A C 1
ATOM 5343 O O . TRP A 1 662 ? 16.112 -10.849 -30.120 1.00 94.38 662 TRP A O 1
ATOM 5353 N N . ASP A 1 663 ? 14.473 -10.013 -31.406 1.00 92.31 663 ASP A N 1
ATOM 5354 C CA . ASP A 1 663 ? 13.834 -11.307 -31.669 1.00 92.31 663 ASP A CA 1
ATOM 5355 C C . ASP A 1 663 ? 14.768 -12.278 -32.412 1.00 92.31 663 ASP A C 1
ATOM 5357 O O . ASP A 1 663 ? 14.660 -13.483 -32.217 1.00 92.31 663 ASP A O 1
ATOM 5361 N N . ARG A 1 664 ? 15.672 -11.787 -33.273 1.00 90.38 664 ARG A N 1
ATOM 5362 C CA . ARG A 1 664 ? 16.646 -12.641 -33.980 1.00 90.38 664 ARG A CA 1
ATOM 5363 C C . ARG A 1 664 ? 17.757 -13.110 -33.042 1.00 90.38 664 ARG A C 1
ATOM 5365 O O . ARG A 1 664 ? 18.142 -14.271 -33.106 1.00 90.38 664 ARG A O 1
ATOM 5372 N N . GLU A 1 665 ? 18.251 -12.208 -32.199 1.00 92.44 665 GLU A N 1
ATOM 5373 C CA . GLU A 1 665 ? 19.408 -12.446 -31.333 1.00 92.44 665 GLU A CA 1
ATOM 5374 C C . GLU A 1 665 ? 19.061 -13.306 -30.111 1.00 92.44 665 GLU A C 1
ATOM 5376 O O . GLU A 1 665 ? 19.774 -14.247 -29.774 1.00 92.44 665 GLU A O 1
ATOM 5381 N N . PHE A 1 666 ? 17.933 -13.017 -29.462 1.00 92.56 666 PHE A N 1
ATOM 5382 C CA . PHE A 1 666 ? 17.542 -13.635 -28.193 1.00 92.56 666 PHE A CA 1
ATOM 5383 C C . PHE A 1 666 ? 16.438 -14.691 -28.344 1.00 92.56 666 PHE A C 1
ATOM 5385 O O . PHE A 1 666 ? 15.797 -15.083 -27.366 1.00 92.56 666 PHE A O 1
ATOM 5392 N N . ALA A 1 667 ? 16.207 -15.188 -29.562 1.00 88.62 667 ALA A N 1
ATOM 5393 C CA . ALA A 1 667 ? 15.264 -16.274 -29.799 1.00 88.62 667 ALA A CA 1
ATOM 5394 C C . ALA A 1 667 ? 15.616 -17.510 -28.952 1.00 88.62 667 ALA A C 1
ATOM 5396 O O . ALA A 1 667 ? 16.690 -18.091 -29.083 1.00 88.62 667 ALA A O 1
ATOM 5397 N N . GLY A 1 668 ? 14.673 -17.957 -28.118 1.00 84.25 668 GLY A N 1
ATOM 5398 C CA . GLY A 1 668 ? 14.838 -19.168 -27.306 1.00 84.25 668 GLY A CA 1
ATOM 5399 C C . GLY A 1 668 ? 15.665 -18.988 -26.030 1.00 84.25 668 GLY A C 1
ATOM 5400 O O . GLY A 1 668 ? 15.958 -19.984 -25.373 1.00 84.25 668 GLY A O 1
ATOM 5401 N N . THR A 1 669 ? 16.012 -17.753 -25.660 1.00 91.69 669 THR A N 1
ATOM 5402 C CA . THR A 1 669 ? 16.590 -17.427 -24.349 1.00 91.69 669 THR A CA 1
ATOM 5403 C C . THR A 1 669 ? 15.516 -16.859 -23.412 1.00 91.69 669 THR A C 1
ATOM 5405 O O . THR A 1 669 ? 14.378 -16.613 -23.818 1.00 91.69 669 THR A O 1
ATOM 5408 N N . SER A 1 670 ? 15.867 -16.625 -22.149 1.00 89.38 670 SER A N 1
ATOM 5409 C CA . SER A 1 670 ? 15.023 -15.933 -21.160 1.00 89.38 670 SER A CA 1
ATOM 5410 C C . SER A 1 670 ? 14.749 -14.459 -21.504 1.00 89.38 670 SER A C 1
ATOM 5412 O O . SER A 1 670 ? 13.812 -13.863 -20.977 1.00 89.38 670 SER A O 1
ATOM 5414 N N . LEU A 1 671 ? 15.514 -13.883 -22.438 1.00 93.56 671 LEU A N 1
ATOM 5415 C CA . LEU A 1 671 ? 15.325 -12.532 -22.975 1.00 93.56 671 LEU A CA 1
ATOM 5416 C C . LEU A 1 671 ? 14.324 -12.483 -24.141 1.00 93.56 671 LEU A C 1
ATOM 5418 O O . LEU A 1 671 ? 14.088 -11.410 -24.703 1.00 93.56 671 LEU A O 1
ATOM 5422 N N . ALA A 1 672 ? 13.739 -13.618 -24.534 1.00 93.50 672 ALA A N 1
ATOM 5423 C CA . ALA A 1 672 ? 12.748 -13.661 -25.599 1.00 93.50 672 ALA A CA 1
ATOM 5424 C C . ALA A 1 672 ? 11.490 -12.865 -25.213 1.00 93.50 672 ALA A C 1
ATOM 5426 O O . ALA A 1 672 ? 10.847 -13.117 -24.192 1.00 93.50 672 ALA A O 1
ATOM 5427 N N . LEU A 1 673 ? 11.098 -11.922 -26.071 1.00 93.31 673 LEU A N 1
ATOM 5428 C CA . LEU A 1 673 ? 9.831 -11.212 -25.922 1.00 93.31 673 LEU A CA 1
ATOM 5429 C C . LEU A 1 673 ? 8.641 -12.177 -26.084 1.00 93.31 673 LEU A C 1
ATOM 5431 O O . LEU A 1 673 ? 8.745 -13.166 -26.822 1.00 93.31 673 LEU A O 1
ATOM 5435 N N . PRO A 1 674 ? 7.476 -11.873 -25.476 1.00 91.69 674 PRO A N 1
ATOM 5436 C CA . PRO A 1 674 ? 6.246 -12.597 -25.771 1.00 91.69 674 PRO A CA 1
ATOM 5437 C C . PRO A 1 674 ? 6.024 -12.657 -27.285 1.00 91.69 674 PRO A C 1
ATOM 5439 O O . PRO A 1 674 ? 6.271 -11.684 -28.008 1.00 91.69 674 PRO A O 1
ATOM 5442 N N . VAL A 1 675 ? 5.619 -13.828 -27.777 1.00 89.31 675 VAL A N 1
ATOM 5443 C CA . VAL A 1 675 ? 5.416 -14.071 -29.213 1.00 89.31 675 VAL A CA 1
ATOM 5444 C C . VAL A 1 675 ? 6.667 -13.755 -30.059 1.00 89.31 675 VAL A C 1
ATOM 5446 O O . VAL A 1 675 ? 6.573 -13.214 -31.159 1.00 89.31 675 VAL A O 1
ATOM 5449 N N . CYS A 1 676 ? 7.869 -14.077 -29.567 1.00 87.62 676 CYS A N 1
ATOM 5450 C CA . CYS A 1 676 ? 9.120 -13.881 -30.314 1.00 87.62 676 CYS A CA 1
ATOM 5451 C C . CYS A 1 676 ? 9.064 -14.504 -31.726 1.00 87.62 676 CYS A C 1
ATOM 5453 O O . CYS A 1 676 ? 9.447 -13.864 -32.703 1.00 87.62 676 CYS A O 1
ATOM 5455 N N . ASN A 1 677 ? 8.479 -15.705 -31.854 1.00 87.44 677 ASN A N 1
ATOM 5456 C CA . ASN A 1 677 ? 8.175 -16.321 -33.147 1.00 87.44 677 ASN A CA 1
ATOM 5457 C C . ASN A 1 677 ? 6.705 -16.056 -33.555 1.00 87.44 677 ASN A C 1
ATOM 5459 O O . ASN A 1 677 ? 5.809 -16.724 -33.027 1.00 87.44 677 ASN A O 1
ATOM 5463 N N . PRO A 1 678 ? 6.444 -15.131 -34.500 1.00 85.25 678 PRO A N 1
ATOM 5464 C CA . PRO A 1 678 ? 5.089 -14.734 -34.888 1.00 85.25 678 PRO A CA 1
ATOM 5465 C C . PRO A 1 678 ? 4.301 -15.821 -35.638 1.00 85.25 678 PRO A C 1
ATOM 5467 O O . PRO A 1 678 ? 3.076 -15.761 -35.674 1.00 85.25 678 PRO A O 1
ATOM 5470 N N . SER A 1 679 ? 4.960 -16.844 -36.189 1.00 82.62 679 SER A N 1
ATOM 5471 C CA . SER A 1 679 ? 4.303 -17.927 -36.941 1.00 82.62 679 SER A CA 1
ATOM 5472 C C . SER A 1 679 ? 3.587 -18.953 -36.049 1.00 82.62 679 SER A C 1
ATOM 5474 O O . SER A 1 679 ? 2.943 -19.866 -36.555 1.00 82.62 679 SER A O 1
A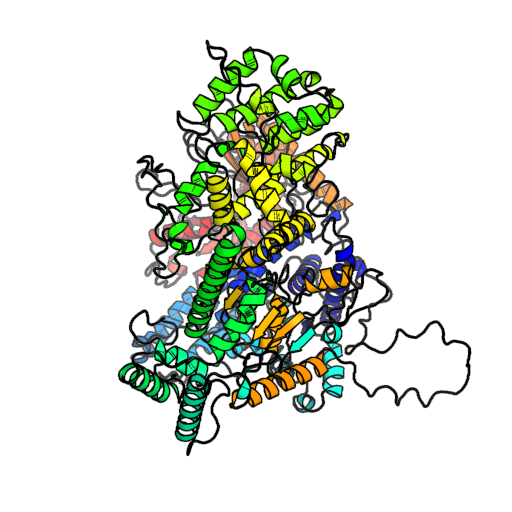TOM 5476 N N . LYS A 1 680 ? 3.713 -18.842 -34.718 1.00 78.69 680 LYS A N 1
ATOM 5477 C CA . LYS A 1 680 ? 3.085 -19.752 -33.738 1.00 78.69 680 LYS A CA 1
ATOM 5478 C C . LYS A 1 680 ? 1.723 -19.273 -33.209 1.00 78.69 680 LYS A C 1
ATOM 5480 O O . LYS A 1 680 ? 1.147 -19.931 -32.348 1.00 78.69 680 LYS A O 1
ATOM 5485 N N . ILE A 1 681 ? 1.210 -18.147 -33.702 1.00 80.50 681 ILE A N 1
ATOM 5486 C CA . ILE A 1 681 ? -0.078 -17.577 -33.286 1.00 80.50 681 ILE A CA 1
ATOM 5487 C C . ILE A 1 681 ? -1.199 -18.303 -34.032 1.00 80.50 681 ILE A C 1
ATOM 5489 O O . ILE A 1 681 ? -1.272 -18.205 -35.253 1.00 80.50 681 ILE A O 1
ATOM 5493 N N . SER A 1 682 ? -2.045 -19.059 -33.325 1.00 59.25 682 SER A N 1
ATOM 5494 C CA . SER A 1 682 ? -3.084 -19.874 -33.985 1.00 59.25 682 SER A CA 1
ATOM 5495 C C . SER A 1 682 ? -4.384 -20.085 -33.191 1.00 59.25 682 SER A C 1
ATOM 5497 O O . SER A 1 682 ? -5.262 -20.795 -33.675 1.00 59.25 682 SER A O 1
ATOM 5499 N N . ASP A 1 683 ? -4.556 -19.468 -32.013 1.00 64.69 683 ASP A N 1
ATOM 5500 C CA . ASP A 1 683 ? -5.741 -19.642 -31.155 1.00 64.69 683 ASP A CA 1
ATOM 5501 C C . ASP A 1 683 ? -6.260 -18.322 -30.535 1.00 64.69 683 ASP A C 1
ATOM 5503 O O . ASP A 1 683 ? -5.659 -17.256 -30.701 1.00 64.69 683 ASP A O 1
ATOM 5507 N N . ASP A 1 684 ? -7.380 -18.395 -29.798 1.00 59.03 684 ASP A N 1
ATOM 5508 C CA . ASP A 1 684 ? -8.016 -17.256 -29.106 1.00 59.03 684 ASP A CA 1
ATOM 5509 C C . ASP A 1 684 ? -7.106 -16.599 -28.037 1.00 59.03 684 ASP A C 1
ATOM 5511 O O . ASP A 1 684 ? -7.384 -15.485 -27.593 1.00 59.03 684 ASP A O 1
ATOM 5515 N N . THR A 1 685 ? -5.997 -17.240 -27.633 1.00 70.50 685 THR A N 1
ATOM 5516 C CA . THR A 1 685 ? -5.012 -16.651 -26.701 1.00 70.50 685 THR A CA 1
ATOM 5517 C C . THR A 1 685 ? -3.987 -15.756 -27.400 1.00 70.50 685 THR A C 1
ATOM 5519 O O . THR A 1 685 ? -3.342 -14.928 -26.755 1.00 70.50 685 THR A O 1
ATOM 5522 N N . GLY A 1 686 ? -3.883 -15.852 -28.731 1.00 83.12 686 GLY A N 1
ATOM 5523 C CA . GLY A 1 686 ? -2.935 -15.088 -29.541 1.00 83.12 686 GLY A CA 1
ATOM 5524 C C . GLY A 1 686 ? -3.063 -13.571 -29.390 1.00 83.12 686 GLY A C 1
ATOM 5525 O O . GLY A 1 686 ? -2.052 -12.870 -29.365 1.00 83.12 686 GLY A O 1
ATOM 5526 N N . ARG A 1 687 ? -4.290 -13.062 -29.220 1.00 88.69 687 ARG A N 1
ATOM 5527 C CA . ARG A 1 687 ? -4.547 -11.639 -28.951 1.00 88.69 687 ARG A CA 1
ATOM 5528 C C . ARG A 1 687 ? -3.898 -11.187 -27.641 1.00 88.69 687 ARG A C 1
ATOM 5530 O O . ARG A 1 687 ? -3.218 -10.165 -27.615 1.00 88.69 687 ARG A O 1
ATOM 5537 N N . ASP A 1 688 ? -4.125 -11.930 -26.559 1.00 87.00 688 ASP A N 1
ATOM 5538 C CA . ASP A 1 688 ? -3.665 -11.569 -25.212 1.00 87.00 688 ASP A CA 1
ATOM 5539 C C . ASP A 1 688 ? -2.129 -11.544 -25.144 1.00 87.00 688 ASP A C 1
ATOM 5541 O O . ASP A 1 688 ? -1.540 -10.603 -24.613 1.00 87.00 688 ASP A O 1
ATOM 5545 N N . GLU A 1 689 ? -1.467 -12.508 -25.790 1.00 89.44 689 GLU A N 1
ATOM 5546 C CA . GLU A 1 689 ? -0.004 -12.563 -25.877 1.00 89.44 689 GLU A CA 1
ATOM 5547 C C . GLU A 1 689 ? 0.597 -11.439 -26.749 1.00 89.44 689 GLU A C 1
ATOM 5549 O O . GLU A 1 689 ? 1.671 -10.917 -26.431 1.00 89.44 689 GLU A O 1
ATOM 5554 N N . LEU A 1 690 ? -0.101 -10.982 -27.797 1.00 91.69 690 LEU A N 1
ATOM 5555 C CA . LEU A 1 690 ? 0.290 -9.784 -28.556 1.00 91.69 690 LEU A CA 1
ATOM 5556 C C . LEU A 1 690 ? 0.142 -8.501 -27.717 1.00 91.69 690 LEU A C 1
ATOM 5558 O O . LEU A 1 690 ? 1.055 -7.672 -27.701 1.00 91.69 690 LEU A O 1
ATOM 5562 N N . CYS A 1 691 ? -0.946 -8.352 -26.954 1.00 90.94 691 CYS A N 1
ATOM 5563 C CA . CYS A 1 691 ? -1.108 -7.234 -26.014 1.00 90.94 691 CYS A CA 1
ATOM 5564 C C . CYS A 1 691 ? -0.052 -7.272 -24.893 1.00 90.94 691 CYS A C 1
ATOM 5566 O O . CYS A 1 691 ? 0.503 -6.240 -24.504 1.00 90.94 691 CYS A O 1
ATOM 5568 N N . ARG A 1 692 ? 0.300 -8.467 -24.408 1.00 91.44 692 ARG A N 1
ATOM 5569 C CA . ARG A 1 692 ? 1.394 -8.669 -23.452 1.00 91.44 692 ARG A CA 1
ATOM 5570 C C . ARG A 1 692 ? 2.745 -8.255 -24.040 1.00 91.44 692 ARG A C 1
ATOM 5572 O O . ARG A 1 692 ? 3.529 -7.598 -23.352 1.00 91.44 692 ARG A O 1
ATOM 5579 N N . ARG A 1 693 ? 3.017 -8.594 -25.307 1.00 92.38 693 ARG A N 1
ATOM 5580 C CA . ARG A 1 693 ? 4.220 -8.149 -26.031 1.00 92.38 693 ARG A CA 1
ATOM 5581 C C . ARG A 1 693 ? 4.286 -6.625 -26.116 1.00 92.38 693 ARG A C 1
ATOM 5583 O O . ARG A 1 693 ? 5.339 -6.057 -25.827 1.00 92.38 693 ARG A O 1
ATOM 5590 N N . GLN A 1 694 ? 3.172 -5.977 -26.463 1.00 90.75 694 GLN A N 1
ATOM 5591 C CA . GLN A 1 694 ? 3.068 -4.517 -26.509 1.00 90.75 694 GLN A CA 1
ATOM 5592 C C . GLN A 1 694 ? 3.480 -3.894 -25.171 1.00 90.75 694 GLN A C 1
ATOM 5594 O O . GLN A 1 694 ? 4.336 -3.013 -25.135 1.00 90.75 694 GLN A O 1
ATOM 5599 N N . ALA A 1 695 ? 2.935 -4.393 -24.059 1.00 90.75 695 ALA A N 1
ATOM 5600 C CA . ALA A 1 695 ? 3.303 -3.904 -22.734 1.00 90.75 695 ALA A CA 1
ATOM 5601 C C . ALA A 1 695 ? 4.802 -4.108 -22.438 1.00 90.75 695 ALA A C 1
ATOM 5603 O O . ALA A 1 695 ? 5.471 -3.176 -21.988 1.00 90.75 695 ALA A O 1
ATOM 5604 N N . ALA A 1 696 ? 5.344 -5.297 -22.732 1.00 92.62 696 ALA A N 1
ATOM 5605 C CA . ALA A 1 696 ? 6.746 -5.639 -22.487 1.00 92.62 696 ALA A CA 1
ATOM 5606 C C . ALA A 1 696 ? 7.724 -4.702 -23.215 1.00 92.62 696 ALA A C 1
ATOM 5608 O O . ALA A 1 696 ? 8.602 -4.107 -22.587 1.00 92.62 696 ALA A O 1
ATOM 5609 N N . ARG A 1 697 ? 7.553 -4.530 -24.533 1.00 91.94 697 ARG A N 1
ATOM 5610 C CA . ARG A 1 697 ? 8.453 -3.704 -25.354 1.00 91.94 697 ARG A CA 1
ATOM 5611 C C . ARG A 1 697 ? 8.371 -2.222 -24.986 1.00 91.94 697 ARG A C 1
ATOM 5613 O O . ARG A 1 697 ? 9.394 -1.538 -24.973 1.00 91.94 697 ARG A O 1
ATOM 5620 N N . THR A 1 698 ? 7.176 -1.724 -24.650 1.00 89.88 698 THR A N 1
ATOM 5621 C CA . THR A 1 698 ? 6.985 -0.324 -24.249 1.00 89.88 698 THR A CA 1
ATOM 5622 C C . THR A 1 698 ? 7.695 -0.047 -22.929 1.00 89.88 698 THR A C 1
ATOM 5624 O O . THR A 1 698 ? 8.422 0.940 -22.832 1.00 89.88 698 THR A O 1
ATOM 5627 N N . ILE A 1 699 ? 7.567 -0.949 -21.947 1.00 91.19 699 ILE A N 1
ATOM 5628 C CA . ILE A 1 699 ? 8.256 -0.840 -20.654 1.00 91.19 699 ILE A CA 1
ATOM 5629 C C . ILE A 1 699 ? 9.773 -0.859 -20.843 1.00 91.19 699 ILE A C 1
ATOM 5631 O O . ILE A 1 699 ? 10.444 0.069 -20.396 1.00 91.19 699 ILE A O 1
ATOM 5635 N N . LEU A 1 700 ? 10.315 -1.865 -21.538 1.00 93.25 700 LEU A N 1
ATOM 5636 C CA . LEU A 1 700 ? 11.763 -1.988 -21.737 1.00 93.25 700 LEU A CA 1
ATOM 5637 C C . LEU A 1 700 ? 12.338 -0.800 -22.515 1.00 93.25 700 LEU A C 1
ATOM 5639 O O . LEU A 1 700 ? 13.330 -0.204 -22.097 1.00 93.25 700 LEU A O 1
ATOM 5643 N N . GLY A 1 701 ? 11.685 -0.406 -23.613 1.00 92.06 701 GLY A N 1
ATOM 5644 C CA . GLY A 1 701 ? 12.112 0.740 -24.411 1.00 92.06 701 GLY A CA 1
ATOM 5645 C C . GLY A 1 701 ? 12.072 2.042 -23.616 1.00 92.06 701 GLY A C 1
ATOM 5646 O O . GLY A 1 701 ? 12.973 2.869 -23.732 1.00 92.06 701 GLY A O 1
ATOM 5647 N N . GLN A 1 702 ? 11.057 2.223 -22.769 1.00 89.88 702 GLN A N 1
ATOM 5648 C CA . GLN A 1 702 ? 10.988 3.368 -21.871 1.00 89.88 702 GLN A CA 1
ATOM 5649 C C . GLN A 1 702 ? 12.089 3.320 -20.807 1.00 89.88 702 GLN A C 1
ATOM 5651 O O . GLN A 1 702 ? 12.722 4.344 -20.569 1.00 89.88 702 GLN A O 1
ATOM 5656 N N . THR A 1 703 ? 12.370 2.160 -20.207 1.00 90.50 703 THR A N 1
ATOM 5657 C CA . THR A 1 703 ? 13.486 2.008 -19.264 1.00 90.50 703 THR A CA 1
ATOM 5658 C C . THR A 1 703 ? 14.808 2.412 -19.916 1.00 90.50 703 THR A C 1
ATOM 5660 O O . THR A 1 703 ? 15.491 3.264 -19.362 1.00 90.50 703 THR A O 1
ATOM 5663 N N . PHE A 1 704 ? 15.122 1.928 -21.124 1.00 92.12 704 PHE A N 1
ATOM 5664 C CA . PHE A 1 704 ? 16.368 2.285 -21.824 1.00 92.12 704 PHE A CA 1
ATOM 5665 C C . PHE A 1 704 ? 16.501 3.790 -22.109 1.00 92.12 704 PHE A C 1
ATOM 5667 O O . PHE A 1 704 ? 17.612 4.312 -22.148 1.00 92.12 704 PHE A O 1
ATOM 5674 N N . ARG A 1 705 ? 15.381 4.502 -22.291 1.00 89.44 705 ARG A N 1
ATOM 5675 C CA . ARG A 1 705 ? 15.359 5.960 -22.513 1.00 89.44 705 ARG A CA 1
ATOM 5676 C C . ARG A 1 705 ? 15.439 6.792 -21.232 1.00 89.44 705 ARG A C 1
ATOM 5678 O O . ARG A 1 705 ? 15.695 7.991 -21.317 1.00 89.44 705 ARG A O 1
ATOM 5685 N N . LEU A 1 706 ? 15.148 6.198 -20.077 1.00 86.94 706 LEU A N 1
ATOM 5686 C CA . LEU A 1 706 ? 15.055 6.896 -18.790 1.00 86.94 706 LEU A CA 1
ATOM 5687 C C . LEU A 1 706 ? 16.192 6.545 -17.825 1.00 86.94 706 LEU A C 1
ATOM 5689 O O . LEU A 1 706 ? 16.267 7.126 -16.745 1.00 86.94 706 LEU A O 1
ATOM 5693 N N . THR A 1 707 ? 17.067 5.613 -18.196 1.00 89.50 707 THR A N 1
ATOM 5694 C CA . THR A 1 707 ? 18.268 5.249 -17.442 1.00 89.50 707 THR A CA 1
ATOM 5695 C C . THR A 1 707 ? 19.533 5.761 -18.131 1.00 89.50 707 THR A C 1
ATOM 5697 O O . THR A 1 707 ? 19.511 6.334 -19.222 1.00 89.50 707 THR A O 1
ATOM 5700 N N . ASP A 1 708 ? 20.672 5.516 -17.494 1.00 89.88 708 ASP A N 1
ATOM 5701 C CA . ASP A 1 708 ? 22.010 5.763 -18.025 1.00 89.88 708 ASP A CA 1
ATOM 5702 C C . ASP A 1 708 ? 22.317 4.980 -19.319 1.00 89.88 708 ASP A C 1
ATOM 5704 O O . ASP A 1 708 ? 23.251 5.338 -20.029 1.00 89.88 708 ASP A O 1
ATOM 5708 N N . THR A 1 709 ? 21.494 3.992 -19.693 1.00 92.50 709 THR A N 1
ATOM 5709 C CA . THR A 1 709 ? 21.536 3.314 -21.004 1.00 92.50 709 THR A CA 1
ATOM 5710 C C . THR A 1 709 ? 21.353 4.287 -22.176 1.00 92.50 709 THR A C 1
ATOM 5712 O O . THR A 1 709 ? 21.857 4.036 -23.269 1.00 92.50 709 THR A O 1
ATOM 5715 N N . LEU A 1 710 ? 20.692 5.433 -21.966 1.00 92.56 710 LEU A N 1
ATOM 5716 C CA . LEU A 1 710 ? 20.546 6.464 -22.997 1.00 92.56 710 LEU A CA 1
ATOM 5717 C C . LEU A 1 710 ? 21.903 7.026 -23.461 1.00 92.56 710 LEU A C 1
ATOM 5719 O O . LEU A 1 710 ? 22.045 7.379 -24.632 1.00 92.56 710 LEU A O 1
ATOM 5723 N N . LEU A 1 711 ? 22.907 7.071 -22.576 1.00 93.19 711 LEU A N 1
ATOM 5724 C CA . LEU A 1 711 ? 24.272 7.464 -22.941 1.00 93.19 711 LEU A CA 1
ATOM 5725 C C . LEU A 1 711 ? 24.905 6.436 -23.883 1.00 93.19 711 LEU A C 1
ATOM 5727 O O . LEU A 1 711 ? 25.500 6.816 -24.887 1.00 93.19 711 LEU A O 1
ATOM 5731 N N . ASP A 1 712 ? 24.736 5.142 -23.608 1.00 93.81 712 ASP A N 1
ATOM 5732 C CA . ASP A 1 712 ? 25.237 4.080 -24.485 1.00 93.81 712 ASP A CA 1
ATOM 5733 C C . ASP A 1 712 ? 24.548 4.124 -25.856 1.00 93.81 712 ASP A C 1
ATOM 5735 O O . ASP A 1 712 ? 25.213 4.013 -26.884 1.00 93.81 712 ASP A O 1
ATOM 5739 N N . LEU A 1 713 ? 23.236 4.390 -25.893 1.00 93.81 713 LEU A N 1
ATOM 5740 C CA . LEU A 1 713 ? 22.506 4.619 -27.146 1.00 93.81 713 LEU A CA 1
ATOM 5741 C C . LEU A 1 713 ? 23.054 5.824 -27.920 1.00 93.81 713 LEU A C 1
ATOM 5743 O O . LEU A 1 713 ? 23.148 5.768 -29.144 1.00 93.81 713 LEU A O 1
ATOM 5747 N N . TYR A 1 714 ? 23.402 6.912 -27.232 1.00 92.50 714 TYR A N 1
ATOM 5748 C CA . TYR A 1 714 ? 23.980 8.106 -27.851 1.00 92.50 714 TYR A CA 1
ATOM 5749 C C . TYR A 1 714 ? 25.338 7.822 -28.498 1.00 92.50 714 TYR A C 1
ATOM 5751 O O . TYR A 1 714 ? 25.559 8.139 -29.669 1.00 92.50 714 TYR A O 1
ATOM 5759 N N . PHE A 1 715 ? 26.250 7.183 -27.764 1.00 92.12 715 PHE A N 1
ATOM 5760 C CA . PHE A 1 715 ? 27.577 6.880 -28.295 1.00 92.12 715 PHE A CA 1
ATOM 5761 C C . PHE A 1 715 ? 27.552 5.777 -29.358 1.00 92.12 715 PHE A C 1
ATOM 5763 O O . PHE A 1 715 ? 28.346 5.835 -30.301 1.00 92.12 715 PHE A O 1
ATOM 5770 N N . ALA A 1 716 ? 26.609 4.834 -29.274 1.00 92.44 716 ALA A N 1
ATOM 5771 C CA . ALA A 1 716 ? 26.343 3.888 -30.349 1.00 92.44 716 ALA A CA 1
ATOM 5772 C C . ALA A 1 716 ? 25.929 4.608 -31.639 1.00 92.44 716 ALA A C 1
ATOM 5774 O O . ALA A 1 716 ? 26.516 4.339 -32.685 1.00 92.44 716 ALA A O 1
ATOM 5775 N N . ASP A 1 717 ? 24.984 5.553 -31.574 1.00 91.19 717 ASP A N 1
ATOM 5776 C CA . ASP A 1 717 ? 24.544 6.323 -32.747 1.00 91.19 717 ASP A CA 1
ATOM 5777 C C . ASP A 1 717 ? 25.692 7.135 -33.352 1.00 91.19 717 ASP A C 1
ATOM 5779 O O . ASP A 1 717 ? 25.967 7.037 -34.552 1.00 91.19 717 ASP A O 1
ATOM 5783 N N . LYS A 1 718 ? 26.474 7.818 -32.508 1.00 87.81 718 LYS A N 1
ATOM 5784 C CA . LYS A 1 718 ? 27.663 8.554 -32.957 1.00 87.81 718 LYS A CA 1
ATOM 5785 C C . LYS A 1 718 ? 28.678 7.652 -33.667 1.00 87.81 718 LYS A C 1
ATOM 5787 O O . LYS A 1 718 ? 29.246 8.057 -34.679 1.00 87.81 718 LYS A O 1
ATOM 5792 N N . ALA A 1 719 ? 28.902 6.438 -33.164 1.00 88.38 719 ALA A N 1
ATOM 5793 C CA . ALA A 1 719 ? 29.833 5.486 -33.770 1.00 88.38 719 ALA A CA 1
ATOM 5794 C C . ALA A 1 719 ? 29.369 4.986 -35.150 1.00 88.38 719 ALA A C 1
ATOM 5796 O O . ALA A 1 719 ? 30.203 4.626 -35.981 1.00 88.38 719 ALA A O 1
ATOM 5797 N N . VAL A 1 720 ? 28.058 4.961 -35.402 1.00 89.06 720 VAL A N 1
ATOM 5798 C CA . VAL A 1 720 ? 27.484 4.528 -36.683 1.00 89.06 720 VAL A CA 1
ATOM 5799 C C . VAL A 1 720 ? 27.371 5.677 -37.705 1.00 89.06 720 VAL A C 1
ATOM 5801 O O . VAL A 1 720 ? 27.290 5.431 -38.911 1.00 89.06 720 VAL A O 1
ATOM 5804 N N . GLY A 1 721 ? 27.429 6.940 -37.275 1.00 83.44 721 GLY A N 1
ATOM 5805 C CA . GLY A 1 721 ? 27.400 8.094 -38.181 1.00 83.44 721 GLY A CA 1
ATOM 5806 C C . GLY A 1 721 ? 25.986 8.370 -38.689 1.00 83.44 721 GLY A C 1
ATOM 5807 O O . GLY A 1 721 ? 25.109 8.570 -37.871 1.00 83.44 721 GLY A O 1
ATOM 5808 N N . GLN A 1 722 ? 25.748 8.394 -40.009 1.00 76.38 722 GLN A N 1
ATOM 5809 C CA . GLN A 1 722 ? 24.420 8.648 -40.614 1.00 76.38 722 GLN A CA 1
ATOM 5810 C C . GLN A 1 722 ? 23.617 7.381 -41.000 1.00 76.38 722 GLN A C 1
ATOM 5812 O O . GLN A 1 722 ? 22.492 7.496 -41.480 1.00 76.38 722 GLN A O 1
ATOM 5817 N N . ALA A 1 723 ? 24.124 6.169 -40.758 1.00 77.25 723 ALA A N 1
ATOM 5818 C CA . ALA A 1 723 ? 23.447 4.912 -41.125 1.00 77.25 723 ALA A CA 1
ATOM 5819 C C . ALA A 1 723 ? 22.546 4.367 -39.993 1.00 77.25 723 ALA A C 1
ATOM 5821 O O . ALA A 1 723 ? 22.991 3.544 -39.199 1.00 77.25 723 ALA A O 1
ATOM 5822 N N . SER A 1 724 ? 21.318 4.866 -39.781 1.00 69.56 724 SER A N 1
ATOM 5823 C CA . SER A 1 724 ? 20.543 4.454 -38.579 1.00 69.56 724 SER A CA 1
ATOM 5824 C C . SER A 1 724 ? 20.053 3.027 -38.619 1.00 69.56 724 SER A C 1
ATOM 5826 O O . SER A 1 724 ? 19.829 2.442 -37.562 1.00 69.56 724 SER A O 1
ATOM 5828 N N . GLU A 1 725 ? 19.964 2.436 -39.805 1.00 73.88 725 GLU A N 1
ATOM 5829 C CA . GLU A 1 725 ? 19.655 1.024 -39.970 1.00 73.88 725 GLU A CA 1
ATOM 5830 C C . GLU A 1 725 ? 20.657 0.108 -39.237 1.00 73.88 725 GLU A C 1
ATOM 5832 O O . GLU A 1 725 ? 20.316 -1.015 -38.879 1.00 73.88 725 GLU A O 1
ATOM 5837 N N . LYS A 1 726 ? 21.864 0.597 -38.918 1.00 86.19 726 LYS A N 1
ATOM 5838 C CA . LYS A 1 726 ? 22.887 -0.154 -38.168 1.00 86.19 726 LYS A CA 1
ATOM 5839 C C . LYS A 1 726 ? 22.923 0.153 -36.670 1.00 86.19 726 LYS A C 1
ATOM 5841 O O . LYS A 1 726 ? 23.689 -0.480 -35.942 1.00 86.19 726 LYS A O 1
ATOM 5846 N N . LEU A 1 727 ? 22.119 1.101 -36.181 1.00 91.25 727 LEU A N 1
ATOM 5847 C CA . LEU A 1 727 ? 22.107 1.459 -34.758 1.00 91.25 727 LEU A CA 1
ATOM 5848 C C . LEU A 1 727 ? 21.672 0.269 -33.891 1.00 91.25 727 LEU A C 1
ATOM 5850 O O . LEU A 1 727 ? 22.314 -0.023 -32.886 1.00 91.25 727 LEU A O 1
ATOM 5854 N N . ALA A 1 728 ? 20.626 -0.457 -34.303 1.00 91.69 728 ALA A N 1
ATOM 5855 C CA . ALA A 1 728 ? 20.118 -1.615 -33.560 1.00 91.69 728 ALA A CA 1
ATOM 5856 C C . ALA A 1 728 ? 21.175 -2.721 -33.450 1.00 91.69 728 ALA A C 1
ATOM 5858 O O . ALA A 1 728 ? 21.427 -3.236 -32.363 1.00 91.69 728 ALA A O 1
ATOM 5859 N N . GLU A 1 729 ? 21.855 -3.023 -34.557 1.00 91.31 729 GLU A N 1
ATOM 5860 C CA . GLU A 1 729 ? 22.953 -3.991 -34.589 1.00 91.31 729 GLU A CA 1
ATOM 5861 C C . GLU A 1 729 ? 24.109 -3.557 -33.686 1.00 91.31 729 GLU A C 1
ATOM 5863 O O . GLU A 1 729 ? 24.646 -4.368 -32.934 1.00 91.31 729 GLU A O 1
ATOM 5868 N N . ARG A 1 730 ? 24.478 -2.270 -33.711 1.00 92.94 730 ARG A N 1
ATOM 5869 C CA . ARG A 1 730 ? 25.573 -1.746 -32.889 1.00 92.94 730 ARG A CA 1
ATOM 5870 C C . ARG A 1 730 ? 25.270 -1.822 -31.394 1.00 92.94 730 ARG A C 1
ATOM 5872 O O . ARG A 1 730 ? 26.156 -2.163 -30.613 1.00 92.94 730 ARG A O 1
ATOM 5879 N N . VAL A 1 731 ? 24.034 -1.526 -30.998 1.00 94.19 731 VAL A N 1
ATOM 5880 C CA . VAL A 1 731 ? 23.590 -1.646 -29.603 1.00 94.19 731 VAL A CA 1
ATOM 5881 C C . VAL A 1 731 ? 23.593 -3.110 -29.164 1.00 94.19 731 VAL A C 1
ATOM 5883 O O . VAL A 1 731 ? 24.096 -3.412 -28.086 1.00 94.19 731 VAL A O 1
ATOM 5886 N N . LEU A 1 732 ? 23.117 -4.035 -30.003 1.00 94.06 732 LEU A N 1
ATOM 5887 C CA . LEU A 1 732 ? 23.144 -5.471 -29.698 1.00 94.06 732 LEU A CA 1
ATOM 5888 C C . LEU A 1 732 ? 24.571 -6.029 -29.608 1.00 94.06 732 LEU A C 1
ATOM 5890 O O . LEU A 1 732 ? 24.861 -6.809 -28.705 1.00 94.06 732 LEU A O 1
ATOM 5894 N N . GLN A 1 733 ? 25.491 -5.577 -30.467 1.00 93.12 733 GLN A N 1
ATOM 5895 C CA . GLN A 1 733 ? 26.917 -5.911 -30.347 1.00 93.12 733 GLN A CA 1
ATOM 5896 C C . GLN A 1 733 ? 27.482 -5.512 -28.980 1.00 93.12 733 GLN A C 1
ATOM 5898 O O . GLN A 1 733 ? 28.239 -6.275 -28.383 1.00 93.12 733 GLN A O 1
ATOM 5903 N N . TRP A 1 734 ? 27.117 -4.329 -28.476 1.00 94.19 734 TRP A N 1
ATOM 5904 C CA . TRP A 1 734 ? 27.525 -3.896 -27.142 1.00 94.19 734 TRP A CA 1
ATOM 5905 C C . TRP A 1 734 ? 26.864 -4.727 -26.039 1.00 94.19 734 TRP A C 1
ATOM 5907 O O . TRP A 1 734 ? 27.567 -5.190 -25.140 1.00 94.19 734 TRP A O 1
ATOM 5917 N N . LEU A 1 735 ? 25.557 -4.987 -26.123 1.00 94.44 735 LEU A N 1
ATOM 5918 C CA . LEU A 1 735 ? 24.851 -5.830 -25.151 1.00 94.44 735 LEU A CA 1
ATOM 5919 C C . LEU A 1 735 ? 25.481 -7.235 -25.047 1.00 94.44 735 LEU A C 1
ATOM 5921 O O . LEU A 1 735 ? 25.585 -7.783 -23.953 1.00 94.44 735 LEU A O 1
ATOM 5925 N N . ASN A 1 736 ? 26.008 -7.762 -26.155 1.00 92.00 736 ASN A N 1
ATOM 5926 C CA . ASN A 1 736 ? 26.711 -9.046 -26.218 1.00 92.00 736 ASN A CA 1
ATOM 5927 C C . ASN A 1 736 ? 28.216 -8.987 -25.886 1.00 92.00 736 ASN A C 1
ATOM 5929 O O . ASN A 1 736 ? 28.888 -10.017 -25.906 1.00 92.00 736 ASN A O 1
ATOM 5933 N N . SER A 1 737 ? 28.778 -7.815 -25.576 1.00 90.19 737 SER A N 1
ATOM 5934 C CA . SER A 1 737 ? 30.232 -7.633 -25.403 1.00 90.19 737 SER A CA 1
ATOM 5935 C C . SER A 1 737 ? 30.820 -8.266 -24.133 1.00 90.19 737 SER A C 1
ATOM 5937 O O . SER A 1 737 ? 32.039 -8.307 -23.972 1.00 90.19 737 SER A O 1
ATOM 5939 N N . GLY A 1 738 ? 29.974 -8.740 -23.213 1.00 86.56 738 GLY A N 1
ATOM 5940 C CA . GLY A 1 738 ? 30.388 -9.271 -21.912 1.00 86.56 738 GLY A CA 1
ATOM 5941 C C . GLY A 1 738 ? 30.775 -8.206 -20.874 1.00 86.56 738 GLY A C 1
ATOM 5942 O O . GLY A 1 738 ? 31.028 -8.571 -19.720 1.00 86.56 738 GLY A O 1
ATOM 5943 N N . ASP A 1 739 ? 30.774 -6.912 -21.233 1.00 91.44 739 ASP A N 1
ATOM 5944 C CA . ASP A 1 739 ? 31.011 -5.810 -20.288 1.00 91.44 739 ASP A CA 1
ATOM 5945 C C . ASP A 1 739 ? 30.053 -5.916 -19.081 1.00 91.44 739 ASP A C 1
ATOM 5947 O O . ASP A 1 739 ? 28.872 -6.240 -19.256 1.00 91.44 739 ASP A O 1
ATOM 5951 N N . PRO A 1 740 ? 30.538 -5.670 -17.849 1.00 91.62 740 PRO A N 1
ATOM 5952 C CA . PRO A 1 740 ? 29.708 -5.668 -16.647 1.00 91.62 740 PRO A CA 1
ATOM 5953 C C . PRO A 1 740 ? 28.408 -4.858 -16.778 1.00 91.62 740 PRO A C 1
ATOM 5955 O O . PRO A 1 740 ? 27.345 -5.358 -16.417 1.00 91.62 740 PRO A O 1
ATOM 5958 N N . GLY A 1 741 ? 28.454 -3.658 -17.363 1.00 90.81 741 GLY A N 1
ATOM 5959 C CA . GLY A 1 741 ? 27.276 -2.813 -17.555 1.00 90.81 741 GLY A CA 1
ATOM 5960 C C . GLY A 1 741 ? 26.308 -3.364 -18.603 1.00 90.81 741 GLY A C 1
ATOM 5961 O O . GLY A 1 741 ? 25.099 -3.353 -18.382 1.00 90.81 741 GLY A O 1
ATOM 5962 N N . ALA A 1 742 ? 26.820 -3.916 -19.705 1.00 93.31 742 ALA A N 1
ATOM 5963 C CA . ALA A 1 742 ? 25.995 -4.614 -20.696 1.00 93.31 742 ALA A CA 1
ATOM 5964 C C . ALA A 1 742 ? 25.265 -5.824 -20.077 1.00 93.31 742 ALA A C 1
ATOM 5966 O O . ALA A 1 742 ? 24.049 -5.969 -20.227 1.00 93.31 742 ALA A O 1
ATOM 5967 N N . ARG A 1 743 ? 25.982 -6.645 -19.295 1.00 94.19 743 ARG A N 1
ATOM 5968 C CA . ARG A 1 743 ? 25.401 -7.774 -18.549 1.00 94.19 743 ARG A CA 1
ATOM 5969 C C . ARG A 1 743 ? 24.352 -7.320 -17.536 1.00 94.19 743 ARG A C 1
ATOM 5971 O O . ARG A 1 743 ? 23.331 -7.986 -17.391 1.00 94.19 743 ARG A O 1
ATOM 5978 N N . GLN A 1 744 ? 24.568 -6.187 -16.870 1.00 93.12 744 GLN A N 1
ATOM 5979 C CA . GLN A 1 744 ? 23.599 -5.609 -15.941 1.00 93.12 744 GLN A CA 1
ATOM 5980 C C . GLN A 1 744 ? 22.297 -5.196 -16.649 1.00 93.12 744 GLN A C 1
ATOM 5982 O O . GLN A 1 744 ? 21.213 -5.498 -16.151 1.00 93.12 744 GLN A O 1
ATOM 5987 N N . VAL A 1 745 ? 22.388 -4.536 -17.810 1.00 93.75 745 VAL A N 1
ATOM 5988 C CA . VAL A 1 745 ? 21.212 -4.128 -18.603 1.00 93.75 745 VAL A CA 1
ATOM 5989 C C . VAL A 1 745 ? 20.427 -5.346 -19.095 1.00 93.75 745 VAL A C 1
ATOM 5991 O O . VAL A 1 745 ? 19.199 -5.359 -18.999 1.00 93.75 745 VAL A O 1
ATOM 5994 N N . LEU A 1 746 ? 21.117 -6.391 -19.567 1.00 94.94 746 LEU A N 1
ATOM 5995 C CA . LEU A 1 746 ? 20.470 -7.644 -19.967 1.00 94.94 746 LEU A CA 1
ATOM 5996 C C . LEU A 1 746 ? 19.801 -8.348 -18.779 1.00 94.94 746 LEU A C 1
ATOM 5998 O O . LEU A 1 746 ? 18.640 -8.730 -18.889 1.00 94.94 746 LEU A O 1
ATOM 6002 N N . ALA A 1 747 ? 20.466 -8.445 -17.625 1.00 93.62 747 ALA A N 1
ATOM 6003 C CA . ALA A 1 747 ? 19.884 -9.056 -16.428 1.00 93.62 747 ALA A CA 1
ATOM 6004 C C . ALA A 1 747 ? 18.628 -8.312 -15.932 1.00 93.62 747 ALA A C 1
ATOM 6006 O O . ALA A 1 747 ? 17.671 -8.929 -15.462 1.00 93.62 747 ALA A O 1
ATOM 6007 N N . ASP A 1 748 ? 18.595 -6.981 -16.042 1.00 94.62 748 ASP A N 1
ATOM 6008 C CA . ASP A 1 748 ? 17.386 -6.207 -15.752 1.00 94.62 748 ASP A CA 1
ATOM 6009 C C . ASP A 1 748 ? 16.259 -6.515 -16.742 1.00 94.62 748 ASP A C 1
ATOM 6011 O O . ASP A 1 748 ? 15.116 -6.695 -16.318 1.00 94.62 748 ASP A O 1
ATOM 6015 N N . ALA A 1 749 ? 16.565 -6.564 -18.043 1.00 95.50 749 ALA A N 1
ATOM 6016 C CA . ALA A 1 749 ? 15.587 -6.863 -19.086 1.00 95.50 749 ALA A CA 1
ATOM 6017 C C . ALA A 1 749 ? 14.993 -8.270 -18.918 1.00 95.50 749 ALA A C 1
ATOM 6019 O O . ALA A 1 749 ? 13.778 -8.438 -19.001 1.00 95.50 749 ALA A O 1
ATOM 6020 N N . GLU A 1 750 ? 15.829 -9.254 -18.596 1.00 94.88 750 GLU A N 1
ATOM 6021 C CA . GLU A 1 750 ? 15.419 -10.624 -18.283 1.00 94.88 750 GLU A CA 1
ATOM 6022 C C . GLU A 1 750 ? 14.422 -10.652 -17.118 1.00 94.88 750 GLU A C 1
ATOM 6024 O O . GLU A 1 750 ? 13.299 -11.131 -17.270 1.00 94.88 750 GLU A O 1
ATOM 6029 N N . ARG A 1 751 ? 14.768 -10.022 -15.987 1.00 93.31 751 ARG A N 1
ATOM 6030 C CA . ARG A 1 751 ? 13.890 -9.937 -14.805 1.00 93.31 751 ARG A CA 1
ATOM 6031 C C . ARG A 1 751 ? 12.581 -9.197 -15.085 1.00 93.31 751 ARG A C 1
ATOM 6033 O O . ARG A 1 751 ? 11.550 -9.515 -14.487 1.00 93.31 751 ARG A O 1
ATOM 6040 N N . TRP A 1 752 ? 12.608 -8.189 -15.959 1.00 93.88 752 TRP A N 1
ATOM 6041 C CA . TRP A 1 752 ? 11.403 -7.489 -16.409 1.00 93.88 752 TRP A CA 1
ATOM 6042 C C . TRP A 1 752 ? 10.470 -8.422 -17.178 1.00 93.88 752 TRP A C 1
ATOM 6044 O O . TRP A 1 752 ? 9.266 -8.400 -16.932 1.00 93.88 752 TRP A O 1
ATOM 6054 N N . LEU A 1 753 ? 11.010 -9.236 -18.087 1.00 93.88 753 LEU A N 1
ATOM 6055 C CA . LEU A 1 753 ? 10.234 -10.151 -18.925 1.00 93.88 753 LEU A CA 1
ATOM 6056 C C . LEU A 1 753 ? 9.709 -11.350 -18.136 1.00 93.88 753 LEU A C 1
ATOM 6058 O O . LEU A 1 753 ? 8.515 -11.656 -18.203 1.00 93.88 753 LEU A O 1
ATOM 6062 N N . GLU A 1 754 ? 10.570 -11.969 -17.334 1.00 90.12 754 GLU A N 1
ATOM 6063 C CA . GLU A 1 754 ? 10.247 -13.123 -16.498 1.00 90.12 754 GLU A CA 1
ATOM 6064 C C . GLU A 1 754 ? 9.115 -12.812 -15.509 1.00 90.12 754 GLU A C 1
ATOM 6066 O O . GLU A 1 754 ? 8.170 -13.587 -15.341 1.00 90.12 754 GLU A O 1
ATOM 6071 N N . HIS A 1 755 ? 9.161 -11.634 -14.884 1.00 90.25 755 HIS A N 1
ATOM 6072 C CA . HIS A 1 755 ? 8.199 -11.231 -13.862 1.00 90.25 755 HIS A CA 1
ATOM 6073 C C . HIS A 1 755 ? 7.224 -10.143 -14.330 1.00 90.25 755 HIS A C 1
ATOM 6075 O O . HIS A 1 755 ? 6.589 -9.491 -13.495 1.00 90.25 755 HIS A O 1
ATOM 6081 N N . LEU A 1 756 ? 7.045 -9.967 -15.644 1.00 90.94 756 LEU A N 1
ATOM 6082 C CA . LEU A 1 756 ? 6.269 -8.870 -16.235 1.00 90.94 756 LEU A CA 1
ATOM 6083 C C . LEU A 1 756 ? 4.893 -8.695 -15.585 1.00 90.94 756 LEU A C 1
ATOM 6085 O O . LEU A 1 756 ? 4.541 -7.600 -15.147 1.00 90.94 756 LEU A O 1
ATOM 6089 N N . ARG A 1 757 ? 4.125 -9.787 -15.458 1.00 87.56 757 ARG A N 1
ATOM 6090 C CA . ARG A 1 757 ? 2.782 -9.735 -14.862 1.00 87.56 757 ARG A CA 1
ATOM 6091 C C . ARG A 1 757 ? 2.824 -9.303 -13.398 1.00 87.56 757 ARG A C 1
ATOM 6093 O O . ARG A 1 757 ? 2.047 -8.449 -12.984 1.00 87.56 757 ARG A O 1
ATOM 6100 N N . LEU A 1 758 ? 3.751 -9.867 -12.622 1.00 85.38 758 LEU A N 1
ATOM 6101 C CA . LEU A 1 758 ? 3.925 -9.534 -11.209 1.00 85.38 758 LEU A CA 1
ATOM 6102 C C . LEU A 1 758 ? 4.269 -8.053 -11.030 1.00 85.38 758 LEU A C 1
ATOM 6104 O O . LEU A 1 758 ? 3.708 -7.410 -10.141 1.00 85.38 758 LEU A O 1
ATOM 6108 N N . ILE A 1 759 ? 5.165 -7.520 -11.865 1.00 89.38 759 ILE A N 1
ATOM 6109 C CA . ILE A 1 759 ? 5.595 -6.123 -11.798 1.00 89.38 759 ILE A CA 1
ATOM 6110 C C . ILE A 1 759 ? 4.445 -5.193 -12.187 1.00 89.38 759 ILE A C 1
ATOM 6112 O O . ILE A 1 759 ? 4.162 -4.252 -11.448 1.00 89.38 759 ILE A O 1
ATOM 6116 N N . VAL A 1 760 ? 3.744 -5.481 -13.286 1.00 87.81 760 VAL A N 1
ATOM 6117 C CA . VAL A 1 760 ? 2.608 -4.674 -13.753 1.00 87.81 760 VAL A CA 1
ATOM 6118 C C . VAL A 1 760 ? 1.491 -4.636 -12.706 1.00 87.81 760 VAL A C 1
ATOM 6120 O O . VAL A 1 760 ? 1.050 -3.555 -12.314 1.00 87.81 760 VAL A O 1
ATOM 6123 N N . ASP A 1 761 ? 1.118 -5.790 -12.147 1.00 80.94 761 ASP A N 1
ATOM 6124 C CA . ASP A 1 761 ? 0.101 -5.874 -11.094 1.00 80.94 761 ASP A CA 1
ATOM 6125 C C . ASP A 1 761 ? 0.503 -5.107 -9.830 1.00 80.94 761 ASP A C 1
ATOM 6127 O O . ASP A 1 761 ? -0.311 -4.431 -9.198 1.00 80.94 761 ASP A O 1
ATOM 6131 N N . SER A 1 762 ? 1.772 -5.218 -9.443 1.00 79.75 762 SER A N 1
ATOM 6132 C CA . SER A 1 762 ? 2.238 -4.754 -8.137 1.00 79.75 762 SER A CA 1
ATOM 6133 C C . SER A 1 762 ? 2.724 -3.306 -8.128 1.00 79.75 762 SER A C 1
ATOM 6135 O O . SER A 1 762 ? 2.699 -2.671 -7.067 1.00 79.75 762 SER A O 1
ATOM 6137 N N . CYS A 1 763 ? 3.205 -2.802 -9.266 1.00 85.38 763 CYS A N 1
ATOM 6138 C CA . CYS A 1 763 ? 3.956 -1.547 -9.368 1.00 85.38 763 CYS A CA 1
ATOM 6139 C C . CYS A 1 763 ? 3.336 -0.549 -10.352 1.00 85.38 763 CYS A C 1
ATOM 6141 O O . CYS A 1 763 ? 3.497 0.655 -10.144 1.00 85.38 763 CYS A O 1
ATOM 6143 N N . LEU A 1 764 ? 2.614 -1.030 -11.371 1.00 85.69 764 LEU A N 1
ATOM 6144 C CA . LEU A 1 764 ? 2.096 -0.225 -12.485 1.00 85.69 764 LEU A CA 1
ATOM 6145 C C . LEU A 1 764 ? 0.560 -0.267 -12.586 1.00 85.69 764 LEU A C 1
ATOM 6147 O O . LEU A 1 764 ? -0.001 -0.150 -13.666 1.00 85.69 764 LEU A O 1
ATOM 6151 N N . ASP A 1 765 ? -0.127 -0.441 -11.453 1.00 80.88 765 ASP A N 1
ATOM 6152 C CA . ASP A 1 765 ? -1.596 -0.383 -11.356 1.00 80.88 765 ASP A CA 1
ATOM 6153 C C . ASP A 1 765 ? -2.337 -1.367 -12.304 1.00 80.88 765 ASP A C 1
ATOM 6155 O O . ASP A 1 765 ? -3.447 -1.096 -12.762 1.00 80.88 765 ASP A O 1
ATOM 6159 N N . GLY A 1 766 ? -1.737 -2.533 -12.583 1.00 77.56 766 GLY A N 1
ATOM 6160 C CA . GLY A 1 766 ? -2.302 -3.583 -13.447 1.00 77.56 766 GLY A CA 1
ATOM 6161 C C . GLY A 1 766 ? -3.185 -4.626 -12.746 1.00 77.56 766 GLY A C 1
ATOM 6162 O O . GLY A 1 766 ? -3.794 -5.470 -13.404 1.00 77.56 766 GLY A O 1
ATOM 6163 N N . ALA A 1 767 ? -3.254 -4.601 -11.411 1.00 73.25 767 ALA A N 1
ATOM 6164 C CA . ALA A 1 767 ? -3.877 -5.666 -10.627 1.00 73.25 767 ALA A CA 1
ATOM 6165 C C . ALA A 1 767 ? -5.353 -5.886 -10.999 1.00 73.25 767 ALA A C 1
ATOM 6167 O O . ALA A 1 767 ? -6.173 -4.979 -10.885 1.00 73.25 767 ALA A O 1
ATOM 6168 N N . GLY A 1 768 ? -5.691 -7.121 -11.386 1.00 64.94 768 GLY A N 1
ATOM 6169 C CA . GLY A 1 768 ? -7.053 -7.512 -11.770 1.00 64.94 768 GLY A CA 1
ATOM 6170 C C . GLY A 1 768 ? -7.455 -7.131 -13.198 1.00 64.94 768 GLY A C 1
ATOM 6171 O O . GLY A 1 768 ? -8.573 -7.446 -13.594 1.00 64.94 768 GLY A O 1
ATOM 6172 N N . ARG A 1 769 ? -6.556 -6.502 -13.964 1.00 74.50 769 ARG A N 1
ATOM 6173 C CA . ARG A 1 769 ? -6.823 -6.002 -15.317 1.00 74.50 769 ARG A CA 1
ATOM 6174 C C . ARG A 1 769 ? -6.263 -6.957 -16.383 1.00 74.50 769 ARG A C 1
ATOM 6176 O O . ARG A 1 769 ? -5.128 -7.426 -16.218 1.00 74.50 769 ARG A O 1
ATOM 6183 N N . PRO A 1 770 ? -7.016 -7.287 -17.443 1.00 80.62 770 PRO A N 1
ATOM 6184 C CA . PRO A 1 770 ? -6.521 -8.082 -18.573 1.00 80.62 770 PRO A CA 1
ATOM 6185 C C . PRO A 1 770 ? -5.500 -7.303 -19.430 1.00 80.62 770 PRO A C 1
ATOM 6187 O O . PRO A 1 770 ? -5.365 -6.084 -19.291 1.00 80.62 770 PRO A O 1
ATOM 6190 N N . TRP A 1 771 ? -4.717 -7.994 -20.275 1.00 86.31 771 TRP A N 1
ATOM 6191 C CA . TRP A 1 771 ? -3.637 -7.344 -21.037 1.00 86.31 771 TRP A CA 1
ATOM 6192 C C . TRP A 1 771 ? -4.137 -6.385 -22.113 1.00 86.31 771 TRP A C 1
ATOM 6194 O O . TRP A 1 771 ? -3.437 -5.427 -22.427 1.00 86.31 771 TRP A O 1
ATOM 6204 N N . ASP A 1 772 ? -5.334 -6.596 -22.647 1.00 84.69 772 ASP A N 1
ATOM 6205 C CA . ASP A 1 772 ? -5.960 -5.686 -23.604 1.00 84.69 772 ASP A CA 1
ATOM 6206 C C . ASP A 1 772 ? -6.284 -4.317 -22.990 1.00 84.69 772 ASP A C 1
ATOM 6208 O O . ASP A 1 772 ? -6.025 -3.285 -23.603 1.00 84.69 772 ASP A O 1
ATOM 6212 N N . GLU A 1 773 ? -6.798 -4.287 -21.762 1.00 83.00 773 GLU A N 1
ATOM 6213 C CA . GLU A 1 773 ? -7.038 -3.048 -21.023 1.00 83.00 773 GLU A CA 1
ATOM 6214 C C . GLU A 1 773 ? -5.717 -2.341 -20.692 1.00 83.00 773 GLU A C 1
ATOM 6216 O O . GLU A 1 773 ? -5.582 -1.133 -20.892 1.00 83.00 773 GLU A O 1
ATOM 6221 N N . ILE A 1 774 ? -4.715 -3.109 -20.251 1.00 84.31 774 ILE A N 1
ATOM 6222 C CA . ILE A 1 774 ? -3.376 -2.599 -19.933 1.00 84.31 774 ILE A CA 1
ATOM 6223 C C . ILE A 1 774 ? -2.705 -1.981 -21.169 1.00 84.31 774 ILE A C 1
ATOM 6225 O O . ILE A 1 774 ? -2.121 -0.897 -21.073 1.00 84.31 774 ILE A O 1
ATOM 6229 N N . ALA A 1 775 ? -2.792 -2.657 -22.316 1.00 83.56 775 ALA A N 1
ATOM 6230 C CA . ALA A 1 775 ? -2.213 -2.198 -23.572 1.00 83.56 775 ALA A CA 1
ATOM 6231 C C . ALA A 1 775 ? -2.939 -0.965 -24.140 1.00 83.56 775 ALA A C 1
ATOM 6233 O O . ALA A 1 775 ? -2.298 -0.149 -24.795 1.00 83.56 775 ALA A O 1
ATOM 6234 N N . ARG A 1 776 ? -4.240 -0.804 -23.850 1.00 75.56 776 ARG A N 1
ATOM 6235 C CA . ARG A 1 776 ? -5.075 0.319 -24.312 1.00 75.56 776 ARG A CA 1
ATOM 6236 C C . ARG A 1 776 ? -4.755 1.652 -23.630 1.00 75.56 776 ARG A C 1
ATOM 6238 O O . ARG A 1 776 ? -4.869 2.699 -24.258 1.00 75.56 776 ARG A O 1
ATOM 6245 N N . GLU A 1 777 ? -4.432 1.645 -22.337 1.00 63.88 777 GLU A N 1
ATOM 6246 C CA . GLU A 1 777 ? -4.201 2.885 -21.573 1.00 63.88 777 GLU A CA 1
ATOM 6247 C C . GLU A 1 777 ? -2.769 3.423 -21.667 1.00 63.88 777 GLU A C 1
ATOM 6249 O O . GLU A 1 777 ? -2.556 4.616 -21.472 1.00 63.88 777 GLU A O 1
ATOM 6254 N N . ASN A 1 778 ? -1.792 2.562 -21.957 1.00 62.75 778 ASN A N 1
ATOM 6255 C CA . ASN A 1 778 ? -0.363 2.882 -21.852 1.00 62.75 778 ASN A CA 1
ATOM 6256 C C . ASN A 1 778 ? 0.358 2.729 -23.196 1.00 62.75 778 ASN A C 1
ATOM 6258 O O . ASN A 1 778 ? 1.515 2.307 -23.231 1.00 62.75 778 ASN A O 1
ATOM 6262 N N . GLU A 1 779 ? -0.340 3.033 -24.296 1.00 55.25 779 GLU A N 1
ATOM 6263 C CA . GLU A 1 779 ? 0.100 2.765 -25.672 1.00 55.25 779 GLU A CA 1
ATOM 6264 C C . GLU A 1 779 ? 1.518 3.295 -25.952 1.00 55.25 779 GLU A C 1
ATOM 6266 O O . GLU A 1 779 ? 2.290 2.640 -26.654 1.00 55.25 779 GLU A O 1
ATOM 6271 N N . GLU A 1 780 ? 1.906 4.405 -25.308 1.00 57.22 780 GLU A N 1
ATOM 6272 C CA . GLU A 1 780 ? 3.231 5.005 -25.487 1.00 57.22 780 GLU A CA 1
ATOM 6273 C C . GLU A 1 780 ? 4.057 5.173 -24.205 1.00 57.22 780 GLU A C 1
ATOM 6275 O O . GLU A 1 780 ? 5.291 5.175 -24.294 1.00 57.22 780 GLU A O 1
ATOM 6280 N N . VAL A 1 781 ? 3.439 5.315 -23.019 1.00 70.44 781 VAL A N 1
ATOM 6281 C CA . VAL A 1 781 ? 4.204 5.694 -21.823 1.00 70.44 781 VAL A CA 1
ATOM 6282 C C . VAL A 1 781 ? 3.590 5.296 -20.474 1.00 70.44 781 VAL A C 1
ATOM 6284 O O . VAL A 1 781 ? 2.425 5.556 -20.195 1.00 70.44 781 VAL A O 1
ATOM 6287 N N . TRP A 1 782 ? 4.429 4.769 -19.579 1.00 81.12 782 TRP A N 1
ATOM 6288 C CA . TRP A 1 782 ? 4.123 4.478 -18.177 1.00 81.12 782 TRP A CA 1
ATOM 6289 C C . TRP A 1 782 ? 4.602 5.600 -17.252 1.00 81.12 782 TRP A C 1
ATOM 6291 O O . TRP A 1 782 ? 5.783 5.665 -16.897 1.00 81.12 782 TRP A O 1
ATOM 6301 N N . GLY A 1 783 ? 3.692 6.467 -16.803 1.00 81.25 783 GLY A N 1
ATOM 6302 C CA . GLY A 1 783 ? 4.051 7.635 -15.982 1.00 81.25 783 GLY A CA 1
ATOM 6303 C C . GLY A 1 783 ? 4.689 7.310 -14.624 1.00 81.25 783 GLY A C 1
ATOM 6304 O O . GLY A 1 783 ? 5.408 8.123 -14.040 1.00 81.25 783 GLY A O 1
ATOM 6305 N N . GLN A 1 784 ? 4.480 6.096 -14.113 1.00 84.19 784 GLN A N 1
ATOM 6306 C CA . GLN A 1 784 ? 5.104 5.606 -12.884 1.00 84.19 784 GLN A CA 1
ATOM 6307 C C . GLN A 1 784 ? 6.621 5.391 -13.037 1.00 84.19 784 GLN A C 1
ATOM 6309 O O . GLN A 1 784 ? 7.317 5.339 -12.023 1.00 84.19 784 GLN A O 1
ATOM 6314 N N . LEU A 1 785 ? 7.140 5.278 -14.266 1.00 86.88 785 LEU A N 1
ATOM 6315 C CA . LEU A 1 785 ? 8.560 5.054 -14.557 1.00 86.88 785 LEU A CA 1
ATOM 6316 C C . LEU A 1 785 ? 9.343 6.346 -14.854 1.00 86.88 785 LEU A C 1
ATOM 6318 O O . LEU A 1 785 ? 10.514 6.253 -15.189 1.00 86.88 785 LEU A O 1
ATOM 6322 N N . PHE A 1 786 ? 8.752 7.541 -14.740 1.00 84.88 786 PHE A N 1
ATOM 6323 C CA . PHE A 1 786 ? 9.486 8.806 -14.927 1.00 84.88 786 PHE A CA 1
ATOM 6324 C C . PHE A 1 786 ? 10.381 9.172 -13.748 1.00 84.88 786 PHE A C 1
ATOM 6326 O O . PHE A 1 786 ? 10.165 8.706 -12.632 1.00 84.88 786 PHE A O 1
ATOM 6333 N N . GLU A 1 787 ? 11.351 10.059 -13.993 1.00 78.69 787 GLU A N 1
ATOM 6334 C CA . GLU A 1 787 ? 12.269 10.581 -12.969 1.00 78.69 787 GLU A CA 1
ATOM 6335 C C . GLU A 1 787 ? 13.034 9.469 -12.224 1.00 78.69 787 GLU A C 1
ATOM 6337 O O . GLU A 1 787 ? 13.216 9.522 -11.006 1.00 78.69 787 GLU A O 1
ATOM 6342 N N . LEU A 1 788 ? 13.468 8.432 -12.948 1.00 82.44 788 LEU A N 1
ATOM 6343 C CA . LEU A 1 788 ? 14.305 7.380 -12.376 1.00 82.44 788 LEU A CA 1
ATOM 6344 C C . LEU A 1 788 ? 15.651 7.965 -11.950 1.00 82.44 788 LEU A C 1
ATOM 6346 O O . LEU A 1 788 ? 16.404 8.479 -12.771 1.00 82.44 788 LEU A O 1
ATOM 6350 N N . THR A 1 789 ? 15.978 7.831 -10.669 1.00 85.44 789 THR A N 1
ATOM 6351 C CA . THR A 1 789 ? 17.308 8.154 -10.147 1.00 85.44 789 THR A CA 1
ATOM 6352 C C . THR A 1 789 ? 17.986 6.887 -9.633 1.00 85.44 789 THR A C 1
ATOM 6354 O O . THR A 1 789 ? 17.308 5.970 -9.167 1.00 85.44 789 THR A O 1
ATOM 6357 N N . PRO A 1 790 ? 19.325 6.785 -9.691 1.00 90.31 790 PRO A N 1
ATOM 6358 C CA . PRO A 1 790 ? 20.031 5.593 -9.220 1.00 90.31 790 PRO A CA 1
ATOM 6359 C C . PRO A 1 790 ? 19.911 5.407 -7.703 1.00 90.31 790 PRO A C 1
ATOM 6361 O O . PRO A 1 790 ? 19.834 4.275 -7.208 1.00 90.31 790 PRO A O 1
ATOM 6364 N N . VAL A 1 791 ? 19.855 6.529 -6.981 1.00 92.31 791 VAL A N 1
ATOM 6365 C CA . VAL A 1 791 ? 19.779 6.606 -5.525 1.00 92.31 791 VAL A CA 1
ATOM 6366 C C . VAL A 1 791 ? 18.673 7.567 -5.126 1.00 92.31 791 VAL A C 1
ATOM 6368 O O . VAL A 1 791 ? 18.558 8.662 -5.679 1.00 92.31 791 VAL A O 1
ATOM 6371 N N . VAL A 1 792 ? 17.868 7.171 -4.144 1.00 91.38 792 VAL A N 1
ATOM 6372 C CA . VAL A 1 792 ? 16.807 8.013 -3.587 1.00 91.38 792 VAL A CA 1
ATOM 6373 C C . VAL A 1 792 ? 17.019 8.167 -2.089 1.00 91.38 792 VAL A C 1
ATOM 6375 O O . VAL A 1 792 ? 17.106 7.183 -1.356 1.00 91.38 792 VAL A O 1
ATOM 6378 N N . GLY A 1 793 ? 17.066 9.419 -1.636 1.00 89.31 793 GLY A N 1
ATOM 6379 C CA . GLY A 1 793 ? 16.951 9.765 -0.223 1.00 89.31 793 GLY A CA 1
ATOM 6380 C C . GLY A 1 793 ? 15.485 9.976 0.149 1.00 89.31 793 GLY A C 1
ATOM 6381 O O . GLY A 1 793 ? 14.800 10.758 -0.506 1.00 89.31 793 GLY A O 1
ATOM 6382 N N . VAL A 1 794 ? 15.003 9.288 1.182 1.00 86.19 794 VAL A N 1
ATOM 6383 C CA . VAL A 1 794 ? 13.624 9.392 1.674 1.00 86.19 794 VAL A CA 1
ATOM 6384 C C . VAL A 1 794 ? 13.625 9.889 3.116 1.00 86.19 794 VAL A C 1
ATOM 6386 O O . VAL A 1 794 ? 14.067 9.193 4.035 1.00 86.19 794 VAL A O 1
ATOM 6389 N N . THR A 1 795 ? 13.099 11.093 3.312 1.00 78.25 795 THR A N 1
ATOM 6390 C CA . THR A 1 795 ? 12.969 11.763 4.611 1.00 78.25 795 THR A CA 1
ATOM 6391 C C . THR A 1 795 ? 11.517 12.237 4.787 1.00 78.25 795 THR A C 1
ATOM 6393 O O . THR A 1 795 ? 10.788 12.406 3.814 1.00 78.25 795 THR A O 1
ATOM 6396 N N . GLY A 1 796 ? 11.024 12.374 6.023 1.00 65.81 796 GLY A N 1
ATOM 6397 C CA . GLY A 1 796 ? 9.636 12.808 6.272 1.00 65.81 796 GLY A CA 1
ATOM 6398 C C . GLY A 1 796 ? 8.581 11.694 6.158 1.00 65.81 796 GLY A C 1
ATOM 6399 O O . GLY A 1 796 ? 8.826 10.566 6.566 1.00 65.81 796 GLY A O 1
ATOM 6400 N N . GLY A 1 797 ? 7.360 11.990 5.701 1.00 55.41 797 GLY A N 1
ATOM 6401 C CA . GLY A 1 797 ? 6.279 10.998 5.561 1.00 55.41 797 GLY A CA 1
ATOM 6402 C C . GLY A 1 797 ? 6.312 10.265 4.212 1.00 55.41 797 GLY A C 1
ATOM 6403 O O . GLY A 1 797 ? 6.532 10.883 3.177 1.00 55.41 797 GLY A O 1
ATOM 6404 N N . ALA A 1 798 ? 6.017 8.957 4.188 1.00 49.09 798 ALA A N 1
ATOM 6405 C CA . ALA A 1 798 ? 6.126 8.119 2.981 1.00 49.09 798 ALA A CA 1
ATOM 6406 C C . ALA A 1 798 ? 5.254 8.570 1.784 1.00 49.09 798 ALA A C 1
ATOM 6408 O O . ALA A 1 798 ? 5.531 8.188 0.647 1.00 49.09 798 ALA A O 1
ATOM 6409 N N . GLY A 1 799 ? 4.224 9.396 2.018 1.00 51.38 799 GLY A N 1
ATOM 6410 C CA . GLY A 1 799 ? 3.320 9.898 0.976 1.00 51.38 799 GLY A CA 1
ATOM 6411 C C . GLY A 1 799 ? 4.021 10.697 -0.129 1.00 51.38 799 GLY A C 1
ATOM 6412 O O . GLY A 1 799 ? 3.624 10.586 -1.286 1.00 51.38 799 GLY A O 1
ATOM 6413 N N . GLY A 1 800 ? 5.107 11.412 0.194 1.00 57.19 800 GLY A N 1
ATOM 6414 C CA . GLY A 1 800 ? 5.890 12.187 -0.780 1.00 57.19 800 GLY A CA 1
ATOM 6415 C C . GLY A 1 800 ? 6.748 11.343 -1.731 1.00 57.19 800 GLY A C 1
ATOM 6416 O O . GLY A 1 800 ? 7.204 11.842 -2.751 1.00 57.19 800 GLY A O 1
ATOM 6417 N N . HIS A 1 801 ? 6.938 10.050 -1.440 1.00 71.38 801 HIS A N 1
ATOM 6418 C CA . HIS A 1 801 ? 7.868 9.174 -2.169 1.00 71.38 801 HIS A CA 1
ATOM 6419 C C . HIS A 1 801 ? 7.186 7.919 -2.741 1.00 71.38 801 HIS A C 1
ATOM 6421 O O . HIS A 1 801 ? 7.823 6.886 -2.977 1.00 71.38 801 HIS A O 1
ATOM 6427 N N . ARG A 1 802 ? 5.869 7.986 -2.988 1.00 77.81 802 ARG A N 1
ATOM 6428 C CA . ARG A 1 802 ? 5.084 6.861 -3.531 1.00 77.81 802 ARG A CA 1
ATOM 6429 C C . ARG A 1 802 ? 5.612 6.375 -4.887 1.00 77.81 802 ARG A C 1
ATOM 6431 O O . ARG A 1 802 ? 5.606 5.175 -5.142 1.00 77.81 802 ARG A O 1
ATOM 6438 N N . ARG A 1 803 ? 6.095 7.288 -5.739 1.00 83.81 803 ARG A N 1
ATOM 6439 C CA . ARG A 1 803 ? 6.707 6.954 -7.036 1.00 83.81 803 ARG A CA 1
ATOM 6440 C C . ARG A 1 803 ? 8.004 6.158 -6.850 1.00 83.81 803 ARG A C 1
ATOM 6442 O O . ARG A 1 803 ? 8.077 5.020 -7.300 1.00 83.81 803 ARG A O 1
ATOM 6449 N N . ALA A 1 804 ? 8.963 6.694 -6.094 1.00 85.38 804 ALA A N 1
ATOM 6450 C CA . ALA A 1 804 ? 10.253 6.044 -5.847 1.00 85.38 804 ALA A CA 1
ATOM 6451 C C . ALA A 1 804 ? 10.118 4.658 -5.192 1.00 85.38 804 ALA A C 1
ATOM 6453 O O . ALA A 1 804 ? 10.802 3.712 -5.572 1.00 85.38 804 ALA A O 1
ATOM 6454 N N . THR A 1 805 ? 9.194 4.503 -4.238 1.00 88.38 805 THR A N 1
ATOM 6455 C CA . THR A 1 805 ? 8.936 3.200 -3.598 1.00 88.38 805 THR A CA 1
ATOM 6456 C C . THR A 1 805 ? 8.310 2.182 -4.554 1.00 88.38 805 THR A C 1
ATOM 6458 O O . THR A 1 805 ? 8.617 0.999 -4.446 1.00 88.38 805 THR A O 1
ATOM 6461 N N . ARG A 1 806 ? 7.481 2.605 -5.521 1.00 89.00 806 ARG A N 1
ATOM 6462 C CA . ARG A 1 806 ? 6.988 1.730 -6.602 1.00 89.00 806 ARG A CA 1
ATOM 6463 C C . ARG A 1 806 ? 8.107 1.339 -7.566 1.00 89.00 806 ARG A C 1
ATOM 6465 O O . ARG A 1 806 ? 8.228 0.163 -7.883 1.00 89.00 806 ARG A O 1
ATOM 6472 N N . GLN A 1 807 ? 8.942 2.291 -7.974 1.00 91.31 807 GLN A N 1
ATOM 6473 C CA . GLN A 1 807 ? 10.073 2.051 -8.877 1.00 91.31 807 GLN A CA 1
ATOM 6474 C C . GLN A 1 807 ? 11.123 1.128 -8.253 1.00 91.31 807 GLN A C 1
ATOM 6476 O O . GLN A 1 807 ? 11.635 0.229 -8.904 1.00 91.31 807 GLN A O 1
ATOM 6481 N N . PHE A 1 808 ? 11.399 1.255 -6.954 1.00 93.81 808 PHE A N 1
ATOM 6482 C CA . PHE A 1 808 ? 12.344 0.361 -6.279 1.00 93.81 808 PHE A CA 1
ATOM 6483 C C . PHE A 1 808 ? 11.911 -1.113 -6.327 1.00 93.81 808 PHE A C 1
ATOM 6485 O O . PHE A 1 808 ? 12.753 -2.005 -6.278 1.00 93.81 808 PHE A O 1
ATOM 6492 N N . ARG A 1 809 ? 10.609 -1.378 -6.483 1.00 92.06 809 ARG A N 1
ATOM 6493 C CA . ARG A 1 809 ? 10.039 -2.723 -6.636 1.00 92.06 809 ARG A CA 1
ATOM 6494 C C . ARG A 1 809 ? 10.057 -3.242 -8.077 1.00 92.06 809 ARG A C 1
ATOM 6496 O O . ARG A 1 809 ? 9.482 -4.298 -8.319 1.00 92.06 809 ARG A O 1
ATOM 6503 N N . THR A 1 810 ? 10.659 -2.529 -9.021 1.00 93.50 810 THR A N 1
ATOM 6504 C CA . THR A 1 810 ? 10.972 -3.049 -10.359 1.00 93.50 810 THR A CA 1
ATOM 6505 C C . THR A 1 810 ? 12.429 -3.533 -10.397 1.00 93.50 810 THR A C 1
ATOM 6507 O O . THR A 1 810 ? 13.181 -3.220 -9.474 1.00 93.50 810 THR A O 1
ATOM 6510 N N . PRO A 1 811 ? 12.870 -4.291 -11.415 1.00 92.38 811 PRO A N 1
ATOM 6511 C CA . PRO A 1 811 ? 14.261 -4.738 -11.522 1.00 92.38 811 PRO A CA 1
ATOM 6512 C C . PRO A 1 811 ? 15.285 -3.598 -11.634 1.00 92.38 811 PRO A C 1
ATOM 6514 O O . PRO A 1 811 ? 16.367 -3.713 -11.072 1.00 92.38 811 PRO A O 1
ATOM 6517 N N . SER A 1 812 ? 14.929 -2.494 -12.298 1.00 89.50 812 SER A N 1
ATOM 6518 C CA . SER A 1 812 ? 15.825 -1.400 -12.709 1.00 89.50 812 SER A CA 1
ATOM 6519 C C . SER A 1 812 ? 16.106 -0.369 -11.596 1.00 89.50 812 SER A C 1
ATOM 6521 O O . SER A 1 812 ? 16.164 -0.706 -10.415 1.00 89.50 812 SER A O 1
ATOM 6523 N N . LEU A 1 813 ? 16.292 0.911 -11.938 1.00 91.00 813 LEU A N 1
ATOM 6524 C CA . LEU A 1 813 ? 16.454 2.000 -10.968 1.00 91.00 813 LEU A CA 1
ATOM 6525 C C . LEU A 1 813 ? 15.160 2.27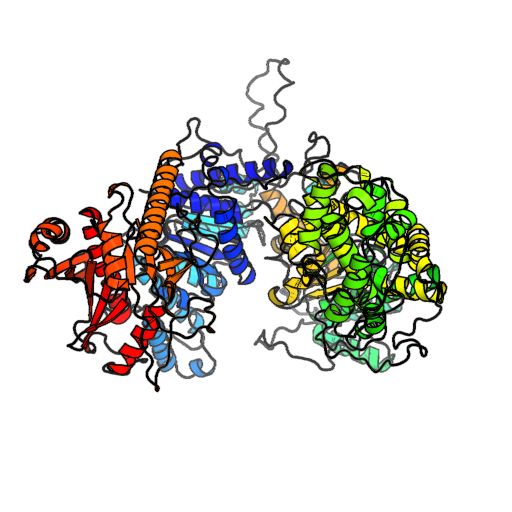7 -10.164 1.00 91.00 813 LEU A C 1
ATOM 6527 O O . LEU A 1 813 ? 14.069 1.985 -10.658 1.00 91.00 813 LEU A O 1
ATOM 6531 N N . PRO A 1 814 ? 15.250 2.862 -8.951 1.00 93.69 814 PRO A N 1
ATOM 6532 C CA . PRO A 1 814 ? 16.464 3.062 -8.155 1.00 93.69 814 PRO A CA 1
ATOM 6533 C C . PRO A 1 814 ? 17.053 1.743 -7.645 1.00 93.69 814 PRO A C 1
ATOM 6535 O O . PRO A 1 814 ? 16.319 0.798 -7.336 1.00 93.69 814 PRO A O 1
ATOM 6538 N N . ARG A 1 815 ? 18.386 1.701 -7.515 1.00 95.00 815 ARG A N 1
ATOM 6539 C CA . ARG A 1 815 ? 19.114 0.580 -6.893 1.00 95.00 815 ARG A CA 1
ATOM 6540 C C . ARG A 1 815 ? 19.275 0.768 -5.396 1.00 95.00 815 ARG A C 1
ATOM 6542 O O . ARG A 1 815 ? 19.286 -0.211 -4.663 1.00 95.00 815 ARG A O 1
ATOM 6549 N N . VAL A 1 816 ? 19.376 2.009 -4.925 1.00 96.94 816 VAL A N 1
ATOM 6550 C CA . VAL A 1 816 ? 19.563 2.284 -3.498 1.00 96.94 816 VAL A CA 1
ATOM 6551 C C . VAL A 1 816 ? 18.492 3.238 -2.991 1.00 96.94 816 VAL A C 1
ATOM 6553 O O . VAL A 1 816 ? 18.317 4.334 -3.522 1.00 96.94 816 VAL A O 1
ATOM 6556 N N . ILE A 1 817 ? 17.800 2.833 -1.927 1.00 95.94 817 ILE A N 1
ATOM 6557 C CA . ILE A 1 817 ? 17.006 3.741 -1.101 1.00 95.94 817 ILE A CA 1
ATOM 6558 C C . ILE A 1 817 ? 17.740 3.943 0.217 1.00 95.94 817 ILE A C 1
ATOM 6560 O O . ILE A 1 817 ? 17.999 2.985 0.944 1.00 95.94 817 ILE A O 1
ATOM 6564 N N . VAL A 1 818 ? 18.018 5.201 0.541 1.00 94.00 818 VAL A N 1
ATOM 6565 C CA . VAL A 1 818 ? 18.487 5.616 1.863 1.00 94.00 818 VAL A CA 1
ATOM 6566 C C . VAL A 1 818 ? 17.332 6.315 2.559 1.00 94.00 818 VAL A C 1
ATOM 6568 O O . VAL A 1 818 ? 16.776 7.272 2.025 1.00 94.00 818 VAL A O 1
ATOM 6571 N N . CYS A 1 819 ? 16.930 5.847 3.733 1.00 91.31 819 CYS A N 1
ATOM 6572 C CA . CYS A 1 819 ? 15.767 6.394 4.418 1.00 91.31 819 CYS A CA 1
ATOM 6573 C C . CYS A 1 819 ? 15.935 6.438 5.931 1.00 91.31 819 CYS A C 1
ATOM 6575 O O . CYS A 1 819 ? 16.650 5.626 6.517 1.00 91.31 819 CYS A O 1
ATOM 6577 N N . THR A 1 820 ? 15.208 7.346 6.579 1.00 86.44 820 THR A N 1
ATOM 6578 C CA . THR A 1 820 ? 14.988 7.252 8.027 1.00 86.44 820 THR A CA 1
ATOM 6579 C C . THR A 1 820 ? 13.914 6.195 8.334 1.00 86.44 820 THR A C 1
ATOM 6581 O O . THR A 1 820 ? 13.536 5.385 7.482 1.00 86.44 820 THR A O 1
ATOM 6584 N N . ASP A 1 821 ? 13.352 6.206 9.544 1.00 80.19 821 ASP A N 1
ATOM 6585 C CA . ASP A 1 821 ? 12.224 5.348 9.928 1.00 80.19 821 ASP A CA 1
ATOM 6586 C C . ASP A 1 821 ? 10.916 5.621 9.150 1.00 80.19 821 ASP A C 1
ATOM 6588 O O . ASP A 1 821 ? 9.887 5.008 9.433 1.00 80.19 821 ASP A O 1
ATOM 6592 N N . THR A 1 822 ? 10.934 6.496 8.143 1.00 76.56 822 THR A N 1
ATOM 6593 C CA . THR A 1 822 ? 9.821 6.771 7.225 1.00 76.56 822 THR A CA 1
ATOM 6594 C C . THR A 1 822 ? 9.270 5.522 6.539 1.00 76.56 822 THR A C 1
ATOM 6596 O O . THR A 1 822 ? 8.053 5.366 6.439 1.00 76.56 822 THR A O 1
ATOM 6599 N N . LEU A 1 823 ? 10.149 4.634 6.061 1.00 82.50 823 LEU A N 1
ATOM 6600 C CA . LEU A 1 823 ? 9.765 3.444 5.290 1.00 82.50 823 LEU A CA 1
ATOM 6601 C C . LEU A 1 823 ? 9.679 2.172 6.139 1.00 82.50 823 LEU A C 1
ATOM 6603 O O . LEU A 1 823 ? 9.470 1.090 5.594 1.00 82.50 823 LEU A O 1
ATOM 6607 N N . LYS A 1 824 ? 9.803 2.272 7.471 1.00 79.00 824 LYS A N 1
ATOM 6608 C CA . LYS A 1 824 ? 9.744 1.099 8.361 1.00 79.00 824 LYS A CA 1
ATOM 6609 C C . LYS A 1 824 ? 8.362 0.435 8.409 1.00 79.00 824 LYS A C 1
ATOM 6611 O O . LYS A 1 824 ? 8.245 -0.720 8.801 1.00 79.00 824 LYS A O 1
ATOM 6616 N N . GLU A 1 825 ? 7.315 1.165 8.021 1.00 75.31 825 GLU A N 1
ATOM 6617 C CA . GLU A 1 825 ? 5.906 0.769 8.089 1.00 75.31 825 GLU A CA 1
ATOM 6618 C C . GLU A 1 825 ? 5.144 1.230 6.835 1.00 75.31 825 GLU A C 1
ATOM 6620 O O . GLU A 1 825 ? 5.491 2.223 6.201 1.00 75.31 825 GLU A O 1
ATOM 6625 N N . GLY A 1 826 ? 4.064 0.524 6.483 1.00 70.06 826 GLY A N 1
ATOM 6626 C CA . GLY A 1 826 ? 3.127 0.958 5.436 1.00 70.06 826 GLY A CA 1
ATOM 6627 C C . GLY A 1 826 ? 3.588 0.832 3.977 1.00 70.06 826 GLY A C 1
ATOM 6628 O O . GLY A 1 826 ? 2.801 1.153 3.094 1.00 70.06 826 GLY A O 1
ATOM 6629 N N . VAL A 1 827 ? 4.801 0.335 3.707 1.00 79.69 827 VAL A N 1
ATOM 6630 C CA . VAL A 1 827 ? 5.335 0.151 2.341 1.00 79.69 827 VAL A CA 1
ATOM 6631 C C . VAL A 1 827 ? 5.840 -1.284 2.137 1.00 79.69 827 VAL A C 1
ATOM 6633 O O . VAL A 1 827 ? 6.263 -1.934 3.097 1.00 79.69 827 VAL A O 1
ATOM 6636 N N . ASP A 1 828 ? 5.762 -1.768 0.896 1.00 82.62 828 ASP A N 1
ATOM 6637 C CA . ASP A 1 828 ? 6.257 -3.068 0.430 1.00 82.62 828 ASP A CA 1
ATOM 6638 C C . ASP A 1 828 ? 7.468 -2.862 -0.490 1.00 82.62 828 ASP A C 1
ATOM 6640 O O . ASP A 1 828 ? 7.340 -2.147 -1.476 1.00 82.62 828 ASP A O 1
ATOM 6644 N N . LEU A 1 829 ? 8.626 -3.472 -0.201 1.00 91.06 829 LEU A N 1
ATOM 6645 C CA . LEU A 1 829 ? 9.880 -3.265 -0.959 1.00 91.06 829 LEU A CA 1
ATOM 6646 C C . LEU A 1 829 ? 10.583 -4.586 -1.340 1.00 91.06 829 LEU A C 1
ATOM 6648 O O . LEU A 1 829 ? 11.742 -4.590 -1.735 1.00 91.06 829 LEU A O 1
ATOM 6652 N N . HIS A 1 830 ? 9.875 -5.708 -1.222 1.00 89.25 830 HIS A N 1
ATOM 6653 C CA . HIS A 1 830 ? 10.429 -7.065 -1.236 1.00 89.25 830 HIS A CA 1
ATOM 6654 C C . HIS A 1 830 ? 10.692 -7.674 -2.619 1.00 89.25 830 HIS A C 1
ATOM 6656 O O . HIS A 1 830 ? 11.384 -8.682 -2.709 1.00 89.25 830 HIS A O 1
ATOM 6662 N N . LEU A 1 831 ? 10.117 -7.120 -3.695 1.00 90.94 831 LEU A N 1
ATOM 6663 C CA . LEU A 1 831 ? 10.071 -7.821 -4.984 1.00 90.94 831 LEU A CA 1
ATOM 6664 C C . LEU A 1 831 ? 11.457 -8.074 -5.594 1.00 90.94 831 LEU A C 1
ATOM 6666 O O . LEU A 1 831 ? 11.660 -9.160 -6.118 1.00 90.94 831 LEU A O 1
ATOM 6670 N N . PHE A 1 832 ? 12.385 -7.117 -5.520 1.00 92.69 832 PHE A N 1
ATOM 6671 C CA . PHE A 1 832 ? 13.721 -7.193 -6.146 1.00 92.69 832 PHE A CA 1
ATOM 6672 C C . PHE A 1 832 ? 14.830 -6.679 -5.223 1.00 92.69 832 PHE A C 1
ATOM 6674 O O . PHE A 1 832 ? 15.827 -6.133 -5.685 1.00 92.69 832 PHE A O 1
ATOM 6681 N N . CYS A 1 833 ? 14.616 -6.780 -3.913 1.00 94.38 833 CYS A N 1
ATOM 6682 C CA . CYS A 1 833 ? 15.612 -6.433 -2.915 1.00 94.38 833 CYS A CA 1
ATOM 6683 C C . CYS A 1 833 ? 15.845 -7.640 -2.009 1.00 94.38 833 CYS A C 1
ATOM 6685 O O . CYS A 1 833 ? 14.895 -8.322 -1.626 1.00 94.38 833 CYS A O 1
ATOM 6687 N N . ASP A 1 834 ? 17.102 -7.867 -1.656 1.00 92.88 834 ASP A N 1
ATOM 6688 C CA . ASP A 1 834 ? 17.573 -8.880 -0.711 1.00 92.88 834 ASP A CA 1
ATOM 6689 C C . ASP A 1 834 ? 18.723 -8.347 0.173 1.00 92.88 834 ASP A C 1
ATOM 6691 O O . ASP A 1 834 ? 19.340 -9.112 0.910 1.00 92.88 834 ASP A O 1
ATOM 6695 N N . HIS A 1 835 ? 18.993 -7.031 0.152 1.00 94.88 835 HIS A N 1
ATOM 6696 C CA . HIS A 1 835 ? 19.982 -6.380 1.021 1.00 94.88 835 HIS A CA 1
ATOM 6697 C C . HIS A 1 835 ? 19.341 -5.268 1.861 1.00 94.88 835 HIS A C 1
ATOM 6699 O O . HIS A 1 835 ? 18.854 -4.254 1.347 1.00 94.88 835 HIS A O 1
ATOM 6705 N N . VAL A 1 836 ? 19.394 -5.428 3.184 1.00 95.75 836 VAL A N 1
ATOM 6706 C CA . VAL A 1 836 ? 18.925 -4.440 4.162 1.00 95.75 836 VAL A CA 1
ATOM 6707 C C . VAL A 1 836 ? 20.084 -4.033 5.063 1.00 95.75 836 VAL A C 1
ATOM 6709 O O . VAL A 1 836 ? 20.663 -4.863 5.759 1.00 95.75 836 VAL A O 1
ATOM 6712 N N . LEU A 1 837 ? 20.412 -2.742 5.088 1.00 94.81 837 LEU A N 1
ATOM 6713 C CA . LEU A 1 837 ? 21.501 -2.211 5.906 1.00 94.81 837 LEU A CA 1
ATOM 6714 C C . LEU A 1 837 ? 20.965 -1.333 7.034 1.00 94.81 837 LEU A C 1
ATOM 6716 O O . LEU A 1 837 ? 20.294 -0.325 6.807 1.00 94.81 837 LEU A O 1
ATOM 6720 N N . HIS A 1 838 ? 21.320 -1.674 8.268 1.00 92.19 838 HIS A N 1
ATOM 6721 C CA . HIS A 1 838 ? 21.049 -0.865 9.452 1.00 92.19 838 HIS A CA 1
ATOM 6722 C C . HIS A 1 838 ? 22.226 0.074 9.731 1.00 92.19 838 HIS A C 1
ATOM 6724 O O . HIS A 1 838 ? 22.921 -0.089 10.732 1.00 92.19 838 HIS A O 1
ATOM 6730 N N . TYR A 1 839 ? 22.449 1.065 8.856 1.00 89.19 839 TYR A N 1
ATOM 6731 C CA . TYR A 1 839 ? 23.505 2.070 9.054 1.00 89.19 839 TYR A CA 1
ATOM 6732 C C . TYR A 1 839 ? 23.367 2.757 10.420 1.00 89.19 839 TYR A C 1
ATOM 6734 O O . TYR A 1 839 ? 24.325 2.847 11.192 1.00 89.19 839 TYR A O 1
ATOM 6742 N N . GLY A 1 840 ? 22.143 3.191 10.731 1.00 79.62 840 GLY A N 1
ATOM 6743 C CA . GLY A 1 840 ? 21.736 3.572 12.076 1.00 79.62 840 GLY A CA 1
ATOM 6744 C C . GLY A 1 840 ? 20.925 2.439 12.693 1.00 79.62 840 GLY A C 1
ATOM 6745 O O . GLY A 1 840 ? 19.749 2.275 12.353 1.00 79.62 840 GLY A O 1
ATOM 6746 N N . VAL A 1 841 ? 21.533 1.660 13.596 1.00 78.38 841 VAL A N 1
ATOM 6747 C CA . VAL A 1 841 ? 20.877 0.539 14.304 1.00 78.38 841 VAL A CA 1
ATOM 6748 C C . VAL A 1 841 ? 19.540 1.005 14.892 1.00 78.38 841 VAL A C 1
ATOM 6750 O O . VAL A 1 841 ? 19.420 2.151 15.312 1.00 78.38 841 VAL A O 1
ATOM 6753 N N . ALA A 1 842 ? 18.491 0.186 14.918 1.00 76.19 842 ALA A N 1
ATOM 6754 C CA . ALA A 1 842 ? 17.244 0.640 15.540 1.00 76.19 842 ALA A CA 1
ATOM 6755 C C . ALA A 1 842 ? 17.361 0.673 17.078 1.00 76.19 842 ALA A C 1
ATOM 6757 O O . ALA A 1 842 ? 18.327 0.178 17.659 1.00 76.19 842 ALA A O 1
ATOM 6758 N N . TRP A 1 843 ? 16.407 1.316 17.750 1.00 69.44 843 TRP A N 1
ATOM 6759 C CA . TRP A 1 843 ? 16.395 1.404 19.217 1.00 69.44 843 TRP A CA 1
ATOM 6760 C C . TRP A 1 843 ? 15.948 0.107 19.884 1.00 69.44 843 TRP A C 1
ATOM 6762 O O . TRP A 1 843 ? 16.337 -0.187 21.016 1.00 69.44 843 TRP A O 1
ATOM 6772 N N . THR A 1 844 ? 15.110 -0.640 19.177 1.00 76.56 844 THR A N 1
ATOM 6773 C CA . THR A 1 844 ? 14.434 -1.837 19.652 1.00 76.56 844 THR A CA 1
ATOM 6774 C C . THR A 1 844 ? 14.597 -2.953 18.624 1.00 76.56 844 THR A C 1
ATOM 6776 O O . THR A 1 844 ? 14.765 -2.697 17.427 1.00 76.56 844 THR A O 1
ATOM 6779 N N . SER A 1 845 ? 14.551 -4.201 19.084 1.00 81.62 845 SER A N 1
ATOM 6780 C CA . SER A 1 845 ? 14.568 -5.370 18.201 1.00 81.62 845 SER A CA 1
ATOM 6781 C C . SER A 1 845 ? 13.345 -5.391 17.287 1.00 81.62 845 SER A C 1
ATOM 6783 O O . SER A 1 845 ? 13.464 -5.723 16.110 1.00 81.62 845 SER A O 1
ATOM 6785 N N . GLY A 1 846 ? 12.188 -4.948 17.789 1.00 83.62 846 GLY A N 1
ATOM 6786 C CA . GLY A 1 846 ? 10.973 -4.848 16.989 1.00 83.62 846 GLY A CA 1
ATOM 6787 C C . GLY A 1 846 ? 11.092 -3.869 15.816 1.00 83.62 846 GLY A C 1
ATOM 6788 O O . GLY A 1 846 ? 10.664 -4.201 14.713 1.00 83.62 846 GLY A O 1
ATOM 6789 N N . ASP A 1 847 ? 11.722 -2.701 16.001 1.00 84.94 847 ASP A N 1
ATOM 6790 C CA . ASP A 1 847 ? 11.975 -1.776 14.885 1.00 84.94 847 ASP A CA 1
ATOM 6791 C C . ASP A 1 847 ? 12.923 -2.403 13.844 1.00 84.94 847 ASP A C 1
ATOM 6793 O O . ASP A 1 847 ? 12.755 -2.181 12.644 1.00 84.94 847 ASP A O 1
ATOM 6797 N N . MET A 1 848 ? 13.906 -3.209 14.270 1.00 85.69 848 MET A N 1
ATOM 6798 C CA . MET A 1 848 ? 14.768 -3.925 13.324 1.00 85.69 848 MET A CA 1
ATOM 6799 C C . MET A 1 848 ? 13.993 -4.956 12.508 1.00 85.69 848 MET A C 1
ATOM 6801 O O . MET A 1 848 ? 14.095 -4.953 11.283 1.00 85.69 848 MET A O 1
ATOM 6805 N N . GLU A 1 849 ? 13.162 -5.768 13.159 1.00 86.50 849 GLU A N 1
ATOM 6806 C CA . GLU A 1 849 ? 12.331 -6.757 12.470 1.00 86.50 849 GLU A CA 1
ATOM 6807 C C . GLU A 1 849 ? 11.330 -6.094 11.513 1.00 86.50 849 GLU A C 1
ATOM 6809 O O . GLU A 1 849 ? 11.119 -6.573 10.401 1.00 86.50 849 GLU A O 1
ATOM 6814 N N . GLN A 1 850 ? 10.746 -4.951 11.887 1.00 87.06 850 GLN A N 1
ATOM 6815 C CA . GLN A 1 850 ? 9.853 -4.197 11.003 1.00 87.06 850 GLN A CA 1
ATOM 6816 C C . GLN A 1 850 ? 10.569 -3.661 9.753 1.00 87.06 850 GLN A C 1
ATOM 6818 O O . GLN A 1 850 ? 9.969 -3.674 8.671 1.00 87.06 850 GLN A O 1
ATOM 6823 N N . ARG A 1 851 ? 11.821 -3.198 9.898 1.00 90.06 851 ARG A N 1
ATOM 6824 C CA . ARG A 1 851 ? 12.680 -2.717 8.802 1.00 90.06 851 ARG A CA 1
ATOM 6825 C C . ARG A 1 851 ? 13.061 -3.855 7.852 1.00 90.06 851 ARG A C 1
ATOM 6827 O O . ARG A 1 851 ? 12.813 -3.737 6.655 1.00 90.06 851 ARG A O 1
ATOM 6834 N N . VAL A 1 852 ? 13.579 -4.970 8.375 1.00 90.50 852 VAL A N 1
ATOM 6835 C CA . VAL A 1 852 ? 13.920 -6.160 7.569 1.00 90.50 852 VAL A CA 1
ATOM 6836 C C . VAL A 1 852 ? 12.671 -6.737 6.909 1.00 90.50 852 VAL A C 1
ATOM 6838 O O . VAL A 1 852 ? 12.665 -7.026 5.715 1.00 90.50 852 VAL A O 1
ATOM 6841 N N . GLY A 1 853 ? 11.558 -6.778 7.638 1.00 88.25 853 GLY A N 1
ATOM 6842 C CA . GLY A 1 853 ? 10.264 -7.224 7.142 1.00 88.25 853 GLY A CA 1
ATOM 6843 C C . GLY A 1 853 ? 9.637 -6.327 6.070 1.00 88.25 853 GLY A C 1
ATOM 6844 O O . GLY A 1 853 ? 8.519 -6.615 5.655 1.00 88.25 853 GLY A O 1
ATOM 6845 N N . ARG A 1 854 ? 10.279 -5.241 5.607 1.00 88.31 854 ARG A N 1
ATOM 6846 C CA . ARG A 1 854 ? 9.891 -4.553 4.355 1.00 88.31 854 ARG A CA 1
ATOM 6847 C C . ARG A 1 854 ? 10.320 -5.325 3.110 1.00 88.31 854 ARG A C 1
ATOM 6849 O O . ARG A 1 854 ? 9.684 -5.181 2.062 1.00 88.31 854 ARG A O 1
ATOM 6856 N N . VAL A 1 855 ? 11.373 -6.123 3.264 1.00 91.94 855 VAL A N 1
ATOM 6857 C CA . VAL A 1 855 ? 12.002 -6.946 2.235 1.00 91.94 855 VAL A CA 1
ATOM 6858 C C . VAL A 1 855 ? 11.715 -8.431 2.471 1.00 91.94 855 VAL A C 1
ATOM 6860 O O . VAL A 1 855 ? 11.372 -9.141 1.534 1.00 91.94 855 VAL A O 1
ATOM 6863 N N . ASP A 1 856 ? 11.746 -8.889 3.722 1.00 89.06 856 ASP A N 1
ATOM 6864 C CA . ASP A 1 856 ? 11.439 -10.278 4.070 1.00 89.06 856 ASP A CA 1
ATOM 6865 C C . ASP A 1 856 ? 9.923 -10.528 4.131 1.00 89.06 856 ASP A C 1
ATOM 6867 O O . ASP A 1 856 ? 9.270 -10.324 5.163 1.00 89.06 856 ASP A O 1
ATOM 6871 N N . ARG A 1 857 ? 9.335 -10.877 2.983 1.00 84.50 857 ARG A N 1
ATOM 6872 C CA . ARG A 1 857 ? 7.893 -11.102 2.797 1.00 84.50 857 ARG A CA 1
ATOM 6873 C C . ARG A 1 857 ? 7.623 -12.233 1.806 1.00 84.50 857 ARG A C 1
ATOM 6875 O O . ARG A 1 857 ? 8.488 -12.576 1.011 1.00 84.50 857 ARG A O 1
ATOM 6882 N N . TYR A 1 858 ? 6.392 -12.749 1.799 1.00 78.12 858 TYR A N 1
ATOM 6883 C CA . TYR A 1 858 ? 5.930 -13.567 0.674 1.00 78.12 858 TYR A CA 1
ATOM 6884 C C . TYR A 1 858 ? 5.975 -12.758 -0.635 1.00 78.12 858 TYR A C 1
ATOM 6886 O O . TYR A 1 858 ? 5.773 -11.542 -0.629 1.00 78.12 858 TYR A O 1
ATOM 6894 N N . PHE A 1 859 ? 6.232 -13.448 -1.739 1.00 77.62 859 PHE A N 1
ATOM 6895 C CA . PHE A 1 859 ? 6.624 -12.966 -3.060 1.00 77.62 859 PHE A CA 1
ATOM 6896 C C . PHE A 1 859 ? 7.930 -12.168 -3.091 1.00 77.62 859 PHE A C 1
ATOM 6898 O O . PHE A 1 859 ? 8.170 -11.433 -4.051 1.00 77.62 859 PHE A O 1
ATOM 6905 N N . SER A 1 860 ? 8.774 -12.269 -2.063 1.00 87.38 860 SER A N 1
ATOM 6906 C CA . SER A 1 860 ? 10.093 -11.628 -2.065 1.00 87.38 860 SER A CA 1
ATOM 6907 C C . SER A 1 860 ? 11.019 -12.233 -3.112 1.00 87.38 860 SER A C 1
ATOM 6909 O O . SER A 1 860 ? 10.799 -13.341 -3.603 1.00 87.38 860 SER A O 1
ATOM 6911 N N . GLN A 1 861 ? 12.070 -11.492 -3.459 1.00 89.12 861 GLN A N 1
ATOM 6912 C CA . GLN A 1 861 ? 13.153 -12.029 -4.276 1.00 89.12 861 GLN A CA 1
ATOM 6913 C C . GLN A 1 861 ? 13.758 -13.287 -3.638 1.00 89.12 861 GLN A C 1
ATOM 6915 O O . GLN A 1 861 ? 13.996 -14.260 -4.344 1.00 89.12 861 GLN A O 1
ATOM 6920 N N . ILE A 1 862 ? 13.951 -13.289 -2.312 1.00 88.12 862 ILE A N 1
ATOM 6921 C CA . ILE A 1 862 ? 14.550 -14.427 -1.610 1.00 88.12 862 ILE A CA 1
ATOM 6922 C C . ILE A 1 862 ? 13.666 -15.677 -1.676 1.00 88.12 862 ILE A C 1
ATOM 6924 O O . ILE A 1 862 ? 14.177 -16.756 -1.946 1.00 88.12 862 ILE A O 1
ATOM 6928 N N . GLU A 1 863 ? 12.343 -15.543 -1.531 1.00 85.19 863 GLU A N 1
ATOM 6929 C CA . GLU A 1 863 ? 11.430 -16.682 -1.685 1.00 85.19 863 GLU A CA 1
ATOM 6930 C C . GLU A 1 863 ? 11.514 -17.292 -3.083 1.00 85.19 863 GLU A C 1
ATOM 6932 O O . GLU A 1 863 ? 11.585 -18.513 -3.209 1.00 85.19 863 GLU A O 1
ATOM 6937 N N . ARG A 1 864 ? 11.500 -16.454 -4.130 1.00 84.81 864 ARG A N 1
ATOM 6938 C CA . ARG A 1 864 ? 11.560 -16.940 -5.515 1.00 84.81 864 ARG A CA 1
ATOM 6939 C C . ARG A 1 864 ? 12.872 -17.665 -5.786 1.00 84.81 864 ARG A C 1
ATOM 6941 O O . ARG A 1 864 ? 12.840 -18.801 -6.237 1.00 84.81 864 ARG A O 1
ATOM 6948 N N . ARG A 1 865 ? 13.997 -17.078 -5.371 1.00 83.88 865 ARG A N 1
ATOM 6949 C CA . ARG A 1 865 ? 15.317 -17.709 -5.499 1.00 83.88 865 ARG A CA 1
ATOM 6950 C C . ARG A 1 865 ? 15.410 -19.027 -4.733 1.00 83.88 865 ARG A C 1
ATOM 6952 O O . ARG A 1 865 ? 15.872 -20.006 -5.295 1.00 83.88 865 ARG A O 1
ATOM 6959 N N . LEU A 1 866 ? 14.904 -19.107 -3.501 1.00 81.75 866 LEU A N 1
ATOM 6960 C CA . LEU A 1 866 ? 14.854 -20.373 -2.749 1.00 81.75 866 LEU A CA 1
ATOM 6961 C C . LEU A 1 866 ? 13.950 -21.420 -3.422 1.00 81.75 866 LEU A C 1
ATOM 6963 O O . LEU A 1 866 ? 14.242 -22.619 -3.399 1.00 81.75 866 LEU A O 1
ATOM 6967 N N . SER A 1 867 ? 12.850 -20.965 -4.024 1.00 77.56 867 SER A N 1
ATOM 6968 C CA . SER A 1 867 ? 11.917 -21.821 -4.759 1.00 77.56 867 SER A CA 1
ATOM 6969 C C . SER A 1 867 ? 12.509 -22.321 -6.075 1.00 77.56 867 SER A C 1
ATOM 6971 O O . SER A 1 867 ? 12.157 -23.408 -6.498 1.00 77.56 867 SER A O 1
ATOM 6973 N N . GLU A 1 868 ? 13.394 -21.575 -6.729 1.00 74.31 868 GLU A N 1
ATOM 6974 C CA . GLU A 1 868 ? 13.984 -21.939 -8.025 1.00 74.31 868 GLU A CA 1
ATOM 6975 C C . GLU A 1 868 ? 15.323 -22.678 -7.859 1.00 74.31 868 GLU A C 1
ATOM 6977 O O . GLU A 1 868 ? 15.531 -23.745 -8.441 1.00 74.31 868 GLU A O 1
ATOM 6982 N N . GLU A 1 869 ? 16.212 -22.147 -7.021 1.00 71.56 869 GLU A N 1
ATOM 6983 C CA . GLU A 1 869 ? 17.606 -22.578 -6.851 1.00 71.56 869 GLU A CA 1
ATOM 6984 C C . GLU A 1 869 ? 17.785 -23.600 -5.700 1.00 71.56 869 GLU A C 1
ATOM 6986 O O . GLU A 1 869 ? 18.816 -24.269 -5.623 1.00 71.56 869 GLU A O 1
ATOM 6991 N N . GLY A 1 870 ? 16.790 -23.768 -4.811 1.00 63.94 870 GLY A N 1
ATOM 6992 C CA . GLY A 1 870 ? 16.925 -24.518 -3.548 1.00 63.94 870 GLY A CA 1
ATOM 6993 C C . GLY A 1 870 ? 17.646 -23.692 -2.468 1.00 63.94 870 GLY A C 1
ATOM 6994 O O . GLY A 1 870 ? 17.702 -22.471 -2.594 1.00 63.94 870 GLY A O 1
ATOM 6995 N N . PRO A 1 871 ? 18.217 -24.297 -1.408 1.00 61.31 871 PRO A N 1
ATOM 6996 C CA . PRO A 1 871 ? 19.097 -23.607 -0.468 1.00 61.31 871 PRO A CA 1
ATOM 6997 C C . PRO A 1 871 ? 20.589 -23.827 -0.820 1.00 61.31 871 PRO A C 1
ATOM 6999 O O . PRO A 1 871 ? 21.248 -24.655 -0.184 1.00 61.31 871 PRO A O 1
ATOM 7002 N N . PRO A 1 872 ? 21.174 -23.131 -1.821 1.00 59.69 872 PRO A N 1
ATOM 7003 C CA . PRO A 1 872 ? 22.623 -23.010 -1.934 1.00 59.69 872 PRO A CA 1
ATOM 7004 C C . PRO A 1 872 ? 23.227 -22.390 -0.667 1.00 59.69 872 PRO A C 1
ATOM 7006 O O . PRO A 1 872 ? 22.540 -21.646 0.037 1.00 59.69 872 PRO A O 1
ATOM 7009 N N . PRO A 1 873 ? 24.535 -22.574 -0.420 1.00 62.28 873 PRO A N 1
ATOM 7010 C CA . PRO A 1 873 ? 25.237 -21.826 0.620 1.00 62.28 873 PRO A CA 1
ATOM 7011 C C . PRO A 1 873 ? 25.192 -20.295 0.438 1.00 62.28 873 PRO A C 1
ATOM 7013 O O . PRO A 1 873 ? 25.571 -19.590 1.369 1.00 62.28 873 PRO A O 1
ATOM 7016 N N . ASP A 1 874 ? 24.696 -19.778 -0.696 1.00 67.50 874 ASP A N 1
ATOM 7017 C CA . ASP A 1 874 ? 24.851 -18.379 -1.119 1.00 67.50 874 ASP A CA 1
ATOM 7018 C C . ASP A 1 874 ? 23.517 -17.609 -1.265 1.00 67.50 874 ASP A C 1
ATOM 7020 O O . ASP A 1 874 ? 23.524 -16.409 -1.549 1.00 67.50 874 ASP A O 1
ATOM 7024 N N . VAL A 1 875 ? 22.360 -18.267 -1.109 1.00 80.94 875 VAL A N 1
ATOM 7025 C CA . VAL A 1 875 ? 21.037 -17.631 -1.278 1.00 80.94 875 VAL A CA 1
ATOM 7026 C C . VAL A 1 875 ? 20.552 -17.095 0.063 1.00 80.94 875 VAL A C 1
ATOM 7028 O O . VAL A 1 875 ? 19.838 -17.773 0.800 1.00 80.94 875 VAL A O 1
ATOM 7031 N N . HIS A 1 876 ? 20.941 -15.853 0.364 1.00 87.56 876 HIS A N 1
ATOM 7032 C CA . HIS A 1 876 ? 20.622 -15.202 1.634 1.00 87.56 876 HIS A CA 1
ATOM 7033 C C . HIS A 1 876 ? 19.922 -13.858 1.467 1.00 87.56 876 HIS A C 1
ATOM 7035 O O . HIS A 1 876 ? 20.209 -13.074 0.564 1.00 87.56 876 HIS A O 1
ATOM 7041 N N . LEU A 1 877 ? 19.031 -13.562 2.409 1.00 91.50 877 LEU A N 1
ATOM 7042 C CA . LEU A 1 877 ? 18.641 -12.198 2.730 1.00 91.50 877 LEU A CA 1
ATOM 7043 C C . LEU A 1 877 ? 19.743 -11.588 3.603 1.00 91.50 877 LEU A C 1
ATOM 7045 O O . LEU A 1 877 ? 19.903 -11.968 4.767 1.00 91.50 877 LEU A O 1
ATOM 7049 N N . HIS A 1 878 ? 20.473 -10.622 3.055 1.00 92.81 878 HIS A N 1
ATOM 7050 C CA . HIS A 1 878 ? 21.605 -9.989 3.721 1.00 92.81 878 HIS A CA 1
ATOM 7051 C C . HIS A 1 878 ? 21.143 -8.849 4.631 1.00 92.81 878 HIS A C 1
ATOM 7053 O O . HIS A 1 878 ? 20.621 -7.829 4.170 1.00 92.81 878 HIS A O 1
ATOM 7059 N N . VAL A 1 879 ? 21.374 -8.999 5.936 1.00 93.56 879 VAL A N 1
ATOM 7060 C CA . VAL A 1 879 ? 21.105 -7.976 6.952 1.00 93.56 879 VAL A CA 1
ATOM 7061 C C . VAL A 1 879 ? 22.430 -7.468 7.515 1.00 93.56 879 VAL A C 1
ATOM 7063 O O . VAL A 1 879 ? 23.052 -8.112 8.361 1.00 93.56 879 VAL A O 1
ATOM 7066 N N . GLY A 1 880 ? 22.869 -6.303 7.039 1.00 92.94 880 GLY A N 1
ATOM 7067 C CA . GLY A 1 880 ? 24.173 -5.725 7.368 1.00 92.94 880 GLY A CA 1
ATOM 7068 C C . GLY A 1 880 ? 24.125 -4.630 8.434 1.00 92.94 880 GLY A C 1
ATOM 7069 O O . GLY A 1 880 ? 23.152 -3.876 8.541 1.00 92.94 880 GLY A O 1
ATOM 7070 N N . TYR A 1 881 ? 25.217 -4.499 9.192 1.00 91.62 881 TYR A N 1
ATOM 7071 C CA . TYR A 1 881 ? 25.373 -3.494 10.252 1.00 91.62 881 TYR A CA 1
ATOM 7072 C C . TYR A 1 881 ? 26.660 -2.681 10.068 1.00 91.62 881 TYR A C 1
ATOM 7074 O O . TYR A 1 881 ? 27.660 -2.982 10.726 1.00 91.62 881 TYR A O 1
ATOM 7082 N N . PRO A 1 882 ? 26.664 -1.644 9.209 1.00 90.69 882 PRO A N 1
ATOM 7083 C CA . PRO A 1 882 ? 27.814 -0.759 9.087 1.00 90.69 882 PRO A CA 1
ATOM 7084 C C . PRO A 1 882 ? 28.160 -0.127 10.437 1.00 90.69 882 PRO A C 1
ATOM 7086 O O . PRO A 1 882 ? 27.334 0.569 11.034 1.00 90.69 882 PRO A O 1
ATOM 7089 N N . HIS A 1 883 ? 29.370 -0.375 10.933 1.00 86.94 883 HIS A N 1
ATOM 7090 C CA . HIS A 1 883 ? 29.857 0.180 12.196 1.00 86.94 883 HIS A CA 1
ATOM 7091 C C . HIS A 1 883 ? 31.382 0.230 12.230 1.00 86.94 883 HIS A C 1
ATOM 7093 O O . HIS A 1 883 ? 32.058 -0.488 11.497 1.00 86.94 883 HIS A O 1
ATOM 7099 N N . VAL A 1 884 ? 31.935 1.067 13.102 1.00 84.81 884 VAL A N 1
ATOM 7100 C CA . VAL A 1 884 ? 33.386 1.148 13.304 1.00 84.81 884 VAL A CA 1
ATOM 7101 C C . VAL A 1 884 ? 33.787 0.250 14.472 1.00 84.81 884 VAL A C 1
ATOM 7103 O O . VAL A 1 884 ? 33.277 0.424 15.581 1.00 84.81 884 VAL A O 1
ATOM 7106 N N . VAL A 1 885 ? 34.713 -0.688 14.242 1.00 83.12 885 VAL A N 1
ATOM 7107 C CA . VAL A 1 885 ? 35.085 -1.718 15.234 1.00 83.12 885 VAL A CA 1
ATOM 7108 C C . VAL A 1 885 ? 35.712 -1.111 16.488 1.00 83.12 885 VAL A C 1
ATOM 7110 O O . VAL A 1 885 ? 35.326 -1.470 17.600 1.00 83.12 885 VAL A O 1
ATOM 7113 N N . ALA A 1 886 ? 36.642 -0.168 16.325 1.00 77.38 886 ALA A N 1
ATOM 7114 C CA . ALA A 1 886 ? 37.325 0.522 17.419 1.00 77.38 886 ALA A CA 1
ATOM 7115 C C . ALA A 1 886 ? 36.498 1.695 17.992 1.00 77.38 886 ALA A C 1
ATOM 7117 O O . ALA A 1 886 ? 37.027 2.767 18.281 1.00 77.38 886 ALA A O 1
ATOM 7118 N N . SER A 1 887 ? 35.178 1.523 18.122 1.00 74.88 887 SER A N 1
ATOM 7119 C CA . SER A 1 887 ? 34.268 2.558 18.625 1.00 74.88 887 SER A CA 1
ATOM 7120 C C . SER A 1 887 ? 33.165 1.987 19.520 1.00 74.88 887 SER A C 1
ATOM 7122 O O . SER A 1 887 ? 32.910 0.780 19.541 1.00 74.88 887 SER A O 1
ATOM 7124 N N . LEU A 1 888 ? 32.440 2.872 20.215 1.00 72.44 888 LEU A N 1
ATOM 7125 C CA . LEU A 1 888 ? 31.259 2.509 21.011 1.00 72.44 888 LEU A CA 1
ATOM 7126 C C . LEU A 1 888 ? 30.136 1.848 20.187 1.00 72.44 888 LEU A C 1
ATOM 7128 O O . LEU A 1 888 ? 29.267 1.201 20.773 1.00 72.44 888 LEU A O 1
ATOM 7132 N N . GLU A 1 889 ? 30.134 1.985 18.855 1.00 76.62 889 GLU A N 1
ATOM 7133 C CA . GLU A 1 889 ? 29.105 1.405 17.983 1.00 76.62 889 GLU A CA 1
ATOM 7134 C C . GLU A 1 889 ? 29.097 -0.127 18.024 1.00 76.62 889 GLU A C 1
ATOM 7136 O O . GLU A 1 889 ? 28.019 -0.723 17.996 1.00 76.62 889 GLU A O 1
ATOM 7141 N N . ARG A 1 890 ? 30.261 -0.776 18.184 1.00 82.62 890 ARG A N 1
ATOM 7142 C CA . ARG A 1 890 ? 30.357 -2.242 18.283 1.00 82.62 890 ARG A CA 1
ATOM 7143 C C . ARG A 1 890 ? 29.468 -2.792 19.402 1.00 82.62 890 ARG A C 1
ATOM 7145 O O . ARG A 1 890 ? 28.608 -3.637 19.162 1.00 82.62 890 ARG A O 1
ATOM 7152 N N . GLY A 1 891 ? 29.595 -2.231 20.606 1.00 78.56 891 GLY A N 1
ATOM 7153 C CA . GLY A 1 891 ? 28.770 -2.623 21.751 1.00 78.56 891 GLY A CA 1
ATOM 7154 C C . GLY A 1 891 ? 27.289 -2.240 21.605 1.00 78.56 891 GLY A C 1
ATOM 7155 O O . GLY A 1 891 ? 26.438 -2.767 22.321 1.00 78.56 891 GLY A O 1
ATOM 7156 N N . GLN A 1 892 ? 26.934 -1.311 20.708 1.00 76.88 892 GLN A N 1
ATOM 7157 C CA . GLN A 1 892 ? 25.532 -1.026 20.374 1.00 76.88 892 GLN A CA 1
ATOM 7158 C C . GLN A 1 892 ? 24.955 -2.109 19.456 1.00 76.88 892 GLN A C 1
ATOM 7160 O O . GLN A 1 892 ? 23.878 -2.626 19.747 1.00 76.88 892 GLN A O 1
ATOM 7165 N N . VAL A 1 893 ? 25.682 -2.481 18.396 1.00 83.25 893 VAL A N 1
ATOM 7166 C CA . VAL A 1 893 ? 25.288 -3.548 17.461 1.00 83.25 893 VAL A CA 1
ATOM 7167 C C . VAL A 1 893 ? 25.146 -4.882 18.195 1.00 83.25 893 VAL A C 1
ATOM 7169 O O . VAL A 1 893 ? 24.131 -5.560 18.040 1.00 83.25 893 VAL A O 1
ATOM 7172 N N . GLU A 1 894 ? 26.118 -5.243 19.039 1.00 83.19 894 GLU A N 1
ATOM 7173 C CA . GLU A 1 894 ? 26.095 -6.493 19.811 1.00 83.19 894 GLU A CA 1
ATOM 7174 C C . GLU A 1 894 ? 24.841 -6.594 20.699 1.00 83.19 894 GLU A C 1
ATOM 7176 O O . GLU A 1 894 ? 24.098 -7.569 20.583 1.00 83.19 894 GLU A O 1
ATOM 7181 N N . ARG A 1 895 ? 24.532 -5.547 21.482 1.00 81.31 895 ARG A N 1
ATOM 7182 C CA . ARG A 1 895 ? 23.363 -5.519 22.383 1.00 81.31 895 ARG A CA 1
ATOM 7183 C C . ARG A 1 895 ? 22.019 -5.592 21.663 1.00 81.31 895 ARG A C 1
ATOM 7185 O O . ARG A 1 895 ? 21.107 -6.257 22.145 1.00 81.31 895 ARG A O 1
ATOM 7192 N N . VAL A 1 896 ? 21.848 -4.874 20.550 1.00 79.75 896 VAL A N 1
ATOM 7193 C CA . VAL A 1 896 ? 20.552 -4.872 19.847 1.00 79.75 896 VAL A CA 1
ATOM 7194 C C . VAL A 1 896 ? 20.310 -6.211 19.151 1.00 79.75 896 VAL A C 1
ATOM 7196 O O . VAL A 1 896 ? 19.192 -6.718 19.197 1.00 79.75 896 VAL A O 1
ATOM 7199 N N . VAL A 1 897 ? 21.351 -6.822 18.577 1.00 81.06 897 VAL A N 1
ATOM 7200 C CA . VAL A 1 897 ? 21.232 -8.159 17.977 1.00 81.06 897 VAL A CA 1
ATOM 7201 C C . VAL A 1 897 ? 20.955 -9.227 19.039 1.00 81.06 897 VAL A C 1
ATOM 7203 O O . VAL A 1 897 ? 20.188 -10.149 18.784 1.00 81.06 897 VAL A O 1
ATOM 7206 N N . GLU A 1 898 ? 21.523 -9.108 20.239 1.00 81.94 898 GLU A N 1
ATOM 7207 C CA . GLU A 1 898 ? 21.209 -10.022 21.344 1.00 81.94 898 GLU A CA 1
ATOM 7208 C C . GLU A 1 898 ? 19.740 -9.921 21.781 1.00 81.94 898 GLU A C 1
ATOM 7210 O O . GLU A 1 898 ? 19.049 -10.936 21.833 1.00 81.94 898 GLU A O 1
ATOM 7215 N N . ARG A 1 899 ? 19.210 -8.702 21.944 1.00 80.69 899 ARG A N 1
ATOM 7216 C CA . ARG A 1 899 ? 17.775 -8.485 22.215 1.00 80.69 899 ARG A CA 1
ATOM 7217 C C . ARG A 1 899 ? 16.862 -8.996 21.104 1.00 80.69 899 ARG A C 1
ATOM 7219 O O . ARG A 1 899 ? 15.746 -9.430 21.375 1.00 80.69 899 ARG A O 1
ATOM 7226 N N . GLN A 1 900 ? 17.303 -8.911 19.848 1.00 81.94 900 GLN A N 1
ATOM 7227 C CA . GLN A 1 900 ? 16.563 -9.492 18.730 1.00 81.94 900 GLN A CA 1
ATOM 7228 C C . GLN A 1 900 ? 16.474 -11.010 18.881 1.00 81.94 900 GLN A C 1
ATOM 7230 O O . GLN A 1 900 ? 15.374 -11.548 18.811 1.00 81.94 900 GLN A O 1
ATOM 7235 N N . ARG A 1 901 ? 17.592 -11.674 19.189 1.00 80.25 901 ARG A N 1
ATOM 7236 C CA . ARG A 1 901 ? 17.621 -13.121 19.431 1.00 80.25 901 ARG A CA 1
ATOM 7237 C C . ARG A 1 901 ? 16.747 -13.535 20.615 1.00 80.25 901 ARG A C 1
ATOM 7239 O O . ARG A 1 901 ? 16.103 -14.571 20.546 1.00 80.25 901 ARG A O 1
ATOM 7246 N N . GLU A 1 902 ? 16.702 -12.759 21.696 1.00 77.81 902 GLU A N 1
ATOM 7247 C CA . GLU A 1 902 ? 15.806 -13.032 22.835 1.00 77.81 902 GLU A CA 1
ATOM 7248 C C . GLU A 1 902 ? 14.325 -12.947 22.445 1.00 77.81 902 GLU A C 1
ATOM 7250 O O . GLU A 1 902 ? 13.543 -13.837 22.783 1.00 77.81 902 GLU A O 1
ATOM 7255 N N . ALA A 1 903 ? 13.943 -11.906 21.700 1.00 79.38 903 ALA A N 1
ATOM 7256 C CA . ALA A 1 903 ? 12.578 -11.754 21.205 1.00 79.38 903 ALA A CA 1
ATOM 7257 C C . ALA A 1 903 ? 12.199 -12.880 20.225 1.00 79.38 903 ALA A C 1
ATOM 7259 O O . ALA A 1 903 ? 11.103 -13.426 20.320 1.00 79.38 903 ALA A O 1
ATOM 7260 N N . GLU A 1 904 ? 13.107 -13.260 19.324 1.00 78.75 904 GLU A N 1
ATOM 7261 C CA . GLU A 1 904 ? 12.920 -14.384 18.397 1.00 78.75 904 GLU A CA 1
ATOM 7262 C C . GLU A 1 904 ? 12.818 -15.718 19.149 1.00 78.75 904 GLU A C 1
ATOM 7264 O O . GLU A 1 904 ? 11.935 -16.511 18.852 1.00 78.75 904 GLU A O 1
ATOM 7269 N N . ARG A 1 905 ? 13.604 -15.950 20.210 1.00 77.81 905 ARG A N 1
ATOM 7270 C CA . ARG A 1 905 ? 13.479 -17.165 21.039 1.00 77.81 905 ARG A CA 1
ATOM 7271 C C . ARG A 1 905 ? 12.107 -17.308 21.695 1.00 77.81 905 ARG A C 1
ATOM 7273 O O . ARG A 1 905 ? 11.569 -18.408 21.710 1.00 77.81 905 ARG A O 1
ATOM 7280 N N . LEU A 1 906 ? 11.534 -16.222 22.218 1.00 80.44 906 LEU A N 1
ATOM 7281 C CA . LEU A 1 906 ? 10.191 -16.247 22.815 1.00 80.44 906 LEU A CA 1
ATOM 7282 C C . LEU A 1 906 ? 9.102 -16.553 21.769 1.00 80.44 906 LEU A C 1
ATOM 7284 O O . LEU A 1 906 ? 8.117 -17.230 22.071 1.00 80.44 906 LEU A O 1
ATOM 7288 N N . MET A 1 907 ? 9.267 -16.031 20.550 1.00 81.12 907 MET A N 1
ATOM 7289 C CA . MET A 1 907 ? 8.225 -16.042 19.520 1.00 81.12 907 MET A CA 1
ATOM 7290 C C . MET A 1 907 ? 8.346 -17.184 18.501 1.00 81.12 907 MET A C 1
ATOM 7292 O O . MET A 1 907 ? 7.331 -17.592 17.948 1.00 81.12 907 MET A O 1
ATOM 7296 N N . ASP A 1 908 ? 9.546 -17.689 18.230 1.00 72.19 908 ASP A N 1
ATOM 7297 C CA . ASP A 1 908 ? 9.822 -18.538 17.062 1.00 72.19 908 ASP A CA 1
ATOM 7298 C C . ASP A 1 908 ? 10.506 -19.873 17.423 1.00 72.19 908 ASP A C 1
ATOM 7300 O O . ASP A 1 908 ? 10.430 -20.819 16.645 1.00 72.19 908 ASP A O 1
ATOM 7304 N N . SER A 1 909 ? 11.101 -20.014 18.617 1.00 62.19 909 SER A N 1
ATOM 7305 C CA . SER A 1 909 ? 11.808 -21.242 19.019 1.00 62.19 909 SER A CA 1
ATOM 7306 C C . SER A 1 909 ? 10.950 -22.153 19.913 1.00 62.19 909 SER A C 1
ATOM 7308 O O . SER A 1 909 ? 10.486 -21.701 20.965 1.00 62.19 909 SER A O 1
ATOM 7310 N N . PRO A 1 910 ? 10.794 -23.456 19.597 1.00 56.69 910 PRO A N 1
ATOM 7311 C CA . PRO A 1 910 ? 10.243 -24.427 20.541 1.00 56.69 910 PRO A CA 1
ATOM 7312 C C . PRO A 1 910 ? 11.206 -24.612 21.726 1.00 56.69 910 PRO A C 1
ATOM 7314 O O . PRO A 1 910 ? 12.425 -24.684 21.553 1.00 56.69 910 PRO A O 1
ATOM 7317 N N . LEU A 1 911 ? 10.680 -24.653 22.949 1.00 47.84 911 LEU A N 1
ATOM 7318 C CA . LEU A 1 911 ? 11.496 -24.756 24.161 1.00 47.84 911 LEU A CA 1
ATOM 7319 C C . LEU A 1 911 ? 12.032 -26.181 24.348 1.00 47.84 911 LEU A C 1
ATOM 7321 O O . LEU A 1 911 ? 11.273 -27.149 24.341 1.00 47.84 911 LEU A O 1
ATOM 7325 N N . LYS A 1 912 ? 13.337 -26.322 24.607 1.00 39.31 912 LYS A N 1
ATOM 7326 C CA . LYS A 1 912 ? 13.905 -27.570 25.140 1.00 39.31 912 LYS A CA 1
ATOM 7327 C C . LYS A 1 912 ? 13.437 -27.744 26.587 1.00 39.31 912 LYS A C 1
ATOM 7329 O O . LYS A 1 912 ? 13.967 -27.084 27.474 1.00 39.31 912 LYS A O 1
ATOM 7334 N N . GLY A 1 913 ? 12.457 -28.617 26.816 1.00 39.22 913 GLY A N 1
ATOM 7335 C CA . GLY A 1 913 ? 11.988 -28.926 28.173 1.00 39.22 913 GLY A CA 1
ATOM 7336 C C . GLY A 1 913 ? 10.814 -29.900 28.301 1.00 39.22 913 GLY A C 1
ATOM 7337 O O . GLY A 1 913 ? 10.539 -30.350 29.402 1.00 39.22 913 GLY A O 1
ATOM 7338 N N . THR A 1 914 ? 10.138 -30.287 27.218 1.00 35.03 914 THR A N 1
ATOM 7339 C CA . THR A 1 914 ? 8.978 -31.202 27.278 1.00 35.03 914 THR A CA 1
ATOM 7340 C C . THR A 1 914 ? 9.319 -32.683 27.053 1.00 35.03 914 THR A C 1
ATOM 7342 O O . THR A 1 914 ? 8.416 -33.486 26.856 1.00 35.03 914 THR A O 1
ATOM 7345 N N . GLN A 1 915 ? 10.601 -33.074 27.090 1.00 36.69 915 GLN A N 1
ATOM 7346 C CA . GLN A 1 915 ? 11.014 -34.481 26.917 1.00 36.69 915 GLN A CA 1
ATOM 7347 C C . GLN A 1 915 ? 11.024 -35.312 28.210 1.00 36.69 915 GLN A C 1
ATOM 7349 O O . GLN A 1 915 ? 11.083 -36.538 28.127 1.00 36.69 915 GLN A O 1
ATOM 7354 N N . ASP A 1 916 ? 10.935 -34.695 29.391 1.00 33.34 916 ASP A N 1
ATOM 7355 C CA . ASP A 1 916 ? 11.022 -35.443 30.655 1.00 33.34 916 ASP A CA 1
ATOM 7356 C C . ASP A 1 916 ? 9.691 -36.083 31.105 1.00 33.34 916 ASP A C 1
ATOM 7358 O O . ASP A 1 916 ? 9.701 -36.891 32.028 1.00 33.34 916 ASP A O 1
ATOM 7362 N N . GLU A 1 917 ? 8.568 -35.844 30.411 1.00 33.41 917 GLU A N 1
ATOM 7363 C CA . GLU A 1 917 ? 7.292 -36.542 30.680 1.00 33.41 917 GLU A CA 1
ATOM 7364 C C . GLU A 1 917 ? 7.054 -37.783 29.788 1.00 33.41 917 GLU A C 1
ATOM 7366 O O . GLU A 1 917 ? 6.196 -38.606 30.099 1.00 33.41 917 GLU A O 1
ATOM 7371 N N . GLU A 1 918 ? 7.845 -38.004 28.727 1.00 31.91 918 GLU A N 1
ATOM 7372 C CA . GLU A 1 918 ? 7.727 -39.208 27.873 1.00 31.91 918 GLU A CA 1
ATOM 7373 C C . GLU A 1 918 ? 8.596 -40.390 28.338 1.00 31.91 918 GLU A C 1
ATOM 7375 O O . GLU A 1 918 ? 8.474 -41.500 27.815 1.00 31.91 918 GLU A O 1
ATOM 7380 N N . ARG A 1 919 ? 9.462 -40.204 29.343 1.00 31.55 919 ARG A N 1
ATOM 7381 C CA . ARG A 1 919 ? 10.367 -41.266 29.820 1.00 31.55 919 ARG A CA 1
ATOM 7382 C C . ARG A 1 919 ? 9.776 -42.221 30.857 1.00 31.55 919 ARG A C 1
ATOM 7384 O O . ARG A 1 919 ? 10.440 -43.204 31.181 1.00 31.55 919 ARG A O 1
ATOM 7391 N N . GLU A 1 920 ? 8.545 -42.009 31.320 1.00 31.36 920 GLU A N 1
ATOM 7392 C CA . GLU A 1 920 ? 7.932 -42.862 32.354 1.00 31.36 920 GLU A CA 1
ATOM 7393 C C . GLU A 1 920 ? 6.786 -43.772 31.894 1.00 31.36 920 GLU A C 1
ATOM 7395 O O . GLU A 1 920 ? 6.269 -44.544 32.698 1.00 31.36 920 GLU A O 1
ATOM 7400 N N . LEU A 1 921 ? 6.441 -43.809 30.604 1.00 30.55 921 LEU A N 1
ATOM 7401 C CA . LEU A 1 921 ? 5.443 -44.757 30.098 1.00 30.55 921 LEU A CA 1
ATOM 7402 C C . LEU A 1 921 ? 6.013 -45.664 29.007 1.00 30.55 921 LEU A C 1
ATOM 7404 O O . LEU A 1 921 ? 5.798 -45.506 27.811 1.00 30.55 921 LEU A O 1
ATOM 7408 N N . THR A 1 922 ? 6.631 -46.727 29.524 1.00 30.78 922 THR A N 1
ATOM 7409 C CA . THR A 1 922 ? 6.635 -48.096 28.986 1.00 30.78 922 THR A CA 1
ATOM 7410 C C . THR A 1 922 ? 7.433 -48.365 27.711 1.00 30.78 922 THR A C 1
ATOM 7412 O O . THR A 1 922 ? 6.979 -48.206 26.582 1.00 30.78 922 THR A O 1
ATOM 7415 N N . ALA A 1 923 ? 8.611 -48.943 27.956 1.00 37.25 923 ALA A N 1
ATOM 7416 C CA . ALA A 1 923 ? 9.198 -50.024 27.182 1.00 37.25 923 ALA A CA 1
ATOM 7417 C C . ALA A 1 923 ? 8.136 -51.005 26.650 1.00 37.25 923 ALA A C 1
ATOM 7419 O O . ALA A 1 923 ? 7.641 -51.835 27.399 1.00 37.25 923 ALA A O 1
ATOM 7420 N N . ASP A 1 924 ? 7.786 -50.893 25.372 1.00 34.44 924 ASP A N 1
ATOM 7421 C CA . ASP A 1 924 ? 7.792 -51.998 24.413 1.00 34.44 924 ASP A CA 1
ATOM 7422 C C . ASP A 1 924 ? 7.418 -51.483 23.013 1.00 34.44 924 ASP A C 1
ATOM 7424 O O . ASP A 1 924 ? 6.754 -50.462 22.857 1.00 34.44 924 ASP A O 1
ATOM 7428 N N . VAL A 1 925 ? 7.789 -52.247 21.984 1.00 31.80 925 VAL A N 1
ATOM 7429 C CA . VAL A 1 925 ? 7.441 -52.064 20.556 1.00 31.80 925 VAL A CA 1
ATOM 7430 C C . VAL A 1 925 ? 8.406 -51.202 19.722 1.00 31.80 925 VAL A C 1
ATOM 7432 O O . VAL A 1 925 ? 8.066 -50.193 19.097 1.00 31.80 925 VAL A O 1
ATOM 7435 N N . GLN A 1 926 ? 9.614 -51.744 19.548 1.00 31.97 926 GLN A N 1
ATOM 7436 C CA . GLN A 1 926 ? 10.422 -51.580 18.334 1.00 31.97 926 GLN A CA 1
ATOM 7437 C C . GLN A 1 926 ? 9.687 -52.175 17.107 1.00 31.97 926 GLN A C 1
ATOM 7439 O O . GLN A 1 926 ? 10.001 -53.274 16.667 1.00 31.97 926 GLN A O 1
ATOM 7444 N N . ALA A 1 927 ? 8.681 -51.480 16.555 1.00 30.23 927 ALA A N 1
ATOM 7445 C CA . ALA A 1 927 ? 8.091 -51.833 15.244 1.00 30.23 927 ALA A CA 1
ATOM 7446 C C . ALA A 1 927 ? 7.299 -50.713 14.522 1.00 30.23 927 ALA A C 1
ATOM 7448 O O . ALA A 1 927 ? 6.776 -50.951 13.435 1.00 30.23 927 ALA A O 1
ATOM 7449 N N . LYS A 1 928 ? 7.196 -49.485 15.060 1.00 27.69 928 LYS A N 1
ATOM 7450 C CA . LYS A 1 928 ? 6.349 -48.407 14.484 1.00 27.69 928 LYS A CA 1
ATOM 7451 C C . LYS A 1 928 ? 7.081 -47.137 14.012 1.00 27.69 928 LYS A C 1
ATOM 7453 O O . LYS A 1 928 ? 6.445 -46.125 13.738 1.00 27.69 928 LYS A O 1
ATOM 7458 N N . VAL A 1 929 ? 8.400 -47.176 13.821 1.00 33.16 929 VAL A N 1
ATOM 7459 C CA . VAL A 1 929 ? 9.236 -45.973 13.579 1.00 33.16 929 VAL A CA 1
ATOM 7460 C C . VAL A 1 929 ? 9.309 -45.544 12.097 1.00 33.16 929 VAL A C 1
ATOM 7462 O O . VAL A 1 929 ? 10.363 -45.190 11.588 1.00 33.16 929 VAL A O 1
ATOM 7465 N N . ARG A 1 930 ? 8.197 -45.551 11.350 1.00 30.61 930 ARG A N 1
ATOM 7466 C CA . ARG A 1 930 ? 8.172 -44.953 9.990 1.00 30.61 930 ARG A CA 1
ATOM 7467 C C . ARG A 1 930 ? 6.983 -44.039 9.680 1.00 30.61 930 ARG A C 1
ATOM 7469 O O . ARG A 1 930 ? 6.804 -43.669 8.525 1.00 30.61 930 ARG A O 1
ATOM 7476 N N . ARG A 1 931 ? 6.186 -43.627 10.676 1.00 29.64 931 ARG A N 1
ATOM 7477 C CA . ARG A 1 931 ? 5.044 -42.709 10.455 1.00 29.64 931 ARG A CA 1
ATOM 7478 C C . ARG A 1 931 ? 4.797 -41.636 11.531 1.00 29.64 931 ARG A C 1
ATOM 7480 O O . ARG A 1 931 ? 3.717 -41.067 11.546 1.00 29.64 931 ARG A O 1
ATOM 7487 N N . SER A 1 932 ? 5.762 -41.304 12.390 1.00 29.34 932 SER A N 1
ATOM 7488 C CA . SER A 1 932 ? 5.537 -40.309 13.461 1.00 29.34 932 SER A CA 1
ATOM 7489 C C . SER A 1 932 ? 6.730 -39.385 13.740 1.00 29.34 932 SER A C 1
ATOM 7491 O O . SER A 1 932 ? 7.087 -39.165 14.890 1.00 29.34 932 SER A O 1
ATOM 7493 N N . SER A 1 933 ? 7.363 -38.835 12.703 1.00 30.97 933 SER A N 1
ATOM 7494 C CA . SER A 1 933 ? 8.439 -37.836 12.855 1.00 30.97 933 SER A CA 1
ATOM 7495 C C . SER A 1 933 ? 8.036 -36.440 12.358 1.00 30.97 933 SER A C 1
ATOM 7497 O O . SER A 1 933 ? 8.848 -35.743 11.761 1.00 30.97 933 SER A O 1
ATOM 7499 N N . GLN A 1 934 ? 6.781 -36.034 12.579 1.00 33.03 934 GLN A N 1
ATOM 7500 C CA . GLN A 1 934 ? 6.297 -34.666 12.313 1.00 33.03 934 GLN A CA 1
ATOM 7501 C C . GLN A 1 934 ? 5.642 -33.989 13.530 1.00 33.03 934 GLN A C 1
ATOM 7503 O O . GLN A 1 934 ? 5.129 -32.877 13.415 1.00 33.03 934 GLN A O 1
ATOM 7508 N N . ASP A 1 935 ? 5.675 -34.615 14.706 1.00 36.62 935 ASP A N 1
ATOM 7509 C CA . ASP A 1 935 ? 5.042 -34.089 15.915 1.00 36.62 935 ASP A CA 1
ATOM 7510 C C . ASP A 1 935 ? 6.125 -33.668 16.919 1.00 36.62 935 ASP A C 1
ATOM 7512 O O . ASP A 1 935 ? 6.729 -34.523 17.557 1.00 36.62 935 ASP A O 1
ATOM 7516 N N . GLY A 1 936 ? 6.408 -32.358 17.032 1.00 34.56 936 GLY A N 1
ATOM 7517 C CA . GLY A 1 936 ? 7.247 -31.847 18.131 1.00 34.56 936 GLY A CA 1
ATOM 7518 C C . GLY A 1 936 ? 8.016 -30.522 17.978 1.00 34.56 936 GLY A C 1
ATOM 7519 O O . GLY A 1 936 ? 8.903 -30.300 18.794 1.00 34.56 936 GLY A O 1
ATOM 7520 N N . THR A 1 937 ? 7.756 -29.645 16.995 1.00 36.34 937 THR A N 1
ATOM 7521 C CA . THR A 1 937 ? 8.645 -28.477 16.742 1.00 36.34 937 THR A CA 1
ATOM 7522 C C . THR A 1 937 ? 7.992 -27.089 16.709 1.00 36.34 937 THR A C 1
ATOM 7524 O O . THR A 1 937 ? 8.685 -26.118 16.423 1.00 36.34 937 THR A O 1
ATOM 7527 N N . GLU A 1 938 ? 6.701 -26.927 17.020 1.00 48.44 938 GLU A N 1
ATOM 7528 C CA . GLU A 1 938 ? 6.084 -25.586 17.006 1.00 48.44 938 GLU A CA 1
ATOM 7529 C C . GLU A 1 938 ? 6.125 -24.903 18.394 1.00 48.44 938 GLU A C 1
ATOM 7531 O O . GLU A 1 938 ? 5.701 -25.516 19.376 1.00 48.44 938 GLU A O 1
ATOM 7536 N N . PRO A 1 939 ? 6.600 -23.640 18.502 1.00 48.28 939 PRO A N 1
ATOM 7537 C CA . PRO A 1 939 ? 6.668 -22.877 19.764 1.00 48.28 939 PRO A CA 1
ATOM 7538 C C . PRO A 1 939 ? 5.299 -22.616 20.415 1.00 48.28 939 PRO A C 1
ATOM 7540 O O . PRO A 1 939 ? 5.179 -22.455 21.631 1.00 48.28 939 PRO A O 1
ATOM 7543 N N . PHE A 1 940 ? 4.237 -22.591 19.611 1.00 60.38 940 PHE A N 1
ATOM 7544 C CA . PHE A 1 940 ? 2.863 -22.428 20.072 1.00 60.38 940 PHE A CA 1
ATOM 7545 C C . PHE A 1 940 ? 2.055 -23.674 19.704 1.00 60.38 940 PHE A C 1
ATOM 7547 O O . PHE A 1 940 ? 2.234 -24.234 18.625 1.00 60.38 940 PHE A O 1
ATOM 7554 N N . ALA A 1 941 ? 1.193 -24.137 20.617 1.00 49.94 941 ALA A N 1
ATOM 7555 C CA . ALA A 1 941 ? 0.419 -25.363 20.438 1.00 49.94 941 ALA A CA 1
ATOM 7556 C C . ALA A 1 941 ? -0.378 -25.358 19.121 1.00 49.94 941 ALA A C 1
ATOM 7558 O O . ALA A 1 941 ? -0.947 -24.336 18.730 1.00 49.94 941 ALA A O 1
ATOM 7559 N N . ARG A 1 942 ? -0.472 -26.527 18.467 1.00 55.41 942 ARG A N 1
ATOM 7560 C CA . ARG A 1 942 ? -1.279 -26.695 17.251 1.00 55.41 942 ARG A CA 1
ATOM 7561 C C . ARG A 1 942 ? -2.714 -26.234 17.500 1.00 55.41 942 ARG A C 1
ATOM 7563 O O . ARG A 1 942 ? -3.367 -26.692 18.439 1.00 55.41 942 ARG A O 1
ATOM 7570 N N . LEU A 1 943 ? -3.198 -25.366 16.613 1.00 63.31 943 LEU A N 1
ATOM 7571 C CA . LEU A 1 943 ? -4.575 -24.878 16.602 1.00 63.31 943 LEU A CA 1
ATOM 7572 C C . LEU A 1 943 ? -5.541 -26.074 16.579 1.00 63.31 943 LEU A C 1
ATOM 7574 O O . LEU A 1 943 ? -5.547 -26.846 15.619 1.00 63.31 943 LEU A O 1
ATOM 7578 N N . ARG A 1 944 ? -6.330 -26.245 17.646 1.00 66.81 944 ARG A N 1
ATOM 7579 C CA . ARG A 1 944 ? -7.374 -27.276 17.726 1.00 66.81 944 ARG A CA 1
ATOM 7580 C C . ARG A 1 944 ? -8.697 -26.693 17.236 1.00 66.81 944 ARG A C 1
ATOM 7582 O O . ARG A 1 944 ? -9.070 -25.587 17.621 1.00 66.81 944 ARG A O 1
ATOM 7589 N N . PHE A 1 945 ? -9.397 -27.444 16.395 1.00 82.75 945 PHE A N 1
ATOM 7590 C CA . PHE A 1 945 ? -10.694 -27.072 15.828 1.00 82.75 945 PHE A CA 1
ATOM 7591 C C . PHE A 1 945 ? -11.745 -28.119 16.223 1.00 82.75 945 PHE A C 1
ATOM 7593 O O . PHE A 1 945 ? -11.369 -29.265 16.476 1.00 82.75 945 PHE A O 1
ATOM 7600 N N . PRO A 1 946 ? -13.036 -27.752 16.311 1.00 80.94 946 PRO A N 1
ATOM 7601 C CA . PRO A 1 946 ? -14.096 -28.708 16.626 1.00 80.94 946 PRO A CA 1
ATOM 7602 C C . PRO A 1 946 ? -14.225 -29.790 15.540 1.00 80.94 946 PRO A C 1
ATOM 7604 O O . PRO A 1 946 ? -14.036 -29.507 14.356 1.00 80.94 946 PRO A O 1
ATOM 7607 N N . ASP A 1 947 ? -14.600 -31.012 15.934 1.00 74.75 947 ASP A N 1
ATOM 7608 C CA . ASP A 1 947 ? -14.747 -32.155 15.013 1.00 74.75 947 ASP A CA 1
ATOM 7609 C C . ASP A 1 947 ? -15.876 -31.937 13.989 1.00 74.75 947 ASP A C 1
ATOM 7611 O O . ASP A 1 947 ? -15.761 -32.272 12.806 1.00 74.75 947 ASP A O 1
ATOM 7615 N N . THR A 1 948 ? -16.977 -31.327 14.434 1.00 71.06 948 THR A N 1
ATOM 7616 C CA . THR A 1 948 ? -18.141 -30.991 13.606 1.00 71.06 948 THR A CA 1
ATOM 7617 C C . THR A 1 948 ? -18.190 -29.491 13.337 1.00 71.06 948 THR A C 1
ATOM 7619 O O . THR A 1 948 ? -18.175 -28.696 14.276 1.00 71.06 948 THR A O 1
ATOM 7622 N N . GLY A 1 949 ? -18.283 -29.102 12.065 1.00 61.97 949 GLY A N 1
ATOM 7623 C CA . GLY A 1 949 ? -18.387 -27.695 11.669 1.00 61.97 949 GLY A CA 1
ATOM 7624 C C . GLY A 1 949 ? -19.805 -27.155 11.667 1.00 61.97 949 GLY A C 1
ATOM 7625 O O . GLY A 1 949 ? -20.781 -27.904 11.576 1.00 61.97 949 GLY A O 1
ATOM 7626 N N . ARG A 1 950 ? -19.901 -25.826 11.705 1.00 72.94 950 ARG A N 1
ATOM 7627 C CA . ARG A 1 950 ? -21.149 -25.076 11.539 1.00 72.94 950 ARG A CA 1
ATOM 7628 C C . ARG A 1 950 ? -21.144 -24.412 10.166 1.00 72.94 950 ARG A C 1
ATOM 7630 O O . ARG A 1 950 ? -20.132 -23.876 9.739 1.00 72.94 950 ARG A O 1
ATOM 7637 N N . ARG A 1 951 ? -22.294 -24.377 9.487 1.00 66.38 951 ARG A N 1
ATOM 7638 C CA . ARG A 1 951 ? -22.421 -23.659 8.212 1.00 66.38 951 ARG A CA 1
ATOM 7639 C C . ARG A 1 951 ? -22.478 -22.144 8.449 1.00 66.38 951 ARG A C 1
ATOM 7641 O O . ARG A 1 951 ? -23.355 -21.673 9.173 1.00 66.38 951 ARG A O 1
ATOM 7648 N N . ILE A 1 952 ? -21.547 -21.403 7.847 1.00 68.44 952 ILE A N 1
ATOM 7649 C CA . ILE A 1 952 ? -21.393 -19.943 8.009 1.00 68.44 952 ILE A CA 1
ATOM 7650 C C . ILE A 1 952 ? -22.020 -19.165 6.824 1.00 68.44 952 ILE A C 1
ATOM 7652 O O . ILE A 1 952 ? -22.276 -17.968 6.927 1.00 68.44 952 ILE A O 1
ATOM 7656 N N . GLY A 1 953 ? -22.355 -19.839 5.717 1.00 64.00 953 GLY A N 1
ATOM 7657 C CA . GLY A 1 953 ? -22.894 -19.220 4.499 1.00 64.00 953 GLY A CA 1
ATOM 7658 C C . GLY A 1 953 ? -24.410 -18.963 4.480 1.00 64.00 953 GLY A C 1
ATOM 7659 O O . GLY A 1 953 ? -25.204 -19.675 5.097 1.00 64.00 953 GLY A O 1
ATOM 7660 N N . VAL A 1 954 ? -24.820 -17.954 3.702 1.00 63.88 954 VAL A N 1
ATOM 7661 C CA . VAL A 1 954 ? -26.204 -17.779 3.222 1.00 63.88 954 VAL A CA 1
ATOM 7662 C C . VAL A 1 954 ? -26.367 -18.594 1.936 1.00 63.88 954 VAL A C 1
ATOM 7664 O O . VAL A 1 954 ? -25.452 -18.604 1.114 1.00 63.88 954 VAL A O 1
ATOM 7667 N N . SER A 1 955 ? -27.522 -19.241 1.743 1.00 69.94 955 SER A N 1
ATOM 7668 C CA . SER A 1 955 ? -27.833 -19.998 0.518 1.00 69.94 955 SER A CA 1
ATOM 7669 C C . SER A 1 955 ? -27.519 -19.172 -0.738 1.00 69.94 955 SER A C 1
ATOM 7671 O O . SER A 1 955 ? -28.064 -18.082 -0.925 1.00 69.94 955 SER A O 1
ATOM 7673 N N . THR A 1 956 ? -26.626 -19.686 -1.590 1.00 74.38 956 THR A N 1
ATOM 7674 C CA . THR A 1 956 ? -26.303 -19.080 -2.891 1.00 74.38 956 THR A CA 1
ATOM 7675 C C . THR A 1 956 ? -27.546 -18.988 -3.768 1.00 74.38 956 THR A C 1
ATOM 7677 O O . THR A 1 956 ? -27.736 -17.975 -4.431 1.00 74.38 956 THR A O 1
ATOM 7680 N N . ASP A 1 957 ? -28.442 -19.974 -3.684 1.00 79.94 957 ASP A N 1
ATOM 7681 C CA . ASP A 1 957 ? -29.718 -19.966 -4.403 1.00 79.94 957 ASP A CA 1
ATOM 7682 C C . ASP A 1 957 ? -30.606 -18.801 -3.959 1.00 79.94 957 ASP A C 1
ATOM 7684 O O . ASP A 1 957 ? -31.217 -18.137 -4.792 1.00 79.94 957 ASP A O 1
ATOM 7688 N N . ALA A 1 958 ? -30.642 -18.500 -2.655 1.00 81.38 958 ALA A N 1
ATOM 7689 C CA . ALA A 1 958 ? -31.402 -17.366 -2.137 1.00 81.38 958 ALA A CA 1
ATOM 7690 C C . ALA A 1 958 ? -30.837 -16.025 -2.633 1.00 81.38 958 ALA A C 1
ATOM 7692 O O . ALA A 1 958 ? -31.605 -15.193 -3.108 1.00 81.38 958 ALA A O 1
ATOM 7693 N N . ALA A 1 959 ? -29.512 -15.844 -2.586 1.00 82.44 959 ALA A N 1
ATOM 7694 C CA . ALA A 1 959 ? -28.855 -14.632 -3.081 1.00 82.44 959 ALA A CA 1
ATOM 7695 C C . ALA A 1 959 ? -29.009 -14.465 -4.603 1.00 82.44 959 ALA A C 1
ATOM 7697 O O . ALA A 1 959 ? -29.248 -13.361 -5.090 1.00 82.44 959 ALA A O 1
ATOM 7698 N N . GLN A 1 960 ? -28.922 -15.563 -5.359 1.00 85.56 960 GLN A N 1
ATOM 7699 C CA . GLN A 1 960 ? -29.147 -15.559 -6.802 1.00 85.56 960 GLN A CA 1
ATOM 7700 C C . GLN A 1 960 ? -30.607 -15.250 -7.141 1.00 85.56 960 GLN A C 1
ATOM 7702 O O . GLN A 1 960 ? -30.871 -14.523 -8.096 1.00 85.56 960 GLN A O 1
ATOM 7707 N N . ALA A 1 961 ? -31.561 -15.765 -6.364 1.00 87.38 961 ALA A N 1
ATOM 7708 C CA . ALA A 1 961 ? -32.971 -15.437 -6.523 1.00 87.38 961 ALA A CA 1
ATOM 7709 C C . ALA A 1 961 ? -33.245 -13.950 -6.247 1.00 87.38 961 ALA A C 1
ATOM 7711 O O . ALA A 1 961 ? -33.996 -13.334 -6.999 1.00 87.38 961 ALA A O 1
ATOM 7712 N N . ASP A 1 962 ? -32.596 -13.352 -5.245 1.00 87.25 962 ASP A N 1
ATOM 7713 C CA . ASP A 1 962 ? -32.697 -11.910 -4.977 1.00 87.25 962 ASP A CA 1
ATOM 7714 C C . ASP A 1 962 ? -32.055 -11.082 -6.098 1.00 87.25 962 ASP A C 1
ATOM 7716 O O . ASP A 1 962 ? -32.636 -10.105 -6.568 1.00 87.25 962 ASP A O 1
ATOM 7720 N N . TRP A 1 963 ? -30.895 -11.508 -6.607 1.00 87.75 963 TRP A N 1
ATOM 7721 C CA . TRP A 1 963 ? -30.259 -10.866 -7.758 1.00 87.75 963 TRP A CA 1
ATOM 7722 C C . TRP A 1 963 ? -31.142 -10.936 -9.012 1.00 87.75 963 TRP A C 1
ATOM 7724 O O . TRP A 1 963 ? -31.338 -9.926 -9.690 1.00 87.75 963 TRP A O 1
ATOM 7734 N N . ASN A 1 964 ? -31.721 -12.108 -9.298 1.00 88.88 964 ASN A N 1
ATOM 7735 C CA . ASN A 1 964 ? -32.646 -12.307 -10.413 1.00 88.88 964 ASN A CA 1
ATOM 7736 C C . ASN A 1 964 ? -33.883 -11.416 -10.261 1.00 88.88 964 ASN A C 1
ATOM 7738 O O . ASN A 1 964 ? -34.287 -10.783 -11.231 1.00 88.88 964 ASN A O 1
ATOM 7742 N N . HIS A 1 965 ? -34.446 -11.337 -9.052 1.00 89.56 965 HIS A N 1
ATOM 7743 C CA . HIS A 1 965 ? -35.579 -10.471 -8.723 1.00 89.56 965 HIS A CA 1
ATOM 7744 C C . HIS A 1 965 ? -35.282 -9.008 -9.056 1.00 89.56 965 HIS A C 1
ATOM 7746 O O . HIS A 1 965 ? -35.974 -8.409 -9.877 1.00 89.56 965 HIS A O 1
ATOM 7752 N N . TYR A 1 966 ? -34.206 -8.444 -8.502 1.00 88.44 966 TYR A N 1
ATOM 7753 C CA . TYR A 1 966 ? -33.859 -7.041 -8.740 1.00 88.44 966 TYR A CA 1
ATOM 7754 C C . TYR A 1 966 ? -33.497 -6.753 -10.200 1.00 88.44 966 TYR A C 1
ATOM 7756 O O . TYR A 1 966 ? -33.844 -5.696 -10.726 1.00 88.44 966 TYR A O 1
ATOM 7764 N N . THR A 1 967 ? -32.840 -7.697 -10.875 1.00 87.38 967 THR A N 1
ATOM 7765 C CA . THR A 1 967 ? -32.493 -7.562 -12.295 1.00 87.38 967 THR A CA 1
ATOM 7766 C C . THR A 1 967 ? -33.743 -7.606 -13.175 1.00 87.38 967 THR A C 1
ATOM 7768 O O . THR A 1 967 ? -33.881 -6.796 -14.089 1.00 87.38 967 THR A O 1
ATOM 7771 N N . ASN A 1 968 ? -34.682 -8.514 -12.899 1.00 88.19 968 ASN A N 1
ATOM 7772 C CA . ASN A 1 968 ? -35.960 -8.582 -13.609 1.00 88.19 968 ASN A CA 1
ATOM 7773 C C . ASN A 1 968 ? -36.776 -7.312 -13.395 1.00 88.19 968 ASN A C 1
ATOM 7775 O O . ASN A 1 968 ? -37.249 -6.722 -14.366 1.00 88.19 968 ASN A O 1
ATOM 7779 N N . TRP A 1 969 ? -36.862 -6.854 -12.149 1.00 87.75 969 TRP A N 1
ATOM 7780 C CA . TRP A 1 969 ? -37.525 -5.608 -11.803 1.00 87.75 969 TRP A CA 1
ATOM 7781 C C . TRP A 1 969 ? -36.911 -4.409 -12.545 1.00 87.75 969 TRP A C 1
ATOM 7783 O O . TRP A 1 969 ? -37.629 -3.607 -13.140 1.00 87.75 969 TRP A O 1
ATOM 7793 N N . TYR A 1 970 ? -35.576 -4.325 -12.617 1.00 87.19 970 TYR A N 1
ATOM 7794 C CA . TYR A 1 970 ? -34.895 -3.280 -13.385 1.00 87.19 970 TYR A CA 1
ATOM 7795 C C . TYR A 1 970 ? -35.217 -3.344 -14.883 1.00 87.19 970 TYR A C 1
ATOM 7797 O O . TYR A 1 970 ? -35.520 -2.315 -15.483 1.00 87.19 970 TYR A O 1
ATOM 7805 N N . ARG A 1 971 ? -35.232 -4.537 -15.492 1.00 87.00 971 ARG A N 1
ATOM 7806 C CA . ARG A 1 971 ? -35.634 -4.693 -16.902 1.00 87.00 971 ARG A CA 1
ATOM 7807 C C . ARG A 1 971 ? -37.066 -4.214 -17.143 1.00 87.00 971 ARG A C 1
ATOM 7809 O O . ARG A 1 971 ? -37.344 -3.624 -18.184 1.00 87.00 971 ARG A O 1
ATOM 7816 N N . GLN A 1 972 ? -37.979 -4.445 -16.200 1.00 87.00 972 GLN A N 1
ATOM 7817 C CA . GLN A 1 972 ? -39.347 -3.931 -16.297 1.00 87.00 972 GLN A CA 1
ATOM 7818 C C . GLN A 1 972 ? -39.395 -2.408 -16.207 1.00 87.00 972 GLN A C 1
ATOM 7820 O O . GLN A 1 972 ? -40.060 -1.775 -17.028 1.00 87.00 972 GLN A O 1
ATOM 7825 N N . LEU A 1 973 ? -38.647 -1.820 -15.270 1.00 86.44 973 LEU A N 1
ATOM 7826 C CA . LEU A 1 973 ? -38.491 -0.372 -15.163 1.00 86.44 973 LEU A CA 1
ATOM 7827 C C . LEU A 1 973 ? -37.986 0.224 -16.487 1.00 86.44 973 LEU A C 1
ATOM 7829 O O . LEU A 1 973 ? -38.598 1.163 -16.993 1.00 86.44 973 LEU A O 1
ATOM 7833 N N . VAL A 1 974 ? -36.928 -0.343 -17.079 1.00 85.88 974 VAL A N 1
ATOM 7834 C CA . VAL A 1 974 ? -36.381 0.107 -18.373 1.00 85.88 974 VAL A CA 1
ATOM 7835 C C . VAL A 1 974 ? -37.442 0.026 -19.474 1.00 85.88 974 VAL A C 1
ATOM 7837 O O . VAL A 1 974 ? -37.710 1.030 -20.129 1.00 85.88 974 VAL A O 1
ATOM 7840 N N . ARG A 1 975 ? -38.139 -1.110 -19.617 1.00 86.81 975 ARG A N 1
ATOM 7841 C CA . ARG A 1 975 ? -39.214 -1.270 -20.617 1.00 86.81 975 ARG A CA 1
ATOM 7842 C C . ARG A 1 975 ? -40.335 -0.241 -20.454 1.00 86.81 975 ARG A C 1
ATOM 7844 O O . ARG A 1 975 ? -40.822 0.308 -21.441 1.00 86.81 975 ARG A O 1
ATOM 7851 N N . ARG A 1 976 ? -40.772 0.027 -19.220 1.00 86.56 976 ARG A N 1
ATOM 7852 C CA . ARG A 1 976 ? -41.849 0.993 -18.933 1.00 86.56 976 ARG A CA 1
ATOM 7853 C C . ARG A 1 976 ? -41.397 2.436 -19.177 1.00 86.56 976 ARG A C 1
ATOM 7855 O O . ARG A 1 976 ? -42.173 3.239 -19.693 1.00 86.56 976 ARG A O 1
ATOM 7862 N N . LEU A 1 977 ? -40.138 2.755 -18.876 1.00 85.88 977 LEU A N 1
ATOM 7863 C CA . LEU A 1 977 ? -39.516 4.032 -19.230 1.00 85.88 977 LEU A CA 1
ATOM 7864 C C . LEU A 1 977 ? -39.481 4.230 -20.755 1.00 85.88 977 LEU A C 1
ATOM 7866 O O . LEU A 1 977 ? -39.904 5.280 -21.244 1.00 85.88 977 LEU A O 1
ATOM 7870 N N . GLU A 1 978 ? -39.081 3.208 -21.514 1.00 85.25 978 GLU A N 1
ATOM 7871 C CA . GLU A 1 978 ? -39.039 3.240 -22.982 1.00 85.25 978 GLU A CA 1
ATOM 7872 C C . GLU A 1 978 ? -40.412 3.434 -23.630 1.00 85.25 978 GLU A C 1
ATOM 7874 O O . GLU A 1 978 ? -40.542 4.234 -24.560 1.00 85.25 978 GLU A O 1
ATOM 7879 N N . GLN A 1 979 ? -41.457 2.784 -23.105 1.00 86.56 979 GLN A N 1
ATOM 7880 C CA . GLN A 1 979 ? -42.849 2.990 -23.541 1.00 86.56 979 GLN A CA 1
ATOM 7881 C C . GLN A 1 979 ? -43.314 4.447 -23.389 1.00 86.56 979 GLN A C 1
ATOM 7883 O O . GLN A 1 979 ? -44.245 4.882 -24.067 1.00 86.56 979 GLN A O 1
ATOM 7888 N N . ARG A 1 980 ? -42.668 5.212 -22.504 1.00 84.75 980 ARG A N 1
ATOM 7889 C CA . ARG A 1 980 ? -42.919 6.639 -22.269 1.00 84.75 980 ARG A CA 1
ATOM 7890 C C . ARG A 1 980 ? -41.819 7.531 -22.849 1.00 84.75 980 ARG A C 1
ATOM 7892 O O . ARG A 1 980 ? -41.684 8.676 -22.428 1.00 84.75 980 ARG A O 1
ATOM 7899 N N . TYR A 1 981 ? -41.080 7.025 -23.838 1.00 85.06 981 TYR A N 1
ATOM 7900 C CA . TYR A 1 981 ? -40.025 7.719 -24.585 1.00 85.06 981 TYR A CA 1
ATOM 7901 C C . TYR A 1 981 ? -38.763 8.067 -23.783 1.00 85.06 981 TYR A C 1
ATOM 7903 O O . TYR A 1 981 ? -37.914 8.802 -24.286 1.00 85.06 981 TYR A O 1
ATOM 7911 N N . TRP A 1 982 ? -38.580 7.532 -22.577 1.00 84.56 982 TRP A N 1
ATOM 7912 C CA . TRP A 1 982 ? -37.321 7.655 -21.841 1.00 84.56 982 TRP A CA 1
ATOM 7913 C C . TRP A 1 982 ? -36.314 6.586 -22.292 1.00 84.56 982 TRP A C 1
ATOM 7915 O O . TRP A 1 982 ? -36.690 5.510 -22.738 1.00 84.56 982 TRP A O 1
ATOM 7925 N N . SER A 1 983 ? -35.020 6.878 -22.201 1.00 80.81 983 SER A N 1
ATOM 7926 C CA . SER A 1 983 ? -33.933 5.957 -22.561 1.00 80.81 983 SER A CA 1
ATOM 7927 C C . SER A 1 983 ? -32.734 6.144 -21.645 1.00 80.81 983 SER A C 1
ATOM 7929 O O . SER A 1 983 ? -32.520 7.242 -21.142 1.00 80.81 983 SER A O 1
ATOM 7931 N N . ILE A 1 984 ? -31.948 5.094 -21.424 1.00 78.31 984 ILE A N 1
ATOM 7932 C CA . ILE A 1 984 ? -30.706 5.169 -20.650 1.00 78.31 984 ILE A CA 1
ATOM 7933 C C . ILE A 1 984 ? -29.525 5.327 -21.619 1.00 78.31 984 ILE A C 1
ATOM 7935 O O . ILE A 1 984 ? -29.452 4.632 -22.627 1.00 78.31 984 ILE A O 1
ATOM 7939 N N . ARG A 1 985 ? -28.618 6.274 -21.353 1.00 71.25 985 ARG A N 1
ATOM 7940 C CA . ARG A 1 985 ? -27.451 6.566 -22.204 1.00 71.25 985 ARG A CA 1
ATOM 7941 C C . ARG A 1 985 ? -26.343 5.520 -21.972 1.00 71.25 985 ARG A C 1
ATOM 7943 O O . ARG A 1 985 ? -25.781 5.491 -20.882 1.00 71.25 985 ARG A O 1
ATOM 7950 N N . GLY A 1 986 ? -26.015 4.708 -22.985 1.00 58.81 986 GLY A N 1
ATOM 7951 C CA . GLY A 1 986 ? -25.018 3.616 -22.923 1.00 58.81 986 GLY A CA 1
ATOM 7952 C C . GLY A 1 986 ? -25.559 2.294 -23.498 1.00 58.81 986 GLY A C 1
ATOM 7953 O O . GLY A 1 986 ? -26.728 2.250 -23.871 1.00 58.81 986 GLY A O 1
ATOM 7954 N N . GLU A 1 987 ? -24.726 1.246 -23.611 1.00 46.53 987 GLU A N 1
ATOM 7955 C CA . GLU A 1 987 ? -25.145 -0.091 -24.087 1.00 46.53 987 GLU A CA 1
ATOM 7956 C C . GLU A 1 987 ? -26.354 -0.608 -23.282 1.00 46.53 987 GLU A C 1
ATOM 7958 O O . GLU A 1 987 ? -26.371 -0.601 -22.053 1.00 46.53 987 GLU A O 1
ATOM 7963 N N . SER A 1 988 ? -27.416 -0.973 -23.994 1.00 53.88 988 SER A N 1
ATOM 7964 C CA . SER A 1 988 ? -28.800 -0.735 -23.578 1.00 5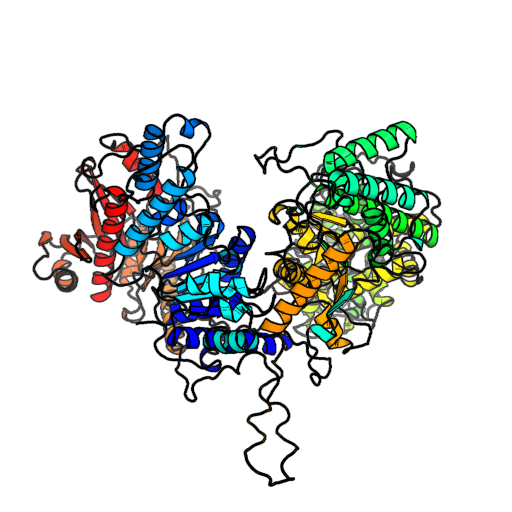3.88 988 SER A CA 1
ATOM 7965 C C . SER A 1 988 ? -29.481 -1.835 -22.752 1.00 53.88 988 SER A C 1
ATOM 7967 O O . SER A 1 988 ? -30.698 -1.924 -22.805 1.00 53.88 988 SER A O 1
ATOM 7969 N N . ASP A 1 989 ? -28.769 -2.654 -21.974 1.00 54.50 989 ASP A N 1
ATOM 7970 C CA . ASP A 1 989 ? -29.421 -3.707 -21.156 1.00 54.50 989 ASP A CA 1
ATOM 7971 C C . ASP A 1 989 ? -28.702 -4.078 -19.840 1.00 54.50 989 ASP A C 1
ATOM 7973 O O . ASP A 1 989 ? -29.221 -4.880 -19.054 1.00 54.50 989 ASP A O 1
ATOM 7977 N N . GLU A 1 990 ? -27.526 -3.512 -19.546 1.00 64.62 990 GLU A N 1
ATOM 7978 C CA . GLU A 1 990 ? -26.776 -3.870 -18.336 1.00 64.62 990 GLU A CA 1
ATOM 7979 C C . GLU A 1 990 ? -27.141 -2.997 -17.126 1.00 64.62 990 GLU A C 1
ATOM 7981 O O . GLU A 1 990 ? -27.157 -1.767 -17.184 1.00 64.62 990 GLU A O 1
ATOM 7986 N N . LEU A 1 991 ? -27.413 -3.649 -15.987 1.00 75.31 991 LEU A N 1
ATOM 7987 C CA . LEU A 1 991 ? -27.662 -2.989 -14.704 1.00 75.31 991 LEU A CA 1
ATOM 7988 C C . LEU A 1 991 ? -26.395 -2.258 -14.241 1.00 75.31 991 LEU A C 1
ATOM 7990 O O . LEU A 1 991 ? -25.475 -2.862 -13.687 1.00 75.31 991 LEU A O 1
ATOM 7994 N N . THR A 1 992 ? -26.377 -0.940 -14.398 1.00 74.00 992 THR A N 1
ATOM 7995 C CA . THR A 1 992 ? -25.317 -0.081 -13.871 1.00 74.00 992 THR A CA 1
ATOM 7996 C C . THR A 1 992 ? -25.772 0.635 -12.605 1.00 74.00 992 THR A C 1
ATOM 7998 O O . THR A 1 992 ? -26.947 0.944 -12.400 1.00 74.00 992 THR A O 1
ATOM 8001 N N . ARG A 1 993 ? -24.820 0.901 -11.705 1.00 77.06 993 ARG A N 1
ATOM 8002 C CA . ARG A 1 993 ? -25.113 1.614 -10.455 1.00 77.06 993 ARG A CA 1
ATOM 8003 C C . ARG A 1 993 ? -25.530 3.062 -10.707 1.00 77.06 993 ARG A C 1
ATOM 8005 O O . ARG A 1 993 ? -26.428 3.553 -10.028 1.00 77.06 993 ARG A O 1
ATOM 8012 N N . ASN A 1 994 ? -24.843 3.714 -11.642 1.00 79.62 994 ASN A N 1
ATOM 8013 C CA . ASN A 1 994 ? -25.088 5.087 -12.053 1.00 79.62 994 ASN A CA 1
ATOM 8014 C C . ASN A 1 994 ? -25.439 5.087 -13.536 1.00 79.62 994 ASN A C 1
ATOM 8016 O O . ASN A 1 994 ? -24.688 4.530 -14.338 1.00 79.62 994 ASN A O 1
ATOM 8020 N N . ALA A 1 995 ? -26.546 5.727 -13.887 1.00 77.56 995 ALA A N 1
ATOM 8021 C CA . ALA A 1 995 ? -27.038 5.787 -15.254 1.00 77.56 995 ALA A CA 1
ATOM 8022 C C . ALA A 1 995 ? -27.623 7.168 -15.562 1.00 77.56 995 ALA A C 1
ATOM 8024 O O . ALA A 1 995 ? -28.182 7.820 -14.682 1.00 77.56 995 ALA A O 1
ATOM 8025 N N . THR A 1 996 ? -27.539 7.606 -16.819 1.00 80.44 996 THR A N 1
ATOM 8026 C CA . THR A 1 996 ? -28.199 8.838 -17.274 1.00 80.44 996 THR A CA 1
ATOM 8027 C C . THR A 1 996 ? -29.464 8.483 -18.040 1.00 80.44 996 THR A C 1
ATOM 8029 O O . THR A 1 996 ? -29.400 7.858 -19.096 1.00 80.44 996 THR A O 1
ATOM 8032 N N . LEU A 1 997 ? -30.609 8.906 -17.517 1.00 81.69 997 LEU A N 1
ATOM 8033 C CA . LEU A 1 997 ? -31.916 8.806 -18.146 1.00 81.69 997 LEU A CA 1
ATOM 8034 C C . LEU A 1 997 ? -32.169 10.040 -19.020 1.00 81.69 997 LEU A C 1
ATOM 8036 O O . LEU A 1 997 ? -32.045 11.167 -18.554 1.00 81.69 997 LEU A O 1
ATOM 8040 N N . VAL A 1 998 ? -32.548 9.838 -20.277 1.00 81.88 998 VAL A N 1
ATOM 8041 C CA . VAL A 1 998 ? -32.750 10.877 -21.293 1.00 81.88 998 VAL A CA 1
ATOM 8042 C C . VAL A 1 998 ? -34.114 10.693 -21.947 1.00 81.88 998 VAL A C 1
ATOM 8044 O O . VAL A 1 998 ? -34.445 9.593 -22.395 1.00 81.88 998 VAL A O 1
ATOM 8047 N N . LEU A 1 999 ? -34.901 11.764 -22.036 1.00 82.00 999 LEU A N 1
ATOM 8048 C CA . LEU A 1 999 ? -36.166 11.757 -22.770 1.00 82.00 999 LEU A CA 1
ATOM 8049 C C . LEU A 1 999 ? -35.901 11.923 -24.273 1.00 82.00 999 LEU A C 1
ATOM 8051 O O . LEU A 1 999 ? -35.351 12.940 -24.701 1.00 82.00 999 LEU A O 1
ATOM 8055 N N . LYS A 1 1000 ? -36.293 10.944 -25.095 1.00 76.00 1000 LYS A N 1
ATOM 8056 C CA . LYS A 1 1000 ? -36.095 10.984 -26.552 1.00 76.00 1000 LYS A CA 1
ATOM 8057 C C . LYS A 1 1000 ? -36.765 12.229 -27.144 1.00 76.00 1000 LYS A C 1
ATOM 8059 O O . LYS A 1 1000 ? -37.955 12.460 -26.949 1.00 76.00 1000 LYS A O 1
ATOM 8064 N N . GLY A 1 1001 ? -35.991 13.026 -27.882 1.00 67.94 1001 GLY A N 1
ATOM 8065 C CA . GLY A 1 1001 ? -36.474 14.241 -28.546 1.00 67.94 1001 GLY A CA 1
ATOM 8066 C C . GLY A 1 1001 ? -36.599 15.486 -27.654 1.00 67.94 1001 GLY A C 1
ATOM 8067 O O . GLY A 1 1001 ? -37.074 16.509 -28.139 1.00 67.94 1001 GLY A O 1
ATOM 8068 N N . GLN A 1 1002 ? -36.170 15.446 -26.384 1.00 66.81 1002 GLN A N 1
ATOM 8069 C CA . GLN A 1 1002 ? -36.125 16.618 -25.496 1.00 66.81 1002 GLN A CA 1
ATOM 8070 C C . GLN A 1 1002 ? -34.777 16.724 -24.765 1.00 66.81 1002 GLN A C 1
ATOM 8072 O O . GLN A 1 1002 ? -34.114 15.727 -24.508 1.00 66.81 1002 GLN A O 1
ATOM 8077 N N . ALA A 1 1003 ? -34.390 17.932 -24.343 1.00 63.56 1003 ALA A N 1
ATOM 8078 C CA . ALA A 1 1003 ? -33.172 18.166 -23.552 1.00 63.56 1003 ALA A CA 1
ATOM 8079 C C . ALA A 1 1003 ? -33.307 17.770 -22.060 1.00 63.56 1003 ALA A C 1
ATOM 8081 O O . ALA A 1 1003 ? -32.525 18.213 -21.223 1.00 63.56 1003 ALA A O 1
ATOM 8082 N N . ARG A 1 1004 ? -34.320 16.972 -21.688 1.00 68.81 1004 ARG A N 1
ATOM 8083 C CA . ARG A 1 1004 ? -34.541 16.549 -20.296 1.00 68.81 1004 ARG A CA 1
ATOM 8084 C C . ARG A 1 1004 ? -33.700 15.317 -19.978 1.00 68.81 1004 ARG A C 1
ATOM 8086 O O . ARG A 1 1004 ? -33.849 14.283 -20.631 1.00 68.81 1004 ARG A O 1
ATOM 8093 N N . GLN A 1 1005 ? -32.857 15.431 -18.953 1.00 75.06 1005 GLN A N 1
ATOM 8094 C CA . GLN A 1 1005 ? -32.002 14.352 -18.464 1.00 75.06 1005 GLN A CA 1
ATOM 8095 C C . GLN A 1 1005 ? -32.073 14.246 -16.938 1.00 75.06 1005 GLN A C 1
ATOM 8097 O O . GLN A 1 1005 ? -32.164 15.260 -16.249 1.00 75.06 1005 GLN A O 1
ATOM 8102 N N . HIS A 1 1006 ? -32.016 13.023 -16.424 1.00 75.88 1006 HIS A N 1
ATOM 8103 C CA . HIS A 1 1006 ? -31.910 12.714 -15.001 1.00 75.88 1006 HIS A CA 1
ATOM 8104 C C . HIS A 1 1006 ? -30.748 11.742 -14.790 1.00 75.88 1006 HIS A C 1
ATOM 8106 O O . HIS A 1 1006 ? -30.501 10.875 -15.621 1.00 75.88 1006 HIS A O 1
ATOM 8112 N N . GLU A 1 1007 ? -30.059 11.838 -13.663 1.00 76.12 1007 GLU A N 1
ATOM 8113 C CA . GLU A 1 1007 ? -29.135 10.797 -13.212 1.00 76.12 1007 GLU A CA 1
ATOM 8114 C C . GLU A 1 1007 ? -29.865 9.858 -12.262 1.00 76.12 1007 GLU A C 1
ATOM 8116 O O . GLU A 1 1007 ? -30.626 10.314 -11.411 1.00 76.12 1007 GLU A O 1
ATOM 8121 N N . ILE A 1 1008 ? -29.622 8.562 -12.413 1.00 81.31 1008 ILE A N 1
ATOM 8122 C CA . ILE A 1 1008 ? -30.146 7.479 -11.589 1.00 81.31 1008 ILE A CA 1
ATOM 8123 C C . ILE A 1 1008 ? -28.971 6.906 -10.799 1.00 81.31 1008 ILE A C 1
ATOM 8125 O O . ILE A 1 1008 ? -28.009 6.440 -11.404 1.00 81.31 1008 ILE A O 1
ATOM 8129 N N . GLU A 1 1009 ? -29.064 6.902 -9.470 1.00 83.31 1009 GLU A N 1
ATOM 8130 C CA . GLU A 1 1009 ? -28.107 6.235 -8.580 1.00 83.31 1009 GLU A CA 1
ATOM 8131 C C . GLU A 1 1009 ? -28.799 5.135 -7.769 1.00 83.31 1009 GLU A C 1
ATOM 8133 O O . GLU A 1 1009 ? -29.788 5.385 -7.071 1.00 83.31 1009 GLU A O 1
ATOM 8138 N N . TRP A 1 1010 ? -28.227 3.931 -7.797 1.00 85.25 1010 TRP A N 1
ATOM 8139 C CA . TRP A 1 1010 ? -28.580 2.847 -6.887 1.00 85.25 1010 TRP A CA 1
ATOM 8140 C C . TRP A 1 1010 ? -27.759 2.891 -5.595 1.00 85.25 1010 TRP A C 1
ATOM 8142 O O . TRP A 1 1010 ? -26.526 2.989 -5.596 1.00 85.25 1010 TRP A O 1
ATOM 8152 N N . SER A 1 1011 ? -28.446 2.703 -4.473 1.00 80.50 1011 SER A N 1
ATOM 8153 C CA . SER A 1 1011 ? -27.841 2.541 -3.149 1.00 80.50 1011 SER A CA 1
ATOM 8154 C C . SER A 1 1011 ? -28.593 1.490 -2.334 1.00 80.50 1011 SER A C 1
ATOM 8156 O O . SER A 1 1011 ? -29.747 1.198 -2.627 1.00 80.50 1011 SER A O 1
ATOM 8158 N N . PHE A 1 1012 ? -27.951 0.903 -1.324 1.00 83.00 1012 PHE A N 1
ATOM 8159 C CA . PHE A 1 1012 ? -28.599 -0.011 -0.380 1.00 83.00 1012 PHE A CA 1
ATOM 8160 C C . PHE A 1 1012 ? -28.659 0.651 0.998 1.00 83.00 1012 PHE A C 1
ATOM 8162 O O . PHE A 1 1012 ? -27.617 1.000 1.558 1.00 83.00 1012 PHE A O 1
ATOM 8169 N N . ASP A 1 1013 ? -29.862 0.834 1.547 1.00 80.44 1013 ASP A N 1
ATOM 8170 C CA . ASP A 1 1013 ? -30.043 1.282 2.928 1.00 80.44 1013 ASP A CA 1
ATOM 8171 C C . ASP A 1 1013 ? -30.223 0.058 3.823 1.00 80.44 1013 ASP A C 1
ATOM 8173 O O . ASP A 1 1013 ? -31.216 -0.669 3.762 1.00 80.44 1013 ASP A O 1
ATOM 8177 N N . ALA A 1 1014 ? -29.220 -0.175 4.661 1.00 74.50 1014 ALA A N 1
ATOM 8178 C CA . ALA A 1 1014 ? -29.132 -1.372 5.474 1.00 74.50 1014 ALA A CA 1
ATOM 8179 C C . ALA A 1 1014 ? -30.043 -1.354 6.715 1.00 74.50 1014 ALA A C 1
ATOM 8181 O O . ALA A 1 1014 ? -30.219 -2.402 7.341 1.00 74.50 1014 ALA A O 1
ATOM 8182 N N . ALA A 1 1015 ? -30.590 -0.192 7.097 1.00 73.62 1015 ALA A N 1
ATOM 8183 C CA . ALA A 1 1015 ? -31.579 -0.082 8.169 1.00 73.62 1015 ALA A CA 1
ATOM 8184 C C . ALA A 1 1015 ? -32.971 -0.462 7.644 1.00 73.62 1015 ALA A C 1
ATOM 8186 O O . ALA A 1 1015 ? -33.694 -1.238 8.273 1.00 73.62 1015 ALA A O 1
ATOM 8187 N N . LEU A 1 1016 ? -33.301 -0.010 6.431 1.00 78.50 1016 LEU A N 1
ATOM 8188 C CA . LEU A 1 1016 ? -34.517 -0.430 5.733 1.00 78.50 1016 LEU A CA 1
ATOM 8189 C C . LEU A 1 1016 ? -34.405 -1.854 5.163 1.00 78.50 1016 LEU A C 1
ATOM 8191 O O . LEU A 1 1016 ? -35.418 -2.545 5.044 1.00 78.50 1016 LEU A O 1
ATOM 8195 N N . GLY A 1 1017 ? -33.184 -2.305 4.860 1.00 80.62 1017 GLY A N 1
ATOM 8196 C CA . GLY A 1 1017 ? -32.902 -3.583 4.203 1.00 80.62 1017 GLY A CA 1
ATOM 8197 C C . GLY A 1 1017 ? -33.348 -3.581 2.742 1.00 80.62 1017 GLY A C 1
ATOM 8198 O O . GLY A 1 1017 ? -33.981 -4.538 2.307 1.00 80.62 1017 GLY A O 1
ATOM 8199 N N . ARG A 1 1018 ? -33.121 -2.471 2.025 1.00 84.44 1018 ARG A N 1
ATOM 8200 C CA . ARG A 1 1018 ? -33.653 -2.248 0.671 1.00 84.44 1018 ARG A CA 1
ATOM 8201 C C . ARG A 1 1018 ? -32.713 -1.469 -0.223 1.00 84.44 1018 ARG A C 1
ATOM 8203 O O . ARG A 1 1018 ? -31.977 -0.597 0.242 1.00 84.44 1018 ARG A O 1
ATOM 8210 N N . TYR A 1 1019 ? -32.853 -1.710 -1.523 1.00 87.06 1019 TYR A N 1
ATOM 8211 C CA . TYR A 1 1019 ? -32.312 -0.822 -2.537 1.00 87.06 1019 TYR A CA 1
ATOM 8212 C C . TYR A 1 1019 ? -33.170 0.430 -2.695 1.00 87.06 1019 TYR A C 1
ATOM 8214 O O . TYR A 1 1019 ? -34.398 0.400 -2.596 1.00 87.06 1019 TYR A O 1
ATOM 8222 N N . ILE A 1 1020 ? -32.484 1.535 -2.943 1.00 85.44 1020 ILE A N 1
ATOM 8223 C CA . ILE A 1 1020 ? -33.054 2.851 -3.166 1.00 85.44 1020 ILE A CA 1
ATOM 8224 C C . ILE A 1 1020 ? -32.496 3.366 -4.476 1.00 85.44 1020 ILE A C 1
ATOM 8226 O O . ILE A 1 1020 ? -31.275 3.441 -4.648 1.00 85.44 1020 ILE A O 1
ATOM 8230 N N . ILE A 1 1021 ? -33.401 3.759 -5.361 1.00 85.88 1021 ILE A N 1
ATOM 8231 C CA . ILE A 1 1021 ? -33.066 4.496 -6.569 1.00 85.88 1021 ILE A CA 1
ATOM 8232 C C . ILE A 1 1021 ? -33.277 5.977 -6.287 1.00 85.88 1021 ILE A C 1
ATOM 8234 O O . ILE A 1 1021 ? -34.367 6.389 -5.891 1.00 85.88 1021 ILE A O 1
ATOM 8238 N N . THR A 1 1022 ? -32.235 6.777 -6.480 1.00 83.44 1022 THR A N 1
ATOM 8239 C CA . THR A 1 1022 ? -32.304 8.237 -6.372 1.00 83.44 1022 THR A CA 1
ATOM 8240 C C . THR A 1 1022 ? -32.196 8.843 -7.761 1.00 83.44 1022 THR A C 1
ATOM 8242 O O . THR A 1 1022 ? -31.228 8.570 -8.465 1.00 83.44 1022 THR A O 1
ATOM 8245 N N . LEU A 1 1023 ? -33.173 9.671 -8.140 1.00 78.81 1023 LEU A N 1
ATOM 8246 C CA . LEU A 1 1023 ? -33.150 10.439 -9.380 1.00 78.81 1023 LEU A CA 1
ATOM 8247 C C . LEU A 1 1023 ? -32.869 11.917 -9.106 1.00 78.81 1023 LEU A C 1
ATOM 8249 O O . LEU A 1 1023 ? -33.506 12.525 -8.236 1.00 78.81 1023 LEU A O 1
ATOM 8253 N N . SER A 1 1024 ? -31.939 12.498 -9.866 1.00 71.38 1024 SER A N 1
ATOM 8254 C CA . SER A 1 1024 ? -31.702 13.947 -9.883 1.00 71.38 1024 SER A CA 1
ATOM 8255 C C . SER A 1 1024 ? -32.831 14.689 -10.618 1.00 71.38 1024 SER A C 1
ATOM 8257 O O . SER A 1 1024 ? -33.588 14.075 -11.364 1.00 71.38 1024 SER A O 1
ATOM 8259 N N . SER A 1 1025 ? -32.995 15.998 -10.399 1.00 58.91 1025 SER A N 1
ATOM 8260 C CA . SER A 1 1025 ? -34.043 16.817 -11.043 1.00 58.91 1025 SER A CA 1
ATOM 8261 C C . SER A 1 1025 ? -33.463 17.769 -12.124 1.00 58.91 1025 SER A C 1
ATOM 8263 O O . SER A 1 1025 ? -32.486 18.457 -11.813 1.00 58.91 1025 SER A O 1
ATOM 8265 N N . PRO A 1 1026 ? -34.008 17.817 -13.367 1.00 55.88 1026 PRO A N 1
ATOM 8266 C CA . PRO A 1 1026 ? -33.629 18.727 -14.472 1.00 55.88 1026 PRO A CA 1
ATOM 8267 C C . PRO A 1 1026 ? -34.183 20.163 -14.310 1.00 55.88 1026 PRO A C 1
ATOM 8269 O O . PRO A 1 1026 ? -35.079 20.351 -13.483 1.00 55.88 1026 PRO A O 1
ATOM 8272 N N . PRO A 1 1027 ? -33.731 21.175 -15.110 1.00 43.44 1027 PRO A N 1
ATOM 8273 C CA . PRO A 1 1027 ? -33.081 21.071 -16.437 1.00 43.44 1027 PRO A CA 1
ATOM 8274 C C . PRO A 1 1027 ? -31.716 21.784 -16.585 1.00 43.44 1027 PRO A C 1
ATOM 8276 O O . PRO A 1 1027 ? -31.559 22.900 -16.103 1.00 43.44 1027 PRO A O 1
ATOM 8279 N N . TRP A 1 1028 ? -30.764 21.213 -17.345 1.00 40.69 1028 TRP A N 1
ATOM 8280 C CA . TRP A 1 1028 ? -29.549 21.936 -17.782 1.00 40.69 1028 TRP A CA 1
ATOM 8281 C C . TRP A 1 1028 ? -29.178 21.679 -19.257 1.00 40.69 1028 TRP A C 1
ATOM 8283 O O . TRP A 1 1028 ? -29.579 20.651 -19.805 1.00 40.69 1028 TRP A O 1
ATOM 8293 N N . PRO A 1 1029 ? -28.436 22.611 -19.903 1.00 34.38 1029 PRO A N 1
ATOM 8294 C CA . PRO A 1 1029 ? -27.983 22.520 -21.293 1.00 34.38 1029 PRO A CA 1
ATOM 8295 C C . PRO A 1 1029 ? -26.880 21.466 -21.485 1.00 34.38 1029 PRO A C 1
ATOM 8297 O O . PRO A 1 1029 ? -26.224 21.052 -20.530 1.00 34.38 1029 PRO A O 1
ATOM 8300 N N . SER A 1 1030 ? -26.654 21.076 -22.741 1.00 32.56 1030 SER A N 1
ATOM 8301 C CA . SER A 1 1030 ? -25.902 19.899 -23.210 1.00 32.56 1030 SER A CA 1
ATOM 8302 C C . SER A 1 1030 ? -24.423 19.755 -22.809 1.00 32.56 1030 SER A C 1
ATOM 8304 O O . SER A 1 1030 ? -23.854 18.710 -23.116 1.00 32.56 1030 SER A O 1
ATOM 8306 N N . ASP A 1 1031 ? -23.817 20.707 -22.091 1.00 29.94 1031 ASP A N 1
ATOM 8307 C CA . ASP A 1 1031 ? -22.352 20.774 -21.909 1.00 29.94 1031 ASP A CA 1
ATOM 8308 C C . ASP A 1 1031 ? -21.867 20.713 -20.445 1.00 29.94 1031 ASP A C 1
ATOM 8310 O O . ASP A 1 1031 ? -20.730 21.074 -20.145 1.00 29.94 1031 ASP A O 1
ATOM 8314 N N . THR A 1 1032 ? -22.688 20.240 -19.499 1.00 33.34 1032 THR A N 1
ATOM 8315 C CA . THR A 1 1032 ? -22.265 20.146 -18.084 1.00 33.34 1032 THR A CA 1
ATOM 8316 C C . THR A 1 1032 ? -21.923 18.706 -17.699 1.00 33.34 1032 THR A C 1
ATOM 8318 O O . THR A 1 1032 ? -22.803 17.851 -17.639 1.00 33.34 1032 THR A O 1
ATOM 8321 N N . ILE A 1 1033 ? -20.645 18.432 -17.413 1.00 30.31 1033 ILE A N 1
ATOM 8322 C CA . ILE A 1 1033 ? -20.179 17.143 -16.878 1.00 30.31 1033 ILE A CA 1
ATOM 8323 C C . ILE A 1 1033 ? -20.324 17.150 -15.351 1.00 30.31 1033 ILE A C 1
ATOM 8325 O O . ILE A 1 1033 ? -19.821 18.045 -14.669 1.00 30.31 1033 ILE A O 1
ATOM 8329 N N . PHE A 1 1034 ? -20.988 16.128 -14.811 1.00 32.59 1034 PHE A N 1
ATOM 8330 C CA . PHE A 1 1034 ? -21.139 15.891 -13.378 1.00 32.59 1034 PHE A CA 1
ATOM 8331 C C . PHE A 1 1034 ? -19.995 14.991 -12.878 1.00 32.59 1034 PHE A C 1
ATOM 8333 O O . PHE A 1 1034 ? -19.796 13.887 -13.378 1.00 32.59 1034 PHE A O 1
ATOM 8340 N N . THR A 1 1035 ? -19.232 15.432 -11.874 1.00 28.69 1035 THR A N 1
ATOM 8341 C CA . THR A 1 1035 ? -18.242 14.583 -11.183 1.00 28.69 1035 THR A CA 1
ATOM 8342 C C . THR A 1 1035 ? -18.359 14.732 -9.670 1.00 28.69 1035 THR A C 1
ATOM 8344 O O . THR A 1 1035 ? -18.220 15.832 -9.135 1.00 28.69 1035 THR A O 1
ATOM 8347 N N . GLY A 1 1036 ? -18.528 13.612 -8.958 1.00 31.16 1036 GLY A N 1
ATOM 8348 C CA . GLY A 1 1036 ? -18.178 13.520 -7.536 1.00 31.16 1036 GLY A CA 1
ATOM 8349 C C . GLY A 1 1036 ? -19.247 13.913 -6.510 1.00 31.16 1036 GLY A C 1
ATOM 8350 O O . GLY A 1 1036 ? -18.881 14.381 -5.433 1.00 31.16 1036 GLY A O 1
ATOM 8351 N N . GLY A 1 1037 ? -20.539 13.716 -6.794 1.00 33.09 1037 GLY A N 1
ATOM 8352 C CA . GLY A 1 1037 ? -21.584 13.661 -5.756 1.00 33.09 1037 GLY A CA 1
ATOM 8353 C C . GLY A 1 1037 ? -21.785 14.934 -4.917 1.00 33.09 1037 GLY A C 1
ATOM 8354 O O . GLY A 1 1037 ? -22.267 14.851 -3.788 1.00 33.09 1037 GLY A O 1
ATOM 8355 N N . LYS A 1 1038 ? -21.412 16.114 -5.430 1.00 38.53 1038 LYS A N 1
ATOM 8356 C CA . LYS A 1 1038 ? -21.641 17.407 -4.761 1.00 38.53 1038 LYS A CA 1
ATOM 8357 C C . LYS A 1 1038 ? -22.904 18.071 -5.322 1.00 38.53 1038 LYS A C 1
ATOM 8359 O O . LYS A 1 1038 ? -23.020 18.262 -6.525 1.00 38.53 1038 LYS A O 1
ATOM 8364 N N . ARG A 1 1039 ? -23.845 18.406 -4.432 1.00 50.22 1039 ARG A N 1
ATOM 8365 C CA . ARG A 1 1039 ? -25.218 18.846 -4.742 1.00 50.22 1039 ARG A CA 1
ATOM 8366 C C . ARG A 1 1039 ? -25.367 20.366 -4.621 1.00 50.22 1039 ARG A C 1
ATOM 8368 O O . ARG A 1 1039 ? -25.636 20.817 -3.519 1.00 50.22 1039 ARG A O 1
ATOM 8375 N N . TRP A 1 1040 ? -25.235 21.159 -5.690 1.00 49.38 1040 TRP A N 1
ATOM 8376 C CA . TRP A 1 1040 ? -25.589 22.595 -5.653 1.00 49.38 1040 TRP A CA 1
ATOM 8377 C C . TRP A 1 1040 ? -25.954 23.173 -7.033 1.00 49.38 1040 TRP A C 1
ATOM 8379 O O . TRP A 1 1040 ? -25.352 22.776 -8.024 1.00 49.38 1040 TRP A O 1
ATOM 8389 N N . HIS A 1 1041 ? -26.834 24.191 -7.067 1.00 40.75 1041 HIS A N 1
ATOM 8390 C CA . HIS A 1 1041 ? -26.897 25.220 -8.122 1.00 40.75 1041 HIS A CA 1
ATOM 8391 C C . HIS A 1 1041 ? -27.188 26.614 -7.535 1.00 40.75 1041 HIS A C 1
ATOM 8393 O O . HIS A 1 1041 ? -27.934 26.756 -6.562 1.00 40.75 1041 HIS A O 1
ATOM 8399 N N . THR A 1 1042 ? -26.609 27.641 -8.161 1.00 39.56 1042 THR A N 1
ATOM 8400 C CA . THR A 1 1042 ? -26.853 29.063 -7.875 1.00 39.56 1042 THR A CA 1
ATOM 8401 C C . THR A 1 1042 ? -27.703 29.637 -9.006 1.00 39.56 1042 THR A C 1
ATOM 8403 O O . THR A 1 1042 ? -27.266 29.612 -10.154 1.00 39.56 1042 THR A O 1
ATOM 8406 N N . VAL A 1 1043 ? -28.888 30.168 -8.701 1.00 39.59 1043 VAL A N 1
ATOM 8407 C CA . VAL A 1 1043 ? -29.730 30.897 -9.667 1.00 39.59 1043 VAL A CA 1
ATOM 8408 C C . VAL A 1 1043 ? -29.968 32.292 -9.103 1.00 39.59 1043 VAL A C 1
ATOM 8410 O O . VAL A 1 1043 ? -30.458 32.421 -7.989 1.00 39.59 1043 VAL A O 1
ATOM 8413 N N . GLU A 1 1044 ? -29.562 33.332 -9.837 1.00 32.12 1044 GLU A N 1
ATOM 8414 C CA . GLU A 1 1044 ? -29.823 34.744 -9.489 1.00 32.12 1044 GLU A CA 1
ATOM 8415 C C . GLU A 1 1044 ? -29.459 35.135 -8.038 1.00 32.12 1044 GLU A C 1
ATOM 8417 O O . GLU A 1 1044 ? -30.163 35.897 -7.386 1.00 32.12 1044 GLU A O 1
ATOM 8422 N N . LYS A 1 1045 ? -28.313 34.639 -7.541 1.00 38.00 1045 LYS A N 1
ATOM 8423 C CA . LYS A 1 1045 ? -27.786 34.817 -6.165 1.00 38.00 1045 LYS A CA 1
ATOM 8424 C C . LYS A 1 1045 ? -28.495 34.017 -5.061 1.00 38.00 1045 LYS A C 1
ATOM 8426 O O . LYS A 1 1045 ? -28.001 34.019 -3.937 1.00 38.00 1045 LYS A O 1
ATOM 8431 N N . GLU A 1 1046 ? -29.547 33.262 -5.364 1.00 34.00 1046 GLU A N 1
ATOM 8432 C CA . GLU A 1 1046 ? -30.150 32.304 -4.432 1.00 34.00 1046 GLU A CA 1
ATOM 8433 C C . GLU A 1 1046 ? -29.575 30.895 -4.641 1.00 34.00 1046 GLU A C 1
ATOM 8435 O O . GLU A 1 1046 ? -29.498 30.376 -5.760 1.00 34.00 1046 GLU A O 1
ATOM 8440 N N . ARG A 1 1047 ? -29.173 30.242 -3.544 1.00 45.03 1047 ARG A N 1
ATOM 8441 C CA . ARG A 1 1047 ? -28.802 28.822 -3.546 1.00 45.03 1047 ARG A CA 1
ATOM 8442 C C . ARG A 1 1047 ? -30.057 27.985 -3.318 1.00 45.03 1047 ARG A C 1
ATOM 8444 O O . ARG A 1 1047 ? -30.707 28.134 -2.286 1.00 45.03 1047 ARG A O 1
ATOM 8451 N N . ARG A 1 1048 ? -30.400 27.096 -4.254 1.00 44.62 1048 ARG A N 1
ATOM 8452 C CA . ARG A 1 1048 ? -31.580 26.218 -4.128 1.00 44.62 1048 ARG A CA 1
ATOM 8453 C C . ARG A 1 1048 ? -31.172 24.759 -3.923 1.00 44.62 1048 ARG A C 1
ATOM 8455 O O . ARG A 1 1048 ? -30.200 24.287 -4.509 1.00 44.62 1048 ARG A O 1
ATOM 8462 N N . LEU A 1 1049 ? -31.919 24.058 -3.065 1.00 45.00 1049 LEU A N 1
ATOM 8463 C CA . LEU A 1 1049 ? -31.782 22.620 -2.824 1.00 45.00 1049 LEU A CA 1
ATOM 8464 C C . LEU A 1 1049 ? -32.206 21.852 -4.087 1.00 45.00 1049 LEU A C 1
ATOM 8466 O O . LEU A 1 1049 ? -33.268 22.123 -4.645 1.00 45.00 1049 LEU A O 1
ATOM 8470 N N . GLN A 1 1050 ? -31.406 20.879 -4.522 1.00 53.50 1050 GLN A N 1
ATOM 8471 C CA . GLN A 1 1050 ? -31.802 19.958 -5.588 1.00 53.50 1050 GLN A CA 1
ATOM 8472 C C . GLN A 1 1050 ? -32.938 19.063 -5.060 1.00 53.50 1050 GLN A C 1
ATOM 8474 O O . GLN A 1 1050 ? -32.769 18.378 -4.050 1.00 53.50 1050 GLN A O 1
ATOM 8479 N N . SER A 1 1051 ? -34.114 19.099 -5.691 1.00 55.03 1051 SER A N 1
ATOM 8480 C CA . SER A 1 1051 ? -35.186 18.149 -5.389 1.00 55.03 1051 SER A CA 1
ATOM 8481 C C . SER A 1 1051 ? -34.792 16.773 -5.930 1.00 55.03 1051 SER A C 1
ATOM 8483 O O . SER A 1 1051 ? -34.314 16.657 -7.055 1.00 55.03 1051 SER A O 1
ATOM 8485 N N . PHE A 1 1052 ? -34.954 15.729 -5.117 1.00 65.56 1052 PHE A N 1
ATOM 8486 C CA . PHE A 1 1052 ? -34.683 14.350 -5.522 1.00 65.56 1052 PHE A CA 1
ATOM 8487 C C . PHE A 1 1052 ? -35.957 13.535 -5.437 1.00 65.56 1052 PHE A C 1
ATOM 8489 O O . PHE A 1 1052 ? -36.718 13.654 -4.472 1.00 65.56 1052 PHE A O 1
ATOM 8496 N N . VAL A 1 1053 ? -36.137 12.659 -6.416 1.00 74.75 1053 VAL A N 1
ATOM 8497 C CA . VAL A 1 1053 ? -37.152 11.612 -6.366 1.00 74.75 1053 VAL A CA 1
ATOM 8498 C C . VAL A 1 1053 ? -36.450 10.347 -5.901 1.00 74.75 1053 VAL A C 1
ATOM 8500 O O . VAL A 1 1053 ? -35.428 9.960 -6.463 1.00 74.75 1053 VAL A O 1
ATOM 8503 N N . ARG A 1 1054 ? -36.953 9.728 -4.835 1.00 84.75 1054 ARG A N 1
ATOM 8504 C CA . ARG A 1 1054 ? -36.383 8.496 -4.284 1.00 84.75 1054 ARG A CA 1
ATOM 8505 C C . ARG A 1 1054 ? -37.412 7.391 -4.373 1.00 84.75 1054 ARG A C 1
ATOM 8507 O O . ARG A 1 1054 ? -38.543 7.608 -3.961 1.00 84.75 1054 ARG A O 1
ATOM 8514 N N . LEU A 1 1055 ? -37.012 6.229 -4.862 1.00 86.56 1055 LEU A N 1
ATOM 8515 C CA . LEU A 1 1055 ? -37.866 5.062 -5.031 1.00 86.56 1055 LEU A CA 1
ATOM 8516 C C . LEU A 1 1055 ? -37.312 3.908 -4.198 1.00 86.56 1055 LEU A C 1
ATOM 8518 O O . LEU A 1 1055 ? -36.139 3.553 -4.337 1.00 86.56 1055 LEU A O 1
ATOM 8522 N N . LEU A 1 1056 ? -38.145 3.338 -3.326 1.00 86.75 1056 LEU A N 1
ATOM 8523 C CA . LEU A 1 1056 ? -37.820 2.096 -2.630 1.00 86.75 1056 LEU A CA 1
ATOM 8524 C C . LEU A 1 1056 ? -38.093 0.919 -3.563 1.00 86.75 1056 LEU A C 1
ATOM 8526 O O . LEU A 1 1056 ? -39.232 0.704 -3.970 1.00 86.75 1056 LEU A O 1
ATOM 8530 N N . VAL A 1 1057 ? -37.053 0.150 -3.873 1.00 87.50 1057 VAL A N 1
ATOM 8531 C CA . VAL A 1 1057 ? -37.177 -1.039 -4.719 1.00 87.50 1057 VAL A CA 1
ATOM 8532 C C . VAL A 1 1057 ? -37.813 -2.168 -3.892 1.00 87.50 1057 VAL A C 1
ATOM 8534 O O . VAL A 1 1057 ? -37.361 -2.408 -2.761 1.00 87.50 1057 VAL A O 1
ATOM 8537 N N . PRO A 1 1058 ? -38.857 -2.849 -4.401 1.00 86.75 1058 PRO A N 1
ATOM 8538 C CA . PRO A 1 1058 ? -39.535 -3.921 -3.679 1.00 86.75 1058 PRO A CA 1
ATOM 8539 C C . PRO A 1 1058 ? -38.597 -5.110 -3.456 1.00 86.75 1058 PRO A C 1
ATOM 8541 O O . PRO A 1 1058 ? -37.796 -5.477 -4.321 1.00 86.75 1058 PRO A O 1
ATOM 8544 N N . THR A 1 1059 ? -38.678 -5.720 -2.275 1.00 87.12 1059 THR A N 1
ATOM 8545 C CA . THR A 1 1059 ? -37.944 -6.966 -1.990 1.00 87.12 1059 THR A CA 1
ATOM 8546 C C . THR A 1 1059 ? -38.611 -8.156 -2.676 1.00 87.12 1059 THR A C 1
ATOM 8548 O O . THR A 1 1059 ? -39.787 -8.077 -3.017 1.00 87.12 1059 THR A O 1
ATOM 8551 N N . ARG A 1 1060 ? -37.910 -9.289 -2.808 1.00 86.31 1060 ARG A N 1
ATOM 8552 C CA . ARG A 1 1060 ? -38.477 -10.509 -3.406 1.00 86.31 1060 ARG A CA 1
ATOM 8553 C C . ARG A 1 1060 ? -39.800 -10.945 -2.762 1.00 86.31 1060 ARG A C 1
ATOM 8555 O O . ARG A 1 1060 ? -40.723 -11.329 -3.471 1.00 86.31 1060 ARG A O 1
ATOM 8562 N N . ASP A 1 1061 ? -39.914 -10.827 -1.438 1.00 83.31 1061 ASP A N 1
ATOM 8563 C CA . ASP A 1 1061 ? -41.125 -11.191 -0.683 1.00 83.31 1061 ASP A CA 1
ATOM 8564 C C . ASP A 1 1061 ? -42.330 -10.273 -0.973 1.00 83.31 1061 ASP A C 1
ATOM 8566 O O . ASP A 1 1061 ? -43.459 -10.598 -0.616 1.00 83.31 1061 ASP A O 1
ATOM 8570 N N . GLU A 1 1062 ? -42.101 -9.128 -1.618 1.00 81.88 1062 GLU A N 1
ATOM 8571 C CA . GLU A 1 1062 ? -43.133 -8.151 -1.989 1.00 81.88 1062 GLU A CA 1
ATOM 8572 C C . GLU A 1 1062 ? -43.507 -8.219 -3.476 1.00 81.88 1062 GLU A C 1
ATOM 8574 O O . GLU A 1 1062 ? -44.452 -7.557 -3.897 1.00 81.88 1062 GLU A O 1
ATOM 8579 N N . GLY A 1 1063 ? -42.814 -9.049 -4.264 1.00 82.50 1063 GLY A N 1
ATOM 8580 C CA . GLY A 1 1063 ? -43.046 -9.189 -5.700 1.00 82.50 1063 GLY A CA 1
ATOM 8581 C C . GLY A 1 1063 ? -42.521 -8.010 -6.526 1.00 82.50 1063 GLY A C 1
ATOM 8582 O O . GLY A 1 1063 ? -41.719 -7.202 -6.063 1.00 82.50 1063 GLY A O 1
ATOM 8583 N N . GLU A 1 1064 ? -42.928 -7.944 -7.795 1.00 73.81 1064 GLU A N 1
ATOM 8584 C CA . GLU A 1 1064 ? -42.376 -6.995 -8.778 1.00 73.81 1064 GLU A CA 1
ATOM 8585 C C . GLU A 1 1064 ? -43.037 -5.601 -8.741 1.00 73.81 1064 GLU A C 1
ATOM 8587 O O . GLU A 1 1064 ? -42.463 -4.645 -9.248 1.00 73.81 1064 GLU A O 1
ATOM 8592 N N . ASP A 1 1065 ? -44.192 -5.464 -8.085 1.00 71.50 1065 ASP A N 1
ATOM 8593 C CA . ASP A 1 1065 ? -44.812 -4.189 -7.687 1.00 71.50 1065 ASP A CA 1
ATOM 8594 C C . ASP A 1 1065 ? -44.794 -3.067 -8.756 1.00 71.50 1065 ASP A C 1
ATOM 8596 O O . ASP A 1 1065 ? -44.090 -2.057 -8.642 1.00 71.50 1065 ASP A O 1
ATOM 8600 N N . GLU A 1 1066 ? -45.603 -3.237 -9.810 1.00 75.06 1066 GLU A N 1
ATOM 8601 C CA . GLU A 1 1066 ? -45.698 -2.295 -10.941 1.00 75.06 1066 GLU A CA 1
ATOM 8602 C C . GLU A 1 1066 ? -46.111 -0.870 -10.525 1.00 75.06 1066 GLU A C 1
ATOM 8604 O O . GLU A 1 1066 ? -45.715 0.103 -11.171 1.00 75.06 1066 GLU A O 1
ATOM 8609 N N . ALA A 1 1067 ? -46.835 -0.724 -9.409 1.00 74.12 1067 ALA A N 1
ATOM 8610 C CA . ALA A 1 1067 ? -47.291 0.567 -8.899 1.00 74.12 1067 ALA A CA 1
ATOM 8611 C C . ALA A 1 1067 ? -46.120 1.510 -8.568 1.00 74.12 1067 ALA A C 1
ATOM 8613 O O . ALA A 1 1067 ? -46.189 2.708 -8.833 1.00 74.12 1067 ALA A O 1
ATOM 8614 N N . ALA A 1 1068 ? -45.009 0.969 -8.058 1.00 75.75 1068 ALA A N 1
ATOM 8615 C CA . ALA A 1 1068 ? -43.813 1.745 -7.732 1.00 75.75 1068 ALA A CA 1
ATOM 8616 C C . ALA A 1 1068 ? -43.173 2.373 -8.991 1.00 75.75 1068 ALA A C 1
ATOM 8618 O O . ALA A 1 1068 ? -42.682 3.507 -8.962 1.00 75.75 1068 ALA A O 1
ATOM 8619 N N . ILE A 1 1069 ? -43.204 1.636 -10.108 1.00 82.12 1069 ILE A N 1
ATOM 8620 C CA . ILE A 1 1069 ? -42.715 2.082 -11.419 1.00 82.12 1069 ILE A CA 1
ATOM 8621 C C . ILE A 1 1069 ? -43.658 3.143 -11.996 1.00 82.12 1069 ILE A C 1
ATOM 8623 O O . ILE A 1 1069 ? -43.197 4.183 -12.472 1.00 82.12 1069 ILE A O 1
ATOM 8627 N N . ASP A 1 1070 ? -44.969 2.918 -11.913 1.00 80.69 1070 ASP A N 1
ATOM 8628 C CA . ASP A 1 1070 ? -45.970 3.852 -12.428 1.00 80.69 1070 ASP A CA 1
ATOM 8629 C C . ASP A 1 1070 ? -45.934 5.193 -11.669 1.00 80.69 1070 ASP A C 1
ATOM 8631 O O . ASP A 1 1070 ? -45.954 6.257 -12.294 1.00 80.69 1070 ASP A O 1
ATOM 8635 N N . SER A 1 1071 ? -45.758 5.178 -10.342 1.00 79.88 1071 SER A N 1
ATOM 8636 C CA . SER A 1 1071 ? -45.551 6.395 -9.543 1.00 79.88 1071 SER A CA 1
ATOM 8637 C C . SER A 1 1071 ? -44.290 7.154 -9.947 1.00 79.88 1071 SER A C 1
ATOM 8639 O O . SER A 1 1071 ? -44.323 8.381 -10.057 1.00 79.88 1071 SER A O 1
ATOM 8641 N N . LEU A 1 1072 ? -43.183 6.454 -10.221 1.00 83.06 1072 LEU A N 1
ATOM 8642 C CA . LEU A 1 1072 ? -41.965 7.090 -10.726 1.00 83.06 1072 LEU A CA 1
ATOM 8643 C C . LEU A 1 1072 ? -42.209 7.765 -12.082 1.00 83.06 1072 LEU A C 1
ATOM 8645 O O . LEU A 1 1072 ? -41.828 8.920 -12.270 1.00 83.06 1072 LEU A O 1
ATOM 8649 N N . ILE A 1 1073 ? -42.872 7.075 -13.010 1.00 81.38 1073 ILE A N 1
ATOM 8650 C CA . ILE A 1 1073 ? -43.202 7.604 -14.339 1.00 81.38 1073 ILE A CA 1
ATOM 8651 C C . ILE A 1 1073 ? -44.119 8.828 -14.239 1.00 81.38 1073 ILE A C 1
ATOM 8653 O O . ILE A 1 1073 ? -43.894 9.819 -14.934 1.00 81.38 1073 ILE A O 1
ATOM 8657 N N . ASN A 1 1074 ? -45.117 8.794 -13.355 1.00 78.81 1074 ASN A N 1
ATOM 8658 C CA . ASN A 1 1074 ? -46.023 9.918 -13.124 1.00 78.81 1074 ASN A CA 1
ATOM 8659 C C . ASN A 1 1074 ? -45.280 11.146 -12.585 1.00 78.81 1074 ASN A C 1
ATOM 8661 O O . ASN A 1 1074 ? -45.494 12.258 -13.074 1.00 78.81 1074 ASN A O 1
ATOM 8665 N N . VAL A 1 1075 ? -44.353 10.950 -11.644 1.00 78.00 1075 VAL A N 1
ATOM 8666 C CA . VAL A 1 1075 ? -43.512 12.037 -11.126 1.00 78.00 1075 VAL A CA 1
ATOM 8667 C C . VAL A 1 1075 ? -42.567 12.577 -12.205 1.00 78.00 1075 VAL A C 1
ATOM 8669 O O . VAL A 1 1075 ? -42.424 13.792 -12.331 1.00 78.00 1075 VAL A O 1
ATOM 8672 N N . LEU A 1 1076 ? -41.975 11.713 -13.039 1.00 77.56 1076 LEU A N 1
ATOM 8673 C CA . LEU A 1 1076 ? -41.158 12.127 -14.192 1.00 77.56 1076 LEU A CA 1
ATOM 8674 C C . LEU A 1 1076 ? -41.967 12.910 -15.242 1.00 77.56 1076 LEU A C 1
ATOM 8676 O O . LEU A 1 1076 ? -41.422 13.781 -15.922 1.00 77.56 1076 LEU A O 1
ATOM 8680 N N . ALA A 1 1077 ? -43.270 12.640 -15.356 1.00 73.19 1077 ALA A N 1
ATOM 8681 C CA . ALA A 1 1077 ? -44.194 13.400 -16.194 1.00 73.19 1077 ALA A CA 1
ATOM 8682 C C . ALA A 1 1077 ? -44.600 14.760 -15.586 1.00 73.19 1077 ALA A C 1
ATOM 8684 O O . ALA A 1 1077 ? -45.224 15.567 -16.273 1.00 73.19 1077 ALA A O 1
ATOM 8685 N N . GLY A 1 1078 ? -44.210 15.046 -14.337 1.00 70.44 1078 GLY A N 1
ATOM 8686 C CA . GLY A 1 1078 ? -44.516 16.291 -13.628 1.00 70.44 1078 GLY A CA 1
ATOM 8687 C C . GLY A 1 1078 ? -45.809 16.261 -12.809 1.00 70.44 1078 GLY A C 1
ATOM 8688 O O . GLY A 1 1078 ? -46.228 17.308 -12.319 1.00 70.44 1078 GLY A O 1
ATOM 8689 N N . ASN A 1 1079 ? -46.434 15.091 -12.640 1.00 71.75 1079 ASN A N 1
ATOM 8690 C CA . ASN A 1 1079 ? -47.636 14.940 -11.823 1.00 71.75 1079 ASN A CA 1
ATOM 8691 C C . ASN A 1 1079 ? -47.269 14.802 -10.336 1.00 71.75 1079 ASN A C 1
ATOM 8693 O O . ASN A 1 1079 ? -46.300 14.126 -9.982 1.00 71.75 1079 ASN A O 1
ATOM 8697 N N . ALA A 1 1080 ? -48.055 15.427 -9.458 1.00 64.56 1080 ALA A N 1
ATOM 8698 C CA . ALA A 1 1080 ? -47.934 15.236 -8.015 1.00 64.56 1080 ALA A CA 1
ATOM 8699 C C . ALA A 1 1080 ? -48.669 13.950 -7.577 1.00 64.56 1080 ALA A C 1
ATOM 8701 O O . ALA A 1 1080 ? -49.714 13.646 -8.151 1.00 64.56 1080 ALA A O 1
ATOM 8702 N N . PRO A 1 1081 ? -48.170 13.211 -6.566 1.00 69.44 1081 PRO A N 1
ATOM 8703 C CA . PRO A 1 1081 ? -48.887 12.070 -5.995 1.00 69.44 1081 PRO A CA 1
ATOM 8704 C C . PRO A 1 1081 ? -50.247 12.490 -5.419 1.00 69.44 1081 PRO A C 1
ATOM 8706 O O . PRO A 1 1081 ? -50.329 13.477 -4.683 1.00 69.44 1081 PRO A O 1
ATOM 8709 N N . GLU A 1 1082 ? -51.305 11.740 -5.729 1.00 73.31 1082 GLU A N 1
ATOM 8710 C CA . GLU A 1 1082 ? -52.650 11.982 -5.193 1.00 73.31 1082 GLU A CA 1
ATOM 8711 C C . GLU A 1 1082 ? -52.781 11.446 -3.758 1.00 73.31 1082 GLU A C 1
ATOM 8713 O O . GLU A 1 1082 ? -52.079 10.523 -3.353 1.00 73.31 1082 GLU A O 1
ATOM 8718 N N . THR A 1 1083 ? -53.662 12.025 -2.939 1.00 74.06 1083 THR A N 1
ATOM 8719 C CA . THR A 1 1083 ? -53.902 11.529 -1.573 1.00 74.06 1083 THR A CA 1
ATOM 8720 C C . THR A 1 1083 ? -54.581 10.164 -1.603 1.00 74.06 1083 THR A C 1
ATOM 8722 O O . THR A 1 1083 ? -55.589 10.003 -2.286 1.00 74.06 1083 THR A O 1
ATOM 8725 N N . ASN A 1 1084 ? -54.096 9.206 -0.811 1.00 75.88 1084 ASN A N 1
ATOM 8726 C CA . ASN A 1 1084 ? -54.714 7.885 -0.740 1.00 75.88 1084 ASN A CA 1
ATOM 8727 C C . ASN A 1 1084 ? -55.898 7.902 0.240 1.00 75.88 1084 ASN A C 1
ATOM 8729 O O . ASN A 1 1084 ? -55.706 8.014 1.451 1.00 75.88 1084 ASN A O 1
ATOM 8733 N N . THR A 1 1085 ? -57.121 7.772 -0.278 1.00 73.88 1085 THR A N 1
ATOM 8734 C CA . THR A 1 1085 ? -58.361 7.801 0.518 1.00 73.88 1085 THR A CA 1
ATOM 8735 C C . THR A 1 1085 ? -58.543 6.580 1.427 1.00 73.88 1085 THR A C 1
ATOM 8737 O O . THR A 1 1085 ? -59.317 6.650 2.372 1.00 73.88 1085 THR A O 1
ATOM 8740 N N . ASN A 1 1086 ? -57.802 5.488 1.194 1.00 80.56 1086 ASN A N 1
ATOM 8741 C CA . ASN A 1 1086 ? -57.817 4.266 2.013 1.00 80.56 1086 ASN A CA 1
ATOM 8742 C C . ASN A 1 1086 ? -56.545 4.117 2.871 1.00 80.56 1086 ASN A C 1
ATOM 8744 O O . ASN A 1 1086 ? -56.246 3.034 3.385 1.00 80.56 1086 ASN A O 1
ATOM 8748 N N . ALA A 1 1087 ? -55.761 5.186 3.038 1.00 80.94 1087 ALA A N 1
ATOM 8749 C CA . ALA A 1 1087 ? -54.511 5.140 3.793 1.00 80.94 1087 ALA A CA 1
ATOM 8750 C C . ALA A 1 1087 ? -54.705 4.688 5.248 1.00 80.94 1087 ALA A C 1
ATOM 8752 O O . ALA A 1 1087 ? -53.833 3.994 5.779 1.00 80.94 1087 ALA A O 1
ATOM 8753 N N . GLN A 1 1088 ? -55.840 5.027 5.867 1.00 85.69 1088 GLN A N 1
ATOM 8754 C CA . GLN A 1 1088 ? -56.175 4.569 7.211 1.00 85.69 1088 GLN A CA 1
ATOM 8755 C C . GLN A 1 1088 ? -56.198 3.044 7.312 1.00 85.69 1088 GLN A C 1
ATOM 8757 O O . GLN A 1 1088 ? -55.459 2.485 8.116 1.00 85.69 1088 GLN A O 1
ATOM 8762 N N . GLU A 1 1089 ? -56.950 2.359 6.454 1.00 85.00 1089 GLU A N 1
ATOM 8763 C CA . GLU A 1 1089 ? -57.018 0.893 6.438 1.00 85.00 1089 GLU A CA 1
ATOM 8764 C C . GLU A 1 1089 ? -55.641 0.254 6.181 1.00 85.00 1089 GLU A C 1
ATOM 8766 O O . GLU A 1 1089 ? -55.249 -0.695 6.856 1.00 85.00 1089 GLU A O 1
ATOM 8771 N N . LEU A 1 1090 ? -54.852 0.834 5.272 1.00 83.62 1090 LEU A N 1
ATOM 8772 C CA . LEU A 1 1090 ? -53.537 0.311 4.891 1.00 83.62 1090 LEU A CA 1
ATOM 8773 C C . LEU A 1 1090 ? -52.468 0.451 5.988 1.00 83.62 1090 LEU A C 1
ATOM 8775 O O . LEU A 1 1090 ? -51.632 -0.441 6.154 1.00 83.62 1090 LEU A O 1
ATOM 8779 N N . TRP A 1 1091 ? -52.438 1.573 6.710 1.00 88.69 1091 TRP A N 1
ATOM 8780 C CA . TRP A 1 1091 ? -51.360 1.887 7.655 1.00 88.69 1091 TRP A CA 1
ATOM 8781 C C . TRP A 1 1091 ? -51.716 1.602 9.114 1.00 88.69 1091 TRP A C 1
ATOM 8783 O O . TRP A 1 1091 ? -50.796 1.469 9.925 1.00 88.69 1091 TRP A O 1
ATOM 8793 N N . ASN A 1 1092 ? -53.000 1.470 9.465 1.00 87.94 1092 ASN A N 1
ATOM 8794 C CA . ASN A 1 1092 ? -53.434 1.384 10.861 1.00 87.94 1092 ASN A CA 1
ATOM 8795 C C . ASN A 1 1092 ? -52.761 0.240 11.629 1.00 87.94 1092 ASN A C 1
ATOM 8797 O O . ASN A 1 1092 ? -52.230 0.479 12.713 1.00 87.94 1092 ASN A O 1
ATOM 8801 N N . ASP A 1 1093 ? -52.677 -0.959 11.053 1.00 86.25 1093 ASP A N 1
ATOM 8802 C CA . ASP A 1 1093 ? -52.027 -2.105 11.703 1.00 86.25 1093 ASP A CA 1
ATOM 8803 C C . ASP A 1 1093 ? -50.533 -1.856 11.943 1.00 86.25 1093 ASP A C 1
ATOM 8805 O O . ASP A 1 1093 ? -49.988 -2.170 13.003 1.00 86.25 1093 ASP A O 1
ATOM 8809 N N . SER A 1 1094 ? -49.868 -1.228 10.968 1.00 88.06 1094 SER A N 1
ATOM 8810 C CA . SER A 1 1094 ? -48.430 -0.943 11.025 1.00 88.06 1094 SER A CA 1
ATOM 8811 C C . SER A 1 1094 ? -48.118 0.116 12.085 1.00 88.06 1094 SER A C 1
ATOM 8813 O O . SER A 1 1094 ? -47.186 -0.051 12.868 1.00 88.06 1094 SER A O 1
ATOM 8815 N N . LEU A 1 1095 ? -48.910 1.192 12.138 1.00 90.62 1095 LEU A N 1
ATOM 8816 C CA . LEU A 1 1095 ? -48.740 2.283 13.101 1.00 90.62 1095 LEU A CA 1
ATOM 8817 C C . LEU A 1 1095 ? -49.134 1.853 14.521 1.00 90.62 1095 LEU A C 1
ATOM 8819 O O . LEU A 1 1095 ? -48.424 2.168 15.478 1.00 90.62 1095 LEU A O 1
ATOM 8823 N N . THR A 1 1096 ? -50.213 1.076 14.663 1.00 87.56 1096 THR A N 1
ATOM 8824 C CA . THR A 1 1096 ? -50.662 0.533 15.956 1.00 87.56 1096 THR A CA 1
ATOM 8825 C C . THR A 1 1096 ? -49.627 -0.421 16.549 1.00 87.56 1096 THR A C 1
ATOM 8827 O O . THR A 1 1096 ? -49.388 -0.396 17.754 1.00 87.56 1096 THR A O 1
ATOM 8830 N N . ALA A 1 1097 ? -48.937 -1.205 15.714 1.00 86.50 1097 ALA A N 1
ATOM 8831 C CA . ALA A 1 1097 ? -47.849 -2.075 16.158 1.00 86.50 1097 ALA A CA 1
ATOM 8832 C C . ALA A 1 1097 ? -46.616 -1.314 16.689 1.00 86.50 1097 ALA A C 1
ATOM 8834 O O . ALA A 1 1097 ? -45.818 -1.894 17.429 1.00 86.50 1097 ALA A O 1
ATOM 8835 N N . ILE A 1 1098 ? -46.435 -0.044 16.308 1.00 85.75 1098 ILE A N 1
ATOM 8836 C CA . ILE A 1 1098 ? -45.375 0.833 16.833 1.00 85.75 1098 ILE A CA 1
ATOM 8837 C C . ILE A 1 1098 ? -45.833 1.511 18.127 1.00 85.75 1098 ILE A C 1
ATOM 8839 O O . ILE A 1 1098 ? -45.074 1.585 19.093 1.00 85.75 1098 ILE A O 1
ATOM 8843 N N . SER A 1 1099 ? -47.067 2.021 18.145 1.00 85.19 1099 SER A N 1
ATOM 8844 C CA . SER A 1 1099 ? -47.621 2.802 19.254 1.00 85.19 1099 SER A CA 1
ATOM 8845 C C . SER A 1 1099 ? -49.033 2.312 19.615 1.00 85.19 1099 SER A C 1
ATOM 8847 O O . SER A 1 1099 ? -50.023 2.903 19.171 1.00 85.19 1099 SER A O 1
ATOM 8849 N N . PRO A 1 1100 ? -49.164 1.226 20.407 1.00 79.31 1100 PRO A N 1
ATOM 8850 C CA . PRO A 1 1100 ? -50.465 0.648 20.744 1.00 79.31 1100 PRO A CA 1
ATOM 8851 C C . PRO A 1 1100 ? -51.354 1.664 21.478 1.00 79.31 1100 PRO A C 1
ATOM 8853 O O . PRO A 1 1100 ? -51.026 2.094 22.582 1.00 79.31 1100 PRO A O 1
ATOM 8856 N N . GLY A 1 1101 ? -52.465 2.074 20.854 1.00 70.31 1101 GLY A N 1
ATOM 8857 C CA . GLY A 1 1101 ? -53.394 3.076 21.402 1.00 70.31 1101 GLY A CA 1
ATOM 8858 C C . GLY A 1 1101 ? -52.898 4.532 21.359 1.00 70.31 1101 GLY A C 1
ATOM 8859 O O . GLY A 1 1101 ? -53.536 5.400 21.947 1.00 70.31 1101 GLY A O 1
ATOM 8860 N N . GLY A 1 1102 ? -51.775 4.805 20.683 1.00 80.62 1102 GLY A N 1
ATOM 8861 C CA . GLY A 1 1102 ? -51.131 6.125 20.601 1.00 80.62 1102 GLY A CA 1
ATOM 8862 C C . GLY A 1 1102 ? -51.091 6.741 19.197 1.00 80.62 1102 GLY A C 1
ATOM 8863 O O . GLY A 1 1102 ? -50.308 7.664 18.969 1.00 80.62 1102 GLY A O 1
ATOM 8864 N N . VAL A 1 1103 ? -51.879 6.211 18.255 1.00 89.38 1103 VAL A N 1
ATOM 8865 C CA . VAL A 1 1103 ? -51.990 6.709 16.874 1.00 89.38 1103 VAL A CA 1
ATOM 8866 C C . VAL A 1 1103 ? -53.175 7.670 16.769 1.00 89.38 1103 VAL A C 1
ATOM 8868 O O . VAL A 1 1103 ? -54.307 7.300 17.065 1.00 89.38 1103 VAL A O 1
ATOM 8871 N N . GLU A 1 1104 ? -52.915 8.894 16.322 1.00 92.50 1104 GLU A N 1
ATOM 8872 C CA . GLU A 1 1104 ? -53.908 9.941 16.078 1.00 92.50 1104 GLU A CA 1
ATOM 8873 C C . GLU A 1 1104 ? -54.037 10.178 14.566 1.00 92.50 1104 GLU A C 1
ATOM 8875 O O . GLU A 1 1104 ? -53.105 10.666 13.922 1.00 92.50 1104 GLU A O 1
ATOM 8880 N N . TRP A 1 1105 ? -55.189 9.834 13.988 1.00 90.12 1105 TRP A N 1
ATOM 8881 C CA . TRP A 1 1105 ? -55.507 10.138 12.591 1.00 90.12 1105 TRP A CA 1
ATOM 8882 C C . TRP A 1 1105 ? -56.029 11.575 12.480 1.00 90.12 1105 TRP A C 1
ATOM 8884 O O . TRP A 1 1105 ? -57.041 11.924 13.081 1.00 90.12 1105 TRP A O 1
ATOM 8894 N N . LEU A 1 1106 ? -55.305 12.415 11.738 1.00 87.81 1106 LEU A N 1
ATOM 8895 C CA . LEU A 1 1106 ? -55.594 13.843 11.555 1.00 87.81 1106 LEU A CA 1
ATOM 8896 C C . LEU A 1 1106 ? -56.422 14.112 10.285 1.00 87.81 1106 LEU A C 1
ATOM 8898 O O . LEU A 1 1106 ? -57.090 15.138 10.190 1.00 87.81 1106 LEU A O 1
ATOM 8902 N N . SER A 1 1107 ? -56.343 13.212 9.305 1.00 86.88 1107 SER A N 1
ATOM 8903 C CA . SER A 1 1107 ? -57.183 13.124 8.102 1.00 86.88 1107 SER A CA 1
ATOM 8904 C C . SER A 1 1107 ? -57.077 11.706 7.527 1.00 86.88 1107 SER A C 1
ATOM 8906 O O . SER A 1 1107 ? -56.214 10.945 7.965 1.00 86.88 1107 SER A O 1
ATOM 8908 N N . ASP A 1 1108 ? -57.868 11.369 6.504 1.00 83.12 1108 ASP A N 1
ATOM 8909 C CA . ASP A 1 1108 ? -57.877 10.031 5.875 1.00 83.12 1108 ASP A CA 1
ATOM 8910 C C . ASP A 1 1108 ? -56.497 9.557 5.372 1.00 83.12 1108 ASP A C 1
ATOM 8912 O O . ASP A 1 1108 ? -56.253 8.359 5.253 1.00 83.12 1108 ASP A O 1
ATOM 8916 N N . HIS A 1 1109 ? -55.571 10.491 5.123 1.00 82.56 1109 HIS A N 1
ATOM 8917 C CA . HIS A 1 1109 ? -54.228 10.245 4.587 1.00 82.56 1109 HIS A CA 1
ATOM 8918 C C . HIS A 1 1109 ? -53.083 10.726 5.500 1.00 82.56 1109 HIS A C 1
ATOM 8920 O O . HIS A 1 1109 ? -51.917 10.699 5.094 1.00 82.56 1109 HIS A O 1
ATOM 8926 N N . LYS A 1 1110 ? -53.385 11.187 6.724 1.00 89.56 1110 LYS A N 1
ATOM 8927 C CA . LYS A 1 1110 ? -52.402 11.761 7.658 1.00 89.56 1110 LYS A CA 1
ATOM 8928 C C . LYS A 1 1110 ? -52.574 11.201 9.066 1.00 89.56 1110 LYS A C 1
ATOM 8930 O O . LYS A 1 1110 ? -53.595 11.432 9.710 1.00 89.56 1110 LYS A O 1
ATOM 8935 N N . ALA A 1 1111 ? -51.522 10.579 9.589 1.00 92.44 1111 ALA A N 1
ATOM 8936 C CA . ALA A 1 1111 ? -51.476 10.048 10.949 1.00 92.44 1111 ALA A CA 1
ATOM 8937 C C . ALA A 1 1111 ? -50.289 10.610 11.737 1.00 92.44 1111 ALA A C 1
ATOM 8939 O O . ALA A 1 1111 ? -49.223 10.872 11.184 1.00 92.44 1111 ALA A O 1
ATOM 8940 N N . SER A 1 1112 ? -50.454 10.765 13.044 1.00 91.38 1112 SER A N 1
ATOM 8941 C CA . SER A 1 1112 ? -49.414 11.158 13.992 1.00 91.38 1112 SER A CA 1
ATOM 8942 C C . SER A 1 1112 ? -49.290 10.086 15.071 1.00 91.38 1112 SER A C 1
ATOM 8944 O O . SER A 1 1112 ? -50.290 9.590 15.579 1.00 91.38 1112 SER A O 1
ATOM 8946 N N . LEU A 1 1113 ? -48.065 9.710 15.429 1.00 94.06 1113 LEU A N 1
ATOM 8947 C CA . LEU A 1 1113 ? -47.792 8.731 16.479 1.00 94.06 1113 LEU A CA 1
ATOM 8948 C C . LEU A 1 1113 ? -46.519 9.076 17.250 1.00 94.06 1113 LEU A C 1
ATOM 8950 O O . LEU A 1 1113 ? -45.711 9.905 16.827 1.00 94.06 1113 LEU A O 1
ATOM 8954 N N . THR A 1 1114 ? -46.328 8.407 18.386 1.00 88.19 1114 THR A N 1
ATOM 8955 C CA . THR A 1 1114 ? -45.103 8.521 19.185 1.00 88.19 1114 THR A CA 1
ATOM 8956 C C . THR A 1 1114 ? -44.290 7.234 19.097 1.00 88.19 1114 THR A C 1
ATOM 8958 O O . THR A 1 1114 ? -44.781 6.166 19.466 1.00 88.19 1114 THR A O 1
ATOM 8961 N N . VAL A 1 1115 ? -43.042 7.349 18.644 1.00 85.75 1115 VAL A N 1
ATOM 8962 C CA . VAL A 1 1115 ? -42.054 6.264 18.557 1.00 85.75 1115 VAL A CA 1
ATOM 8963 C C . VAL A 1 1115 ? -41.157 6.320 19.797 1.00 85.75 1115 VAL A C 1
ATOM 8965 O O . VAL A 1 1115 ? -40.647 7.386 20.135 1.00 85.75 1115 VAL A O 1
ATOM 8968 N N . ARG A 1 1116 ? -40.970 5.198 20.504 1.00 75.31 1116 ARG A N 1
ATOM 8969 C CA . ARG A 1 1116 ? -40.142 5.124 21.725 1.00 75.31 1116 ARG A CA 1
ATOM 8970 C C . ARG A 1 1116 ? -38.813 4.412 21.463 1.00 75.31 1116 ARG A C 1
ATOM 8972 O O . ARG A 1 1116 ? -38.799 3.379 20.799 1.00 75.31 1116 ARG A O 1
ATOM 8979 N N . ARG A 1 1117 ? -37.720 4.918 22.046 1.00 65.69 1117 ARG A N 1
ATOM 8980 C CA . ARG A 1 1117 ? -36.384 4.297 22.027 1.00 65.69 1117 ARG A CA 1
ATOM 8981 C C . ARG A 1 1117 ? -35.726 4.431 23.400 1.00 65.69 1117 ARG A C 1
ATOM 8983 O O . ARG A 1 1117 ? -35.376 5.530 23.822 1.00 65.69 1117 ARG A O 1
ATOM 8990 N N . GLY A 1 1118 ? -35.535 3.309 24.096 1.00 63.91 1118 GLY A N 1
ATOM 8991 C CA . GLY A 1 1118 ? -35.026 3.328 25.469 1.00 63.91 1118 GLY A CA 1
ATOM 8992 C C . GLY A 1 1118 ? -35.919 4.195 26.362 1.00 63.91 1118 GLY A C 1
ATOM 8993 O O . GLY A 1 1118 ? -37.101 3.900 26.520 1.00 63.91 1118 GLY A O 1
ATOM 8994 N N . VAL A 1 1119 ? -35.358 5.281 26.899 1.00 55.03 1119 VAL A N 1
ATOM 8995 C CA . VAL A 1 1119 ? -36.061 6.236 27.777 1.00 55.03 1119 VAL A CA 1
ATOM 8996 C C . VAL A 1 1119 ? -36.690 7.421 27.019 1.00 55.03 1119 VAL A C 1
ATOM 8998 O O . VAL A 1 1119 ? -37.447 8.185 27.611 1.00 55.03 1119 VAL A O 1
ATOM 9001 N N . ARG A 1 1120 ? -36.403 7.591 25.718 1.00 64.81 1120 ARG A N 1
ATOM 9002 C CA . ARG A 1 1120 ? -36.815 8.755 24.909 1.00 64.81 1120 ARG A CA 1
ATOM 9003 C C . ARG A 1 1120 ? -38.017 8.449 24.011 1.00 64.81 1120 ARG A C 1
ATOM 9005 O O . ARG A 1 1120 ? -38.259 7.296 23.639 1.00 64.81 1120 ARG A O 1
ATOM 9012 N N . SER A 1 1121 ? -38.776 9.483 23.642 1.00 78.06 1121 SER A N 1
ATOM 9013 C CA . SER A 1 1121 ? -39.962 9.365 22.785 1.00 78.06 1121 SER A CA 1
ATOM 9014 C C . SER A 1 1121 ? -40.070 10.506 21.777 1.00 78.06 1121 SER A C 1
ATOM 9016 O O . SER A 1 1121 ? -39.982 11.664 22.174 1.00 78.06 1121 SER A O 1
ATOM 9018 N N . HIS A 1 1122 ? -40.354 10.177 20.516 1.00 81.19 1122 HIS A N 1
ATOM 9019 C CA . HIS A 1 1122 ? -40.356 11.111 19.388 1.00 81.19 1122 HIS A CA 1
ATOM 9020 C C . HIS A 1 1122 ? -41.673 11.103 18.638 1.00 81.19 1122 HIS A C 1
ATOM 9022 O O . HIS A 1 1122 ? -42.236 10.042 18.365 1.00 81.19 1122 HIS A O 1
ATOM 9028 N N . ARG A 1 1123 ? -42.165 12.290 18.279 1.00 88.69 1123 ARG A N 1
ATOM 9029 C CA . ARG A 1 1123 ? -43.394 12.421 17.491 1.00 88.69 1123 ARG A CA 1
ATOM 9030 C C . ARG A 1 1123 ? -43.069 12.294 16.006 1.00 88.69 1123 ARG A C 1
ATOM 9032 O O . ARG A 1 1123 ? -42.286 13.080 15.477 1.00 88.69 1123 ARG A O 1
ATOM 9039 N N . VAL A 1 1124 ? -43.719 11.346 15.340 1.00 92.38 1124 VAL A N 1
ATOM 9040 C CA . VAL A 1 1124 ? -43.613 11.118 13.895 1.00 92.38 1124 VAL A CA 1
ATOM 9041 C C . VAL A 1 1124 ? -44.979 11.330 13.256 1.00 92.38 1124 VAL A C 1
ATOM 9043 O O . VAL A 1 1124 ? -45.989 10.856 13.764 1.00 92.38 1124 VAL A O 1
ATOM 9046 N N . THR A 1 1125 ? -45.018 12.063 12.148 1.00 92.12 1125 THR A N 1
ATOM 9047 C CA . THR A 1 1125 ? -46.206 12.257 11.311 1.00 92.12 1125 THR A CA 1
ATOM 9048 C C . THR A 1 1125 ? -46.003 11.551 9.978 1.00 92.12 1125 THR A C 1
ATOM 9050 O O . THR A 1 1125 ? -44.991 11.764 9.314 1.00 92.12 1125 THR A O 1
ATOM 9053 N N . VAL A 1 1126 ? -46.962 10.726 9.580 1.00 90.81 1126 VAL A N 1
ATOM 9054 C CA . VAL A 1 1126 ? -46.969 9.981 8.321 1.00 90.81 1126 VAL A CA 1
ATOM 9055 C C . VAL A 1 1126 ? -48.043 10.566 7.412 1.00 90.81 1126 VAL A C 1
ATOM 9057 O O . VAL A 1 1126 ? -49.191 10.719 7.822 1.00 90.81 1126 VAL A O 1
ATOM 9060 N N . TYR A 1 1127 ? -47.654 10.888 6.183 1.00 88.75 1127 TYR A N 1
ATOM 9061 C CA . TYR A 1 1127 ? -48.522 11.296 5.086 1.00 88.75 1127 TYR A CA 1
ATOM 9062 C C . TYR A 1 1127 ? -48.457 10.205 4.019 1.00 88.75 1127 TYR A C 1
ATOM 9064 O O . TYR A 1 1127 ? -47.378 9.945 3.478 1.00 88.75 1127 TYR A O 1
ATOM 9072 N N . ALA A 1 1128 ? -49.583 9.558 3.744 1.00 85.50 1128 ALA A N 1
ATOM 9073 C CA . ALA A 1 1128 ? -49.679 8.470 2.782 1.00 85.50 1128 ALA A CA 1
ATOM 9074 C C . ALA A 1 1128 ? -50.413 8.941 1.520 1.00 85.50 1128 ALA A C 1
ATOM 9076 O O . ALA A 1 1128 ? -51.569 9.352 1.569 1.00 85.50 1128 ALA A O 1
ATOM 9077 N N . TYR A 1 1129 ? -49.735 8.870 0.387 1.00 82.56 1129 TYR A N 1
ATOM 9078 C CA . TYR A 1 1129 ? -50.261 9.196 -0.933 1.00 82.56 1129 TYR A CA 1
ATOM 9079 C C . TYR A 1 1129 ? -50.369 7.913 -1.758 1.00 82.56 1129 TYR A C 1
ATOM 9081 O O . TYR A 1 1129 ? -49.898 6.847 -1.348 1.00 82.56 1129 TYR A O 1
ATOM 9089 N N . ASP A 1 1130 ? -51.018 7.992 -2.912 1.00 75.75 1130 ASP A N 1
ATOM 9090 C CA . ASP A 1 1130 ? -51.073 6.872 -3.836 1.00 75.75 1130 ASP A CA 1
ATOM 9091 C C . ASP A 1 1130 ? -49.681 6.641 -4.448 1.00 75.75 1130 ASP A C 1
ATOM 9093 O O . ASP A 1 1130 ? -49.122 7.493 -5.144 1.00 75.75 1130 ASP A O 1
ATOM 9097 N N . GLY A 1 1131 ? -49.069 5.517 -4.072 1.00 75.25 1131 GLY A N 1
ATOM 9098 C CA . GLY A 1 1131 ? -47.701 5.146 -4.440 1.00 75.25 1131 GLY A CA 1
ATOM 9099 C C . GLY A 1 1131 ? -46.576 6.050 -3.900 1.00 75.25 1131 GLY A C 1
ATOM 9100 O O . GLY A 1 1131 ? -45.453 6.053 -4.420 1.00 75.25 1131 GLY A O 1
ATOM 9101 N N . SER A 1 1132 ? -46.827 6.839 -2.850 1.00 83.31 1132 SER A N 1
ATOM 9102 C CA . SER A 1 1132 ? -45.752 7.524 -2.124 1.00 83.31 1132 SER A CA 1
ATOM 9103 C C . SER A 1 1132 ? -46.055 7.727 -0.643 1.00 83.31 1132 SER A C 1
ATOM 9105 O O . SER A 1 1132 ? -47.201 7.819 -0.209 1.00 83.31 1132 SER A O 1
ATOM 9107 N N . VAL A 1 1133 ? -44.999 7.828 0.162 1.00 87.12 1133 VAL A N 1
ATOM 9108 C CA . VAL A 1 1133 ? -45.120 8.119 1.589 1.00 87.12 1133 VAL A CA 1
ATOM 9109 C C . VAL A 1 1133 ? -44.109 9.169 1.998 1.00 87.12 1133 VAL A C 1
ATOM 9111 O O . VAL A 1 1133 ? -42.928 9.134 1.635 1.00 87.12 1133 VAL A O 1
ATOM 9114 N N . ARG A 1 1134 ? -44.580 10.100 2.820 1.00 88.44 1134 ARG A N 1
ATOM 9115 C CA . ARG A 1 1134 ? -43.744 11.063 3.518 1.00 88.44 1134 ARG A CA 1
ATOM 9116 C C . ARG A 1 1134 ? -43.893 10.836 5.014 1.00 88.44 1134 ARG A C 1
ATOM 9118 O O . ARG A 1 1134 ? -44.956 11.071 5.574 1.00 88.44 1134 ARG A O 1
ATOM 9125 N N . ALA A 1 1135 ? -42.825 10.408 5.670 1.00 89.44 1135 ALA A N 1
ATOM 9126 C CA . ALA A 1 1135 ? -42.767 10.296 7.122 1.00 89.44 1135 ALA A CA 1
ATOM 9127 C C . ALA A 1 1135 ? -41.837 11.380 7.670 1.00 89.44 1135 ALA A C 1
ATOM 9129 O O . ALA A 1 1135 ? -40.741 11.585 7.152 1.00 89.44 1135 ALA A O 1
ATOM 9130 N N . VAL A 1 1136 ? -42.289 12.104 8.691 1.00 89.50 1136 VAL A N 1
ATOM 9131 C CA . VAL A 1 1136 ? -41.615 13.285 9.239 1.00 89.50 1136 VAL A CA 1
ATOM 9132 C C . VAL A 1 1136 ? -41.550 13.177 10.755 1.00 89.50 1136 VAL A C 1
ATOM 9134 O O . VAL A 1 1136 ? -42.581 13.184 11.423 1.00 89.50 1136 VAL A O 1
ATOM 9137 N N . GLY A 1 1137 ? -40.343 13.081 11.298 1.00 89.38 1137 GLY A N 1
ATOM 9138 C CA . GLY A 1 1137 ? -40.066 13.140 12.727 1.00 89.38 1137 GLY A CA 1
ATOM 9139 C C . GLY A 1 1137 ? -39.757 14.569 13.160 1.00 89.38 1137 GLY A C 1
ATOM 9140 O O . GLY A 1 1137 ? -39.042 15.299 12.467 1.00 89.38 1137 GLY A O 1
ATOM 9141 N N . VAL A 1 1138 ? -40.304 14.979 14.301 1.00 87.94 1138 VAL A N 1
ATOM 9142 C CA . VAL A 1 1138 ? -39.980 16.275 14.908 1.00 87.94 1138 VAL A CA 1
ATOM 9143 C C . VAL A 1 1138 ? -38.595 16.185 15.537 1.00 87.94 1138 VAL A C 1
ATOM 9145 O O . VAL A 1 1138 ? -38.380 15.329 16.381 1.00 87.94 1138 VAL A O 1
ATOM 9148 N N . VAL A 1 1139 ? -37.684 17.064 15.114 1.00 82.88 1139 VAL A N 1
ATOM 9149 C CA . VAL A 1 1139 ? -36.344 17.218 15.705 1.00 82.88 1139 VAL A CA 1
ATOM 9150 C C . VAL A 1 1139 ? -36.362 18.320 16.763 1.00 82.88 1139 VAL A C 1
ATOM 9152 O O . VAL A 1 1139 ? -35.735 18.197 17.799 1.00 82.88 1139 VAL A O 1
ATOM 9155 N N . ALA A 1 1140 ? -37.079 19.416 16.508 1.00 82.44 1140 ALA A N 1
ATOM 9156 C CA . ALA A 1 1140 ? -37.323 20.471 17.484 1.00 82.44 1140 ALA A CA 1
ATOM 9157 C C . ALA A 1 1140 ? -38.662 21.141 17.183 1.00 82.44 1140 ALA A C 1
ATOM 9159 O O . ALA A 1 1140 ? -38.944 21.477 16.032 1.00 82.44 1140 ALA A O 1
ATOM 9160 N N . LYS A 1 1141 ? -39.502 21.353 18.201 1.00 81.00 1141 LYS A N 1
ATOM 9161 C CA . LYS A 1 1141 ? -40.817 21.994 18.002 1.00 81.00 1141 LYS A CA 1
ATOM 9162 C C . LYS A 1 1141 ? -40.697 23.466 17.610 1.00 81.00 1141 LYS A C 1
ATOM 9164 O O . LYS A 1 1141 ? -41.495 23.928 16.805 1.00 81.00 1141 LYS A O 1
ATOM 9169 N N . GLU A 1 1142 ? -39.702 24.152 18.166 1.00 83.19 1142 GLU A N 1
ATOM 9170 C CA . GLU A 1 1142 ? -39.371 25.557 17.908 1.00 83.19 1142 GLU A CA 1
ATOM 9171 C C . GLU A 1 1142 ? -37.844 25.715 17.904 1.00 83.19 1142 GLU A C 1
ATOM 9173 O O . GLU A 1 1142 ? -37.165 25.089 18.720 1.00 83.19 1142 GLU A O 1
ATOM 9178 N N . LEU A 1 1143 ? -37.281 26.573 17.051 1.00 79.00 1143 LEU A N 1
ATOM 9179 C CA . LEU A 1 1143 ? -35.833 26.819 16.992 1.00 79.00 1143 LEU A CA 1
ATOM 9180 C C . LEU A 1 1143 ? -35.252 27.279 18.337 1.00 79.00 1143 LEU A C 1
ATOM 9182 O O . LEU A 1 1143 ? -34.125 26.924 18.672 1.00 79.00 1143 LEU A O 1
ATOM 9186 N N . ALA A 1 1144 ? -36.042 27.990 19.147 1.00 72.75 1144 ALA A N 1
ATOM 9187 C CA . ALA A 1 1144 ? -35.662 28.388 20.501 1.00 72.75 1144 ALA A CA 1
ATOM 9188 C C . ALA A 1 1144 ? -35.357 27.189 21.424 1.00 72.75 1144 ALA A C 1
ATOM 9190 O O . ALA A 1 1144 ? -34.546 27.313 22.341 1.00 72.75 1144 ALA A O 1
ATOM 9191 N N . SER A 1 1145 ? -35.952 26.016 21.168 1.00 72.69 1145 SER A N 1
ATOM 9192 C CA . SER A 1 1145 ? -35.706 24.792 21.948 1.00 72.69 1145 SER A CA 1
ATOM 9193 C C . SER A 1 1145 ? -34.354 24.126 21.657 1.00 72.69 1145 SER A C 1
ATOM 9195 O O . SER A 1 1145 ? -33.929 23.268 22.424 1.00 72.69 1145 SER A O 1
ATOM 9197 N N . LEU A 1 1146 ? -33.640 24.550 20.605 1.00 68.25 1146 LEU A N 1
ATOM 9198 C CA . LEU A 1 1146 ? -32.303 24.043 20.262 1.00 68.25 1146 LEU A CA 1
ATOM 9199 C C . LEU A 1 1146 ? -31.179 24.609 21.150 1.00 68.25 1146 LEU A C 1
ATOM 9201 O O . LEU A 1 1146 ? -30.040 24.152 21.060 1.00 68.25 1146 LEU A O 1
ATOM 9205 N N . GLY A 1 1147 ? -31.487 25.584 22.013 1.00 62.25 1147 GLY A N 1
ATOM 9206 C CA . GLY A 1 1147 ? -30.541 26.147 22.975 1.00 62.25 1147 GLY A CA 1
ATOM 9207 C C . GLY A 1 1147 ? -29.433 27.011 22.354 1.00 62.25 1147 GLY A C 1
ATOM 9208 O O . GLY A 1 1147 ? -29.464 27.384 21.182 1.00 62.25 1147 GLY A O 1
ATOM 9209 N N . HIS A 1 1148 ? -28.441 27.378 23.172 1.00 56.59 1148 HIS A N 1
ATOM 9210 C CA . HIS A 1 1148 ? -27.381 28.313 22.785 1.00 56.59 1148 HIS A CA 1
ATOM 9211 C C . HIS A 1 1148 ? -26.299 27.624 21.934 1.00 56.59 1148 HIS A C 1
ATOM 9213 O O . HIS A 1 1148 ? -25.520 26.817 22.445 1.00 56.59 1148 HIS A O 1
ATOM 9219 N N . ARG A 1 1149 ? -26.153 28.018 20.661 1.00 55.59 1149 ARG A N 1
ATOM 9220 C CA . ARG A 1 1149 ? -25.063 27.567 19.775 1.00 55.59 1149 ARG A CA 1
ATOM 9221 C C . ARG A 1 1149 ? -24.247 28.752 19.275 1.00 55.59 1149 ARG A C 1
ATOM 9223 O O . ARG A 1 1149 ? -24.793 29.696 18.722 1.00 55.59 1149 ARG A O 1
ATOM 9230 N N . SER A 1 1150 ? -22.923 28.698 19.451 1.00 45.81 1150 SER A N 1
ATOM 9231 C CA . SER A 1 1150 ? -22.006 29.766 19.007 1.00 45.81 1150 SER A CA 1
ATOM 9232 C C . SER A 1 1150 ? -22.089 30.051 17.509 1.00 45.81 1150 SER A C 1
ATOM 9234 O O . SER A 1 1150 ? -21.785 31.160 17.088 1.00 45.81 1150 SER A O 1
ATOM 9236 N N . ASP A 1 1151 ? -22.497 29.046 16.738 1.00 49.12 1151 ASP A N 1
ATOM 9237 C CA . ASP A 1 1151 ? -22.431 29.048 15.281 1.00 49.12 1151 ASP A CA 1
ATOM 9238 C C . ASP A 1 1151 ? -23.715 29.621 14.644 1.00 49.12 1151 ASP A C 1
ATOM 9240 O O . ASP A 1 1151 ? -23.705 29.917 13.457 1.00 49.12 1151 ASP A O 1
ATOM 9244 N N . TRP A 1 1152 ? -24.797 29.800 15.421 1.00 59.47 1152 TRP A N 1
ATOM 9245 C CA . TRP A 1 1152 ? -26.099 30.323 14.959 1.00 59.47 1152 TRP A CA 1
ATOM 9246 C C . TRP A 1 1152 ? -26.561 31.592 15.707 1.00 59.47 1152 TRP A C 1
ATOM 9248 O O . TRP A 1 1152 ? -27.645 32.106 15.451 1.00 59.47 1152 TRP A O 1
ATOM 9258 N N . GLY A 1 1153 ? -25.786 32.087 16.680 1.00 51.97 1153 GLY A N 1
ATOM 9259 C CA . GLY A 1 1153 ? -26.239 33.148 17.589 1.00 51.97 1153 GLY A CA 1
ATOM 9260 C C . GLY A 1 1153 ? -27.308 32.671 18.588 1.00 51.97 1153 GLY A C 1
ATOM 9261 O O . GLY A 1 1153 ? -27.602 31.479 18.682 1.00 51.97 1153 GLY A O 1
ATOM 9262 N N . ASN A 1 1154 ? -27.856 33.587 19.397 1.00 54.69 1154 ASN A N 1
ATOM 9263 C CA . ASN A 1 1154 ? -28.903 33.249 20.367 1.00 54.69 1154 ASN A CA 1
ATOM 9264 C C . ASN A 1 1154 ? -30.080 34.243 20.331 1.00 54.69 1154 ASN A C 1
ATOM 9266 O O . ASN A 1 1154 ? -29.845 35.433 20.572 1.00 54.69 1154 ASN A O 1
ATOM 9270 N N . PRO A 1 1155 ? -31.330 33.765 20.145 1.00 56.31 1155 PRO A N 1
ATOM 9271 C CA . PRO A 1 1155 ? -31.718 32.435 19.628 1.00 56.31 1155 PRO A CA 1
ATOM 9272 C C . PRO A 1 1155 ? -31.233 32.213 18.180 1.00 56.31 1155 PRO A C 1
ATOM 9274 O O . PRO A 1 1155 ? -30.944 33.203 17.506 1.00 56.31 1155 PRO A O 1
ATOM 9277 N N . PRO A 1 1156 ? -31.116 30.953 17.696 1.00 69.19 1156 PRO A N 1
ATOM 9278 C CA . PRO A 1 1156 ? -30.602 30.695 16.356 1.00 69.19 1156 PRO A CA 1
ATOM 9279 C C . PRO A 1 1156 ? -31.502 31.342 15.307 1.00 69.19 1156 PRO A C 1
ATOM 9281 O O . PRO A 1 1156 ? -32.712 31.091 15.280 1.00 69.19 1156 PRO A O 1
ATOM 9284 N N . PHE A 1 1157 ? -30.926 32.189 14.453 1.00 74.62 1157 PHE A N 1
ATOM 9285 C CA . PHE A 1 1157 ? -31.710 32.842 13.415 1.00 74.62 1157 PHE A CA 1
ATOM 9286 C C . PHE A 1 1157 ? -32.166 31.809 12.385 1.00 74.62 1157 PHE A C 1
ATOM 9288 O O . PHE A 1 1157 ? -31.443 30.878 12.021 1.00 74.62 1157 PHE A O 1
ATOM 9295 N N . ARG A 1 1158 ? -33.390 31.988 11.881 1.00 79.31 1158 ARG A N 1
ATOM 9296 C CA . ARG A 1 1158 ? -33.993 31.097 10.880 1.00 79.31 1158 ARG A CA 1
ATOM 9297 C C . ARG A 1 1158 ? -33.086 30.912 9.656 1.00 79.31 1158 ARG A C 1
ATOM 9299 O O . ARG A 1 1158 ? -33.069 29.826 9.087 1.00 79.31 1158 ARG A O 1
ATOM 9306 N N . GLU A 1 1159 ? -32.340 31.941 9.253 1.00 75.50 1159 GLU A N 1
ATOM 9307 C CA . GLU A 1 1159 ? -31.421 31.871 8.107 1.00 75.50 1159 GLU A CA 1
ATOM 9308 C C . GLU A 1 1159 ? -30.197 30.984 8.370 1.00 75.50 1159 GLU A C 1
ATOM 9310 O O . GLU A 1 1159 ? -29.883 30.144 7.528 1.00 75.50 1159 GLU A O 1
ATOM 9315 N N . ASP A 1 1160 ? -29.592 31.059 9.557 1.00 70.62 1160 ASP A N 1
ATOM 9316 C CA . ASP A 1 1160 ? -28.423 30.243 9.917 1.00 70.62 1160 ASP A CA 1
ATOM 9317 C C . ASP A 1 1160 ? -28.770 28.747 9.962 1.00 70.62 1160 ASP A C 1
ATOM 9319 O O . ASP A 1 1160 ? -28.020 27.887 9.492 1.00 70.62 1160 ASP A O 1
ATOM 9323 N N . VAL A 1 1161 ? -29.957 28.413 10.483 1.00 74.38 1161 VAL A N 1
ATOM 9324 C CA . VAL A 1 1161 ? -30.437 27.024 10.520 1.00 74.38 1161 VAL A CA 1
ATOM 9325 C C . VAL A 1 1161 ? -30.816 26.532 9.120 1.00 74.38 1161 VAL A C 1
ATOM 9327 O O . VAL A 1 1161 ? -30.580 25.364 8.798 1.00 74.38 1161 VAL A O 1
ATOM 9330 N N . LYS A 1 1162 ? -31.349 27.402 8.248 1.00 73.94 1162 LYS A N 1
ATOM 9331 C CA . LYS A 1 1162 ? -31.553 27.067 6.827 1.00 73.94 1162 LYS A CA 1
ATOM 9332 C C . LYS A 1 1162 ? -30.230 26.758 6.135 1.00 73.94 1162 LYS A C 1
ATOM 9334 O O . LYS A 1 1162 ? -30.147 25.754 5.436 1.00 73.94 1162 LYS A O 1
ATOM 9339 N N . GLU A 1 1163 ? -29.200 27.572 6.345 1.00 66.88 1163 GLU A N 1
ATOM 9340 C CA . GLU A 1 1163 ? -27.877 27.337 5.759 1.00 66.88 1163 GLU A CA 1
ATOM 9341 C C . GLU A 1 1163 ? -27.242 26.047 6.303 1.00 66.88 1163 GLU A C 1
ATOM 9343 O O . GLU A 1 1163 ? -26.701 25.234 5.549 1.00 66.88 1163 GLU A O 1
ATOM 9348 N N . TRP A 1 1164 ? -27.379 25.781 7.601 1.00 74.38 1164 TRP A N 1
ATOM 9349 C CA . TRP A 1 1164 ? -26.879 24.544 8.189 1.00 74.38 1164 TRP A CA 1
ATOM 9350 C C . TRP A 1 1164 ? -27.613 23.294 7.690 1.00 74.38 1164 TRP A C 1
ATOM 9352 O O . TRP A 1 1164 ? -26.960 22.331 7.285 1.00 74.38 1164 TRP A O 1
ATOM 9362 N N . THR A 1 1165 ? -28.952 23.285 7.696 1.00 69.56 1165 THR A N 1
ATOM 9363 C CA . THR A 1 1165 ? -29.745 22.144 7.191 1.00 69.56 1165 THR A CA 1
ATOM 9364 C C . THR A 1 1165 ? -29.426 21.871 5.724 1.00 69.56 1165 THR A C 1
ATOM 9366 O O . THR A 1 1165 ? -29.275 20.717 5.323 1.00 69.56 1165 THR A O 1
ATOM 9369 N N . PHE A 1 1166 ? -29.218 22.930 4.943 1.00 63.03 1166 PHE A N 1
ATOM 9370 C CA . PHE A 1 1166 ? -28.739 22.879 3.567 1.00 63.03 1166 PHE A CA 1
ATOM 9371 C C . PHE A 1 1166 ? -27.377 22.169 3.443 1.00 63.03 1166 PHE A C 1
ATOM 9373 O O . PHE A 1 1166 ? -27.231 21.283 2.601 1.00 63.03 1166 PHE A O 1
ATOM 9380 N N . HIS A 1 1167 ? -26.408 22.448 4.320 1.00 57.50 1167 HIS A N 1
ATOM 9381 C CA . HIS A 1 1167 ? -25.137 21.713 4.359 1.00 57.50 1167 HIS A CA 1
ATOM 9382 C C . HIS A 1 1167 ? -25.273 20.267 4.862 1.00 57.50 1167 HIS A C 1
ATOM 9384 O O . HIS A 1 1167 ? -24.677 19.357 4.281 1.00 57.50 1167 HIS A O 1
ATOM 9390 N N . ALA A 1 1168 ? -26.060 20.034 5.913 1.00 62.62 1168 ALA A N 1
ATOM 9391 C CA . ALA A 1 1168 ? -26.256 18.715 6.512 1.00 62.62 1168 ALA A CA 1
ATOM 9392 C C . ALA A 1 1168 ? -26.930 17.734 5.537 1.00 62.62 1168 ALA A C 1
ATOM 9394 O O . ALA A 1 1168 ? -26.531 16.571 5.436 1.00 62.62 1168 ALA A O 1
ATOM 9395 N N . ASN A 1 1169 ? -27.892 18.220 4.748 1.00 65.75 1169 ASN A N 1
ATOM 9396 C CA . ASN A 1 1169 ? -28.616 17.428 3.754 1.00 65.75 1169 ASN A CA 1
ATOM 9397 C C . ASN A 1 1169 ? -27.730 16.852 2.645 1.00 65.75 1169 ASN A C 1
ATOM 9399 O O . ASN A 1 1169 ? -28.079 15.830 2.049 1.00 65.75 1169 ASN A O 1
ATOM 9403 N N . ASN A 1 1170 ? -26.564 17.444 2.386 1.00 56.38 1170 ASN A N 1
ATOM 9404 C CA . ASN A 1 1170 ? -25.633 16.930 1.382 1.00 56.38 1170 ASN A CA 1
ATOM 9405 C C . ASN A 1 1170 ? -24.962 15.621 1.789 1.00 56.38 1170 ASN A C 1
ATOM 9407 O O . ASN A 1 1170 ? -24.612 14.829 0.920 1.00 56.38 1170 ASN A O 1
ATOM 9411 N N . GLY A 1 1171 ? -24.803 15.383 3.091 1.00 53.50 1171 GLY A N 1
ATOM 9412 C CA . GLY A 1 1171 ? -24.222 14.146 3.611 1.00 53.50 1171 GLY A CA 1
ATOM 9413 C C . GLY A 1 1171 ? -25.232 13.009 3.773 1.00 53.50 1171 GLY A C 1
ATOM 9414 O O . GLY A 1 1171 ? -24.835 11.881 4.063 1.00 53.50 1171 GLY A O 1
ATOM 9415 N N . LEU A 1 1172 ? -26.534 13.281 3.610 1.00 61.59 1172 LEU A N 1
ATOM 9416 C CA . LEU A 1 1172 ? -27.579 12.297 3.871 1.00 61.59 1172 LEU A CA 1
ATOM 9417 C C . LEU A 1 1172 ? -27.788 11.361 2.667 1.00 61.59 1172 LEU A C 1
ATOM 9419 O O . LEU A 1 1172 ? -28.191 11.829 1.591 1.00 61.59 1172 LEU A O 1
ATOM 9423 N N . PRO A 1 1173 ? -27.588 10.036 2.841 1.00 58.25 1173 PRO A N 1
ATOM 9424 C CA . PRO A 1 1173 ? -27.904 9.057 1.802 1.00 58.25 1173 PRO A CA 1
ATOM 9425 C C . PRO A 1 1173 ? -29.421 8.957 1.575 1.00 58.25 1173 PRO A C 1
ATOM 9427 O O . PRO A 1 1173 ? -29.873 8.854 0.441 1.00 58.25 1173 PRO A O 1
ATOM 9430 N N . LEU A 1 1174 ? -30.215 9.074 2.645 1.00 75.19 1174 LEU A N 1
ATOM 9431 C CA . LEU A 1 1174 ? -31.675 9.044 2.607 1.00 75.19 1174 LEU A CA 1
ATOM 9432 C C . LEU A 1 1174 ? -32.260 10.015 3.641 1.00 75.19 1174 LEU A C 1
ATOM 9434 O O . LEU A 1 1174 ? -31.795 10.078 4.781 1.00 75.19 1174 LEU A O 1
ATOM 9438 N N . GLY A 1 1175 ? -33.313 10.724 3.237 1.00 77.69 1175 GLY A N 1
ATOM 9439 C CA . GLY A 1 1175 ? -34.014 11.715 4.049 1.00 77.69 1175 GLY A CA 1
ATOM 9440 C C . GLY A 1 1175 ? -33.573 13.152 3.780 1.00 77.69 1175 GLY A C 1
ATOM 9441 O O . GLY A 1 1175 ? -32.847 13.417 2.815 1.00 77.69 1175 GLY A O 1
ATOM 9442 N N . TYR A 1 1176 ? -34.093 14.070 4.586 1.00 78.31 1176 TYR A N 1
ATOM 9443 C CA . TYR A 1 1176 ? -33.794 15.497 4.571 1.00 78.31 1176 TYR A CA 1
ATOM 9444 C C . TYR A 1 1176 ? -34.142 16.125 5.932 1.00 78.31 1176 TYR A C 1
ATOM 9446 O O . TYR A 1 1176 ? -35.042 15.662 6.629 1.00 78.31 1176 TYR A O 1
ATOM 9454 N N . LEU A 1 1177 ? -33.444 17.194 6.292 1.00 77.94 1177 LEU A N 1
ATOM 9455 C CA . LEU A 1 1177 ? -33.780 18.136 7.352 1.00 77.94 1177 LEU A CA 1
ATOM 9456 C C . LEU A 1 1177 ? -34.457 19.358 6.735 1.00 77.94 1177 LEU A C 1
ATOM 9458 O O . LEU A 1 1177 ? -34.014 19.832 5.686 1.00 77.94 1177 LEU A O 1
ATOM 9462 N N . ASP A 1 1178 ? -35.509 19.860 7.372 1.00 79.06 1178 ASP A N 1
ATOM 9463 C CA . ASP A 1 1178 ? -36.259 21.026 6.893 1.00 79.06 1178 ASP A CA 1
ATOM 9464 C C . ASP A 1 1178 ? -36.859 21.836 8.050 1.00 79.06 1178 ASP A C 1
ATOM 9466 O O . ASP A 1 1178 ? -37.050 21.317 9.154 1.00 79.06 1178 ASP A O 1
ATOM 9470 N N . LEU A 1 1179 ? -37.170 23.106 7.787 1.00 77.50 1179 LEU A N 1
ATOM 9471 C CA . LEU A 1 1179 ? -37.848 24.001 8.722 1.00 77.50 1179 LEU A CA 1
ATOM 9472 C C . LEU A 1 1179 ? -39.341 24.087 8.402 1.00 77.50 1179 LEU A C 1
ATOM 9474 O O . LEU A 1 1179 ? -39.752 24.609 7.368 1.00 77.50 1179 LEU A O 1
ATOM 9478 N N . HIS A 1 1180 ? -40.162 23.628 9.338 1.00 73.81 1180 HIS A N 1
ATOM 9479 C CA . HIS A 1 1180 ? -41.616 23.684 9.271 1.00 73.81 1180 HIS A CA 1
ATOM 9480 C C . HIS A 1 1180 ? -42.151 25.114 9.514 1.00 73.81 1180 HIS A C 1
ATOM 9482 O O . HIS A 1 1180 ? -41.474 25.977 10.075 1.00 73.81 1180 HIS A O 1
ATOM 9488 N N . GLU A 1 1181 ? -43.412 25.362 9.142 1.00 60.19 1181 GLU A N 1
ATOM 9489 C CA . GLU A 1 1181 ? -44.102 26.669 9.183 1.00 60.19 1181 GLU A CA 1
ATOM 9490 C C . GLU A 1 1181 ? -44.078 27.412 10.537 1.00 60.19 1181 GLU A C 1
ATOM 9492 O O . GLU A 1 1181 ? -44.253 28.625 10.552 1.00 60.19 1181 GLU A O 1
ATOM 9497 N N . ARG A 1 1182 ? -43.827 26.729 11.665 1.00 65.38 1182 ARG A N 1
ATOM 9498 C CA . ARG A 1 1182 ? -43.757 27.322 13.019 1.00 65.38 1182 ARG A CA 1
ATOM 9499 C C . ARG A 1 1182 ? -42.333 27.395 13.593 1.00 65.38 1182 ARG A C 1
ATOM 9501 O O . ARG A 1 1182 ? -42.156 27.225 14.790 1.00 65.38 1182 ARG A O 1
ATOM 9508 N N . ASP A 1 1183 ? -41.321 27.545 12.738 1.00 70.06 1183 ASP A N 1
ATOM 9509 C CA . ASP A 1 1183 ? -39.903 27.477 13.140 1.00 70.06 1183 ASP A CA 1
ATOM 9510 C C . ASP A 1 1183 ? -39.546 26.151 13.844 1.00 70.06 1183 ASP A C 1
ATOM 9512 O O . ASP A 1 1183 ? -38.671 26.093 14.700 1.00 70.06 1183 ASP A O 1
ATOM 9516 N N . GLY A 1 1184 ? -40.228 25.061 13.493 1.00 80.69 1184 GLY A N 1
ATOM 9517 C CA . GLY A 1 1184 ? -39.891 23.721 13.972 1.00 80.69 1184 GLY A CA 1
ATOM 9518 C C . GLY A 1 1184 ? -38.888 23.055 13.036 1.00 80.69 1184 GLY A C 1
ATOM 9519 O O . GLY A 1 1184 ? -39.068 23.104 11.822 1.00 80.69 1184 GLY A O 1
ATOM 9520 N N . LEU A 1 1185 ? -37.856 22.410 13.572 1.00 85.00 1185 LEU A N 1
ATOM 9521 C CA . LEU A 1 1185 ? -36.925 21.604 12.786 1.00 85.00 1185 LEU A CA 1
ATOM 9522 C C . LEU A 1 1185 ? -37.449 20.170 12.692 1.00 85.00 1185 LEU A C 1
ATOM 9524 O O . LEU A 1 1185 ? -37.844 19.574 13.697 1.00 85.00 1185 LEU A O 1
ATOM 9528 N N . VAL A 1 1186 ? -37.444 19.600 11.491 1.00 86.44 1186 VAL A N 1
ATOM 9529 C CA . VAL A 1 1186 ? -37.925 18.236 11.254 1.00 86.44 1186 VAL A CA 1
ATOM 9530 C C . VAL A 1 1186 ? -36.944 17.433 10.414 1.00 86.44 1186 VAL A C 1
ATOM 9532 O O . VAL A 1 1186 ? -36.249 17.982 9.562 1.00 86.44 1186 VAL A O 1
ATOM 9535 N N . PHE A 1 1187 ? -36.931 16.120 10.626 1.00 86.50 1187 PHE A N 1
ATOM 9536 C CA . PHE A 1 1187 ? -36.274 15.160 9.749 1.00 86.50 1187 PHE A CA 1
ATOM 9537 C C . PHE A 1 1187 ? -37.346 14.370 9.003 1.00 86.50 1187 PHE A C 1
ATOM 9539 O O . PHE A 1 1187 ? -38.218 13.756 9.616 1.00 86.50 1187 PHE A O 1
ATOM 9546 N N . GLY A 1 1188 ? -37.299 14.386 7.676 1.00 85.06 1188 GLY A N 1
ATOM 9547 C CA . GLY A 1 1188 ? -38.265 13.709 6.827 1.00 85.06 1188 GLY A CA 1
ATOM 9548 C C . GLY A 1 1188 ? -37.624 12.691 5.900 1.00 85.06 1188 GLY A C 1
ATOM 9549 O O . GLY A 1 1188 ? -36.525 12.886 5.387 1.00 85.06 1188 GLY A O 1
ATOM 9550 N N . ILE A 1 1189 ? -38.353 11.619 5.620 1.00 86.12 1189 ILE A N 1
ATOM 9551 C CA . ILE A 1 1189 ? -38.107 10.738 4.482 1.00 86.12 1189 ILE A CA 1
ATOM 9552 C C . ILE A 1 1189 ? -39.330 10.830 3.577 1.00 86.12 1189 ILE A C 1
ATOM 9554 O O . ILE A 1 1189 ? -40.452 10.582 4.010 1.00 86.12 1189 ILE A O 1
ATOM 9558 N N . HIS A 1 1190 ? -39.099 11.208 2.321 1.00 84.38 1190 HIS A N 1
ATOM 9559 C CA . HIS A 1 1190 ? -40.095 11.161 1.258 1.00 84.38 1190 HIS A CA 1
ATOM 9560 C C . HIS A 1 1190 ? -39.604 10.183 0.198 1.00 84.38 1190 HIS A C 1
ATOM 9562 O O . HIS A 1 1190 ? -38.497 10.351 -0.325 1.00 84.38 1190 HIS A O 1
ATOM 9568 N N . VAL A 1 1191 ? -40.399 9.147 -0.053 1.00 85.19 1191 VAL A N 1
ATOM 9569 C CA . VAL A 1 1191 ? -40.070 8.070 -0.985 1.00 85.19 1191 VAL A CA 1
ATOM 9570 C C . VAL A 1 1191 ? -41.313 7.627 -1.747 1.00 85.19 1191 VAL A C 1
ATOM 9572 O O . VAL A 1 1191 ? -42.406 7.535 -1.188 1.00 85.19 1191 VAL A O 1
ATOM 9575 N N . LEU A 1 1192 ? -41.114 7.327 -3.023 1.00 83.56 1192 LEU A N 1
ATOM 9576 C CA . LEU A 1 1192 ? -42.028 6.547 -3.836 1.00 83.56 1192 LEU A CA 1
ATOM 9577 C C . LEU A 1 1192 ? -41.924 5.080 -3.422 1.00 83.56 1192 LEU A C 1
ATOM 9579 O O . LEU A 1 1192 ? -40.837 4.578 -3.109 1.00 83.56 1192 LEU A O 1
ATOM 9583 N N . HIS A 1 1193 ? -43.061 4.407 -3.413 1.00 78.56 1193 HIS A N 1
ATOM 9584 C CA . HIS A 1 1193 ? -43.178 2.987 -3.112 1.00 78.56 1193 HIS A CA 1
ATOM 9585 C C . HIS A 1 1193 ? -44.401 2.438 -3.840 1.00 78.56 1193 HIS A C 1
ATOM 9587 O O . HIS A 1 1193 ? -45.305 3.204 -4.141 1.00 78.56 1193 HIS A O 1
ATOM 9593 N N . GLY A 1 1194 ? -44.498 1.131 -4.059 1.00 69.44 1194 GLY A N 1
ATOM 9594 C CA . GLY A 1 1194 ? -45.781 0.531 -4.432 1.00 69.44 1194 GLY A CA 1
ATOM 9595 C C . GLY A 1 1194 ? -46.452 -0.095 -3.209 1.00 69.44 1194 GLY A C 1
ATOM 9596 O O . GLY A 1 1194 ? -47.086 0.614 -2.428 1.00 69.44 1194 GLY A O 1
ATOM 9597 N N . ALA A 1 1195 ? -46.257 -1.385 -2.959 1.00 69.44 1195 ALA A N 1
ATOM 9598 C CA . ALA A 1 1195 ? -46.828 -2.147 -1.850 1.00 69.44 1195 ALA A CA 1
ATOM 9599 C C . ALA A 1 1195 ? -45.790 -2.431 -0.744 1.00 69.44 1195 ALA A C 1
ATOM 9601 O O . ALA A 1 1195 ? -45.179 -3.496 -0.670 1.00 69.44 1195 ALA A O 1
ATOM 9602 N N . LEU A 1 1196 ? -45.607 -1.481 0.183 1.00 79.25 1196 LEU A N 1
ATOM 9603 C CA . LEU A 1 1196 ? -44.820 -1.736 1.396 1.00 79.25 1196 LEU A CA 1
ATOM 9604 C C . LEU A 1 1196 ? -45.536 -2.757 2.293 1.00 79.25 1196 LEU A C 1
ATOM 9606 O O . LEU A 1 1196 ? -46.653 -2.508 2.757 1.00 79.25 1196 LEU A O 1
ATOM 9610 N N . SER A 1 1197 ? -44.863 -3.860 2.623 1.00 84.75 1197 SER A N 1
ATOM 9611 C CA . SER A 1 1197 ? -45.328 -4.791 3.658 1.00 84.75 1197 SER A CA 1
ATOM 9612 C C . SER A 1 1197 ? -45.518 -4.093 5.014 1.00 84.75 1197 SER A C 1
ATOM 9614 O O . SER A 1 1197 ? -44.900 -3.065 5.308 1.00 84.75 1197 SER A O 1
ATOM 9616 N N . ILE A 1 1198 ? -46.334 -4.679 5.902 1.00 85.81 1198 ILE A N 1
ATOM 9617 C CA . ILE A 1 1198 ? -46.547 -4.171 7.275 1.00 85.81 1198 ILE A CA 1
ATOM 9618 C C . ILE A 1 1198 ? -45.205 -3.954 7.992 1.00 85.81 1198 ILE A C 1
ATOM 9620 O O . ILE A 1 1198 ? -44.976 -2.916 8.614 1.00 85.81 1198 ILE A O 1
ATOM 9624 N N . SER A 1 1199 ? -44.280 -4.908 7.859 1.00 83.88 1199 SER A N 1
ATOM 9625 C CA . SER A 1 1199 ? -42.943 -4.807 8.446 1.00 83.88 1199 SER A CA 1
ATOM 9626 C C . SER A 1 1199 ? -42.105 -3.677 7.840 1.00 83.88 1199 SER A C 1
ATOM 9628 O O . SER A 1 1199 ? -41.355 -3.033 8.570 1.00 83.88 1199 SER A O 1
ATOM 9630 N N . ALA A 1 1200 ? -42.225 -3.412 6.538 1.00 83.50 1200 ALA A N 1
ATOM 9631 C CA . ALA A 1 1200 ? -41.499 -2.332 5.874 1.00 83.50 1200 ALA A CA 1
ATOM 9632 C C . ALA A 1 1200 ? -42.018 -0.950 6.276 1.00 83.50 1200 ALA A C 1
ATOM 9634 O O . ALA A 1 1200 ? -41.227 -0.068 6.609 1.00 83.50 1200 ALA A O 1
ATOM 9635 N N . ARG A 1 1201 ? -43.346 -0.789 6.326 1.00 89.19 1201 ARG A N 1
ATOM 9636 C CA . ARG A 1 1201 ? -44.006 0.420 6.840 1.00 89.19 1201 ARG A CA 1
ATOM 9637 C C . ARG A 1 1201 ? -43.585 0.709 8.272 1.00 89.19 1201 ARG A C 1
ATOM 9639 O O . ARG A 1 1201 ? -43.221 1.839 8.588 1.00 89.19 1201 ARG A O 1
ATOM 9646 N N . LYS A 1 1202 ? -43.556 -0.333 9.109 1.00 88.50 1202 LYS A N 1
ATOM 9647 C CA . LYS A 1 1202 ? -43.070 -0.242 10.485 1.00 88.50 1202 LYS A CA 1
ATOM 9648 C C . LYS A 1 1202 ? -41.632 0.281 10.549 1.00 88.50 1202 LYS A C 1
ATOM 9650 O O . LYS A 1 1202 ? -41.394 1.309 11.179 1.00 88.50 1202 LYS A O 1
ATOM 9655 N N . ARG A 1 1203 ? -40.699 -0.378 9.848 1.00 87.06 1203 ARG A N 1
ATOM 9656 C CA . ARG A 1 1203 ? -39.278 0.011 9.841 1.00 87.06 1203 ARG A CA 1
ATOM 9657 C C . ARG A 1 1203 ? -39.064 1.429 9.331 1.00 87.06 1203 ARG A C 1
ATOM 9659 O O . ARG A 1 1203 ? -38.260 2.145 9.906 1.00 87.06 1203 ARG A O 1
ATOM 9666 N N . LEU A 1 1204 ? -39.778 1.848 8.285 1.00 88.62 1204 LEU A N 1
ATOM 9667 C CA . LEU A 1 1204 ? -39.659 3.202 7.744 1.00 88.62 1204 LEU A CA 1
ATOM 9668 C C . LEU A 1 1204 ? -40.011 4.265 8.794 1.00 88.62 1204 LEU A C 1
ATOM 9670 O O . LEU A 1 1204 ? -39.279 5.239 8.958 1.00 88.62 1204 LEU A O 1
ATOM 9674 N N . VAL A 1 1205 ? -41.122 4.079 9.510 1.00 89.94 1205 VAL A N 1
ATOM 9675 C CA . VAL A 1 1205 ? -41.595 5.027 10.530 1.00 89.94 1205 VAL A CA 1
ATOM 9676 C C . VAL A 1 1205 ? -40.685 5.021 11.758 1.00 89.94 1205 VAL A C 1
ATOM 9678 O O . VAL A 1 1205 ? -40.343 6.089 12.270 1.00 89.94 1205 VAL A O 1
ATOM 9681 N N . GLU A 1 1206 ? -40.255 3.838 12.203 1.00 87.12 1206 GLU A N 1
ATOM 9682 C CA . GLU A 1 1206 ? -39.272 3.696 13.281 1.00 87.12 1206 GLU A CA 1
ATOM 9683 C C . GLU A 1 1206 ? -37.949 4.378 12.917 1.00 87.12 1206 GLU A C 1
ATOM 9685 O O . GLU A 1 1206 ? -37.424 5.138 13.725 1.00 87.12 1206 GLU A O 1
ATOM 9690 N N . GLU A 1 1207 ? -37.456 4.190 11.689 1.00 85.25 1207 GLU A N 1
ATOM 9691 C CA . GLU A 1 1207 ? -36.206 4.780 11.202 1.00 85.25 1207 GLU A CA 1
ATOM 9692 C C . GLU A 1 1207 ? -36.283 6.309 11.118 1.00 85.25 1207 GLU A C 1
ATOM 9694 O O . GLU A 1 1207 ? -35.327 6.995 11.472 1.00 85.25 1207 GLU A O 1
ATOM 9699 N N . VAL A 1 1208 ? -37.420 6.877 10.700 1.00 87.88 1208 VAL A N 1
ATOM 9700 C CA . VAL A 1 1208 ? -37.623 8.336 10.721 1.00 87.88 1208 VAL A CA 1
ATOM 9701 C C . VAL A 1 1208 ? -37.605 8.876 12.146 1.00 87.88 1208 VAL A C 1
ATOM 9703 O O . VAL A 1 1208 ? -36.921 9.866 12.404 1.00 87.88 1208 VAL A O 1
ATOM 9706 N N . GLY A 1 1209 ? -38.324 8.232 13.070 1.00 84.88 1209 GLY A N 1
ATOM 9707 C CA . GLY A 1 1209 ? -38.314 8.623 14.481 1.00 84.88 1209 GLY A CA 1
ATOM 9708 C C . GLY A 1 1209 ? -36.921 8.508 15.096 1.00 84.88 1209 GLY A C 1
ATOM 9709 O O . GLY A 1 1209 ? -36.483 9.396 15.818 1.00 84.88 1209 GLY A O 1
ATOM 9710 N N . TRP A 1 1210 ? -36.196 7.451 14.744 1.00 79.38 1210 TRP A N 1
ATOM 9711 C CA . TRP A 1 1210 ? -34.838 7.183 15.199 1.00 79.38 1210 TRP A CA 1
ATOM 9712 C C . TRP A 1 1210 ? -33.830 8.204 14.639 1.00 79.38 1210 TRP A C 1
ATOM 9714 O O . TRP A 1 1210 ? -33.009 8.732 15.384 1.00 79.38 1210 TRP A O 1
ATOM 9724 N N . ARG A 1 1211 ? -33.915 8.566 13.352 1.00 80.44 1211 ARG A N 1
ATOM 9725 C CA . ARG A 1 1211 ? -33.045 9.597 12.758 1.00 80.44 1211 ARG A CA 1
ATOM 9726 C C . ARG A 1 1211 ? -33.356 10.978 13.323 1.00 80.44 1211 ARG A C 1
ATOM 9728 O O . ARG A 1 1211 ? -32.428 11.749 13.551 1.00 80.44 1211 ARG A O 1
ATOM 9735 N N . ALA A 1 1212 ? -34.632 11.281 13.564 1.00 81.38 1212 ALA A N 1
ATOM 9736 C CA . ALA A 1 1212 ? -35.042 12.522 14.209 1.00 81.38 1212 ALA A CA 1
ATOM 9737 C C . ALA A 1 1212 ? -34.495 12.625 15.642 1.00 81.38 1212 ALA A C 1
ATOM 9739 O O . ALA A 1 1212 ? -33.928 13.658 15.972 1.00 81.38 1212 ALA A O 1
ATOM 9740 N N . ASP A 1 1213 ? -34.554 11.543 16.430 1.00 76.12 1213 ASP A N 1
ATOM 9741 C CA . ASP A 1 1213 ? -33.950 11.449 17.772 1.00 76.12 1213 ASP A CA 1
ATOM 9742 C C . ASP A 1 1213 ? -32.453 11.740 17.754 1.00 76.12 1213 ASP A C 1
ATOM 9744 O O . ASP A 1 1213 ? -31.956 12.534 18.544 1.00 76.12 1213 ASP A O 1
ATOM 9748 N N . VAL A 1 1214 ? -31.721 11.123 16.824 1.00 69.75 1214 VAL A N 1
ATOM 9749 C CA . VAL A 1 1214 ? -30.271 11.319 16.705 1.00 69.75 1214 VAL A CA 1
ATOM 9750 C C . VAL A 1 1214 ? -29.936 12.762 16.341 1.00 69.75 1214 VAL A C 1
ATOM 9752 O O . VAL A 1 1214 ? -29.004 13.339 16.905 1.00 69.75 1214 VAL A O 1
ATOM 9755 N N . TRP A 1 1215 ? -30.708 13.369 15.437 1.00 74.38 1215 TRP A N 1
ATOM 9756 C CA . TRP A 1 1215 ? -30.553 14.783 15.117 1.00 74.38 1215 TRP A CA 1
ATOM 9757 C C . TRP A 1 1215 ? -30.929 15.679 16.294 1.00 74.38 1215 TRP A C 1
ATOM 9759 O O . TRP A 1 1215 ? -30.167 16.590 16.591 1.00 74.38 1215 TRP A O 1
ATOM 9769 N N . GLU A 1 1216 ? -32.027 15.412 17.002 1.00 73.44 1216 GLU A N 1
ATOM 9770 C CA . GLU A 1 1216 ? -32.429 16.181 18.185 1.00 73.44 1216 GLU A CA 1
ATOM 9771 C C . GLU A 1 1216 ? -31.341 16.093 19.250 1.00 73.44 1216 GLU A C 1
ATOM 9773 O O . GLU A 1 1216 ? -30.808 17.118 19.648 1.00 73.44 1216 GLU A O 1
ATOM 9778 N N . ALA A 1 1217 ? -30.887 14.892 19.605 1.00 60.88 1217 ALA A N 1
ATOM 9779 C CA . ALA A 1 1217 ? -29.805 14.668 20.560 1.00 60.88 1217 ALA A CA 1
ATOM 9780 C C . ALA A 1 1217 ? -28.503 15.383 20.163 1.00 60.88 1217 ALA A C 1
ATOM 9782 O O . ALA A 1 1217 ? -27.808 15.958 21.004 1.00 60.88 1217 ALA A O 1
ATOM 9783 N N . SER A 1 1218 ? -28.171 15.369 18.869 1.00 60.47 1218 SER A N 1
ATOM 9784 C CA . SER A 1 1218 ? -27.027 16.104 18.334 1.00 60.47 1218 SER A CA 1
ATOM 9785 C C . SER A 1 1218 ? -27.218 17.622 18.395 1.00 60.47 1218 SER A C 1
ATOM 9787 O O . SER A 1 1218 ? -26.220 18.351 18.335 1.00 60.47 1218 SER A O 1
ATOM 9789 N N . LEU A 1 1219 ? -28.460 18.109 18.450 1.00 65.31 1219 LEU A N 1
ATOM 9790 C CA . LEU A 1 1219 ? -28.826 19.514 18.318 1.00 65.31 1219 LEU A CA 1
ATOM 9791 C C . LEU A 1 1219 ? -29.179 20.209 19.648 1.00 65.31 1219 LEU A C 1
ATOM 9793 O O . LEU A 1 1219 ? -28.678 21.307 19.886 1.00 65.31 1219 LEU A O 1
ATOM 9797 N N . THR A 1 1220 ? -29.953 19.576 20.524 1.00 56.72 1220 THR A N 1
ATOM 9798 C CA . THR A 1 1220 ? -30.478 20.139 21.782 1.00 56.72 1220 THR A CA 1
ATOM 9799 C C . THR A 1 1220 ? -29.583 19.903 22.997 1.00 56.72 1220 THR A C 1
ATOM 9801 O O . THR A 1 1220 ? -29.770 20.560 24.014 1.00 56.72 1220 THR A O 1
ATOM 9804 N N . GLY A 1 1221 ? -28.624 18.972 22.937 1.00 51.66 1221 GLY A N 1
ATOM 9805 C CA . GLY A 1 1221 ? -27.761 18.657 24.086 1.00 51.66 1221 GLY A CA 1
ATOM 9806 C C . GLY A 1 1221 ? -28.480 17.998 25.269 1.00 51.66 1221 GLY A C 1
ATOM 9807 O O . GLY A 1 1221 ? -27.899 17.846 26.342 1.00 51.66 1221 GLY A O 1
ATOM 9808 N N . THR A 1 1222 ? -29.729 17.559 25.095 1.00 35.78 1222 THR A N 1
ATOM 9809 C CA . THR A 1 1222 ? -30.519 16.930 26.159 1.00 35.78 1222 THR A CA 1
ATOM 9810 C C . THR A 1 1222 ? -30.142 15.456 26.316 1.00 35.78 1222 THR A C 1
ATOM 9812 O O . THR A 1 1222 ? -30.781 14.563 25.766 1.00 35.78 1222 THR A O 1
ATOM 9815 N N . ASP A 1 1223 ? -29.029 15.220 27.003 1.00 32.28 1223 ASP A N 1
ATOM 9816 C CA . ASP A 1 1223 ? -29.071 14.586 28.325 1.00 32.28 1223 ASP A CA 1
ATOM 9817 C C . ASP A 1 1223 ? -28.316 15.538 29.271 1.00 32.28 1223 ASP A C 1
ATOM 9819 O O . ASP A 1 1223 ? -27.093 15.488 29.386 1.00 32.28 1223 ASP A O 1
ATOM 9823 N N . ASP A 1 1224 ? -29.080 16.482 29.833 1.00 29.52 1224 ASP A N 1
ATOM 9824 C CA . ASP A 1 1224 ? -28.726 17.514 30.819 1.00 29.52 1224 ASP A CA 1
ATOM 9825 C C . ASP A 1 1224 ? -27.375 18.261 30.654 1.00 29.52 1224 ASP A C 1
ATOM 9827 O O . ASP A 1 1224 ? -26.554 18.267 31.578 1.00 29.52 1224 ASP A O 1
ATOM 9831 N N . ASN A 1 1225 ? -27.168 18.966 29.523 1.00 27.61 1225 ASN A N 1
ATOM 9832 C CA . ASN A 1 1225 ? -26.756 20.399 29.416 1.00 27.61 1225 ASN A CA 1
ATOM 9833 C C . ASN A 1 1225 ? -26.069 20.777 28.092 1.00 27.61 1225 ASN A C 1
ATOM 9835 O O . ASN A 1 1225 ? -24.857 20.479 27.928 1.00 27.61 1225 ASN A O 1
#

Sequence (1225 aa):
MTPFTSPIRPEDLDEVINLTVPGKKDTVSMANTQRKGIAALYNILCEGPVAYLADEVGMGKTYQALGLAALVWSEKPNARILFISPRQNLQEKWVDDYKRFFASNYRRDQKVGDDRVTSVLFRQPIHRAERFDNLRSWLSTIGSPGRIAPFLRHTSFMRPVFIGSRDVEDMESLWKRVRAMANRCGLFNLKRPRSLSPDNASWKLNLAFASALNAKLASETLPDQPYFDLVVVDEAQCLRNPDNQTNNVLYGAFEGQVSKWLFMSATPAHGGPADIPTTLNRYPAQGEIVAPHLADDLPEMQKKLQKFMVRRSRRYLTNNRQEEVEKEQYRQHDKEAWAVKDKDMKPLSTLAMALVQKGLADVLQGRNNRYRIGFLSSFESLQTSIQREDWHRDHTDRNVDDNAPDAGFIHRLATDFETKFKVPLPHVKVDATADQIAPLAFGSDDEVGGRKFLIFTRRVSTVEALRDLLALRHRQAVEARLRRCWNVPDLDWNGPSDIEETNEADDGADPEASDSESEKDLLRQATAKGGWLHRYRQTFRTSGRNTLFFEDGWLERLCRAGGVNPRKAAEQLPEELWKESWTHAHKASGGRGQYRSHRLRYLAVHGIRCCPEVFGLNEANAKPWREAYEICLRHHLEEATPDDDLHFAPELFDWPTLWTCWDREFAGTSLALPVCNPSKISDDTGRDELCRRQAARTILGQTFRLTDTLLDLYFADKAVGQASEKLAERVLQWLNSGDPGARQVLADAERWLEHLRLIVDSCLDGAGRPWDEIARENEEVWGQLFELTPVVGVTGGAGGHRRATRQFRTPSLPRVIVCTDTLKEGVDLHLFCDHVLHYGVAWTSGDMEQRVGRVDRYFSQIERRLSEEGPPPDVHLHVGYPHVVASLERGQVERVVERQREAERLMDSPLKGTQDEERELTADVQAKVRRSSQDGTEPFARLRFPDTGRRIGVSTDAAQADWNHYTNWYRQLVRRLEQRYWSIRGESDELTRNATLVLKGQARQHEIEWSFDAALGRYIITLSSPPWPSDTIFTGGKRWHTVEKERRLQSFVRLLVPTRDEGEDEAAIDSLINVLAGNAPETNTNAQELWNDSLTAISPGGVEWLSDHKASLTVRRGVRSHRVTVYAYDGSVRAVGVVAKELASLGHRSDWGNPPFREDVKEWTFHANNGLPLGYLDLHERDGLVFGIHVLHGALSISARKRLVEEVGWRADVWEASLTGTDDN

pLDDT: mean 78.93, std 15.77, range [27.61, 98.0]

Secondary structure (DSSP, 8-state):
--SS-S---GGGGTTTB--PPTT-TTHHHHHHHHHHHHHHHHHHHHH-SEEEE---TTS-HHHHHHHHHHHHHHH-TT--EEEEESSHHHHHHHHHHHHHHHHHTBTGGG----SSSB-TTT--BSSEEEE-SSHHHHHTTTT-SS-EEEEEEGGGGS-SS---GGGGG-HHHHHHHHHHHHHHTT-TT-PPPTT--TTTHHHHHHHHHHHHHHHHHHHTS-TT--SEEEEEEETGGGGS-TTSHHHHHHHHHHTT-EEEEEEE-S-SSSSSTTHHHHHHTTTTSSS-SS-GGGGG-HHHHHHHHTTTEE----EEEPTTS--EEEHHHHEEEESSTTEE-GGGS-HHHHHHHHHHHHHHHHHHTTS-S---TTS--HHHHHHHHHT-SS----TT---TT---TTHHHHHHHHHHHHHHHSSPPP-HHHHHHHHHHHHHHH--SS------EEEE-S-HHHHHHHHHHHHHHHHHHHHHHHHHHH--SS--TT--TTS---S----S--TT------TT-HHHHHHSTTSHHHHHHHTTTSSSTTTTTTS--HHHHHHHHHT--HHHHHHHS-HHHHHHHHHHHHHHTTTSSTHHHHHHHHHHHHHHHH-GGGGT--HHHHHHHHHHHHHHTGGG-SPPPPPSS----GGGGTPPPHHHHHHHHSTTSTTPPTTSSGGG--STTHHHHHHHHHHHHHHHHHHHHHSTHHHHHHHHHHHHTT-GGGHHHHHHHHHTS--HHHHHHHHHHHHHHHTHHHHHHHHSS-TT--HHHHHHH-SS--GGG-S--SEEEE-S-GGGGHHHHHHHTSSSS--EEEESGGGSSS----SS--EEE-SS--SSHHHHHHHHTTTSSTT-HHHHHHHHH-S-TT--EEEE--EETTSTHHHHHHHHHHHHHHHHHHHHPPPTTTTTTSTTS----TT-TTS--SSS--SS------SS----PPPHHHHHHHHHHHHHHHHHHHHHHHHTTEEESSSTT---SEEEEEETTSS-EEEEEEEEETTTTEEEEEE------TT----SS---EEETTEEEPPP-EEEEPPPGGG---HHHHHHHHHHHTTPPPPB-TTHHHHHHHHHHHHSTT--EEEETTEEEEEEEETTEEEEEEEEEETTEEEEEEEEESSGGGG--BTTTBTTTPHHHHHHHHHHHHTT-SS-EEEEETTTEEEEEEEEE-S---HHHHHHHHHHHHHHHHHHHHHHH-TTT-